Protein AF-A0A1A7YG63-F1 (afdb_monomer)

Organism: NCBI:txid60296

Mean predicted aligned error: 16.3 Å

InterPro domains:
  IPR003148 Regulator of K+ conductance, N-terminal lobe [PF22614] (28-86)
  IPR003148 Regulator of K+ conductance, N-terminal lobe [PF22614] (347-510)
  IPR003148 Regulator of K+ conductance, N-terminal lobe [PS51201] (1-112)
  IPR003148 Regulator of K+ conductance, N-terminal lobe [PS51201] (348-492)
  IPR003929 Calcium-activated potassium channel BK, alpha subunit [PF03493] (109-196)
  IPR013099 Potassium channel domain [PF07885] (1-25)
  IPR036291 NAD(P)-binding domain superfamily [SSF51735] (27-134)
  IPR047871 Calcium-activated potassium channel slowpoke-like [PTHR10027] (27-684)
  IPR048735 Ca2+-activated K+ channel Slowpoke-like, C-terminal domain [PF21014] (565-685)

Foldseek 3Di:
DDDDDDPDPDDPDPVVVVVVVCVVPHDDDPDDLLDLVVCVVVVVVPDQAAEAEFDLQALAQLVRLVVQLSSVLSSCVNPLLHAYEYEHADLLSVLVLVVRPSQDVVSQNYYHHLLLLVLLLVLQCLFPPFSSLLLLLQLFDDDQDQDPDPFLLNLLSLQSLKYKDKDWAAPLQFFFFPLVVQLCCCPPLVKHWFWKFDQDPVRDTDIAGLDDRVDGDHHRIMTMIIDNDPVSVCLRYPVVLPDDDPDDDDDDDRDNSPPPPPDPDDDDDDDDDDDDDDDDDDDDDDDDDDDDDDDDDDDDDDDPDPPPVVVVLPAQQAFALLFFGWDPFDDQVVQEDELVRLLVDPAAQAEEEAEADDLSFDQSQCLSNVQQLGTNLDDPVNRHAYEYEEAPNNVVVNSVAVRTDPRYHYYHHHLLDVSSCVSNVLLRYSEYEYDYSQQNPDPDNLCSCVRQLSSLVSLQADFDDCVVVVVVVPPDDDDDDDDDDDDDDDDDDDDDPDPPRRRGSNQRHAATEDADLLCQCSNDPPWPDDSPDGSSSGQCSQLSNYDYSVSCVSVSVSSSVPVVSSVVSSCQRSSHCDVVNSNVCNVPVYGHGHRDDPSSSVSSFGWRKHKDQCLDDDNVVCQDFHWPLVVQSCCCVPFSKHWFWKFAFRCPSPPDDDPGPGTGIRGSDHRRDTHHNGIITIITGTRDPCVVPVPVPPDDDPDDDDDDDDDDDDDDDDDDDDDDDDDDDDDDDDDYDDDDDDDDDDDDDDDDDDDDDDDDDDDDDDDDDDDDDDDDDDDDDDDDDDDDDDDDDDDDD

Radius of gyration: 35.82 Å; Cα contacts (8 Å, |Δi|>4): 1152; chains: 1; bounding box: 89×124×120 Å

Solvent-accessible surface area (backbone atoms only — not comparable to full-atom values): 49506 Å² total; per-residue (Å²): 142,79,89,77,86,77,76,92,81,79,54,89,44,72,67,48,42,52,48,51,53,39,67,76,75,53,85,88,80,94,76,48,65,77,38,70,70,41,38,58,73,72,39,56,87,77,45,78,63,47,79,46,85,62,75,88,67,46,72,51,52,69,63,52,36,53,52,48,52,51,40,51,51,38,46,39,71,76,41,45,86,56,25,37,39,33,48,29,52,46,60,76,64,55,45,59,52,73,71,38,89,61,59,42,62,91,71,51,35,41,75,51,35,48,30,41,50,56,29,7,34,52,32,47,23,56,59,26,76,20,45,44,41,52,54,50,34,30,48,35,94,62,84,82,73,90,57,89,60,98,47,58,64,37,58,30,44,66,18,43,43,28,34,69,47,76,44,49,48,24,73,81,50,44,71,37,30,44,54,62,50,34,50,49,31,38,75,76,62,68,30,46,58,52,31,36,48,46,71,46,98,86,73,49,76,41,80,40,58,60,55,55,73,86,47,59,40,55,79,82,26,39,33,32,32,44,38,71,48,79,74,60,54,45,58,52,22,62,72,45,52,70,63,84,79,92,68,96,74,84,91,76,80,76,68,56,73,85,72,79,75,70,76,84,82,78,83,84,88,85,87,84,86,86,83,89,86,84,87,87,85,84,90,77,81,86,83,88,85,87,90,87,90,84,90,82,90,87,87,90,80,90,87,87,75,83,67,68,72,67,58,64,65,74,54,50,55,23,23,65,70,20,43,30,48,28,37,74,80,51,64,68,78,81,33,53,39,52,64,68,56,32,54,71,45,90,54,60,59,22,37,37,39,30,42,46,44,46,84,82,41,51,84,68,55,65,48,36,32,51,48,33,58,32,23,38,51,51,53,84,84,71,49,53,39,35,37,38,28,15,40,55,68,31,49,60,69,54,37,80,59,44,34,38,49,70,62,58,36,34,36,70,48,48,62,78,37,64,69,56,45,55,21,56,32,54,64,40,35,59,21,36,38,34,45,68,33,58,57,48,80,53,93,51,67,84,62,49,43,52,66,48,49,51,34,53,53,51,48,35,72,38,75,48,74,71,66,67,73,56,59,77,70,66,85,66,79,93,76,83,91,86,77,90,84,83,84,92,82,90,80,96,76,87,84,76,85,72,74,76,77,46,44,45,27,68,73,48,50,48,35,34,54,34,78,46,67,83,59,53,66,75,72,46,89,88,60,88,73,62,92,83,59,54,60,79,76,36,65,48,30,40,34,28,33,42,46,53,64,65,61,62,58,37,44,56,57,40,32,71,82,34,60,63,56,53,56,51,50,45,36,68,33,45,46,51,74,45,73,68,54,50,55,49,35,58,76,66,66,48,89,54,74,14,74,82,42,78,67,28,58,54,61,20,73,36,52,38,74,37,62,44,56,20,74,53,71,98,48,32,86,45,10,76,66,25,39,45,40,58,52,37,52,50,36,30,74,75,63,56,24,49,61,55,29,40,39,35,46,52,60,69,86,50,93,61,94,67,90,72,81,54,35,33,42,27,37,66,69,55,53,79,36,73,35,52,38,81,28,30,33,36,29,35,37,58,49,71,82,59,78,77,53,75,75,80,72,84,70,85,83,94,72,87,80,89,78,86,86,80,88,86,84,85,85,85,88,84,85,91,79,92,82,88,78,90,86,84,86,87,80,90,83,90,82,92,82,86,90,86,87,84,89,84,85,89,83,92,85,92,82,90,86,87,84,85,88,90,86,86,88,81,89,87,89,88,89,85,89,88,89,88,89,83,90,87,84,86,87,88,87,88,86,89,83,86,87,88,90,85,83,91,82,82,90,88,136

Structure (mmCIF, N/CA/C/O backbone):
data_AF-A0A1A7YG63-F1
#
_entry.id   AF-A0A1A7YG63-F1
#
loop_
_atom_site.group_PDB
_atom_site.id
_atom_site.type_symbol
_atom_site.label_atom_id
_atom_site.label_alt_id
_atom_site.label_comp_id
_atom_site.label_asym_id
_atom_site.label_entity_id
_atom_site.label_seq_id
_atom_site.pdbx_PDB_ins_code
_atom_site.Cartn_x
_atom_site.Cartn_y
_atom_site.Cartn_z
_atom_site.occupancy
_atom_site.B_iso_or_equiv
_atom_site.auth_seq_id
_atom_site.auth_comp_id
_atom_site.auth_asym_id
_atom_site.auth_atom_id
_atom_site.pdbx_PDB_model_num
ATOM 1 N N . MET A 1 1 ? -35.801 33.977 13.843 1.00 35.25 1 MET A N 1
ATOM 2 C CA . MET A 1 1 ? -36.149 33.598 12.458 1.00 35.25 1 MET A CA 1
ATOM 3 C C . MET A 1 1 ? -35.860 34.784 11.558 1.00 35.25 1 MET A C 1
ATOM 5 O O . MET A 1 1 ? -36.625 35.737 11.558 1.00 35.25 1 MET A O 1
ATOM 9 N N . SER A 1 2 ? -34.738 34.747 10.851 1.00 24.97 2 SER A N 1
ATOM 10 C CA . SER A 1 2 ? -34.434 35.659 9.747 1.00 24.97 2 SER A CA 1
ATOM 11 C C . SER A 1 2 ? -33.575 34.879 8.761 1.00 24.97 2 SER A C 1
ATOM 13 O O . SER A 1 2 ? -32.354 34.824 8.877 1.00 24.97 2 SER A O 1
ATOM 15 N N . THR A 1 3 ? -34.251 34.185 7.856 1.00 29.56 3 THR A N 1
ATOM 16 C CA . THR A 1 3 ? -33.656 33.559 6.682 1.00 29.56 3 THR A CA 1
ATOM 17 C C . THR A 1 3 ? -33.197 34.688 5.763 1.00 29.56 3 THR A C 1
ATOM 19 O O . THR A 1 3 ? -34.025 35.462 5.286 1.00 29.56 3 THR A O 1
ATOM 22 N N . VAL A 1 4 ? -31.890 34.813 5.540 1.00 26.66 4 VAL A N 1
ATOM 23 C CA . VAL A 1 4 ? -31.339 35.646 4.466 1.00 26.66 4 VAL A CA 1
ATOM 24 C C . VAL A 1 4 ? -30.866 34.679 3.394 1.00 26.66 4 VAL A C 1
ATOM 26 O O . VAL A 1 4 ? -29.859 33.999 3.568 1.00 26.66 4 VAL A O 1
ATOM 29 N N . GLY A 1 5 ? -31.649 34.560 2.323 1.00 32.69 5 GLY A N 1
ATOM 30 C CA . GLY A 1 5 ? -31.211 33.875 1.115 1.00 32.69 5 GLY A CA 1
ATOM 31 C C . GLY A 1 5 ? -30.083 34.671 0.467 1.00 32.69 5 GLY A C 1
ATOM 32 O O . GLY A 1 5 ? -30.207 35.884 0.300 1.00 32.69 5 GLY A O 1
ATOM 33 N N . TYR A 1 6 ? -28.998 33.991 0.110 1.00 30.52 6 TYR A N 1
ATOM 34 C CA . TYR A 1 6 ? -27.966 34.540 -0.759 1.00 30.52 6 TYR A CA 1
ATOM 35 C C . TYR A 1 6 ? -28.038 33.826 -2.103 1.00 30.52 6 TYR A C 1
ATOM 37 O O . TYR A 1 6 ? -27.999 32.600 -2.164 1.00 30.52 6 TYR A O 1
ATOM 45 N N . GLY A 1 7 ? -28.218 34.623 -3.158 1.00 30.75 7 GLY A N 1
ATOM 46 C CA . GLY A 1 7 ? -28.176 34.170 -4.543 1.00 30.75 7 GLY A CA 1
ATOM 47 C C . GLY A 1 7 ? -26.788 33.677 -4.943 1.00 30.75 7 GLY A C 1
ATOM 48 O O . GLY A 1 7 ? -25.801 33.969 -4.271 1.00 30.75 7 GLY A O 1
ATOM 49 N N . ASP A 1 8 ? -26.756 32.939 -6.048 1.00 37.00 8 ASP A N 1
ATOM 50 C CA . ASP A 1 8 ? -25.604 32.258 -6.641 1.00 37.00 8 ASP A CA 1
ATOM 51 C C . ASP A 1 8 ? -24.311 33.095 -6.646 1.00 37.00 8 ASP A C 1
ATOM 53 O O . ASP A 1 8 ? -24.017 33.842 -7.585 1.00 37.00 8 ASP A O 1
ATOM 57 N N . VAL A 1 9 ? -23.487 32.938 -5.607 1.00 39.75 9 VAL A N 1
ATOM 58 C CA . VAL A 1 9 ? -22.093 33.384 -5.628 1.00 39.75 9 VAL A CA 1
ATOM 59 C C . VAL A 1 9 ? -21.273 32.264 -6.260 1.00 39.75 9 VAL A C 1
ATOM 61 O O . VAL A 1 9 ? -20.857 31.323 -5.594 1.00 39.75 9 VAL A O 1
ATOM 64 N N . TYR A 1 10 ? -21.039 32.347 -7.569 1.00 42.09 10 TYR A N 1
ATOM 65 C CA . TYR A 1 10 ? -20.120 31.442 -8.256 1.00 42.09 10 TYR A CA 1
ATOM 66 C C . TYR A 1 10 ? -18.702 32.030 -8.217 1.00 42.09 10 TYR A C 1
ATOM 68 O O . TYR A 1 10 ? -18.402 33.069 -8.811 1.00 42.09 10 TYR A O 1
ATOM 76 N N . ALA A 1 11 ? -17.795 31.372 -7.498 1.00 43.44 11 ALA A N 1
ATOM 77 C CA . ALA A 1 11 ? -16.391 31.759 -7.500 1.00 43.44 11 ALA A CA 1
ATOM 78 C C . ALA A 1 11 ? -15.704 31.308 -8.803 1.00 43.44 11 ALA A C 1
ATOM 80 O O . ALA A 1 11 ? -15.659 30.121 -9.141 1.00 43.44 11 ALA A O 1
ATOM 81 N N . LYS A 1 12 ? -15.144 32.269 -9.550 1.00 46.84 12 LYS A N 1
ATOM 82 C CA . LYS A 1 12 ? -14.440 32.005 -10.818 1.00 46.84 12 LYS A CA 1
ATOM 83 C C . LYS A 1 12 ? -13.059 31.375 -10.617 1.00 46.84 12 LYS A C 1
ATOM 85 O O . LYS A 1 12 ? -12.626 30.608 -11.469 1.00 46.84 12 LYS A O 1
ATOM 90 N N . THR A 1 13 ? -12.387 31.673 -9.505 1.00 54.84 13 THR A N 1
ATOM 91 C CA . THR A 1 13 ? -11.057 31.143 -9.178 1.00 54.84 13 THR A CA 1
ATOM 92 C C . THR A 1 13 ? -11.161 29.906 -8.290 1.00 54.84 13 THR A C 1
ATOM 94 O O . THR A 1 13 ? -12.036 29.827 -7.427 1.00 54.84 13 THR A O 1
ATOM 97 N N . THR A 1 14 ? -10.239 28.957 -8.461 1.00 58.81 14 THR A N 1
ATOM 98 C CA . THR A 1 14 ? -10.146 27.742 -7.632 1.00 58.81 14 THR A CA 1
ATOM 99 C C . THR A 1 14 ? -10.038 28.091 -6.148 1.00 58.81 14 THR A C 1
ATOM 101 O O . THR A 1 14 ? -10.742 27.517 -5.325 1.00 58.81 14 THR A O 1
ATOM 104 N N . LEU A 1 15 ? -9.253 29.124 -5.820 1.00 49.41 15 LEU A N 1
ATOM 105 C CA . LEU A 1 15 ? -9.108 29.635 -4.457 1.00 49.41 15 LEU A CA 1
ATOM 106 C C . LEU A 1 15 ? -10.420 30.208 -3.898 1.00 49.41 15 LEU A C 1
ATOM 108 O O . LEU A 1 15 ? -10.731 29.989 -2.736 1.00 49.41 15 LEU A O 1
ATOM 112 N N . GLY A 1 16 ? -11.220 30.897 -4.717 1.00 55.31 16 GLY A N 1
ATOM 113 C CA . GLY A 1 16 ? -12.522 31.410 -4.289 1.00 55.31 16 GLY A CA 1
ATOM 114 C C . GLY A 1 16 ? -13.553 30.301 -4.055 1.00 55.31 16 GLY A C 1
ATOM 115 O O . GLY A 1 16 ? -14.375 30.424 -3.152 1.00 55.31 16 GLY A O 1
ATOM 116 N N . ARG A 1 17 ? -13.498 29.203 -4.825 1.00 60.44 17 ARG A N 1
ATOM 117 C CA . ARG A 1 17 ? -14.354 28.022 -4.598 1.00 60.44 17 ARG A CA 1
ATOM 118 C C . ARG A 1 17 ? -13.941 27.284 -3.331 1.00 60.44 17 ARG A C 1
ATOM 120 O O . ARG A 1 17 ? -14.801 26.957 -2.524 1.00 60.44 17 ARG A O 1
ATOM 127 N N . LEU A 1 18 ? -12.634 27.111 -3.125 1.00 59.03 18 LEU A N 1
ATOM 128 C CA . LEU A 1 18 ? -12.071 26.560 -1.895 1.00 59.03 18 LEU A CA 1
ATOM 129 C C . LEU A 1 18 ? -12.510 27.392 -0.679 1.00 59.03 18 LEU A C 1
ATOM 131 O O . LEU A 1 18 ? -12.986 26.850 0.311 1.00 59.03 18 LEU A O 1
ATOM 135 N N . PHE A 1 19 ? -12.435 28.720 -0.793 1.00 58.56 19 PHE A N 1
ATOM 136 C CA . PHE A 1 19 ? -12.863 29.645 0.252 1.00 58.56 19 PHE A CA 1
ATOM 137 C C . PHE A 1 19 ? -14.369 29.565 0.527 1.00 58.56 19 PHE A C 1
ATOM 139 O O . PHE A 1 19 ? -14.764 29.634 1.681 1.00 58.56 19 PHE A O 1
ATOM 146 N N . MET A 1 20 ? -15.214 29.367 -0.490 1.00 57.16 20 MET A N 1
ATOM 147 C CA . MET A 1 20 ? -16.653 29.142 -0.289 1.00 57.16 20 MET A CA 1
ATOM 148 C C . MET A 1 20 ? -16.950 27.813 0.415 1.00 57.16 20 MET A C 1
ATOM 150 O O . MET A 1 20 ? -17.802 27.779 1.297 1.00 57.16 20 MET A O 1
ATOM 154 N N . VAL A 1 21 ? -16.227 26.738 0.085 1.00 58.66 21 VAL A N 1
ATOM 155 C CA . VAL A 1 21 ? -16.358 25.441 0.771 1.00 58.66 21 VAL A CA 1
ATOM 156 C C . VAL A 1 21 ? -15.927 25.558 2.236 1.00 58.66 21 VAL A C 1
ATOM 158 O O . VAL A 1 21 ? -16.670 25.146 3.125 1.00 58.66 21 VAL A O 1
ATOM 161 N N . PHE A 1 22 ? -14.784 26.198 2.508 1.00 58.41 22 PHE A N 1
ATOM 162 C CA . PHE A 1 22 ? -14.335 26.456 3.877 1.00 58.41 22 PHE A CA 1
ATOM 163 C C . PHE A 1 22 ? -15.245 27.431 4.623 1.00 58.41 22 PHE A C 1
ATOM 165 O O . PHE A 1 22 ? -15.453 27.235 5.803 1.00 58.41 22 PHE A O 1
ATOM 172 N N . PHE A 1 23 ? -15.848 28.421 3.966 1.00 51.78 23 PHE A N 1
ATOM 173 C CA . PHE A 1 23 ? -16.796 29.347 4.597 1.00 51.78 23 PHE A CA 1
ATOM 174 C C . PHE A 1 23 ? -18.115 28.671 5.012 1.00 51.78 23 PHE A C 1
ATOM 176 O O . PHE A 1 23 ? -18.782 29.136 5.932 1.00 51.78 23 PHE A O 1
ATOM 183 N N . ILE A 1 24 ? -18.502 27.581 4.342 1.00 59.94 24 ILE A N 1
ATOM 184 C CA . ILE A 1 24 ? -19.717 26.815 4.663 1.00 59.94 24 ILE A CA 1
ATOM 185 C C . ILE A 1 24 ? -19.437 25.722 5.711 1.00 59.94 24 ILE A C 1
ATOM 187 O O . ILE A 1 24 ? -20.328 25.403 6.496 1.00 59.94 24 ILE A O 1
ATOM 191 N N . LEU A 1 25 ? -18.224 25.153 5.741 1.00 65.12 25 LEU A N 1
ATOM 192 C CA . LEU A 1 25 ? -17.888 23.975 6.558 1.00 65.12 25 LEU A CA 1
ATOM 193 C C . LEU A 1 25 ? -16.838 24.220 7.663 1.00 65.12 25 LEU A C 1
ATOM 195 O O . LEU A 1 25 ? -16.631 23.334 8.488 1.00 65.12 25 LEU A O 1
ATOM 199 N N . GLY A 1 26 ? -16.182 25.384 7.721 1.00 70.38 26 GLY A N 1
ATOM 200 C CA . GLY A 1 26 ? -15.108 25.670 8.681 1.00 70.38 26 GLY A CA 1
ATOM 201 C C . GLY A 1 26 ? -14.757 27.158 8.854 1.00 70.38 26 GLY A C 1
ATOM 202 O O . GLY A 1 26 ? -15.486 28.056 8.440 1.00 70.38 26 GLY A O 1
ATOM 203 N N . GLU A 1 27 ? -13.621 27.426 9.501 1.00 80.38 27 GLU A N 1
ATOM 204 C CA . GLU A 1 27 ? -13.072 28.772 9.723 1.00 80.38 27 GLU A CA 1
ATOM 205 C C . GLU A 1 27 ? -11.591 28.799 9.310 1.00 80.38 27 GLU A C 1
ATOM 207 O O . GLU A 1 27 ? -10.851 27.854 9.585 1.00 80.38 27 GLU A O 1
ATOM 212 N N . PHE A 1 28 ? -11.134 29.879 8.666 1.00 81.81 28 PHE A N 1
ATOM 213 C CA . PHE A 1 28 ? -9.730 30.054 8.275 1.00 81.81 28 PHE A CA 1
ATOM 214 C C . PHE A 1 28 ? -9.096 31.229 9.026 1.00 81.81 28 PHE A C 1
ATOM 216 O O . PHE A 1 28 ? -9.588 32.356 8.961 1.00 81.81 28 PHE A O 1
ATOM 223 N N . TYR A 1 29 ? -7.964 30.976 9.686 1.00 83.25 29 TYR A N 1
ATOM 224 C CA . TYR A 1 29 ? -7.193 31.978 10.420 1.00 83.25 29 TYR A CA 1
ATOM 225 C C . TYR A 1 29 ? -5.808 32.139 9.792 1.00 83.25 29 TYR A C 1
ATOM 227 O O . TYR A 1 29 ? -5.034 31.189 9.714 1.00 83.25 29 TYR A O 1
ATOM 235 N N . GLN A 1 30 ? -5.458 33.359 9.388 1.00 86.75 30 GLN A N 1
ATOM 236 C CA . GLN A 1 30 ? -4.101 33.669 8.939 1.00 86.75 30 GLN A CA 1
ATOM 237 C C . GLN A 1 30 ? -3.165 33.767 10.148 1.00 86.75 30 GLN A C 1
ATOM 239 O O . GLN A 1 30 ? -3.373 34.642 10.985 1.00 86.75 30 GLN A O 1
ATOM 244 N N . GLY A 1 31 ? -2.136 32.924 10.232 1.00 89.19 31 GLY A N 1
ATOM 245 C CA . GLY A 1 31 ? -1.137 32.912 11.309 1.00 89.19 31 GLY A CA 1
ATOM 246 C C . GLY A 1 31 ? -0.078 31.828 11.088 1.00 89.19 31 GLY A C 1
ATOM 247 O O . GLY A 1 31 ? -0.076 31.170 10.048 1.00 89.19 31 GLY A O 1
ATOM 248 N N . SER A 1 32 ? 0.819 31.634 12.058 1.00 90.50 32 SER A N 1
ATOM 249 C CA . SER A 1 32 ? 1.819 30.558 12.035 1.00 90.50 32 SER A CA 1
ATOM 250 C C . SER A 1 32 ? 1.726 29.693 13.284 1.00 90.50 32 SER A C 1
ATOM 252 O O . SER A 1 32 ? 1.738 30.202 14.400 1.00 90.50 32 SER A O 1
ATOM 254 N N . VAL A 1 33 ? 1.741 28.369 13.111 1.00 93.50 33 VAL A N 1
ATOM 255 C CA . VAL A 1 33 ? 1.760 27.411 14.233 1.00 93.50 33 VAL A CA 1
ATOM 256 C C . VAL A 1 33 ? 3.025 27.505 15.087 1.00 93.50 33 VAL A C 1
ATOM 258 O O . VAL A 1 33 ? 3.044 27.000 16.200 1.00 93.50 33 VAL A O 1
ATOM 261 N N . LEU A 1 34 ? 4.081 28.159 14.591 1.00 93.50 34 LEU A N 1
ATOM 262 C CA . LEU A 1 34 ? 5.306 28.392 15.357 1.00 93.50 34 LEU A CA 1
ATOM 263 C C . LEU A 1 34 ? 5.150 29.516 16.393 1.00 93.50 34 LEU A C 1
ATOM 265 O O . LEU A 1 34 ? 5.986 29.631 17.288 1.00 93.50 34 LEU A O 1
ATOM 269 N N . ASN A 1 35 ? 4.107 30.343 16.273 1.00 93.69 35 ASN A N 1
ATOM 270 C CA . ASN A 1 35 ? 3.823 31.444 17.183 1.00 93.69 35 ASN A CA 1
ATOM 271 C C . ASN A 1 35 ? 2.777 31.022 18.238 1.00 93.69 35 ASN A C 1
ATOM 273 O O . ASN A 1 35 ? 1.623 30.765 17.884 1.00 93.69 35 ASN A O 1
ATOM 277 N N . PRO A 1 36 ? 3.113 31.026 19.542 1.00 93.62 36 PRO A N 1
ATOM 278 C CA . PRO A 1 36 ? 2.175 30.652 20.604 1.00 93.62 36 PRO A CA 1
ATOM 279 C C . PRO A 1 36 ? 0.893 31.499 20.651 1.00 93.62 36 PRO A C 1
ATOM 281 O O . PRO A 1 36 ? -0.158 31.001 21.052 1.00 93.62 36 PRO A O 1
ATOM 284 N N . HIS A 1 37 ? 0.948 32.769 20.232 1.00 94.44 37 HIS A N 1
ATOM 285 C CA . HIS A 1 37 ? -0.240 33.631 20.192 1.00 94.44 37 HIS A CA 1
ATOM 286 C C . HIS A 1 37 ? -1.260 33.172 19.145 1.00 94.44 37 HIS A C 1
ATOM 288 O O . HIS A 1 37 ? -2.467 33.263 19.372 1.00 94.44 37 HIS A O 1
ATOM 294 N N . ASP A 1 38 ? -0.783 32.644 18.018 1.00 93.19 38 ASP A N 1
ATOM 295 C CA . ASP A 1 38 ? -1.649 32.111 16.970 1.00 93.19 38 ASP A CA 1
ATOM 296 C C . ASP A 1 38 ? -2.274 30.781 17.400 1.00 93.19 38 ASP A C 1
ATOM 298 O O . ASP A 1 38 ? -3.467 30.582 17.180 1.00 93.19 38 ASP A O 1
ATOM 302 N N . LEU A 1 39 ? -1.515 29.930 18.102 1.00 92.94 39 LEU A N 1
ATOM 303 C CA . LEU A 1 39 ? -2.018 28.689 18.705 1.00 92.94 39 LEU A CA 1
ATOM 304 C C . LEU A 1 39 ? -3.152 28.945 19.714 1.00 92.94 39 LEU A C 1
ATOM 306 O O . LEU A 1 39 ? -4.165 28.241 19.706 1.00 92.94 39 LEU A O 1
ATOM 310 N N . ALA A 1 40 ? -3.019 29.990 20.535 1.00 93.88 40 ALA A N 1
ATOM 311 C CA . ALA A 1 40 ? -4.075 30.422 21.449 1.00 93.88 40 ALA A CA 1
ATOM 312 C C . ALA A 1 40 ? -5.316 30.925 20.692 1.00 93.88 40 ALA A C 1
ATOM 314 O O . ALA A 1 40 ? -6.448 30.598 21.049 1.00 93.88 40 ALA A O 1
ATOM 315 N N . ARG A 1 41 ? -5.117 31.694 19.611 1.00 92.50 41 ARG A N 1
ATOM 316 C CA . ARG A 1 41 ? -6.209 32.259 18.802 1.00 92.50 41 ARG A CA 1
ATOM 317 C C . ARG A 1 41 ? -7.054 31.184 18.121 1.00 92.50 41 ARG A C 1
ATOM 319 O O . ARG A 1 41 ? -8.273 31.324 18.087 1.00 92.50 41 ARG A O 1
ATOM 326 N N . VAL A 1 42 ? -6.428 30.110 17.641 1.00 92.50 42 VAL A N 1
ATOM 327 C CA . VAL A 1 42 ? -7.133 28.948 17.067 1.00 92.50 42 VAL A CA 1
ATOM 328 C C . VAL A 1 42 ? -7.635 27.959 18.127 1.00 92.50 42 VAL A C 1
ATOM 330 O O . VAL A 1 42 ? -8.193 26.924 17.779 1.00 92.50 42 VAL A O 1
ATOM 333 N N . LYS A 1 43 ? -7.460 28.274 19.420 1.00 94.00 43 LYS A N 1
ATOM 334 C CA . LYS A 1 43 ? -7.916 27.478 20.570 1.00 94.00 43 LYS A CA 1
ATOM 335 C C . LYS A 1 43 ? -7.440 26.025 20.536 1.00 94.00 43 LYS A C 1
ATOM 337 O O . LYS A 1 43 ? -8.212 25.106 20.826 1.00 94.00 43 LYS A O 1
ATOM 342 N N . ILE A 1 44 ? -6.156 25.824 20.230 1.00 94.75 44 ILE A N 1
ATOM 343 C CA . ILE A 1 44 ? -5.547 24.489 20.119 1.00 94.75 44 ILE A CA 1
ATOM 344 C C . ILE A 1 44 ? -5.733 23.647 21.397 1.00 94.75 44 ILE A C 1
ATOM 346 O O . ILE A 1 44 ? -5.859 22.436 21.333 1.00 94.75 44 ILE A O 1
ATOM 350 N N . GLU A 1 45 ? -5.828 24.296 22.558 1.00 93.94 45 GLU A N 1
ATOM 351 C CA . GLU A 1 45 ? -6.083 23.679 23.867 1.00 93.94 45 GLU A CA 1
ATOM 352 C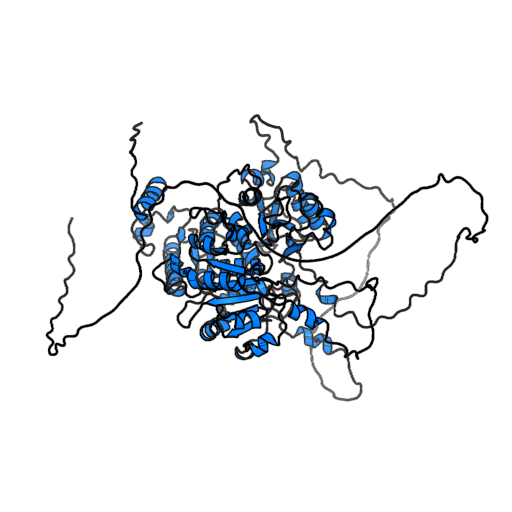 C . GLU A 1 45 ? -7.451 22.989 24.003 1.00 93.94 45 GLU A C 1
ATOM 354 O O . GLU A 1 45 ? -7.625 22.143 24.877 1.00 93.94 45 GLU A O 1
ATOM 359 N N . SER A 1 46 ? -8.416 23.363 23.162 1.00 93.81 46 SER A N 1
ATOM 360 C CA . SER A 1 46 ? -9.763 22.778 23.112 1.00 93.81 46 SER A CA 1
ATOM 361 C C . SER A 1 46 ? -10.006 21.937 21.858 1.00 93.81 46 SER A C 1
ATOM 363 O O . SER A 1 46 ? -11.101 21.404 21.685 1.00 93.81 46 SER A O 1
ATOM 365 N N . ALA A 1 47 ? -9.010 21.854 20.974 1.00 94.38 47 ALA A N 1
ATOM 366 C CA . ALA A 1 47 ? -9.094 21.064 19.760 1.00 94.38 47 ALA A CA 1
ATOM 367 C C . ALA A 1 47 ? -8.959 19.571 20.083 1.00 94.38 47 ALA A C 1
ATOM 369 O O . ALA A 1 47 ? -8.206 19.180 20.972 1.00 94.38 47 ALA A O 1
ATOM 370 N N . ASP A 1 48 ? -9.676 18.746 19.327 1.00 93.75 48 ASP A N 1
ATOM 371 C CA . ASP A 1 48 ? -9.631 17.288 19.457 1.00 93.75 48 ASP A CA 1
ATOM 372 C C . ASP A 1 48 ? -8.319 16.709 18.894 1.00 93.75 48 ASP A C 1
ATOM 374 O O . ASP A 1 48 ? -7.637 15.919 19.545 1.00 93.75 48 ASP A O 1
ATOM 378 N N . ALA A 1 49 ? -7.909 17.176 17.711 1.00 94.81 49 ALA A N 1
ATOM 379 C CA . ALA A 1 49 ? -6.632 16.826 17.101 1.00 94.81 49 ALA A CA 1
ATOM 380 C C . ALA A 1 49 ? -6.073 17.969 16.242 1.00 94.81 49 ALA A C 1
ATOM 382 O O . ALA A 1 49 ? -6.801 18.863 15.805 1.00 94.81 49 ALA A O 1
ATOM 383 N N . CYS A 1 50 ? -4.771 17.911 15.958 1.00 95.31 50 CYS A N 1
ATOM 384 C CA . CYS A 1 50 ? -4.098 18.783 15.002 1.00 95.31 50 CYS A CA 1
ATOM 385 C C . CYS A 1 50 ? -3.558 17.964 13.823 1.00 95.31 50 CYS A C 1
ATOM 387 O O . CYS A 1 50 ? -2.749 17.055 14.014 1.00 95.31 50 CYS A O 1
ATOM 389 N N . LEU A 1 51 ? -3.999 18.293 12.606 1.00 95.25 51 LEU A N 1
ATOM 390 C CA . LEU A 1 51 ? -3.554 17.639 11.377 1.00 95.25 51 LEU A CA 1
ATOM 391 C C . LEU A 1 51 ? -2.514 18.519 10.674 1.00 95.25 51 LEU A C 1
ATOM 393 O O . LEU A 1 51 ? -2.797 19.670 10.340 1.00 95.25 51 LEU A O 1
ATOM 397 N N . ILE A 1 52 ? -1.323 17.974 10.431 1.00 95.06 52 ILE A N 1
ATOM 398 C CA . ILE A 1 52 ? -0.225 18.657 9.736 1.00 95.06 52 ILE A CA 1
ATOM 399 C C . ILE A 1 52 ? -0.054 18.023 8.355 1.00 95.06 52 ILE A C 1
ATOM 401 O O . ILE A 1 52 ? 0.338 16.861 8.230 1.00 95.06 52 ILE A O 1
ATOM 405 N N . LEU A 1 53 ? -0.361 18.801 7.318 1.00 92.12 53 LEU A N 1
ATOM 406 C CA . LEU A 1 53 ? -0.233 18.399 5.918 1.00 92.12 53 LEU A CA 1
ATOM 407 C C . LEU A 1 53 ? 1.148 18.785 5.382 1.00 92.12 53 LEU A C 1
ATOM 409 O O . LEU A 1 53 ? 1.641 19.876 5.676 1.00 92.12 53 LEU A O 1
ATOM 413 N N . ALA A 1 54 ? 1.745 17.909 4.577 1.00 90.94 54 ALA A N 1
ATOM 414 C CA . ALA A 1 54 ? 3.047 18.134 3.957 1.00 90.94 54 ALA A CA 1
ATOM 415 C C . ALA A 1 54 ? 2.890 18.521 2.483 1.00 90.94 54 ALA A C 1
ATOM 417 O O . ALA A 1 54 ? 2.038 17.981 1.772 1.00 90.94 54 ALA A O 1
ATOM 418 N N . ASN A 1 55 ? 3.751 19.412 1.988 1.00 88.50 55 ASN A N 1
ATOM 419 C CA . ASN A 1 55 ? 3.836 19.640 0.549 1.00 88.50 55 ASN A CA 1
ATOM 420 C C . ASN A 1 55 ? 4.540 18.462 -0.144 1.00 88.50 55 ASN A C 1
ATOM 422 O O . ASN A 1 55 ? 5.764 18.375 -0.153 1.00 88.50 55 ASN A O 1
ATOM 426 N N . LYS A 1 56 ? 3.762 17.585 -0.781 1.00 86.50 56 LYS A N 1
ATOM 427 C CA . LYS A 1 56 ? 4.252 16.377 -1.472 1.00 86.50 56 LYS A CA 1
ATOM 428 C C . LYS A 1 56 ? 5.194 16.656 -2.642 1.00 86.50 56 LYS A C 1
ATOM 430 O O . LYS A 1 56 ? 5.968 15.782 -3.012 1.00 86.50 56 LYS A O 1
ATOM 435 N N . TYR A 1 57 ? 5.106 17.852 -3.218 1.00 81.75 57 TYR A N 1
ATOM 436 C CA . TYR A 1 57 ? 5.814 18.247 -4.437 1.00 81.75 57 TYR A CA 1
ATOM 437 C C . TYR A 1 57 ? 6.937 19.247 -4.141 1.00 81.75 57 TYR A C 1
ATOM 439 O O . TYR A 1 57 ? 7.304 20.064 -4.985 1.00 81.75 57 TYR A O 1
ATOM 447 N N . CYS A 1 58 ? 7.453 19.244 -2.910 1.00 84.00 58 CYS A N 1
ATOM 448 C CA . CYS A 1 58 ? 8.579 20.083 -2.527 1.00 84.00 58 CYS A CA 1
ATOM 449 C C . CYS A 1 58 ? 9.874 19.638 -3.228 1.00 84.00 58 CYS A C 1
ATOM 451 O O . CYS A 1 58 ? 10.093 18.451 -3.463 1.00 84.00 58 CYS A O 1
ATOM 453 N N . ALA A 1 59 ? 10.777 20.582 -3.498 1.00 81.62 59 ALA A N 1
ATOM 454 C CA . ALA A 1 59 ? 12.076 20.274 -4.101 1.00 81.62 59 ALA A CA 1
ATOM 455 C C . ALA A 1 59 ? 12.949 19.381 -3.199 1.00 81.62 59 ALA A C 1
ATOM 457 O O . ALA A 1 59 ? 13.566 18.435 -3.686 1.00 81.62 59 ALA A O 1
ATOM 458 N N . ASP A 1 60 ? 12.958 19.664 -1.894 1.00 87.75 60 ASP A N 1
ATOM 459 C CA . ASP A 1 60 ? 13.722 18.933 -0.881 1.00 87.75 60 ASP A CA 1
ATOM 460 C C . ASP A 1 60 ? 12.779 18.333 0.180 1.00 87.75 60 ASP A C 1
ATOM 462 O O . ASP A 1 60 ? 12.313 19.057 1.068 1.00 87.75 60 ASP A O 1
ATOM 466 N N . PRO A 1 61 ? 12.484 17.020 0.093 1.00 90.88 61 PRO A N 1
ATOM 467 C CA . PRO A 1 61 ? 11.628 16.334 1.056 1.00 90.88 61 PRO A CA 1
ATOM 468 C C . PRO A 1 61 ? 12.137 16.361 2.498 1.00 90.88 61 PRO A C 1
ATOM 470 O O . PRO A 1 61 ? 11.326 16.411 3.421 1.00 90.88 61 PRO A O 1
ATOM 473 N N . ASP A 1 62 ? 13.456 16.355 2.711 1.00 92.06 62 ASP A N 1
ATOM 474 C CA . ASP A 1 62 ? 14.025 16.329 4.061 1.00 92.06 62 ASP A CA 1
ATOM 475 C C . ASP A 1 62 ? 13.833 17.677 4.773 1.00 92.06 62 ASP A C 1
ATOM 477 O O . ASP A 1 62 ? 13.541 17.726 5.971 1.00 92.06 62 ASP A O 1
ATOM 481 N N . ALA A 1 63 ? 13.919 18.785 4.031 1.00 92.88 63 ALA A N 1
ATOM 482 C CA . ALA A 1 63 ? 13.666 20.123 4.563 1.00 92.88 63 ALA A CA 1
ATOM 483 C C . ALA A 1 63 ? 12.181 20.366 4.907 1.00 92.88 63 ALA A C 1
ATOM 485 O O . ALA A 1 63 ? 11.871 21.017 5.915 1.00 92.88 63 ALA A O 1
ATOM 486 N N . GLU A 1 64 ? 11.256 19.844 4.096 1.00 93.56 64 GLU A N 1
ATOM 487 C CA . GLU A 1 64 ? 9.814 19.925 4.372 1.00 93.56 64 GLU A CA 1
ATOM 488 C C . GLU A 1 64 ? 9.445 19.094 5.612 1.00 93.56 64 GLU A C 1
ATOM 490 O O . GLU A 1 64 ? 8.747 19.584 6.505 1.00 93.56 64 GLU A O 1
ATOM 495 N N . ASP A 1 65 ? 9.995 17.884 5.734 1.00 95.62 65 ASP A N 1
ATOM 496 C CA . ASP A 1 65 ? 9.828 17.036 6.917 1.00 95.62 65 ASP A CA 1
ATOM 497 C C . ASP A 1 65 ? 10.390 17.691 8.184 1.00 95.62 65 ASP A C 1
ATOM 499 O O . ASP A 1 65 ? 9.721 17.710 9.220 1.00 95.62 65 ASP A O 1
ATOM 503 N N . ALA A 1 66 ? 11.582 18.293 8.113 1.00 95.62 66 ALA A N 1
ATOM 504 C CA . ALA A 1 66 ? 12.153 19.047 9.228 1.00 95.62 66 ALA A CA 1
ATOM 505 C C . ALA A 1 66 ? 11.243 20.213 9.651 1.00 95.62 66 ALA A C 1
ATOM 507 O O . ALA A 1 66 ? 11.048 20.459 10.845 1.00 95.62 66 ALA A O 1
ATOM 508 N N . SER A 1 67 ? 10.629 20.900 8.683 1.00 94.62 67 SER A N 1
ATOM 509 C CA . SER A 1 67 ? 9.656 21.961 8.950 1.00 94.62 67 SER A CA 1
ATOM 510 C C . SER A 1 67 ? 8.411 21.418 9.657 1.00 94.62 67 SER A C 1
ATOM 512 O O . SER A 1 67 ? 7.967 22.012 10.639 1.00 94.62 67 SER A O 1
ATOM 514 N N . ASN A 1 68 ? 7.879 20.269 9.229 1.00 95.81 68 ASN A N 1
ATOM 515 C CA . ASN A 1 68 ? 6.756 19.600 9.895 1.00 95.81 68 ASN A CA 1
ATOM 516 C C . ASN A 1 68 ? 7.096 19.174 11.324 1.00 95.81 68 ASN A C 1
ATOM 518 O O . ASN A 1 68 ? 6.331 19.467 12.242 1.00 95.81 68 ASN A O 1
ATOM 522 N N . ILE A 1 69 ? 8.269 18.584 11.548 1.00 96.88 69 ILE A N 1
ATOM 523 C CA . ILE A 1 69 ? 8.738 18.214 12.891 1.00 96.88 69 ILE A CA 1
ATOM 524 C C . ILE A 1 69 ? 8.815 19.454 13.796 1.00 96.88 69 ILE A C 1
ATOM 526 O O . ILE A 1 69 ? 8.366 19.415 14.942 1.00 96.88 69 ILE A O 1
ATOM 530 N N . MET A 1 70 ? 9.301 20.592 13.290 1.00 96.12 70 MET A N 1
ATOM 531 C CA . MET A 1 70 ? 9.317 21.845 14.056 1.00 96.12 70 MET A CA 1
ATOM 532 C C . MET A 1 70 ? 7.910 22.348 14.411 1.00 96.12 70 MET A C 1
ATOM 534 O O . MET A 1 70 ? 7.704 22.866 15.513 1.00 96.12 70 MET A O 1
ATOM 538 N N . ARG A 1 71 ? 6.928 22.167 13.518 1.00 96.25 71 ARG A N 1
ATOM 539 C CA . ARG A 1 71 ? 5.512 22.469 13.796 1.00 96.25 71 ARG A CA 1
ATOM 540 C C . ARG A 1 71 ? 4.973 21.569 14.915 1.00 96.25 71 ARG A C 1
ATOM 542 O O . ARG A 1 71 ? 4.377 22.088 15.857 1.00 96.25 71 ARG A O 1
ATOM 549 N N . VAL A 1 72 ? 5.260 20.263 14.869 1.00 97.00 72 VAL A N 1
ATOM 550 C CA . VAL A 1 72 ? 4.903 19.298 15.930 1.00 97.00 72 VAL A CA 1
ATOM 551 C C . VAL A 1 72 ? 5.482 19.730 17.278 1.00 97.00 72 VAL A C 1
ATOM 553 O O . VAL A 1 72 ? 4.751 19.796 18.266 1.00 97.00 72 VAL A O 1
ATOM 556 N N . ILE A 1 73 ? 6.775 20.073 17.323 1.00 96.75 73 ILE A N 1
ATOM 557 C CA . ILE A 1 73 ? 7.452 20.518 18.551 1.00 96.75 73 ILE A CA 1
ATOM 558 C C . ILE A 1 73 ? 6.769 21.761 19.129 1.00 96.75 73 ILE A C 1
ATOM 560 O O . ILE A 1 73 ? 6.518 21.813 20.331 1.00 96.75 73 ILE A O 1
ATOM 564 N N . SER A 1 74 ? 6.439 22.752 18.294 1.00 96.62 74 SER A N 1
ATOM 565 C CA . SER A 1 74 ? 5.776 23.975 18.761 1.00 96.62 74 SER A CA 1
ATOM 566 C C . SER A 1 74 ? 4.415 23.686 19.407 1.00 96.62 74 SER A C 1
ATOM 568 O O . SER A 1 74 ? 4.145 24.138 20.522 1.00 96.62 74 SER A O 1
ATOM 570 N N . ILE A 1 75 ? 3.599 22.844 18.765 1.00 96.19 75 ILE A N 1
ATOM 571 C CA . ILE A 1 75 ? 2.273 22.463 19.267 1.00 96.19 75 ILE A CA 1
ATOM 572 C C . ILE A 1 75 ? 2.388 21.658 20.568 1.00 96.19 75 ILE A C 1
ATOM 574 O O . ILE A 1 75 ? 1.730 21.995 21.553 1.00 96.19 75 ILE A O 1
ATOM 578 N N . LYS A 1 76 ? 3.253 20.635 20.614 1.00 95.88 76 LYS A N 1
ATOM 579 C CA . LYS A 1 76 ? 3.458 19.806 21.815 1.00 95.88 76 LYS A CA 1
ATOM 580 C C . LYS A 1 76 ? 4.059 20.588 22.983 1.00 95.88 76 LYS A C 1
ATOM 582 O O . LYS A 1 76 ? 3.777 20.257 24.131 1.00 95.88 76 LYS A O 1
ATOM 587 N N . ASN A 1 77 ? 4.853 21.624 22.716 1.00 95.62 77 ASN A N 1
ATOM 588 C CA . ASN A 1 77 ? 5.353 22.525 23.755 1.00 95.62 77 ASN A CA 1
ATOM 589 C C . ASN A 1 77 ? 4.243 23.417 24.331 1.00 95.62 77 ASN A C 1
ATOM 591 O O . ASN A 1 77 ? 4.286 23.736 25.517 1.00 95.62 77 ASN A O 1
ATOM 595 N N . TYR A 1 78 ? 3.260 23.813 23.517 1.00 95.81 78 TYR A N 1
ATOM 596 C CA . TYR A 1 78 ? 2.117 24.610 23.967 1.00 95.81 78 TYR A CA 1
ATOM 597 C C . TYR A 1 78 ? 1.077 23.762 24.717 1.00 95.81 78 TYR A C 1
ATOM 599 O O . TYR A 1 78 ? 0.684 24.105 25.831 1.00 95.81 78 TYR A O 1
ATOM 607 N N . HIS A 1 79 ? 0.656 22.635 24.135 1.00 95.12 79 HIS A N 1
ATOM 608 C CA . HIS A 1 79 ? -0.300 21.707 24.738 1.00 95.12 79 HIS A CA 1
ATOM 609 C C . HIS A 1 79 ? 0.149 20.245 24.531 1.00 95.12 79 HIS A C 1
ATOM 611 O O . HIS A 1 79 ? -0.148 19.648 23.499 1.00 95.12 79 HIS A O 1
ATOM 617 N N . PRO A 1 80 ? 0.838 19.622 25.507 1.00 94.69 80 PRO A N 1
ATOM 618 C CA . PRO A 1 80 ? 1.454 18.301 25.325 1.00 94.69 80 PRO A CA 1
ATOM 619 C C . PRO A 1 80 ? 0.489 17.144 25.031 1.00 94.69 80 PRO A C 1
ATOM 621 O O . PRO A 1 80 ? 0.883 16.181 24.381 1.00 94.69 80 PRO A O 1
ATOM 624 N N . LYS A 1 81 ? -0.758 17.228 25.514 1.00 93.81 81 LYS A N 1
ATOM 625 C CA . LYS A 1 81 ? -1.748 16.138 25.455 1.00 93.81 81 LYS A CA 1
ATOM 626 C C . LYS A 1 81 ? -2.593 16.110 24.179 1.00 93.81 81 LYS A C 1
ATOM 628 O O . LYS A 1 81 ? -3.478 15.272 24.067 1.00 93.81 81 LYS A O 1
ATOM 633 N N . ILE A 1 82 ? -2.372 17.038 23.249 1.00 95.06 82 ILE A N 1
ATOM 634 C CA . ILE A 1 82 ? -3.149 17.089 22.007 1.00 95.06 82 ILE A CA 1
ATOM 635 C C . ILE A 1 82 ? -2.717 15.949 21.099 1.00 95.06 82 ILE A C 1
ATOM 637 O O . ILE A 1 82 ? -1.519 15.701 20.962 1.00 95.06 82 ILE A O 1
ATOM 641 N N . ARG A 1 83 ? -3.681 15.306 20.446 1.00 96.06 83 ARG A N 1
ATOM 642 C CA . ARG A 1 83 ? -3.420 14.317 19.408 1.00 96.06 83 ARG A CA 1
ATOM 643 C C . ARG A 1 83 ? -2.916 15.003 18.139 1.00 96.06 83 ARG A C 1
ATOM 645 O O . ARG A 1 83 ? -3.579 15.904 17.621 1.00 96.06 83 ARG A O 1
ATOM 652 N N . ILE A 1 84 ? -1.765 14.588 17.618 1.00 96.62 84 ILE A N 1
ATOM 653 C CA . ILE A 1 84 ? -1.211 15.127 16.368 1.00 96.62 84 ILE A CA 1
ATOM 654 C C . ILE A 1 84 ? -1.125 14.030 15.312 1.00 96.62 84 ILE A C 1
ATOM 656 O O . ILE A 1 84 ? -0.555 12.973 15.556 1.00 96.62 84 ILE A O 1
ATOM 660 N N . ILE A 1 85 ? -1.642 14.319 14.117 1.00 96.50 85 ILE A N 1
ATOM 661 C CA . ILE A 1 85 ? -1.488 13.465 12.936 1.00 96.50 85 ILE A CA 1
ATOM 662 C C . ILE A 1 85 ? -0.688 14.250 11.902 1.00 96.50 85 ILE A C 1
ATOM 664 O O . ILE A 1 85 ? -1.149 15.280 11.410 1.00 96.50 85 ILE A O 1
ATOM 668 N N . THR A 1 86 ? 0.520 13.792 11.579 1.00 96.12 86 THR A N 1
ATOM 669 C CA . THR A 1 86 ? 1.419 14.492 10.646 1.00 96.12 86 THR A CA 1
ATOM 670 C C . THR A 1 86 ? 1.742 13.641 9.430 1.00 96.12 86 THR A C 1
ATOM 672 O O . THR A 1 86 ? 1.953 12.432 9.541 1.00 96.12 86 THR A O 1
ATOM 675 N N . GLN A 1 87 ? 1.831 14.277 8.265 1.00 95.56 87 GLN A N 1
ATOM 676 C CA . GLN A 1 87 ? 2.411 13.661 7.076 1.00 95.56 87 GLN A CA 1
ATOM 677 C C . GLN A 1 87 ? 3.935 13.807 7.103 1.00 95.56 87 GLN A C 1
ATOM 679 O O . GLN A 1 87 ? 4.457 14.882 7.396 1.00 95.56 87 GLN A O 1
ATOM 684 N N . MET A 1 88 ? 4.630 12.720 6.780 1.00 94.56 88 MET A N 1
ATOM 685 C CA . MET A 1 88 ? 6.078 12.677 6.575 1.00 94.56 88 MET A CA 1
ATOM 686 C C . MET A 1 88 ? 6.351 12.176 5.159 1.00 94.56 88 MET A C 1
ATOM 688 O O . MET A 1 88 ? 5.715 11.226 4.700 1.00 94.56 88 MET A O 1
ATOM 692 N N . LEU A 1 89 ? 7.297 12.779 4.457 1.00 93.06 89 LEU A N 1
ATOM 693 C CA . LEU A 1 89 ? 7.668 12.388 3.105 1.00 93.06 89 LEU A CA 1
ATOM 694 C C . LEU A 1 89 ? 8.643 11.214 3.138 1.00 93.06 89 LEU A C 1
ATOM 696 O O . LEU A 1 89 ? 8.420 10.231 2.434 1.00 93.06 89 LEU A O 1
ATOM 700 N N . GLN A 1 90 ? 9.661 11.269 4.000 1.00 91.69 90 GLN A N 1
ATOM 701 C CA . GLN A 1 90 ? 10.702 10.250 4.113 1.00 91.69 90 GLN A CA 1
ATOM 702 C C . GLN A 1 90 ? 10.584 9.423 5.395 1.00 91.69 90 GLN A C 1
ATOM 704 O O . GLN A 1 90 ? 10.188 9.900 6.460 1.00 91.69 90 GLN A O 1
ATOM 709 N N . TYR A 1 91 ? 10.977 8.151 5.304 1.00 90.31 91 TYR A N 1
ATOM 710 C CA . TYR A 1 91 ? 10.867 7.224 6.433 1.00 90.31 91 TYR A CA 1
ATOM 711 C C . TYR A 1 91 ? 11.877 7.521 7.546 1.00 90.31 91 TYR A C 1
ATOM 713 O O . TYR A 1 91 ? 11.532 7.435 8.720 1.00 90.31 91 TYR A O 1
ATOM 721 N N . HIS A 1 92 ? 13.120 7.890 7.214 1.00 88.38 92 HIS A N 1
ATOM 722 C CA . HIS A 1 92 ? 14.139 8.170 8.237 1.00 88.38 92 HIS A CA 1
ATOM 723 C C . HIS A 1 92 ? 13.788 9.391 9.096 1.00 88.38 92 HIS A C 1
ATOM 725 O O . HIS A 1 92 ? 14.055 9.373 10.294 1.00 88.38 92 HIS A O 1
ATOM 731 N N . ASN A 1 93 ? 13.103 10.396 8.540 1.00 92.12 93 ASN A N 1
ATOM 732 C CA . ASN A 1 93 ? 12.697 11.582 9.300 1.00 92.12 93 ASN A CA 1
ATOM 733 C C . ASN A 1 93 ? 11.617 11.280 10.346 1.00 92.12 93 ASN A C 1
ATOM 735 O O . ASN A 1 93 ? 11.548 11.949 11.377 1.00 92.12 93 ASN A O 1
ATOM 739 N N . LYS A 1 94 ? 10.809 10.233 10.131 1.00 90.88 94 LYS A N 1
ATOM 740 C CA . LYS A 1 94 ? 9.782 9.774 11.080 1.00 90.88 94 LYS A CA 1
ATOM 741 C C . LYS A 1 94 ? 10.374 9.448 12.454 1.00 90.88 94 LYS A C 1
ATOM 743 O O . LYS A 1 94 ? 9.748 9.726 13.474 1.00 90.88 94 LYS A O 1
ATOM 748 N N . ALA A 1 95 ? 11.599 8.920 12.493 1.00 88.50 95 ALA A N 1
ATOM 749 C CA . ALA A 1 95 ? 12.292 8.581 13.733 1.00 88.50 95 ALA A CA 1
ATOM 750 C C . ALA A 1 95 ? 12.518 9.795 14.649 1.00 88.50 95 ALA A C 1
ATOM 752 O O . ALA A 1 95 ? 12.523 9.653 15.870 1.00 88.50 95 ALA A O 1
ATOM 753 N N . HIS A 1 96 ? 12.651 11.003 14.091 1.00 91.00 96 HIS A N 1
ATOM 754 C CA . HIS A 1 96 ? 12.853 12.212 14.888 1.00 91.00 96 HIS A CA 1
ATOM 755 C C . HIS A 1 96 ? 11.643 12.572 15.758 1.00 91.00 96 HIS A C 1
ATOM 757 O O . HIS A 1 96 ? 11.826 13.195 16.803 1.00 91.00 96 HIS A O 1
ATOM 763 N N . LEU A 1 97 ? 10.433 12.143 15.384 1.00 92.75 97 LEU A N 1
ATOM 764 C CA . LEU A 1 97 ? 9.230 12.347 16.196 1.00 92.75 97 LEU A CA 1
ATOM 765 C C . LEU A 1 97 ? 9.299 11.562 17.512 1.00 92.75 97 LEU A C 1
ATOM 767 O O . LEU A 1 97 ? 8.874 12.070 18.545 1.00 92.75 97 LEU A O 1
ATOM 771 N N . LEU A 1 98 ? 9.922 10.377 17.508 1.00 88.88 98 LEU A N 1
ATOM 772 C CA . LEU A 1 98 ? 10.098 9.547 18.708 1.00 88.88 98 LEU A CA 1
ATOM 773 C C . LEU A 1 98 ? 11.047 10.176 19.740 1.00 88.88 98 LEU A C 1
ATOM 775 O O . LEU A 1 98 ? 11.013 9.808 20.911 1.00 88.88 98 LEU A O 1
ATOM 779 N N . ASN A 1 99 ? 11.872 11.143 19.327 1.00 90.50 99 ASN A N 1
ATOM 780 C CA . ASN A 1 99 ? 12.744 11.888 20.236 1.00 90.50 99 ASN A CA 1
ATOM 781 C C . ASN A 1 99 ? 11.991 12.982 21.014 1.00 90.50 99 ASN A C 1
ATOM 783 O O . ASN A 1 99 ? 12.540 13.548 21.961 1.00 90.50 99 ASN A O 1
ATOM 787 N N . ILE A 1 100 ? 10.754 13.309 20.622 1.00 93.12 100 ILE A N 1
ATOM 788 C CA . ILE A 1 100 ? 9.925 14.300 21.308 1.00 93.12 100 ILE A CA 1
ATOM 789 C C . ILE A 1 100 ? 9.290 13.621 22.535 1.00 93.12 100 ILE A C 1
ATOM 791 O O . ILE A 1 100 ? 8.508 12.689 22.377 1.00 93.12 100 ILE A O 1
ATOM 795 N N . PRO A 1 101 ? 9.549 14.089 23.770 1.00 91.75 101 PRO A N 1
ATOM 796 C CA . PRO A 1 101 ? 9.094 13.398 24.983 1.00 91.75 101 PRO A CA 1
ATOM 797 C C . PRO A 1 101 ? 7.567 13.380 25.146 1.00 91.75 101 PRO A C 1
ATOM 799 O O . PRO A 1 101 ? 7.028 12.494 25.801 1.00 91.75 101 PRO A O 1
ATOM 802 N N . SER A 1 102 ? 6.878 14.364 24.564 1.00 93.94 102 SER A N 1
ATOM 803 C CA . SER A 1 102 ? 5.414 14.479 24.575 1.00 93.94 102 SER A CA 1
ATOM 804 C C . SER A 1 102 ? 4.738 13.756 23.403 1.00 93.94 102 SER A C 1
ATOM 806 O O . SER A 1 102 ? 3.522 13.864 23.260 1.00 93.94 102 SER A O 1
ATOM 808 N N . TRP A 1 103 ? 5.503 13.096 22.527 1.00 93.44 103 TRP A N 1
ATOM 809 C CA . TRP A 1 103 ? 4.960 12.304 21.426 1.00 93.44 103 TRP A CA 1
ATOM 810 C C . TRP A 1 103 ? 4.605 10.907 21.927 1.00 93.44 103 TRP A C 1
ATOM 812 O O . TRP A 1 103 ? 5.476 10.148 22.357 1.00 93.44 103 TRP A O 1
ATOM 822 N N . ASN A 1 104 ? 3.321 10.564 21.882 1.00 89.75 104 ASN A N 1
ATOM 823 C CA . ASN A 1 104 ? 2.806 9.324 22.431 1.00 89.75 104 ASN A CA 1
ATOM 824 C C . ASN A 1 104 ? 1.834 8.641 21.464 1.00 89.75 104 ASN A C 1
ATOM 826 O O . ASN A 1 104 ? 0.639 8.929 21.430 1.00 89.75 104 ASN A O 1
ATOM 830 N N . TRP A 1 105 ? 2.342 7.641 20.746 1.00 84.88 105 TRP A N 1
ATOM 831 C CA . TRP A 1 105 ? 1.551 6.820 19.826 1.00 84.88 105 TRP A CA 1
ATOM 832 C C . TRP A 1 105 ? 0.401 6.066 20.515 1.00 84.88 105 TRP A C 1
ATOM 834 O O . TRP A 1 105 ? -0.584 5.734 19.870 1.00 84.88 105 TRP A O 1
ATOM 844 N N . LYS A 1 106 ? 0.472 5.825 21.835 1.00 84.25 106 LYS A N 1
ATOM 845 C CA . LYS A 1 106 ? -0.630 5.197 22.594 1.00 84.25 106 LYS A CA 1
ATOM 846 C C . LYS A 1 106 ? -1.795 6.149 22.868 1.00 84.25 106 LYS A C 1
ATOM 848 O O . LYS A 1 106 ? -2.878 5.686 23.202 1.00 84.25 106 LYS A O 1
ATOM 853 N N . GLU A 1 107 ? -1.559 7.456 22.786 1.00 86.38 107 GLU A N 1
ATOM 854 C CA . GLU A 1 107 ? -2.593 8.497 22.879 1.00 86.38 107 GLU A CA 1
ATOM 855 C C . GLU A 1 107 ? -3.081 8.939 21.483 1.00 86.38 107 GLU A C 1
ATOM 857 O O . GLU A 1 107 ? -3.835 9.902 21.370 1.00 86.38 107 GLU A O 1
ATOM 862 N N . GLY A 1 108 ? -2.681 8.218 20.426 1.00 87.75 108 GLY A N 1
ATOM 863 C CA . GLY A 1 108 ? -3.131 8.441 19.051 1.00 87.75 108 GLY A CA 1
ATOM 864 C C . GLY A 1 108 ? -2.285 9.430 18.246 1.00 87.75 108 GLY A C 1
ATOM 865 O O . GLY A 1 108 ? -2.756 9.905 17.211 1.00 87.75 108 GLY A O 1
ATOM 866 N N . ASP A 1 109 ? -1.079 9.790 18.708 1.00 93.94 109 ASP A N 1
ATOM 867 C CA . ASP A 1 109 ? -0.135 10.557 17.885 1.00 93.94 109 ASP A CA 1
ATOM 868 C C . ASP A 1 109 ? 0.400 9.690 16.739 1.00 93.94 109 ASP A C 1
ATOM 870 O O . ASP A 1 109 ? 1.151 8.734 16.961 1.00 93.94 109 ASP A O 1
ATOM 874 N N . ASP A 1 110 ? 0.053 10.061 15.511 1.00 93.69 110 ASP A N 1
ATOM 875 C CA . ASP A 1 110 ? 0.299 9.257 14.320 1.00 93.69 110 ASP A CA 1
ATOM 876 C C . ASP A 1 110 ? 1.130 10.019 13.281 1.00 93.69 110 ASP A C 1
ATOM 878 O O . ASP A 1 110 ? 0.932 11.205 13.009 1.00 93.69 110 ASP A O 1
ATOM 882 N N . ALA A 1 111 ? 2.067 9.311 12.652 1.00 93.94 111 ALA A N 1
ATOM 883 C CA . ALA A 1 111 ? 2.889 9.840 11.570 1.00 93.94 111 ALA A CA 1
ATOM 884 C C . ALA A 1 111 ? 2.678 9.014 10.300 1.00 93.94 111 ALA A C 1
ATOM 886 O O . ALA A 1 111 ? 3.156 7.878 10.193 1.00 93.94 111 ALA A O 1
ATOM 887 N N . ILE A 1 112 ? 1.975 9.593 9.327 1.00 94.69 112 ILE A N 1
ATOM 888 C CA . ILE A 1 112 ? 1.712 8.970 8.029 1.00 94.69 112 ILE A CA 1
ATOM 889 C C . ILE A 1 112 ? 2.912 9.223 7.118 1.00 94.69 112 ILE A C 1
ATOM 891 O O . ILE A 1 112 ? 3.074 10.314 6.575 1.00 94.69 112 ILE A O 1
ATOM 895 N N . CYS A 1 113 ? 3.762 8.210 6.941 1.00 94.19 113 CYS A N 1
ATOM 896 C CA . CYS A 1 113 ? 4.893 8.297 6.023 1.00 94.19 113 CYS A CA 1
ATOM 897 C C . CYS A 1 113 ? 4.467 7.933 4.592 1.00 94.19 113 CYS A C 1
ATOM 899 O O . CYS A 1 113 ? 4.135 6.782 4.299 1.00 94.19 113 CYS A O 1
ATOM 901 N N . LEU A 1 114 ? 4.501 8.913 3.685 1.00 93.56 114 LEU A N 1
ATOM 902 C CA . LEU A 1 114 ? 4.076 8.743 2.298 1.00 93.56 114 LEU A CA 1
ATOM 903 C C . LEU A 1 114 ? 5.003 7.795 1.533 1.00 93.56 114 LEU A C 1
ATOM 905 O O . LEU A 1 114 ? 4.500 6.899 0.861 1.00 93.56 114 LEU A O 1
ATOM 909 N N . ALA A 1 115 ? 6.331 7.922 1.658 1.00 92.19 115 ALA A N 1
ATOM 910 C CA . ALA A 1 115 ? 7.258 6.997 0.998 1.00 92.19 115 ALA A CA 1
ATOM 911 C C . ALA A 1 115 ? 7.128 5.554 1.518 1.00 92.19 115 ALA A C 1
ATOM 913 O O . ALA A 1 115 ? 7.231 4.617 0.727 1.00 92.19 115 ALA A O 1
ATOM 914 N N . GLU A 1 116 ? 6.880 5.366 2.822 1.00 93.88 116 GLU A N 1
ATOM 915 C CA . GLU A 1 116 ? 6.653 4.047 3.439 1.00 93.88 116 GLU A CA 1
ATOM 916 C C . GLU A 1 116 ? 5.413 3.377 2.845 1.00 93.88 116 GLU A C 1
ATOM 918 O O . GLU A 1 116 ? 5.490 2.268 2.314 1.00 93.88 116 GLU A O 1
ATOM 923 N N . LEU A 1 117 ? 4.274 4.071 2.896 1.00 94.00 117 LEU A N 1
ATOM 924 C CA . LEU A 1 117 ? 2.999 3.521 2.455 1.00 94.00 117 LEU A CA 1
ATOM 925 C C . LEU A 1 117 ? 2.947 3.361 0.937 1.00 94.00 117 LEU A C 1
ATOM 927 O O . LEU A 1 117 ? 2.589 2.285 0.468 1.00 94.00 117 LEU A O 1
ATOM 931 N N . LYS A 1 118 ? 3.363 4.372 0.164 1.00 94.31 118 LYS A N 1
ATOM 932 C CA . LYS A 1 118 ? 3.401 4.319 -1.307 1.00 94.31 118 LYS A CA 1
ATOM 933 C C . LYS A 1 118 ? 4.187 3.107 -1.799 1.00 94.31 118 LYS A C 1
ATOM 935 O O . LYS A 1 118 ? 3.662 2.278 -2.541 1.00 94.31 118 LYS A O 1
ATOM 940 N N . ALA A 1 119 ? 5.444 2.991 -1.370 1.00 94.75 119 ALA A N 1
ATOM 941 C CA . ALA A 1 119 ? 6.307 1.898 -1.796 1.00 94.75 119 ALA A CA 1
ATOM 942 C C . ALA A 1 119 ? 5.795 0.547 -1.280 1.00 94.75 119 ALA A C 1
ATOM 944 O O . ALA A 1 119 ? 5.860 -0.449 -1.996 1.00 94.75 119 ALA A O 1
ATOM 945 N N . GLY A 1 120 ? 5.225 0.518 -0.075 1.00 95.62 120 GLY A N 1
ATOM 946 C CA . GLY A 1 120 ? 4.618 -0.677 0.485 1.00 95.62 120 GLY A CA 1
ATOM 947 C C . GLY A 1 120 ? 3.394 -1.171 -0.299 1.00 95.62 120 GLY A C 1
ATOM 948 O O . GLY A 1 120 ? 3.303 -2.366 -0.580 1.00 95.62 120 GLY A O 1
ATOM 949 N N . PHE A 1 121 ? 2.462 -0.292 -0.690 1.00 95.94 121 PHE A N 1
ATOM 950 C CA . PHE A 1 121 ? 1.283 -0.672 -1.486 1.00 95.94 121 PHE A CA 1
ATOM 951 C C . PHE A 1 121 ? 1.695 -1.274 -2.831 1.00 95.94 121 PHE A C 1
ATOM 953 O O . PHE A 1 121 ? 1.156 -2.300 -3.260 1.00 95.94 121 PHE A O 1
ATOM 960 N N . ILE A 1 122 ? 2.697 -0.671 -3.470 1.00 96.69 122 ILE A N 1
ATOM 961 C CA . ILE A 1 122 ? 3.287 -1.172 -4.711 1.00 96.69 122 ILE A CA 1
ATOM 962 C C . ILE A 1 122 ? 3.985 -2.522 -4.473 1.00 96.69 122 ILE A C 1
ATOM 964 O O . ILE A 1 122 ? 3.790 -3.457 -5.252 1.00 96.69 122 ILE A O 1
ATOM 968 N N . ALA A 1 123 ? 4.734 -2.673 -3.375 1.00 96.00 123 ALA A N 1
ATOM 969 C CA . ALA A 1 123 ? 5.395 -3.926 -3.007 1.00 96.00 123 ALA A CA 1
ATOM 970 C C . ALA A 1 123 ? 4.394 -5.074 -2.816 1.00 96.00 123 ALA A C 1
ATOM 972 O O . ALA A 1 123 ? 4.573 -6.148 -3.388 1.00 96.00 123 ALA A O 1
ATOM 973 N N . GLN A 1 124 ? 3.313 -4.856 -2.061 1.00 94.81 124 GLN A N 1
ATOM 974 C CA . GLN A 1 124 ? 2.281 -5.880 -1.885 1.00 94.81 124 GLN A CA 1
ATOM 975 C C . GLN A 1 124 ? 1.556 -6.196 -3.198 1.00 94.81 124 GLN A C 1
ATOM 977 O O . GLN A 1 124 ? 1.221 -7.351 -3.454 1.00 94.81 124 GLN A O 1
ATOM 982 N N . SER A 1 125 ? 1.392 -5.206 -4.078 1.00 96.44 125 SER A N 1
ATOM 983 C CA . SER A 1 125 ? 0.817 -5.427 -5.409 1.00 96.44 125 SER A CA 1
ATOM 984 C C . SER A 1 125 ? 1.715 -6.280 -6.312 1.00 96.44 125 SER A C 1
ATOM 986 O O . SER A 1 125 ? 1.211 -6.998 -7.168 1.00 96.44 125 SER A O 1
ATOM 988 N N . CYS A 1 126 ? 3.035 -6.297 -6.083 1.00 95.69 126 CYS A N 1
ATOM 989 C CA . CYS A 1 126 ? 3.945 -7.236 -6.753 1.00 95.69 126 CYS A CA 1
ATOM 990 C C . CYS A 1 126 ? 3.750 -8.694 -6.295 1.00 95.69 126 CYS A C 1
ATOM 992 O O . CYS A 1 126 ? 4.204 -9.622 -6.972 1.00 95.69 126 CYS A O 1
ATOM 994 N N . LEU A 1 127 ? 3.137 -8.913 -5.126 1.00 93.12 127 LEU A N 1
ATOM 995 C CA . LEU A 1 127 ? 2.767 -10.238 -4.620 1.00 93.12 127 LEU A CA 1
ATOM 996 C C . LEU A 1 127 ? 1.369 -10.636 -5.102 1.00 93.12 127 LEU A C 1
ATOM 998 O O . LEU A 1 127 ? 1.180 -11.770 -5.535 1.00 93.12 127 LEU A O 1
ATOM 1002 N N . ALA A 1 128 ? 0.426 -9.695 -5.044 1.00 94.69 128 ALA A N 1
ATOM 1003 C CA . ALA A 1 128 ? -0.966 -9.858 -5.438 1.00 94.69 128 ALA A CA 1
ATOM 1004 C C . ALA A 1 128 ? -1.454 -8.605 -6.186 1.00 94.69 128 ALA A C 1
ATOM 1006 O O . ALA A 1 128 ? -1.788 -7.593 -5.566 1.00 94.69 128 ALA A O 1
ATOM 1007 N N . GLN A 1 129 ? -1.498 -8.664 -7.518 1.00 95.31 129 GLN A N 1
ATOM 1008 C CA . GLN A 1 129 ? -1.857 -7.515 -8.357 1.00 95.31 129 GLN A CA 1
ATOM 1009 C C . GLN A 1 129 ? -3.273 -7.009 -8.041 1.00 95.31 129 GLN A C 1
ATOM 1011 O O . GLN A 1 129 ? -4.190 -7.811 -7.910 1.00 95.31 129 GLN A O 1
ATOM 1016 N N . GLY A 1 130 ? -3.464 -5.692 -7.918 1.00 94.69 130 GLY A N 1
ATOM 1017 C CA . GLY A 1 130 ? -4.756 -5.097 -7.542 1.00 94.69 130 GLY A CA 1
ATOM 1018 C C . GLY A 1 130 ? -4.963 -4.889 -6.040 1.00 94.69 130 GLY A C 1
ATOM 1019 O O . GLY A 1 130 ? -5.913 -4.215 -5.648 1.00 94.69 130 GLY A O 1
ATOM 1020 N N . LEU A 1 131 ? -4.066 -5.388 -5.178 1.00 95.56 131 LEU A N 1
ATOM 1021 C CA . LEU A 1 131 ? -4.202 -5.175 -3.734 1.00 95.56 131 LEU A CA 1
ATOM 1022 C C . LEU A 1 131 ? -4.126 -3.689 -3.344 1.00 95.56 131 LEU A C 1
ATOM 1024 O O . LEU A 1 131 ? -4.838 -3.265 -2.437 1.00 95.56 131 LEU A O 1
ATOM 1028 N N . SER A 1 132 ? -3.295 -2.888 -4.021 1.00 95.44 132 SER A N 1
ATOM 1029 C CA . SER A 1 132 ? -3.221 -1.439 -3.794 1.00 95.44 132 SER A CA 1
ATOM 1030 C C . SER A 1 132 ? -4.584 -0.762 -3.946 1.00 95.44 132 SER A C 1
ATOM 1032 O O . SER A 1 132 ? -4.997 -0.033 -3.051 1.00 95.44 132 SER A O 1
ATOM 1034 N N . THR A 1 133 ? -5.295 -1.056 -5.034 1.00 95.44 133 THR A N 1
ATOM 1035 C CA . THR A 1 133 ? -6.649 -0.564 -5.323 1.00 95.44 133 THR A CA 1
ATOM 1036 C C . THR A 1 133 ? -7.658 -1.051 -4.292 1.00 95.44 133 THR A C 1
ATOM 1038 O O . THR A 1 133 ? -8.455 -0.264 -3.790 1.00 95.44 133 THR A O 1
ATOM 1041 N N . MET A 1 134 ? -7.600 -2.339 -3.933 1.00 95.56 134 MET A N 1
ATOM 1042 C CA . MET A 1 134 ? -8.486 -2.910 -2.917 1.00 95.56 134 MET A CA 1
ATOM 1043 C C . MET A 1 134 ? -8.381 -2.147 -1.597 1.00 95.56 134 MET A C 1
ATOM 1045 O O . MET A 1 134 ? -9.385 -1.715 -1.041 1.00 95.56 134 MET A O 1
ATOM 1049 N N . LEU A 1 135 ? -7.153 -1.975 -1.103 1.00 94.19 135 LEU A N 1
ATOM 1050 C CA . LEU A 1 135 ? -6.911 -1.295 0.161 1.00 94.19 135 LEU A CA 1
ATOM 1051 C C . LEU A 1 135 ? -7.225 0.199 0.062 1.00 94.19 135 LEU A C 1
ATOM 1053 O O . LEU A 1 135 ? -7.801 0.736 0.996 1.00 94.19 135 LEU A O 1
ATOM 1057 N N . ALA A 1 136 ? -6.908 0.849 -1.061 1.00 93.50 136 ALA A N 1
ATOM 1058 C CA . ALA A 1 136 ? -7.261 2.244 -1.321 1.00 93.50 136 ALA A CA 1
ATOM 1059 C C . ALA A 1 136 ? -8.761 2.513 -1.157 1.00 93.50 136 ALA A C 1
ATOM 1061 O O . ALA A 1 136 ? -9.153 3.467 -0.490 1.00 93.50 136 ALA A O 1
ATOM 1062 N N . ASN A 1 137 ? -9.598 1.644 -1.725 1.00 93.56 137 ASN A N 1
ATOM 1063 C CA . ASN A 1 137 ? -11.049 1.779 -1.636 1.00 93.56 137 ASN A CA 1
ATOM 1064 C C . ASN A 1 137 ? -11.574 1.569 -0.207 1.00 93.56 137 ASN A C 1
ATOM 1066 O O . ASN A 1 137 ? -12.572 2.168 0.157 1.00 93.56 137 ASN A O 1
ATOM 1070 N N . LEU A 1 138 ? -10.876 0.790 0.623 1.00 92.00 138 LEU A N 1
ATOM 1071 C CA . LEU A 1 138 ? -11.309 0.441 1.980 1.00 92.00 138 LEU A CA 1
ATOM 1072 C C . LEU A 1 138 ? -11.165 1.558 3.029 1.00 92.00 138 LEU A C 1
ATOM 1074 O O . LEU A 1 138 ? -11.802 1.485 4.081 1.00 92.00 138 LEU A O 1
ATOM 1078 N N . PHE A 1 139 ? -10.308 2.555 2.791 1.00 87.56 139 PHE A N 1
ATOM 1079 C CA . PHE A 1 139 ? -10.122 3.700 3.700 1.00 87.56 139 PHE A CA 1
ATOM 1080 C C . PHE A 1 139 ? -10.496 5.049 3.072 1.00 87.56 139 PHE A C 1
ATOM 1082 O O . PHE A 1 139 ? -10.435 6.080 3.744 1.00 87.56 139 PHE A O 1
ATOM 1089 N N . SER A 1 140 ? -10.869 5.066 1.793 1.00 86.56 140 SER A N 1
ATOM 1090 C CA . SER A 1 140 ? -11.463 6.233 1.148 1.00 86.56 140 SER A CA 1
ATOM 1091 C C . SER A 1 140 ? -12.980 6.152 1.266 1.00 86.56 140 SER A C 1
ATOM 1093 O O . SER A 1 140 ? -13.582 5.241 0.712 1.00 86.56 140 SER A O 1
ATOM 1095 N N . MET A 1 141 ? -13.607 7.139 1.909 1.00 78.19 141 MET A N 1
ATOM 1096 C CA . MET A 1 141 ? -15.065 7.283 1.853 1.00 78.19 141 MET A CA 1
ATOM 1097 C C . MET A 1 141 ? -15.483 7.558 0.403 1.00 78.19 141 MET A C 1
ATOM 1099 O O . MET A 1 141 ? -15.073 8.566 -0.183 1.00 78.19 141 MET A O 1
ATOM 1103 N N . ARG A 1 142 ? -16.277 6.662 -0.186 1.00 81.31 142 ARG A N 1
ATOM 1104 C CA . ARG A 1 142 ? -16.778 6.774 -1.564 1.00 81.31 142 ARG A CA 1
ATOM 1105 C C . ARG A 1 142 ? -18.301 6.746 -1.564 1.00 81.31 142 ARG A C 1
ATOM 1107 O O . ARG A 1 142 ? -18.924 6.003 -0.813 1.00 81.31 142 ARG A O 1
ATOM 1114 N N . SER A 1 143 ? -18.906 7.555 -2.426 1.00 72.88 143 SER A N 1
ATOM 1115 C CA . SER A 1 143 ? -20.353 7.521 -2.637 1.00 72.88 143 SER A CA 1
ATOM 1116 C C . SER A 1 143 ? -20.728 6.255 -3.400 1.00 72.88 143 SER A C 1
ATOM 1118 O O . SER A 1 143 ? -20.134 5.960 -4.434 1.00 72.88 143 SER A O 1
ATOM 1120 N N . PHE A 1 144 ? -21.733 5.526 -2.918 1.00 78.00 144 PHE A N 1
ATOM 1121 C CA . PHE A 1 144 ? -22.284 4.400 -3.664 1.00 78.00 144 PHE A CA 1
ATOM 1122 C C . PHE A 1 144 ? -23.032 4.902 -4.905 1.00 78.00 144 PHE A C 1
ATOM 1124 O O . PHE A 1 144 ? -23.894 5.779 -4.802 1.00 78.00 144 PHE A O 1
ATOM 1131 N N . ILE A 1 145 ? -22.700 4.336 -6.064 1.00 84.00 145 ILE A N 1
ATOM 1132 C CA . ILE A 1 145 ? -23.357 4.604 -7.343 1.00 84.00 145 ILE A CA 1
ATOM 1133 C C . ILE A 1 145 ? -23.994 3.295 -7.802 1.00 84.00 145 ILE A C 1
ATOM 1135 O O . ILE A 1 145 ? -23.310 2.283 -7.943 1.00 84.00 145 ILE A O 1
ATOM 1139 N N . GLU A 1 146 ? -25.305 3.315 -8.024 1.00 81.94 146 GLU A N 1
ATOM 1140 C CA . GLU A 1 146 ? -26.040 2.156 -8.522 1.00 81.94 146 GLU A CA 1
ATOM 1141 C C . GLU A 1 146 ? -25.969 2.121 -10.054 1.00 81.94 146 GLU A C 1
ATOM 1143 O O . GLU A 1 146 ? -26.364 3.076 -10.723 1.00 81.94 146 GLU A O 1
ATOM 1148 N N . ILE A 1 147 ? -25.446 1.022 -10.604 1.00 84.75 147 ILE A N 1
ATOM 1149 C CA . ILE A 1 147 ? -25.389 0.766 -12.047 1.00 84.75 147 ILE A CA 1
ATOM 1150 C C . ILE A 1 147 ? -26.315 -0.412 -12.355 1.00 84.75 147 ILE A C 1
ATOM 1152 O O . ILE A 1 147 ? -26.094 -1.527 -11.884 1.00 84.75 147 ILE A O 1
ATOM 1156 N N . GLU A 1 148 ? -27.356 -0.163 -13.152 1.00 83.69 148 GLU A N 1
ATOM 1157 C CA . GLU A 1 148 ? -28.304 -1.204 -13.575 1.00 83.69 148 GLU A CA 1
ATOM 1158 C C . GLU A 1 148 ? -27.730 -2.098 -14.686 1.00 83.69 148 GLU A C 1
ATOM 1160 O O . GLU A 1 148 ? -28.057 -3.285 -14.770 1.00 83.69 148 GLU A O 1
ATOM 1165 N N . GLU A 1 149 ? -26.867 -1.534 -15.534 1.00 85.50 149 GLU A N 1
ATOM 1166 C CA . GLU A 1 149 ? -26.248 -2.239 -16.654 1.00 85.50 149 GLU A CA 1
ATOM 1167 C C . GLU A 1 149 ? -25.258 -3.306 -16.175 1.00 85.50 149 GLU A C 1
ATOM 1169 O O . GLU A 1 149 ? -24.524 -3.127 -15.202 1.00 85.50 149 GLU A O 1
ATOM 1174 N N . ASP A 1 150 ? -25.230 -4.439 -16.876 1.00 82.94 150 ASP A N 1
ATOM 1175 C CA . ASP A 1 150 ? -24.363 -5.561 -16.526 1.00 82.94 150 ASP A CA 1
ATOM 1176 C C . ASP A 1 150 ? -22.949 -5.349 -17.078 1.00 82.94 150 ASP A C 1
ATOM 1178 O O . ASP A 1 150 ? -22.549 -5.938 -18.080 1.00 82.94 150 ASP A O 1
ATOM 1182 N N . THR A 1 151 ? -22.222 -4.432 -16.443 1.00 88.81 151 THR A N 1
ATOM 1183 C CA . THR A 1 151 ? -20.842 -4.071 -16.776 1.00 88.81 151 THR A CA 1
ATOM 1184 C C . THR A 1 151 ? -19.885 -4.486 -15.662 1.00 88.81 151 THR A C 1
ATOM 1186 O O . THR A 1 151 ? -20.276 -4.772 -14.528 1.00 88.81 151 THR A O 1
ATOM 1189 N N . TRP A 1 152 ? -18.583 -4.475 -15.951 1.00 90.38 152 TRP A N 1
ATOM 1190 C CA . TRP A 1 152 ? -17.561 -4.719 -14.929 1.00 90.38 152 TRP A CA 1
ATOM 1191 C C . TRP A 1 152 ? -17.630 -3.696 -13.775 1.00 90.38 152 TRP A C 1
ATOM 1193 O O . TRP A 1 152 ? -17.355 -4.056 -12.627 1.00 90.38 152 TRP A O 1
ATOM 1203 N N . GLN A 1 153 ? -18.044 -2.452 -14.062 1.00 91.00 153 GLN A N 1
ATOM 1204 C CA . GLN A 1 153 ? -18.153 -1.364 -13.084 1.00 91.00 153 GLN A CA 1
ATOM 1205 C C . GLN A 1 153 ? -19.191 -1.668 -12.001 1.00 91.00 153 GLN A C 1
ATOM 1207 O O . GLN A 1 153 ? -18.941 -1.375 -10.836 1.00 91.00 153 GLN A O 1
ATOM 1212 N N . LYS A 1 154 ? -20.311 -2.314 -12.350 1.00 91.81 154 LYS A N 1
ATOM 1213 C CA . LYS A 1 154 ? -21.340 -2.734 -11.388 1.00 91.81 154 LYS A CA 1
ATOM 1214 C C . LYS A 1 154 ? -20.750 -3.610 -10.280 1.00 91.81 154 LYS A C 1
ATOM 1216 O O . LYS A 1 154 ? -20.844 -3.281 -9.102 1.00 91.81 154 LYS A O 1
ATOM 1221 N N . TYR A 1 155 ? -20.068 -4.688 -10.665 1.00 92.38 155 TYR A N 1
ATOM 1222 C CA . TYR A 1 155 ? -19.445 -5.614 -9.714 1.00 92.38 155 TYR A CA 1
ATOM 1223 C C . TYR A 1 155 ? -18.275 -4.986 -8.947 1.00 92.38 155 TYR A C 1
ATOM 1225 O O . TYR A 1 155 ? -18.032 -5.321 -7.791 1.00 92.38 155 TYR A O 1
ATOM 1233 N N . TYR A 1 156 ? -17.531 -4.086 -9.591 1.00 94.62 156 TYR A N 1
ATOM 1234 C CA . TYR A 1 156 ? -16.466 -3.329 -8.940 1.00 94.62 156 TYR A CA 1
ATOM 1235 C C . TYR A 1 156 ? -17.026 -2.410 -7.839 1.00 94.62 156 TYR A C 1
ATOM 1237 O O . TYR A 1 156 ? -16.528 -2.426 -6.713 1.00 94.62 156 TYR A O 1
ATOM 1245 N N . LEU A 1 157 ? -18.094 -1.663 -8.133 1.00 93.06 157 LEU A N 1
ATOM 1246 C CA . LEU A 1 157 ? -18.712 -0.700 -7.218 1.00 93.06 157 LEU A CA 1
ATOM 1247 C C . LEU A 1 157 ? -19.375 -1.341 -5.997 1.00 93.06 157 LEU A C 1
ATOM 1249 O O . LEU A 1 157 ? -19.316 -0.762 -4.913 1.00 93.06 157 LEU A O 1
ATOM 1253 N N . GLU A 1 158 ? -19.917 -2.555 -6.130 1.00 90.38 158 GLU A N 1
ATOM 1254 C CA . GLU A 1 158 ? -20.348 -3.356 -4.973 1.00 90.38 158 GLU A CA 1
ATOM 1255 C C . GLU A 1 158 ? -19.197 -3.567 -3.973 1.00 90.38 158 GLU A C 1
ATOM 1257 O O . GLU A 1 158 ? -19.394 -3.505 -2.760 1.00 90.38 158 GLU A O 1
ATOM 1262 N N . GLY A 1 159 ? -17.971 -3.755 -4.475 1.00 90.81 159 GLY A N 1
ATOM 1263 C CA . GLY A 1 159 ? -16.768 -3.872 -3.655 1.00 90.81 159 GLY A CA 1
ATOM 1264 C C . GLY A 1 159 ? -16.285 -2.541 -3.072 1.00 90.81 159 GLY A C 1
ATOM 1265 O O . GLY A 1 159 ? -15.799 -2.523 -1.940 1.00 90.81 159 GLY A O 1
ATOM 1266 N N . VAL A 1 160 ? -16.428 -1.439 -3.818 1.00 92.81 160 VAL A N 1
ATOM 1267 C CA . VAL A 1 160 ? -16.024 -0.077 -3.405 1.00 92.81 160 VAL A CA 1
ATOM 1268 C C . VAL A 1 160 ? -16.830 0.429 -2.209 1.00 92.81 160 VAL A C 1
ATOM 1270 O O . VAL A 1 160 ? -16.302 1.194 -1.412 1.00 92.81 160 VAL A O 1
ATOM 1273 N N . ALA A 1 161 ? -18.075 -0.020 -2.048 1.00 89.62 161 ALA A N 1
ATOM 1274 C CA . ALA A 1 161 ? -18.936 0.371 -0.930 1.00 89.62 161 ALA A CA 1
ATOM 1275 C C . ALA A 1 161 ? -18.458 -0.128 0.447 1.00 89.62 161 ALA A C 1
ATOM 1277 O O . ALA A 1 161 ? -19.040 0.234 1.466 1.00 89.62 161 ALA A O 1
ATOM 1278 N N . ASN A 1 162 ? -17.452 -1.004 0.490 1.00 92.38 162 ASN A N 1
ATOM 1279 C CA . ASN A 1 162 ? -16.935 -1.545 1.737 1.00 92.38 162 ASN A CA 1
ATOM 1280 C C . ASN A 1 162 ? -15.895 -0.616 2.370 1.00 92.38 162 ASN A C 1
ATOM 1282 O O . ASN A 1 162 ? -14.986 -0.135 1.700 1.00 92.38 162 ASN A O 1
ATOM 1286 N N . GLU A 1 163 ? -15.956 -0.490 3.691 1.00 92.06 163 GLU A N 1
ATOM 1287 C CA . GLU A 1 163 ? -15.021 0.284 4.504 1.00 92.06 163 GLU A CA 1
ATOM 1288 C C . GLU A 1 163 ? -14.445 -0.577 5.640 1.00 92.06 163 GLU A C 1
ATOM 1290 O O . GLU A 1 163 ? -14.979 -1.638 5.996 1.00 92.06 163 GLU A O 1
ATOM 1295 N N . MET A 1 164 ? -13.332 -0.126 6.224 1.00 91.81 164 MET A N 1
ATOM 1296 C CA . MET A 1 164 ? -12.740 -0.761 7.403 1.00 91.81 164 MET A CA 1
ATOM 1297 C C . MET A 1 164 ? -13.273 -0.167 8.702 1.00 91.81 164 MET A C 1
ATOM 1299 O O . MET A 1 164 ? -13.185 1.034 8.950 1.00 91.81 164 MET A O 1
ATOM 1303 N N . TYR A 1 165 ? -13.718 -1.048 9.589 1.00 92.25 165 TYR A N 1
ATOM 1304 C CA . TYR A 1 165 ? -14.258 -0.691 10.892 1.00 92.25 165 TYR A CA 1
ATOM 1305 C C . TYR A 1 165 ? -13.599 -1.485 12.014 1.00 92.25 165 TYR A C 1
ATOM 1307 O O . TYR A 1 165 ? -13.070 -2.581 11.817 1.00 92.25 165 TYR A O 1
ATOM 1315 N N . THR A 1 166 ? -13.682 -0.948 13.228 1.00 92.38 166 THR A N 1
ATOM 1316 C CA . THR A 1 166 ? -13.214 -1.617 14.443 1.00 92.38 166 THR A CA 1
ATOM 1317 C C . THR A 1 166 ? -14.322 -1.677 15.473 1.00 92.38 166 THR A C 1
ATOM 1319 O O . THR A 1 166 ? -14.947 -0.658 15.759 1.00 92.38 166 THR A O 1
ATOM 1322 N N . GLU A 1 167 ? -14.532 -2.844 16.072 1.00 93.12 167 GLU A N 1
ATOM 1323 C CA . GLU A 1 167 ? -15.544 -3.023 17.112 1.00 93.12 167 GLU A CA 1
ATOM 1324 C C . GLU A 1 167 ? -15.109 -4.083 18.123 1.00 93.12 167 GLU A C 1
ATOM 1326 O O . GLU A 1 167 ? -14.426 -5.052 17.781 1.00 93.12 167 GLU A O 1
ATOM 1331 N N . TYR A 1 168 ? -15.506 -3.910 19.384 1.00 92.44 168 TYR A N 1
ATOM 1332 C CA . TYR A 1 168 ? -15.248 -4.906 20.418 1.00 92.44 168 TYR A CA 1
ATOM 1333 C C . TYR A 1 168 ? -16.113 -6.149 20.214 1.00 92.44 168 TYR A C 1
ATOM 1335 O O . TYR A 1 168 ? -17.327 -6.070 20.014 1.00 92.44 168 TYR A O 1
ATOM 1343 N N . LEU A 1 169 ? -15.473 -7.313 20.303 1.00 92.19 169 LEU A N 1
ATOM 1344 C CA . LEU A 1 169 ? -16.141 -8.598 20.164 1.00 92.19 169 LEU A CA 1
ATOM 1345 C C . LEU A 1 169 ? -16.996 -8.914 21.398 1.00 92.19 169 LEU A C 1
ATOM 1347 O O . LEU A 1 169 ? -16.595 -8.684 22.538 1.00 92.19 169 LEU A O 1
ATOM 1351 N N . SER A 1 170 ? -18.174 -9.492 21.166 1.00 91.81 170 SER A N 1
ATOM 1352 C CA . SER A 1 170 ? -19.056 -9.982 22.227 1.00 91.81 170 SER A CA 1
ATOM 1353 C C . SER A 1 170 ? -18.384 -11.037 23.113 1.00 91.81 170 SER A C 1
ATOM 1355 O O . SER A 1 170 ? -17.657 -11.911 22.636 1.00 91.81 170 SER A O 1
ATOM 1357 N N . SER A 1 171 ? -18.741 -11.045 24.402 1.00 89.00 171 SER A N 1
ATOM 1358 C CA . SER A 1 171 ? -18.311 -12.070 25.370 1.00 89.00 171 SER A CA 1
ATOM 1359 C C . SER A 1 171 ? -18.690 -13.505 24.964 1.00 89.00 171 SER A C 1
ATOM 1361 O O . SER A 1 171 ? -18.094 -14.461 25.455 1.00 89.00 171 SER A O 1
ATOM 1363 N N . ALA A 1 172 ? -19.647 -13.677 24.043 1.00 89.94 172 ALA A N 1
ATOM 1364 C CA . ALA A 1 172 ? -20.013 -14.982 23.488 1.00 89.94 172 ALA A CA 1
ATOM 1365 C C . ALA A 1 172 ? -18.896 -15.629 22.646 1.00 89.94 172 ALA A C 1
ATOM 1367 O O . ALA A 1 172 ? -18.898 -16.844 22.468 1.00 89.94 172 ALA A O 1
ATOM 1368 N N . PHE A 1 173 ? -17.949 -14.833 22.142 1.00 91.44 173 PHE A N 1
ATOM 1369 C CA . PHE A 1 173 ? -16.833 -15.309 21.326 1.00 91.44 173 PHE A CA 1
ATOM 1370 C C . PHE A 1 173 ? -15.592 -15.692 22.146 1.00 91.44 173 PHE A C 1
ATOM 1372 O O . PHE A 1 173 ? -14.633 -16.237 21.598 1.00 91.44 173 PHE A O 1
ATOM 1379 N N . VAL A 1 174 ? -15.597 -15.439 23.459 1.00 91.69 174 VAL A N 1
ATOM 1380 C CA . VAL A 1 174 ? -14.453 -15.697 24.343 1.00 91.69 174 VAL A CA 1
ATOM 1381 C C . VAL A 1 174 ? -14.151 -17.196 24.417 1.00 91.69 174 VAL A C 1
ATOM 1383 O O . VAL A 1 174 ? -15.039 -18.022 24.613 1.00 91.69 174 VAL A O 1
ATOM 1386 N N . GLY A 1 175 ? -12.874 -17.553 24.264 1.00 90.12 175 GLY A N 1
ATOM 1387 C CA . GLY A 1 175 ? -12.398 -18.940 24.269 1.00 90.12 175 GLY A CA 1
ATOM 1388 C C . GLY A 1 175 ? -12.536 -19.677 22.931 1.00 90.12 175 GLY A C 1
ATOM 1389 O O . GLY A 1 175 ? -11.958 -20.757 22.774 1.00 90.12 175 GLY A O 1
ATOM 1390 N N . LEU A 1 176 ? -13.228 -19.099 21.943 1.00 93.56 176 LEU A N 1
ATOM 1391 C CA . LEU A 1 176 ? -13.263 -19.634 20.582 1.00 93.56 176 LEU A CA 1
ATOM 1392 C C . LEU A 1 176 ? -11.975 -19.286 19.821 1.00 93.56 176 LEU A C 1
ATOM 1394 O O . LEU A 1 176 ? -11.267 -18.327 20.137 1.00 93.56 176 LEU A O 1
ATOM 1398 N N . SER A 1 177 ? -11.648 -20.108 18.824 1.00 94.12 177 SER A N 1
ATOM 1399 C CA . SER A 1 177 ? -10.5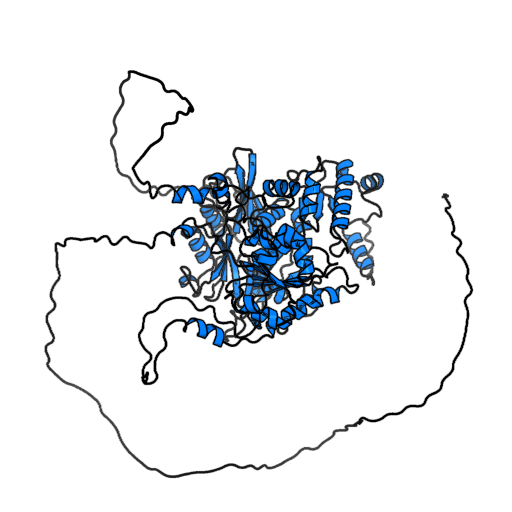57 -19.834 17.879 1.00 94.12 177 SER A CA 1
ATOM 1400 C C . SER A 1 177 ? -10.958 -18.765 16.871 1.00 94.12 177 SER A C 1
ATOM 1402 O O . SER A 1 177 ? -12.119 -18.708 16.461 1.00 94.12 177 SER A O 1
ATOM 1404 N N . PHE A 1 178 ? -9.979 -17.984 16.411 1.00 94.56 178 PHE A N 1
ATOM 1405 C CA . PHE A 1 178 ? -10.208 -16.936 15.417 1.00 94.56 178 PHE A CA 1
ATOM 1406 C C . PHE A 1 178 ? -10.900 -17.447 14.136 1.00 94.56 178 PHE A C 1
ATOM 1408 O O . PHE A 1 178 ? -11.931 -16.873 13.790 1.00 94.56 178 PHE A O 1
ATOM 1415 N N . PRO A 1 179 ? -10.473 -18.556 13.488 1.00 95.00 179 PRO A N 1
ATOM 1416 C CA . PRO A 1 179 ? -11.167 -19.063 12.298 1.00 95.00 179 PRO A CA 1
ATOM 1417 C C . PRO A 1 179 ? -12.636 -19.431 12.539 1.00 95.00 179 PRO A C 1
ATOM 1419 O O . PRO A 1 179 ? -13.490 -19.160 11.701 1.00 95.00 179 PRO A O 1
ATOM 1422 N N . THR A 1 180 ? -12.964 -19.977 13.713 1.00 94.06 180 THR A N 1
ATOM 1423 C CA . THR A 1 180 ? -14.351 -20.306 14.083 1.00 94.06 180 THR A CA 1
ATOM 1424 C C . THR A 1 180 ? -15.214 -19.052 14.195 1.00 94.06 180 THR A C 1
ATOM 1426 O O . THR A 1 180 ? -16.356 -19.039 13.747 1.00 94.06 180 THR A O 1
ATOM 1429 N N . VAL A 1 181 ? -14.675 -17.984 14.785 1.00 94.69 181 VAL A N 1
ATOM 1430 C CA . VAL A 1 181 ? -15.402 -16.715 14.919 1.00 94.69 181 VAL A CA 1
ATOM 1431 C C . VAL A 1 181 ? -15.501 -15.990 13.588 1.00 94.69 181 VAL A C 1
ATOM 1433 O O . VAL A 1 181 ? -16.564 -15.470 13.274 1.00 94.69 181 VAL A O 1
ATOM 1436 N N . CYS A 1 182 ? -14.451 -16.024 12.773 1.00 95.25 182 CYS A N 1
ATOM 1437 C CA . CYS A 1 182 ? -14.464 -15.466 11.428 1.00 95.25 182 CYS A CA 1
ATOM 1438 C C . CYS A 1 182 ? -15.542 -16.136 10.550 1.00 95.25 182 CYS A C 1
ATOM 1440 O O . CYS A 1 182 ? -16.325 -15.438 9.910 1.00 95.25 182 CYS A O 1
ATOM 1442 N N . GLU A 1 183 ? -15.686 -17.467 10.614 1.00 94.81 183 GLU A N 1
ATOM 1443 C CA . GLU A 1 183 ? -16.785 -18.184 9.952 1.00 94.81 183 GLU A CA 1
ATOM 1444 C C . GLU A 1 183 ? -18.165 -17.741 10.464 1.00 94.81 183 GLU A C 1
ATOM 1446 O O . GLU A 1 183 ? -19.057 -17.454 9.666 1.00 94.81 183 GLU A O 1
ATOM 1451 N N . LEU A 1 184 ? -18.356 -17.658 11.785 1.00 93.94 184 LEU A N 1
ATOM 1452 C CA . LEU A 1 184 ? -19.631 -17.232 12.370 1.00 93.94 184 LEU A CA 1
ATOM 1453 C C . LEU A 1 184 ? -19.989 -15.795 11.973 1.00 93.94 184 LEU A C 1
ATOM 1455 O O . LEU A 1 184 ? -21.136 -15.532 11.610 1.00 93.94 184 LEU A O 1
ATOM 1459 N N . CYS A 1 185 ? -19.025 -14.877 12.015 1.00 94.44 185 CYS A N 1
ATOM 1460 C CA . CYS A 1 185 ? -19.204 -13.493 11.589 1.00 94.44 185 CYS A CA 1
ATOM 1461 C C . CYS A 1 185 ? -19.582 -13.415 10.108 1.00 94.44 185 CYS A C 1
ATOM 1463 O O . CYS A 1 185 ? -20.544 -12.729 9.768 1.00 94.44 185 CYS A O 1
ATOM 1465 N N . TYR A 1 186 ? -18.902 -14.166 9.245 1.00 94.50 186 TYR A N 1
ATOM 1466 C CA . TYR A 1 186 ? -19.163 -14.118 7.812 1.00 94.50 186 TYR A CA 1
ATOM 1467 C C . TYR A 1 186 ? -20.526 -14.731 7.454 1.00 94.50 186 TYR A C 1
ATOM 1469 O O . TYR A 1 186 ? -21.345 -14.092 6.799 1.00 94.50 186 TYR A O 1
ATOM 1477 N N . VAL A 1 187 ? -20.833 -15.929 7.965 1.00 93.19 187 VAL A N 1
ATOM 1478 C CA . VAL A 1 187 ? -22.065 -16.663 7.622 1.00 93.19 187 VAL A CA 1
ATOM 1479 C C . VAL A 1 187 ? -23.305 -16.082 8.308 1.00 93.19 187 VAL A C 1
ATOM 1481 O O . VAL A 1 187 ? -24.370 -16.006 7.701 1.00 93.19 187 VAL A O 1
ATOM 1484 N N . LYS A 1 188 ? -23.214 -15.713 9.594 1.00 92.12 188 LYS A N 1
ATOM 1485 C CA . LYS A 1 188 ? -24.385 -15.269 10.377 1.00 92.12 188 LYS A CA 1
ATOM 1486 C C . LYS A 1 188 ? -24.545 -13.760 10.414 1.00 92.12 188 LYS A C 1
ATOM 1488 O O . LYS A 1 188 ? -25.678 -13.290 10.443 1.00 92.12 188 LYS A O 1
ATOM 1493 N N . LEU A 1 189 ? -23.441 -13.017 10.461 1.00 91.38 189 LEU A N 1
ATOM 1494 C CA . LEU A 1 189 ? -23.472 -11.561 10.601 1.00 91.38 189 LEU A CA 1
ATOM 1495 C C . LEU A 1 189 ? -23.173 -10.829 9.293 1.00 91.38 189 LEU A C 1
ATOM 1497 O O . LEU A 1 189 ? -23.326 -9.615 9.279 1.00 91.38 189 LEU A O 1
ATOM 1501 N N . LYS A 1 190 ? -22.775 -11.531 8.220 1.00 93.06 190 LYS A N 1
ATOM 1502 C CA . LYS A 1 190 ? -22.316 -10.925 6.958 1.00 93.06 190 LYS A CA 1
ATOM 1503 C C . LYS A 1 190 ? -21.175 -9.919 7.174 1.00 93.06 190 LYS A C 1
ATOM 1505 O O . LYS A 1 190 ? -21.094 -8.906 6.494 1.00 93.06 190 LYS A O 1
ATOM 1510 N N . LEU A 1 191 ? -20.312 -10.187 8.156 1.00 94.94 191 LEU A N 1
ATOM 1511 C CA . LEU A 1 191 ? -19.159 -9.353 8.496 1.00 94.94 191 LEU A CA 1
ATOM 1512 C C . LEU A 1 191 ? -17.866 -10.113 8.218 1.00 94.94 191 LEU A C 1
ATOM 1514 O O . LEU A 1 191 ? -17.692 -11.234 8.705 1.00 94.94 191 LEU A O 1
ATOM 1518 N N . LEU A 1 192 ? -16.929 -9.484 7.513 1.00 96.06 192 LEU A N 1
ATOM 1519 C CA . LEU A 1 192 ? -15.620 -10.067 7.247 1.00 96.06 192 LEU A CA 1
ATOM 1520 C C . LEU A 1 192 ? -14.609 -9.610 8.306 1.00 96.06 192 LEU A C 1
ATOM 1522 O O . LEU A 1 192 ? -14.122 -8.485 8.265 1.00 96.06 192 LEU A O 1
ATOM 1526 N N . LEU A 1 193 ? -14.291 -10.484 9.264 1.00 96.06 193 LEU A N 1
ATOM 1527 C CA . LEU A 1 193 ? -13.286 -10.235 10.306 1.00 96.06 193 LEU A CA 1
ATOM 1528 C C . LEU A 1 193 ? -11.877 -10.556 9.783 1.00 96.06 193 LEU A C 1
ATOM 1530 O O . LEU A 1 193 ? -11.594 -11.718 9.513 1.00 96.06 193 LEU A O 1
ATOM 1534 N N . ILE A 1 194 ? -10.981 -9.568 9.705 1.00 95.06 194 ILE A N 1
ATOM 1535 C CA . ILE A 1 194 ? -9.624 -9.728 9.137 1.00 95.06 194 ILE A CA 1
ATOM 1536 C C . ILE A 1 194 ? -8.533 -9.854 10.201 1.00 95.06 194 ILE A C 1
ATOM 1538 O O . ILE A 1 194 ? -7.581 -10.624 10.039 1.00 95.06 194 ILE A O 1
ATOM 1542 N N . ALA A 1 195 ? -8.639 -9.086 11.280 1.00 94.62 195 ALA A N 1
ATOM 1543 C CA . ALA A 1 195 ? -7.603 -9.005 12.301 1.00 94.62 195 ALA A CA 1
ATOM 1544 C C . ALA A 1 195 ? -8.210 -8.811 13.690 1.00 94.62 195 ALA A C 1
ATOM 1546 O O . ALA A 1 195 ? -9.383 -8.456 13.827 1.00 94.62 195 ALA A O 1
ATOM 1547 N N . ILE A 1 196 ? -7.396 -9.033 14.719 1.00 93.94 196 ILE A N 1
ATOM 1548 C CA . ILE A 1 196 ? -7.748 -8.766 16.116 1.00 93.94 196 ILE A CA 1
ATOM 1549 C C . ILE A 1 196 ? -6.609 -8.066 16.850 1.00 93.94 196 ILE A C 1
ATOM 1551 O O . ILE A 1 196 ? -5.434 -8.278 16.551 1.00 93.94 196 ILE A O 1
ATOM 1555 N N . GLU A 1 197 ? -6.962 -7.266 17.850 1.00 90.88 197 GLU A N 1
ATOM 1556 C CA . GLU A 1 197 ? -6.020 -6.745 18.835 1.00 90.88 197 GLU A CA 1
ATOM 1557 C C . GLU A 1 197 ? -5.770 -7.807 19.914 1.00 90.88 197 GLU A C 1
ATOM 1559 O O . GLU A 1 197 ? -6.649 -8.135 20.711 1.00 90.88 197 GLU A O 1
ATOM 1564 N N . PHE A 1 198 ? -4.557 -8.346 19.962 1.00 83.94 198 PHE A N 1
ATOM 1565 C CA . PHE A 1 198 ? -4.134 -9.290 20.983 1.00 83.94 198 PHE A CA 1
ATOM 1566 C C . PHE A 1 198 ? -3.337 -8.581 22.078 1.00 83.94 198 PHE A C 1
ATOM 1568 O O . PHE A 1 198 ? -2.265 -8.022 21.827 1.00 83.94 198 PHE A O 1
ATOM 1575 N N . LYS A 1 199 ? -3.851 -8.643 23.309 1.00 81.50 199 LYS A N 1
ATOM 1576 C CA . LYS A 1 199 ? -3.190 -8.125 24.511 1.00 81.50 199 LYS A CA 1
ATOM 1577 C C . LYS A 1 199 ? -2.388 -9.246 25.168 1.00 81.50 199 LYS A C 1
ATOM 1579 O O . LYS A 1 199 ? -2.952 -10.236 25.635 1.00 81.50 199 LYS A O 1
ATOM 1584 N N . SER A 1 200 ? -1.067 -9.094 25.187 1.00 69.19 200 SER A N 1
ATOM 1585 C CA . SER A 1 200 ? -0.164 -10.031 25.864 1.00 69.19 200 SER A CA 1
ATOM 1586 C C . SER A 1 200 ? -0.187 -9.835 27.389 1.00 69.19 200 SER A C 1
ATOM 1588 O O . SER A 1 200 ? -0.568 -8.772 27.885 1.00 69.19 200 SER A O 1
ATOM 1590 N N . GLU A 1 201 ? 0.286 -10.827 28.155 1.00 65.06 201 GLU A N 1
ATOM 1591 C CA . GLU A 1 201 ? 0.416 -10.755 29.625 1.00 65.06 201 GLU A CA 1
ATOM 1592 C C . GLU A 1 201 ? 1.279 -9.565 30.091 1.00 65.06 201 GLU A C 1
ATOM 1594 O O . GLU A 1 201 ? 1.096 -9.049 31.194 1.00 65.06 201 GLU A O 1
ATOM 1599 N N . GLN A 1 202 ? 2.175 -9.076 29.226 1.00 61.47 202 GLN A N 1
ATOM 1600 C CA . GLN A 1 202 ? 3.012 -7.894 29.464 1.00 61.47 202 GLN A CA 1
ATOM 1601 C C . GLN A 1 202 ? 2.300 -6.551 29.187 1.00 61.47 202 GLN A C 1
ATOM 1603 O O . GLN A 1 202 ? 2.932 -5.502 29.262 1.00 61.47 202 GLN A O 1
ATOM 1608 N N . ARG A 1 203 ? 0.981 -6.557 28.925 1.00 58.16 203 ARG A N 1
ATOM 1609 C CA . ARG A 1 203 ? 0.144 -5.377 28.604 1.00 58.16 203 ARG A CA 1
ATOM 1610 C C . ARG A 1 203 ? 0.541 -4.621 27.332 1.00 58.16 203 ARG A C 1
ATOM 1612 O O . ARG A 1 203 ? 0.170 -3.460 27.167 1.00 58.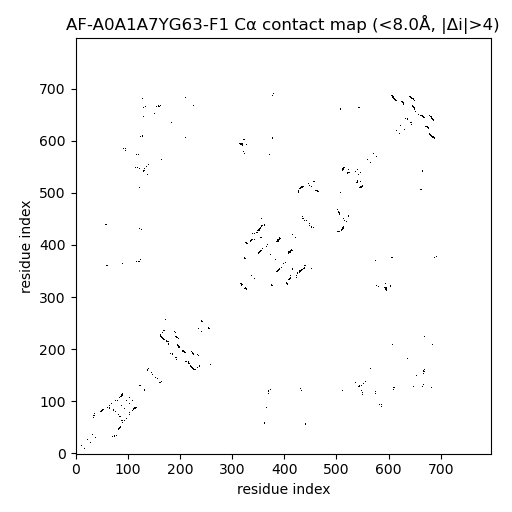16 203 ARG A O 1
ATOM 1619 N N . GLU A 1 204 ? 1.255 -5.273 26.425 1.00 67.06 204 GLU A N 1
ATOM 1620 C CA . GLU A 1 204 ? 1.453 -4.760 25.074 1.00 67.06 204 GLU A CA 1
ATOM 1621 C C . GLU A 1 204 ? 0.332 -5.273 24.168 1.00 67.06 204 GLU A C 1
ATOM 1623 O O . GLU A 1 204 ? 0.046 -6.475 24.121 1.00 67.06 204 GLU A O 1
ATOM 1628 N N . SER A 1 205 ? -0.332 -4.331 23.500 1.00 74.00 205 SER A N 1
ATOM 1629 C CA . SER A 1 205 ? -1.320 -4.593 22.459 1.00 74.00 205 SER A CA 1
ATOM 1630 C C . SER A 1 205 ? -0.600 -4.781 21.129 1.00 74.00 205 SER A C 1
ATOM 1632 O O . SER A 1 205 ? 0.186 -3.930 20.719 1.00 74.00 205 SER A O 1
ATOM 1634 N N . SER A 1 206 ? -0.879 -5.888 20.452 1.00 80.69 206 SER A N 1
ATOM 1635 C CA . SER A 1 206 ? -0.354 -6.192 19.120 1.00 80.69 206 SER A CA 1
ATOM 1636 C C . SER A 1 206 ? -1.504 -6.539 18.184 1.00 80.69 206 SER A C 1
ATOM 1638 O O . SER A 1 206 ? -2.447 -7.217 18.587 1.00 80.69 206 SER A O 1
ATOM 1640 N N . ILE A 1 207 ? -1.455 -6.075 16.937 1.00 89.00 207 ILE A N 1
ATOM 1641 C CA . ILE A 1 207 ? -2.457 -6.438 15.931 1.00 89.00 207 ILE A CA 1
ATOM 1642 C C . ILE A 1 207 ? -2.016 -7.739 15.263 1.00 89.00 207 ILE A C 1
ATOM 1644 O O . ILE A 1 207 ? -0.933 -7.812 14.683 1.00 89.00 207 ILE A O 1
ATOM 1648 N N . LEU A 1 208 ? -2.868 -8.762 15.323 1.00 90.06 208 LEU A N 1
ATOM 1649 C CA . LEU A 1 208 ? -2.657 -10.039 14.649 1.00 90.06 208 LEU A CA 1
ATOM 1650 C C . LEU A 1 208 ? -3.598 -10.150 13.451 1.00 90.06 208 LEU A C 1
ATOM 1652 O O . LEU A 1 208 ? -4.821 -10.143 13.601 1.00 90.06 208 LEU A O 1
ATOM 1656 N N . ILE A 1 209 ? -3.013 -10.271 12.261 1.00 93.06 209 ILE A N 1
ATOM 1657 C CA . ILE A 1 209 ? -3.737 -10.417 10.995 1.00 93.06 209 ILE A CA 1
ATOM 1658 C C . ILE A 1 209 ? -3.947 -11.906 10.714 1.00 93.06 209 ILE A C 1
ATOM 1660 O O . ILE A 1 209 ? -2.968 -12.644 10.588 1.00 93.06 209 ILE A O 1
ATOM 1664 N N . ASN A 1 210 ? -5.213 -12.325 10.601 1.00 94.38 210 ASN A N 1
ATOM 1665 C CA . ASN A 1 210 ? -5.637 -13.719 10.431 1.00 94.38 210 ASN A CA 1
ATOM 1666 C C . ASN A 1 210 ? -4.853 -14.702 11.335 1.00 94.38 210 ASN A C 1
ATOM 1668 O O . ASN A 1 210 ? -4.066 -15.496 10.831 1.00 94.38 210 ASN A O 1
ATOM 1672 N N . PRO A 1 211 ? -4.977 -14.650 12.672 1.00 92.12 211 PRO A N 1
ATOM 1673 C CA . PRO A 1 211 ? -4.276 -15.595 13.538 1.00 92.12 211 PRO A CA 1
ATOM 1674 C C . PRO A 1 211 ? -4.811 -17.031 13.395 1.00 92.12 211 PRO A C 1
ATOM 1676 O O . PRO A 1 211 ? -5.995 -17.262 13.151 1.00 92.12 211 PRO A O 1
ATOM 1679 N N . GLY A 1 212 ? -3.929 -18.016 13.587 1.00 87.50 212 GLY A N 1
ATOM 1680 C CA . GLY A 1 212 ? -4.274 -19.435 13.474 1.00 87.50 212 GLY A CA 1
ATOM 1681 C C . GLY A 1 212 ? -5.129 -19.980 14.630 1.00 87.50 212 GLY A C 1
ATOM 1682 O O . GLY A 1 212 ? -5.393 -19.315 15.631 1.00 87.50 212 GLY A O 1
ATOM 1683 N N . ASN A 1 213 ? -5.507 -21.260 14.536 1.00 88.00 213 ASN A N 1
ATOM 1684 C CA . ASN A 1 213 ? -6.371 -21.952 15.514 1.00 88.00 213 ASN A CA 1
ATOM 1685 C C . ASN A 1 213 ? -5.838 -21.990 16.957 1.00 88.00 213 ASN A C 1
ATOM 1687 O O . ASN A 1 213 ? -6.605 -22.236 17.896 1.00 88.00 213 ASN A O 1
ATOM 1691 N N . HIS A 1 214 ? -4.530 -21.786 17.124 1.00 86.44 214 HIS A N 1
ATOM 1692 C CA . HIS A 1 214 ? -3.854 -21.768 18.415 1.00 86.44 214 HIS A CA 1
ATOM 1693 C C . HIS A 1 214 ? -4.172 -20.502 19.227 1.00 86.44 214 HIS A C 1
ATOM 1695 O O . HIS A 1 214 ? -4.119 -20.547 20.455 1.00 86.44 214 HIS A O 1
ATOM 1701 N N . VAL A 1 215 ? -4.552 -19.399 18.571 1.00 88.25 215 VAL A N 1
ATOM 1702 C CA . VAL A 1 215 ? -4.962 -18.166 19.251 1.00 88.25 215 VAL A CA 1
ATOM 1703 C C . VAL A 1 215 ? -6.435 -18.264 19.637 1.00 88.25 215 VAL A C 1
ATOM 1705 O O . VAL A 1 215 ? -7.311 -18.493 18.796 1.00 88.25 215 VAL A O 1
ATOM 1708 N N . LYS A 1 216 ? -6.711 -18.092 20.932 1.00 90.75 216 LYS A N 1
ATOM 1709 C CA . LYS A 1 216 ? -8.068 -18.011 21.481 1.00 90.75 216 LYS A CA 1
ATOM 1710 C C . LYS A 1 216 ? -8.414 -16.568 21.812 1.00 90.75 216 LYS A C 1
ATOM 1712 O O . LYS A 1 216 ? -7.577 -15.830 22.330 1.00 90.75 216 LYS A O 1
ATOM 1717 N N . LEU A 1 217 ? -9.652 -16.190 21.519 1.00 90.25 217 LEU A N 1
ATOM 1718 C CA . LEU A 1 217 ? -10.151 -14.844 21.772 1.00 90.25 217 LEU A CA 1
ATOM 1719 C C . LEU A 1 217 ? -10.315 -14.600 23.270 1.00 90.25 217 LEU A C 1
ATOM 1721 O O . LEU A 1 217 ? -10.868 -15.435 23.993 1.00 90.25 217 LEU A O 1
ATOM 1725 N N . GLN A 1 218 ? -9.831 -13.444 23.714 1.00 89.38 218 GLN A N 1
ATOM 1726 C CA . GLN A 1 218 ? -9.935 -12.981 25.092 1.00 89.38 218 GLN A CA 1
ATOM 1727 C C . GLN A 1 218 ? -11.111 -12.011 25.242 1.00 89.38 218 GLN A C 1
ATOM 1729 O O . GLN A 1 218 ? -11.626 -11.475 24.257 1.00 89.38 218 GLN A O 1
ATOM 1734 N N . ASP A 1 219 ? -11.532 -11.771 26.479 1.00 88.50 219 ASP A N 1
ATOM 1735 C CA . ASP A 1 219 ? -12.546 -10.756 26.755 1.00 88.50 219 ASP A CA 1
ATOM 1736 C C . ASP A 1 219 ? -12.001 -9.347 26.460 1.00 88.50 219 ASP A C 1
ATOM 1738 O O . ASP A 1 219 ? -10.832 -9.057 26.723 1.00 88.50 219 ASP A O 1
ATOM 1742 N N . GLY A 1 220 ? -12.830 -8.480 25.875 1.00 86.75 220 GLY A N 1
ATOM 1743 C CA . GLY A 1 220 ? -12.415 -7.132 25.462 1.00 86.75 220 GLY A CA 1
ATOM 1744 C C . GLY A 1 220 ? -11.428 -7.081 24.284 1.00 86.75 220 GLY A C 1
ATOM 1745 O O . GLY A 1 220 ? -10.668 -6.116 24.164 1.00 86.75 220 GLY A O 1
ATOM 1746 N N . THR A 1 221 ? -11.422 -8.107 23.425 1.00 91.12 221 THR A N 1
ATOM 1747 C CA . THR A 1 221 ? -10.658 -8.117 22.164 1.00 91.12 221 THR A CA 1
ATOM 1748 C C . THR A 1 221 ? -11.309 -7.179 21.140 1.00 91.12 221 THR A C 1
ATOM 1750 O O . THR A 1 221 ? -12.511 -7.289 20.881 1.00 91.12 221 THR A O 1
ATOM 1753 N N . LEU A 1 222 ? -10.526 -6.281 20.535 1.00 92.50 222 LEU A N 1
ATOM 1754 C CA . LEU A 1 222 ? -10.965 -5.451 19.410 1.00 92.50 222 LEU A CA 1
ATOM 1755 C C . LEU A 1 222 ? -10.845 -6.247 18.101 1.00 92.50 222 LEU A C 1
ATOM 1757 O O . LEU A 1 222 ? -9.790 -6.817 17.822 1.00 92.50 222 LEU A O 1
ATOM 1761 N N . GLY A 1 223 ? -11.917 -6.306 17.314 1.00 94.44 223 GLY A N 1
ATOM 1762 C CA . GLY A 1 223 ? -11.942 -6.929 15.991 1.00 94.44 223 GLY A CA 1
ATOM 1763 C C . GLY A 1 223 ? -11.905 -5.890 14.873 1.00 94.44 223 GLY A C 1
ATOM 1764 O O . GLY A 1 223 ? -12.522 -4.831 14.989 1.00 94.44 223 GLY A O 1
ATOM 1765 N N . PHE A 1 224 ? -11.203 -6.212 13.788 1.00 95.50 224 PHE A N 1
ATOM 1766 C CA . PHE A 1 224 ? -11.122 -5.402 12.573 1.00 95.50 224 PHE A CA 1
ATOM 1767 C C . PHE A 1 224 ? -11.968 -6.029 11.472 1.00 95.50 224 PHE A C 1
ATOM 1769 O O . PHE A 1 224 ? -11.703 -7.160 11.053 1.00 95.50 224 PHE A O 1
ATOM 1776 N N . PHE A 1 225 ? -12.960 -5.289 10.996 1.00 95.38 225 PHE A N 1
ATOM 1777 C CA . PHE A 1 225 ? -13.968 -5.769 10.064 1.00 95.38 225 PHE A CA 1
ATOM 1778 C C . PHE A 1 225 ? -13.933 -4.998 8.748 1.00 95.38 225 PHE A C 1
ATOM 1780 O O . PHE A 1 225 ? -13.664 -3.799 8.741 1.00 95.38 225 PHE A O 1
ATOM 1787 N N . ILE A 1 226 ? -14.264 -5.685 7.658 1.00 95.50 226 ILE A N 1
ATOM 1788 C CA . ILE A 1 226 ? -14.719 -5.067 6.414 1.00 95.50 226 ILE A CA 1
ATOM 1789 C C . ILE A 1 226 ? -16.236 -5.238 6.336 1.00 95.50 226 ILE A C 1
ATOM 1791 O O . ILE A 1 226 ? -16.742 -6.358 6.477 1.00 95.50 226 ILE A O 1
ATOM 1795 N N . ALA A 1 227 ? -16.946 -4.130 6.145 1.00 92.88 227 ALA A N 1
ATOM 1796 C CA . ALA A 1 227 ? -18.397 -4.097 5.988 1.00 92.88 227 ALA A CA 1
ATOM 1797 C C . ALA A 1 227 ? -18.820 -2.873 5.166 1.00 92.88 227 ALA A C 1
ATOM 1799 O O . ALA A 1 227 ? -18.046 -1.931 5.020 1.00 92.88 227 ALA A O 1
ATOM 1800 N N . SER A 1 228 ? -20.056 -2.864 4.670 1.00 89.88 228 SER A N 1
ATOM 1801 C CA . SER A 1 228 ? -20.608 -1.743 3.898 1.00 89.88 228 SER A CA 1
ATOM 1802 C C . SER A 1 228 ? -21.203 -0.617 4.753 1.00 89.88 228 SER A C 1
ATOM 1804 O O . SER A 1 228 ? -21.433 0.475 4.251 1.00 89.88 228 SER A O 1
ATOM 1806 N N . ASP A 1 229 ? -21.514 -0.871 6.029 1.00 88.56 229 ASP A N 1
ATOM 1807 C CA . ASP A 1 229 ? -22.071 0.141 6.941 1.00 88.56 229 ASP A CA 1
ATOM 1808 C C . ASP A 1 229 ? -21.566 -0.086 8.375 1.00 88.56 229 ASP A C 1
ATOM 1810 O O . ASP A 1 229 ? -21.606 -1.198 8.911 1.00 88.56 229 ASP A O 1
ATOM 1814 N N . ALA A 1 230 ? -21.163 0.995 9.042 1.00 86.38 230 ALA A N 1
ATOM 1815 C CA . ALA A 1 230 ? -20.788 1.025 10.452 1.00 86.38 230 ALA A CA 1
ATOM 1816 C C . ALA A 1 230 ? -21.849 0.399 11.383 1.00 86.38 230 ALA A C 1
ATOM 1818 O O . ALA A 1 230 ? -21.513 -0.205 12.408 1.00 86.38 230 ALA A O 1
ATOM 1819 N N . LYS A 1 231 ? -23.143 0.514 11.049 1.00 88.81 231 LYS A N 1
ATOM 1820 C CA . LYS A 1 231 ? -24.237 -0.076 11.845 1.00 88.81 231 LYS A CA 1
ATOM 1821 C C . LYS A 1 231 ? -24.200 -1.597 11.852 1.00 88.81 231 LYS A C 1
ATOM 1823 O O . LYS A 1 231 ? -24.565 -2.212 12.855 1.00 88.81 231 LYS A O 1
ATOM 1828 N N . GLU A 1 232 ? -23.769 -2.212 10.757 1.00 88.62 232 GLU A N 1
ATOM 1829 C CA . GLU A 1 232 ? -23.706 -3.664 10.644 1.00 88.62 232 GLU A CA 1
ATOM 1830 C C . GLU A 1 232 ? -22.664 -4.262 11.583 1.00 88.62 232 GLU A C 1
ATOM 1832 O O . GLU A 1 232 ? -22.889 -5.328 12.162 1.00 88.62 232 GLU A O 1
ATOM 1837 N N . VAL A 1 233 ? -21.557 -3.549 11.782 1.00 89.19 233 VAL A N 1
ATOM 1838 C CA . VAL A 1 233 ? -20.433 -3.976 12.621 1.00 89.19 233 VAL A CA 1
ATOM 1839 C C . VAL A 1 233 ? -20.831 -4.031 14.098 1.00 89.19 233 VAL A C 1
ATOM 1841 O O . VAL A 1 233 ? -20.394 -4.922 14.829 1.00 89.19 233 VAL A O 1
ATOM 1844 N N . LYS A 1 234 ? -21.777 -3.183 14.533 1.00 89.44 234 LYS A N 1
ATOM 1845 C CA . LYS A 1 234 ? -22.338 -3.217 15.898 1.00 89.44 234 LYS A CA 1
ATOM 1846 C C . LYS A 1 234 ? -22.998 -4.552 16.254 1.00 89.44 234 LYS A C 1
ATOM 1848 O O . LYS A 1 234 ? -23.099 -4.872 17.439 1.00 89.44 234 LYS A O 1
ATOM 1853 N N . ARG A 1 235 ? -23.390 -5.371 15.267 1.00 88.44 235 ARG A N 1
ATOM 1854 C CA . ARG A 1 235 ? -23.916 -6.732 15.492 1.00 88.44 235 ARG A CA 1
ATOM 1855 C C . ARG A 1 235 ? -22.887 -7.680 16.117 1.00 88.44 235 ARG A C 1
ATOM 1857 O O . ARG A 1 235 ? -23.283 -8.656 16.749 1.00 88.44 235 ARG A O 1
ATOM 1864 N N . ALA A 1 236 ? -21.590 -7.411 15.953 1.00 86.31 236 ALA A N 1
ATOM 1865 C CA . ALA A 1 236 ? -20.521 -8.209 16.554 1.00 86.31 236 ALA A CA 1
ATOM 1866 C C . ALA A 1 236 ? -20.323 -7.929 18.059 1.00 86.31 236 ALA A C 1
ATOM 1868 O O . ALA A 1 236 ? -19.735 -8.756 18.764 1.00 86.31 236 ALA A O 1
ATOM 1869 N N . SER A 1 237 ? -20.836 -6.797 18.557 1.00 83.56 237 SER A N 1
ATOM 1870 C CA . SER A 1 237 ? -20.742 -6.380 19.960 1.00 83.56 237 SER A CA 1
ATOM 1871 C C . SER A 1 237 ? -21.896 -6.925 20.813 1.00 83.56 237 SER A C 1
ATOM 1873 O O . SER A 1 237 ? -22.975 -7.258 20.318 1.00 83.56 237 SER A O 1
ATOM 1875 N N . ALA A 1 238 ? -21.676 -7.012 22.129 1.00 60.62 238 ALA A N 1
ATOM 1876 C CA . ALA A 1 238 ? -22.647 -7.525 23.098 1.00 60.62 238 ALA A CA 1
ATOM 1877 C C . ALA A 1 238 ? -23.974 -6.735 23.111 1.00 60.62 238 ALA A C 1
ATOM 1879 O O . ALA A 1 238 ? -25.029 -7.338 23.310 1.00 60.62 238 ALA A O 1
ATOM 1880 N N . ASP A 1 239 ? -23.939 -5.428 22.828 1.00 51.69 239 ASP A N 1
ATOM 1881 C CA . ASP A 1 239 ? -25.126 -4.558 22.811 1.00 51.69 239 ASP A CA 1
ATOM 1882 C C . ASP A 1 239 ? -26.050 -4.818 21.603 1.00 51.69 239 ASP A C 1
ATOM 1884 O O . ASP A 1 239 ? -27.270 -4.627 21.684 1.00 51.69 239 ASP A O 1
ATOM 1888 N N . GLY A 1 240 ? -25.498 -5.334 20.497 1.00 47.41 240 GLY A N 1
ATOM 1889 C CA . GLY A 1 240 ? -26.250 -5.722 19.298 1.00 47.41 240 GLY A CA 1
ATOM 1890 C C . GLY A 1 240 ? -27.092 -6.990 19.485 1.00 47.41 240 GLY A C 1
ATOM 1891 O O . GLY A 1 240 ? -28.098 -7.173 18.802 1.00 47.41 240 GLY A O 1
ATOM 1892 N N . ALA A 1 241 ? -26.747 -7.837 20.459 1.00 42.12 241 ALA A N 1
ATOM 1893 C CA . ALA A 1 241 ? -27.481 -9.069 20.757 1.00 42.12 241 ALA A CA 1
ATOM 1894 C C . ALA A 1 241 ? -28.772 -8.842 21.577 1.00 42.12 241 ALA A C 1
ATOM 1896 O O . ALA A 1 241 ? -29.527 -9.792 21.804 1.00 42.12 241 ALA A O 1
ATOM 1897 N N . THR A 1 242 ? -29.041 -7.610 22.033 1.00 34.12 242 THR A N 1
ATOM 1898 C CA . THR A 1 242 ? -30.129 -7.298 22.984 1.00 34.12 242 THR A CA 1
ATOM 1899 C C . THR A 1 242 ? -31.201 -6.322 22.501 1.00 34.12 242 THR A C 1
ATOM 1901 O O . THR A 1 242 ? -32.175 -6.129 23.229 1.00 34.12 242 THR A O 1
ATOM 1904 N N . THR A 1 243 ? -31.115 -5.758 21.292 1.00 33.72 243 THR A N 1
ATOM 1905 C CA . THR A 1 243 ? -32.091 -4.740 20.851 1.00 33.72 243 THR A CA 1
ATOM 1906 C C . THR A 1 243 ? -32.988 -5.249 19.715 1.00 33.72 243 THR A C 1
ATOM 1908 O O . THR A 1 243 ? -32.562 -5.250 18.562 1.00 33.72 243 THR A O 1
ATOM 1911 N N . PRO A 1 244 ? -34.247 -5.658 19.974 1.00 34.69 244 PRO A N 1
ATOM 1912 C CA . PRO A 1 244 ? -35.241 -5.768 18.914 1.00 34.69 244 PRO A CA 1
ATOM 1913 C C . PRO A 1 244 ? -35.641 -4.347 18.490 1.00 34.69 244 PRO A C 1
ATOM 1915 O O . PRO A 1 244 ? -36.290 -3.621 19.244 1.00 34.69 244 PRO A O 1
ATOM 1918 N N . GLY A 1 245 ? -35.217 -3.927 17.297 1.00 31.34 245 GLY A N 1
ATOM 1919 C CA . GLY A 1 245 ? -35.599 -2.642 16.718 1.00 31.34 245 GLY A CA 1
ATOM 1920 C C . GLY A 1 245 ? -37.111 -2.559 16.511 1.00 31.34 245 GLY A C 1
ATOM 1921 O O . GLY A 1 245 ? -37.707 -3.372 15.808 1.00 31.34 245 GLY A O 1
ATOM 1922 N N . ASN A 1 246 ? -37.738 -1.560 17.127 1.00 33.06 246 ASN A N 1
ATOM 1923 C CA . ASN A 1 246 ? -39.132 -1.206 16.908 1.00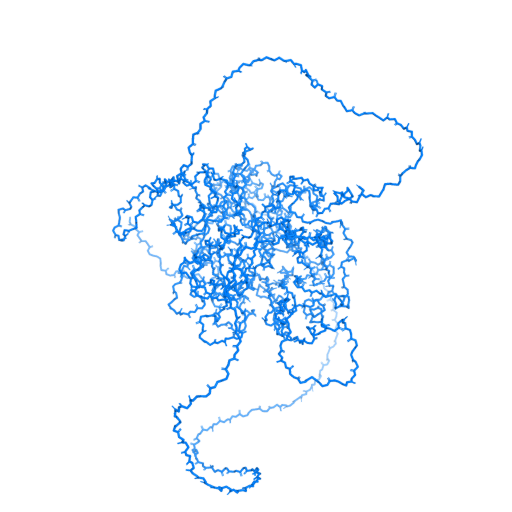 33.06 246 ASN A CA 1
ATOM 1924 C C . ASN A 1 246 ? -39.203 -0.140 15.802 1.00 33.06 246 ASN A C 1
ATOM 1926 O O . ASN A 1 246 ? -39.378 1.042 16.078 1.00 33.06 246 ASN A O 1
ATOM 1930 N N . SER A 1 247 ? -39.034 -0.554 14.548 1.00 31.34 247 SER A N 1
ATOM 1931 C CA . SER A 1 247 ? -39.408 0.235 13.369 1.00 31.34 247 SER A CA 1
ATOM 1932 C C . SER A 1 247 ? -39.757 -0.728 12.238 1.00 31.34 247 SER A C 1
ATOM 1934 O O . SER A 1 247 ? -38.945 -1.550 11.823 1.00 31.34 247 SER A O 1
ATOM 1936 N N . GLY A 1 248 ? -41.020 -0.694 11.820 1.00 32.69 248 GLY A N 1
ATOM 1937 C CA . GLY A 1 248 ? -41.619 -1.688 10.942 1.00 32.69 248 GLY A CA 1
ATOM 1938 C C . GLY A 1 248 ? -41.071 -1.673 9.521 1.00 32.69 248 GLY A C 1
ATOM 1939 O O . GLY A 1 248 ? -41.485 -0.837 8.735 1.00 32.69 248 GLY A O 1
ATOM 1940 N N . SER A 1 249 ? -40.251 -2.670 9.195 1.00 28.20 249 SER A N 1
ATOM 1941 C CA . SER A 1 249 ? -40.227 -3.374 7.904 1.00 28.20 249 SER A CA 1
ATOM 1942 C C . SER A 1 249 ? -39.172 -4.487 7.952 1.00 28.20 249 SER A C 1
ATOM 1944 O O . SER A 1 249 ? -38.006 -4.213 8.188 1.00 28.20 249 SER A O 1
ATOM 1946 N N . GLN A 1 250 ? -39.634 -5.725 7.731 1.00 27.95 250 GLN A N 1
ATOM 1947 C CA . GLN A 1 250 ? -38.915 -7.013 7.691 1.00 27.95 250 GLN A CA 1
ATOM 1948 C C . GLN A 1 250 ? -38.206 -7.476 8.984 1.00 27.95 250 GLN A C 1
ATOM 1950 O O . GLN A 1 250 ? -37.282 -6.872 9.510 1.00 27.95 250 GLN A O 1
ATOM 1955 N N . LYS A 1 251 ? -38.695 -8.605 9.515 1.00 27.83 251 LYS A N 1
ATOM 1956 C CA . LYS A 1 251 ? -38.191 -9.281 10.715 1.00 27.83 251 LYS A CA 1
ATOM 1957 C C . LYS A 1 251 ? -36.970 -10.133 10.354 1.00 27.83 251 LYS A C 1
ATOM 1959 O O . LYS A 1 251 ? -37.155 -11.248 9.874 1.00 27.83 251 LYS A O 1
ATOM 1964 N N . GLU A 1 252 ? -35.765 -9.673 10.669 1.00 30.61 252 GLU A N 1
ATOM 1965 C CA . GLU A 1 252 ? -34.625 -10.569 10.897 1.00 30.61 252 GLU A CA 1
ATOM 1966 C C . GLU A 1 252 ? -34.484 -10.811 12.405 1.00 30.61 252 GLU A C 1
ATOM 1968 O O . GLU A 1 252 ? -34.491 -9.889 13.222 1.00 30.61 252 GLU A O 1
ATOM 1973 N N . ALA A 1 253 ? -34.477 -12.085 12.791 1.00 26.98 253 ALA A N 1
ATOM 1974 C CA . ALA A 1 253 ? -34.424 -12.513 14.178 1.00 26.98 253 ALA A CA 1
ATOM 1975 C C . ALA A 1 253 ? -33.072 -12.135 14.803 1.00 26.98 253 ALA A C 1
ATOM 1977 O O . ALA A 1 253 ? -32.025 -12.543 14.307 1.00 26.98 253 ALA A O 1
ATOM 1978 N N . GLY A 1 254 ? -33.096 -11.404 15.922 1.00 26.80 254 GLY A N 1
ATOM 1979 C CA . GLY A 1 254 ? -31.906 -11.177 16.740 1.00 26.80 254 GLY A CA 1
ATOM 1980 C C . GLY A 1 254 ? -31.301 -12.514 17.172 1.00 26.80 254 GLY A C 1
ATOM 1981 O O . GLY A 1 254 ? -31.921 -13.273 17.921 1.00 26.80 254 GLY A O 1
ATOM 1982 N N . VAL A 1 255 ? -30.107 -12.824 16.666 1.00 34.88 255 VAL A N 1
ATOM 1983 C CA . VAL A 1 255 ? -29.392 -14.066 16.971 1.00 34.88 255 VAL A CA 1
ATOM 1984 C C . VAL A 1 255 ? -28.870 -13.985 18.403 1.00 34.88 255 VAL A C 1
ATOM 1986 O O . VAL A 1 255 ? -27.918 -13.274 18.720 1.00 34.88 255 VAL A O 1
ATOM 1989 N N . ARG A 1 256 ? -29.517 -14.725 19.304 1.00 33.06 256 ARG A N 1
ATOM 1990 C CA . ARG A 1 256 ? -29.094 -14.864 20.697 1.00 33.06 256 ARG A CA 1
ATOM 1991 C C . ARG A 1 256 ? -27.961 -15.892 20.765 1.00 33.06 256 ARG A C 1
ATOM 1993 O O . ARG A 1 256 ? -28.211 -17.070 20.994 1.00 33.06 256 ARG A O 1
ATOM 2000 N N . PHE A 1 257 ? -26.712 -15.441 20.639 1.00 42.19 257 PHE A N 1
ATOM 2001 C CA . PHE A 1 257 ? -25.502 -16.290 20.658 1.00 42.19 257 PHE A CA 1
ATOM 2002 C C . PHE A 1 257 ? -25.337 -17.199 21.896 1.00 42.19 257 PHE A C 1
ATOM 2004 O O . PHE A 1 257 ? -24.508 -18.100 21.894 1.00 42.19 257 PHE A O 1
ATOM 2011 N N . LYS A 1 258 ? -26.123 -17.004 22.964 1.00 32.62 258 LYS A N 1
ATOM 2012 C CA . LYS A 1 258 ? -26.051 -17.816 24.191 1.00 32.62 258 LYS A CA 1
ATOM 2013 C C . LYS A 1 258 ? -26.856 -19.125 24.155 1.00 32.62 258 LYS A C 1
ATOM 2015 O O . LYS A 1 258 ? -26.715 -19.902 25.092 1.00 32.62 258 LYS A O 1
ATOM 2020 N N . ALA A 1 259 ? -27.712 -19.355 23.154 1.00 28.61 259 ALA A N 1
ATOM 2021 C CA . ALA A 1 259 ? -28.629 -20.505 23.149 1.00 28.61 259 ALA A CA 1
ATOM 2022 C C . ALA A 1 259 ? -28.181 -21.694 22.274 1.00 28.61 259 ALA A C 1
ATOM 2024 O O . ALA A 1 259 ? -28.559 -22.819 22.587 1.00 28.61 259 ALA A O 1
ATOM 2025 N N . ASP A 1 260 ? -27.331 -21.479 21.262 1.00 30.06 260 ASP A N 1
ATOM 2026 C CA . ASP A 1 260 ? -26.952 -22.528 20.293 1.00 30.06 260 ASP A CA 1
ATOM 2027 C C . ASP A 1 260 ? -25.548 -23.128 20.522 1.00 30.06 260 ASP A C 1
ATOM 2029 O O . ASP A 1 260 ? -25.118 -24.011 19.787 1.00 30.06 260 ASP A O 1
ATOM 2033 N N . CYS A 1 261 ? -24.836 -22.710 21.577 1.00 28.94 261 CYS A N 1
ATOM 2034 C CA . CYS A 1 261 ? -23.527 -23.265 21.961 1.00 28.94 261 CYS A CA 1
ATOM 2035 C C . CYS A 1 261 ? -23.619 -24.490 22.897 1.00 28.94 261 CYS A C 1
ATOM 2037 O O . CYS A 1 261 ? -22.643 -24.822 23.572 1.00 28.94 261 CYS A O 1
ATOM 2039 N N . ASN A 1 262 ? -24.770 -25.167 22.963 1.00 24.17 262 ASN A N 1
ATOM 2040 C CA . ASN A 1 262 ? -24.870 -26.435 23.682 1.00 24.17 262 ASN A CA 1
ATOM 2041 C C . ASN A 1 262 ? -24.318 -27.564 22.808 1.00 24.17 262 ASN A C 1
ATOM 2043 O O . ASN A 1 262 ? -24.942 -28.017 21.853 1.00 24.17 262 ASN A O 1
ATOM 2047 N N . ILE A 1 263 ? -23.108 -27.969 23.179 1.00 29.97 263 ILE A N 1
ATOM 2048 C CA . ILE A 1 263 ? -22.368 -29.150 22.747 1.00 29.97 263 ILE A CA 1
ATOM 2049 C C . ILE A 1 263 ? -23.322 -30.343 22.597 1.00 29.97 263 ILE A C 1
ATOM 2051 O O . ILE A 1 263 ? -23.989 -30.738 23.553 1.00 29.97 263 ILE A O 1
ATOM 2055 N N . VAL A 1 264 ? -23.361 -30.922 21.396 1.00 26.16 264 VAL A N 1
ATOM 2056 C CA . VAL A 1 264 ? -23.880 -32.273 21.175 1.00 26.16 264 VAL A CA 1
ATOM 2057 C C . VAL A 1 264 ? -22.915 -33.217 21.892 1.00 26.16 264 VAL A C 1
ATOM 2059 O O . VAL A 1 264 ? -21.789 -33.423 21.443 1.00 26.16 264 VAL A O 1
ATOM 2062 N N . GLU A 1 265 ? -23.320 -33.693 23.069 1.00 23.03 265 GLU A N 1
ATOM 2063 C CA . GLU A 1 265 ? -22.658 -34.788 23.771 1.00 23.03 265 GLU A CA 1
ATOM 2064 C C . GLU A 1 265 ? -22.767 -36.047 22.904 1.00 23.03 265 GLU A C 1
ATOM 2066 O O . GLU A 1 265 ? -23.863 -36.564 22.695 1.00 23.03 265 GLU A O 1
ATOM 2071 N N . ASP A 1 266 ? -21.631 -36.520 22.392 1.00 25.55 266 ASP A N 1
ATOM 2072 C CA . ASP A 1 266 ? -21.517 -37.853 21.805 1.00 25.55 266 ASP A CA 1
ATOM 2073 C C . ASP A 1 266 ? -21.137 -38.861 22.903 1.00 25.55 266 ASP A C 1
ATOM 2075 O O . ASP A 1 266 ? -20.353 -38.570 23.814 1.00 25.55 266 ASP A O 1
ATOM 2079 N N . GLU A 1 267 ? -21.765 -40.032 22.831 1.00 23.61 267 GLU A N 1
ATOM 2080 C CA . GLU A 1 267 ? -21.900 -41.018 23.901 1.00 23.61 267 GLU A CA 1
ATOM 2081 C C . GLU A 1 267 ? -20.596 -41.679 24.411 1.00 23.61 267 GLU A C 1
ATOM 2083 O O . GLU A 1 267 ? -19.593 -41.839 23.720 1.00 23.61 267 GLU A O 1
ATOM 2088 N N . HIS A 1 268 ? -20.687 -42.114 25.673 1.00 23.88 268 HIS A N 1
ATOM 2089 C CA . HIS A 1 268 ? -19.757 -42.857 26.538 1.00 23.88 268 HIS A CA 1
ATOM 2090 C C . HIS A 1 268 ? -18.770 -43.869 25.905 1.00 23.88 268 HIS A C 1
ATOM 2092 O O . HIS A 1 268 ? -19.084 -44.583 24.955 1.00 23.88 268 HIS A O 1
ATOM 2098 N N . PRO A 1 269 ? -17.652 -44.144 26.619 1.00 25.05 269 PRO A N 1
ATOM 2099 C CA . PRO A 1 269 ? -17.615 -45.420 27.348 1.00 25.05 269 PRO A CA 1
ATOM 2100 C C . PRO A 1 269 ? -17.282 -45.316 28.846 1.00 25.05 269 PRO A C 1
ATOM 2102 O O . PRO A 1 269 ? -16.611 -44.419 29.350 1.00 25.05 269 PRO A O 1
ATOM 2105 N N . SER A 1 270 ? -17.791 -46.319 29.547 1.00 22.69 270 SER A N 1
ATOM 2106 C CA . SER A 1 270 ? -17.948 -46.501 30.983 1.00 22.69 270 SER A CA 1
ATOM 2107 C C . SER A 1 270 ? -16.707 -46.992 31.756 1.00 22.69 270 SER A C 1
ATOM 2109 O O . SER A 1 270 ? -16.076 -47.976 31.389 1.00 22.69 270 SER A O 1
ATOM 2111 N N . THR A 1 271 ? -16.499 -46.356 32.919 1.00 25.17 271 THR A N 1
ATOM 2112 C CA . THR A 1 271 ? -16.239 -46.924 34.268 1.00 25.17 271 THR A CA 1
ATOM 2113 C C . THR A 1 271 ? -15.019 -47.830 34.535 1.00 25.17 271 THR A C 1
ATOM 2115 O O . THR A 1 271 ? -14.994 -48.980 34.114 1.00 25.17 271 THR A O 1
ATOM 2118 N N . LEU A 1 272 ? -14.121 -47.391 35.437 1.00 21.73 272 LEU A N 1
ATOM 2119 C CA . LEU A 1 272 ? -13.966 -47.903 36.825 1.00 21.73 272 LEU A CA 1
ATOM 2120 C C . LEU A 1 272 ? -12.656 -47.397 37.475 1.00 21.73 272 LEU A C 1
ATOM 2122 O O . LEU A 1 272 ? -11.553 -47.741 37.067 1.00 21.73 272 LEU A O 1
ATOM 2126 N N . SER A 1 273 ? -12.782 -46.602 38.540 1.00 26.78 273 SER A N 1
ATOM 2127 C CA . SER A 1 273 ? -11.721 -46.293 39.524 1.00 26.78 273 SER A CA 1
ATOM 2128 C C . SER A 1 273 ? -11.565 -47.470 40.517 1.00 26.78 273 SER A C 1
ATOM 2130 O O . SER A 1 273 ? -12.533 -48.227 40.640 1.00 26.78 273 SER A O 1
ATOM 2132 N N . PRO A 1 274 ? -10.476 -47.620 41.325 1.00 32.72 274 PRO A N 1
ATOM 2133 C CA . PRO A 1 274 ? -10.384 -46.818 42.565 1.00 32.72 274 PRO A CA 1
ATOM 2134 C C . PRO A 1 274 ? -8.991 -46.601 43.250 1.00 32.72 274 PRO A C 1
ATOM 2136 O O . PRO A 1 274 ? -8.157 -47.488 43.344 1.00 32.72 274 PRO A O 1
ATOM 2139 N N . LYS A 1 275 ? -8.886 -45.437 43.923 1.00 21.78 275 LYS A N 1
ATOM 2140 C CA . LYS A 1 275 ? -8.402 -45.176 45.315 1.00 21.78 275 LYS A CA 1
ATOM 2141 C C . LYS A 1 275 ? -6.911 -45.310 45.746 1.00 21.78 275 LYS A C 1
ATOM 2143 O O . LYS A 1 275 ? -6.368 -46.391 45.905 1.00 21.78 275 LYS A O 1
ATOM 2148 N N . LYS A 1 276 ? -6.380 -44.149 46.188 1.00 26.33 276 LYS A N 1
ATOM 2149 C CA . LYS A 1 276 ? -5.602 -43.817 47.424 1.00 26.33 276 LYS A CA 1
ATOM 2150 C C . LYS A 1 276 ? -4.938 -44.962 48.232 1.00 26.33 276 LYS A C 1
ATOM 2152 O O . LYS A 1 276 ? -5.678 -45.703 48.872 1.00 26.33 276 LYS A O 1
ATOM 2157 N N . LYS A 1 277 ? -3.612 -44.868 48.495 1.00 22.34 277 LYS A N 1
ATOM 2158 C CA . LYS A 1 277 ? -3.010 -44.636 49.849 1.00 22.34 277 LYS A CA 1
ATOM 2159 C C . LYS A 1 277 ? -1.458 -44.623 49.896 1.00 22.34 277 LYS A C 1
ATOM 2161 O O . LYS A 1 277 ? -0.812 -45.481 49.323 1.00 22.34 277 LYS A O 1
ATOM 2166 N N . GLN A 1 278 ? -0.941 -43.727 50.752 1.00 24.09 278 GLN A N 1
ATOM 2167 C CA . GLN A 1 278 ? 0.258 -43.824 51.620 1.00 24.09 278 GLN A CA 1
ATOM 2168 C C . GLN A 1 278 ? 1.702 -43.720 51.067 1.00 24.09 278 GLN A C 1
ATOM 2170 O O . GLN A 1 278 ? 2.341 -44.700 50.728 1.00 24.09 278 GLN A O 1
ATOM 2175 N N . ARG A 1 279 ? 2.238 -42.494 51.184 1.00 25.19 279 ARG A N 1
ATOM 2176 C CA . ARG A 1 279 ? 3.260 -42.026 52.157 1.00 25.19 279 ARG A CA 1
ATOM 2177 C C . ARG A 1 279 ? 4.632 -42.745 52.261 1.00 25.19 279 ARG A C 1
ATOM 2179 O O . ARG A 1 279 ? 4.715 -43.884 52.694 1.00 25.19 279 ARG A O 1
ATOM 2186 N N . ASN A 1 280 ? 5.652 -41.874 52.169 1.00 23.34 280 ASN A N 1
ATOM 2187 C CA . ASN A 1 280 ? 7.002 -41.860 52.767 1.00 23.34 280 ASN A CA 1
ATOM 2188 C C . ASN A 1 280 ? 8.176 -42.506 52.010 1.00 23.34 280 ASN A C 1
ATOM 2190 O O . ASN A 1 280 ? 8.322 -43.719 51.988 1.00 23.34 280 ASN A O 1
ATOM 2194 N N . GLY A 1 281 ? 9.143 -41.645 51.661 1.00 23.91 281 GLY A N 1
ATOM 2195 C CA . GLY A 1 281 ? 10.494 -41.790 52.210 1.00 23.91 281 GLY A CA 1
ATOM 2196 C C . GLY A 1 281 ? 11.655 -41.702 51.221 1.00 23.91 281 GLY A C 1
ATOM 2197 O O . GLY A 1 281 ? 12.061 -42.716 50.679 1.00 23.91 281 GLY A O 1
ATOM 2198 N N . GLY A 1 282 ? 12.294 -40.529 51.156 1.00 23.22 282 GLY A N 1
ATOM 2199 C CA . GLY A 1 282 ? 13.756 -40.479 51.269 1.00 23.22 282 GLY A CA 1
ATOM 2200 C C . GLY A 1 282 ? 14.575 -40.101 50.032 1.00 23.22 282 GLY A C 1
ATOM 2201 O O . GLY A 1 282 ? 14.727 -40.898 49.120 1.00 23.22 282 GLY A O 1
ATOM 2202 N N . MET A 1 283 ? 15.254 -38.951 50.175 1.00 25.84 283 MET A N 1
ATOM 2203 C CA . MET A 1 283 ? 16.602 -38.626 49.664 1.00 25.84 283 MET A CA 1
ATOM 2204 C C . MET A 1 283 ? 16.739 -38.313 48.165 1.00 25.84 283 MET A C 1
ATOM 2206 O O . MET A 1 283 ? 16.223 -39.018 47.320 1.00 25.84 283 MET A O 1
ATOM 2210 N N . ARG A 1 284 ? 17.504 -37.312 47.725 1.00 28.52 284 ARG A N 1
ATOM 2211 C CA . ARG A 1 284 ? 18.159 -36.137 48.326 1.00 28.52 284 ARG A CA 1
ATOM 2212 C C . ARG A 1 284 ? 18.683 -35.334 47.117 1.00 28.52 284 ARG A C 1
ATOM 2214 O O . ARG A 1 284 ? 19.356 -35.908 46.276 1.00 28.52 284 ARG A O 1
ATOM 2221 N N . ASN A 1 285 ? 18.347 -34.050 47.078 1.00 24.53 285 ASN A N 1
ATOM 2222 C CA . ASN A 1 285 ? 19.088 -32.883 46.577 1.00 24.53 285 ASN A CA 1
ATOM 2223 C C . ASN A 1 285 ? 20.046 -33.000 45.364 1.00 24.53 285 ASN A C 1
ATOM 2225 O O . ASN A 1 285 ? 21.103 -33.621 45.442 1.00 24.53 285 ASN A O 1
ATOM 2229 N N . SER A 1 286 ? 19.744 -32.191 44.339 1.00 31.69 286 SER A N 1
ATOM 2230 C CA . SER A 1 286 ? 20.686 -31.475 43.447 1.00 31.69 286 SER A CA 1
ATOM 2231 C C . SER A 1 286 ? 21.787 -30.735 44.251 1.00 31.69 286 SER A C 1
ATOM 2233 O O . SER A 1 286 ? 21.557 -30.499 45.443 1.00 31.69 286 SER A O 1
ATOM 2235 N N . PRO A 1 287 ? 22.936 -30.286 43.678 1.00 37.62 287 PRO A N 1
ATOM 2236 C CA . PRO A 1 287 ? 22.937 -29.096 42.797 1.00 37.62 287 PRO A CA 1
ATOM 2237 C C . PRO A 1 287 ? 24.117 -28.933 41.789 1.00 37.62 287 PRO A C 1
ATOM 2239 O O . PRO A 1 287 ? 25.104 -29.658 41.821 1.00 37.62 287 PRO A O 1
ATOM 2242 N N . ASN A 1 288 ? 23.969 -27.926 40.913 1.00 25.95 288 ASN A N 1
ATOM 2243 C CA . ASN A 1 288 ? 24.951 -27.110 40.161 1.00 25.95 288 ASN A CA 1
ATOM 2244 C C . ASN A 1 288 ? 26.468 -27.383 40.279 1.00 25.95 288 ASN A C 1
ATOM 2246 O O . ASN A 1 288 ? 26.996 -27.436 41.384 1.00 25.95 288 ASN A O 1
ATOM 2250 N N . CYS A 1 289 ? 27.188 -27.251 39.147 1.00 21.52 289 CYS A N 1
ATOM 2251 C CA . CYS A 1 289 ? 28.312 -26.301 38.999 1.00 21.52 289 CYS A CA 1
ATOM 2252 C C . CYS A 1 289 ? 28.841 -26.208 37.552 1.00 21.52 289 CYS A C 1
ATOM 2254 O O . CYS A 1 289 ? 28.826 -27.181 36.804 1.00 21.52 289 CYS A O 1
ATOM 2256 N N . SER A 1 290 ? 29.321 -25.019 37.186 1.00 24.00 290 SER A N 1
ATOM 2257 C CA . SER A 1 290 ? 29.950 -24.650 35.910 1.00 24.00 290 SER A CA 1
ATOM 2258 C C . SER A 1 290 ? 31.507 -24.782 35.981 1.00 24.00 290 SER A C 1
ATOM 2260 O O . SER A 1 290 ? 32.000 -25.442 36.896 1.00 24.00 290 SER A O 1
ATOM 2262 N N . PRO A 1 291 ? 32.321 -24.299 35.012 1.00 46.75 291 PRO A N 1
ATOM 2263 C CA . PRO A 1 291 ? 33.265 -25.103 34.217 1.00 46.75 291 PRO A CA 1
ATOM 2264 C C . PRO A 1 291 ? 34.757 -24.924 34.595 1.00 46.75 291 PRO A C 1
ATOM 2266 O O . PRO A 1 291 ? 35.158 -23.829 34.981 1.00 46.75 291 PRO A O 1
ATOM 2269 N N . LYS A 1 292 ? 35.628 -25.934 34.391 1.00 23.44 292 LYS A N 1
ATOM 2270 C CA . LYS A 1 292 ? 37.102 -25.746 34.347 1.00 23.44 292 LYS A CA 1
ATOM 2271 C C . LYS A 1 292 ? 37.834 -26.733 33.426 1.00 23.44 292 LYS A C 1
ATOM 2273 O O . LYS A 1 292 ? 37.536 -27.921 33.393 1.00 23.44 292 LYS A O 1
ATOM 2278 N N . MET A 1 293 ? 38.826 -26.186 32.722 1.00 27.98 293 MET A N 1
ATOM 2279 C CA . MET A 1 293 ? 39.742 -26.821 31.769 1.00 27.98 293 MET A CA 1
ATOM 2280 C C . MET A 1 293 ? 40.808 -27.711 32.428 1.00 27.98 293 MET A C 1
ATOM 2282 O O . MET A 1 293 ? 41.329 -27.323 33.469 1.00 27.98 293 MET A O 1
ATOM 2286 N N . MET A 1 294 ? 41.249 -28.777 31.740 1.00 29.20 294 MET A N 1
ATOM 2287 C CA . MET A 1 294 ? 42.666 -29.183 31.641 1.00 29.20 294 MET A CA 1
ATOM 2288 C C . MET A 1 294 ? 42.933 -29.957 30.336 1.00 29.20 294 MET A C 1
ATOM 2290 O O . MET A 1 294 ? 42.143 -30.792 29.909 1.00 29.20 294 MET A O 1
ATOM 2294 N N . SER A 1 295 ? 44.074 -29.635 29.729 1.00 28.52 295 SER A N 1
ATOM 2295 C CA . SER A 1 295 ? 44.662 -30.191 28.505 1.00 28.52 295 SER A CA 1
ATOM 2296 C C . SER A 1 295 ? 45.287 -31.579 28.719 1.00 28.52 295 SER A C 1
ATOM 2298 O O . SER A 1 295 ? 45.945 -31.792 29.740 1.00 28.52 295 SER A O 1
ATOM 2300 N N . ARG A 1 296 ? 45.155 -32.469 27.717 1.00 30.05 296 ARG A N 1
ATOM 2301 C CA . ARG A 1 296 ? 46.206 -33.405 27.255 1.00 30.05 296 ARG A CA 1
ATOM 2302 C C . ARG A 1 296 ? 45.866 -34.008 25.870 1.00 30.05 296 ARG A C 1
ATOM 2304 O O . ARG A 1 296 ? 44.913 -34.766 25.743 1.00 30.05 296 ARG A O 1
ATOM 2311 N N . HIS A 1 297 ? 46.675 -33.641 24.871 1.00 29.67 297 HIS A N 1
ATOM 2312 C CA . HIS A 1 297 ? 46.957 -34.320 23.582 1.00 29.67 297 HIS A CA 1
ATOM 2313 C C . HIS A 1 297 ? 47.424 -35.784 23.815 1.00 29.67 297 HIS A C 1
ATOM 2315 O O . HIS A 1 297 ? 47.998 -36.023 24.877 1.00 29.67 297 HIS A O 1
ATOM 2321 N N . ASP A 1 298 ? 47.343 -36.820 22.962 1.00 28.55 298 ASP A N 1
ATOM 2322 C CA . ASP A 1 298 ? 46.932 -37.159 21.566 1.00 28.55 298 ASP A CA 1
ATOM 2323 C C . ASP A 1 298 ? 47.043 -38.727 21.459 1.00 28.55 298 ASP A C 1
ATOM 2325 O O . ASP A 1 298 ? 47.482 -39.325 22.450 1.00 28.55 298 ASP A O 1
ATOM 2329 N N . PRO A 1 299 ? 46.900 -39.450 20.315 1.00 39.31 299 PRO A N 1
ATOM 2330 C CA . PRO A 1 299 ? 46.054 -39.307 19.119 1.00 39.31 299 PRO A CA 1
ATOM 2331 C C . PRO A 1 299 ? 45.280 -40.614 18.771 1.00 39.31 299 PRO A C 1
ATOM 2333 O O . PRO A 1 299 ? 45.465 -41.664 19.382 1.00 39.31 299 PRO A O 1
ATOM 2336 N N . LEU A 1 300 ? 44.532 -40.556 17.660 1.00 32.09 300 LEU A N 1
ATOM 2337 C CA . LEU A 1 300 ? 43.947 -41.654 16.865 1.00 32.09 300 LEU A CA 1
ATOM 2338 C C . LEU A 1 300 ? 42.505 -42.031 17.211 1.00 32.09 300 LEU A C 1
ATOM 2340 O O . LEU A 1 300 ? 42.258 -43.064 17.816 1.00 32.09 300 LEU A O 1
ATOM 2344 N N . LEU A 1 301 ? 41.559 -41.230 16.712 1.00 29.17 301 LEU A N 1
ATOM 2345 C CA . LEU A 1 301 ? 40.347 -41.693 16.024 1.00 29.17 301 LEU A CA 1
ATOM 2346 C C . LEU A 1 301 ? 39.752 -40.497 15.259 1.00 29.17 301 LEU A C 1
ATOM 2348 O O . LEU A 1 301 ? 39.550 -39.421 15.810 1.00 29.17 301 LEU A O 1
ATOM 2352 N N . ILE A 1 302 ? 39.555 -40.684 13.959 1.00 33.44 302 ILE A N 1
ATOM 2353 C CA . ILE A 1 302 ? 39.034 -39.704 12.998 1.00 33.44 302 ILE A CA 1
ATOM 2354 C C . ILE A 1 302 ? 37.551 -39.418 13.320 1.00 33.44 302 ILE A C 1
ATOM 2356 O O . ILE A 1 302 ? 36.777 -40.376 13.311 1.00 33.44 302 ILE A O 1
ATOM 2360 N N . PRO A 1 303 ? 37.109 -38.163 13.548 1.00 32.12 303 PRO A N 1
ATOM 2361 C CA . PRO A 1 303 ? 35.692 -37.836 13.644 1.00 32.12 303 PRO A CA 1
ATOM 2362 C C . PRO A 1 303 ? 35.220 -37.144 12.358 1.00 32.12 303 PRO A C 1
ATOM 2364 O O . PRO A 1 303 ? 35.540 -35.987 12.100 1.00 32.12 303 PRO A O 1
ATOM 2367 N N . GLY A 1 304 ? 34.436 -37.854 11.551 1.00 31.70 304 GLY A N 1
ATOM 2368 C CA . GLY A 1 304 ? 33.661 -37.272 10.457 1.00 31.70 304 GLY A CA 1
ATOM 2369 C C . GLY A 1 304 ? 32.180 -37.527 10.704 1.00 31.70 304 GLY A C 1
ATOM 2370 O O . GLY A 1 304 ? 31.756 -38.665 10.544 1.00 31.70 304 GLY A O 1
ATOM 2371 N N . ASN A 1 305 ? 31.453 -36.500 11.175 1.00 37.47 305 ASN A N 1
ATOM 2372 C CA . ASN A 1 305 ? 30.087 -36.124 10.746 1.00 37.47 305 ASN A CA 1
ATOM 2373 C C . ASN A 1 305 ? 29.290 -35.225 11.720 1.00 37.47 305 ASN A C 1
ATOM 2375 O O . ASN A 1 305 ? 28.248 -34.729 11.316 1.00 37.47 305 ASN A O 1
ATOM 2379 N N . GLU A 1 306 ? 29.756 -34.901 12.931 1.00 30.67 306 GLU A N 1
ATOM 2380 C CA . GLU A 1 306 ? 28.990 -34.017 13.852 1.00 30.67 306 GLU A CA 1
ATOM 2381 C C . GLU A 1 306 ? 29.313 -32.509 13.735 1.00 30.67 306 GLU A C 1
ATOM 2383 O O . GLU A 1 306 ? 28.742 -31.680 14.441 1.00 30.67 306 GLU A O 1
ATOM 2388 N N . GLN A 1 307 ? 30.217 -32.107 12.835 1.00 31.06 307 GLN A N 1
ATOM 2389 C CA . GLN A 1 307 ? 30.608 -30.695 12.666 1.00 31.06 307 GLN A CA 1
ATOM 2390 C C . GLN A 1 307 ? 29.839 -29.942 11.569 1.00 31.06 307 GLN A C 1
ATOM 2392 O O . GLN A 1 307 ? 29.948 -28.720 11.493 1.00 31.06 307 GLN A O 1
ATOM 2397 N N . ILE A 1 308 ? 29.049 -30.629 10.737 1.00 38.22 308 ILE A N 1
ATOM 2398 C CA . ILE A 1 308 ? 28.380 -29.991 9.590 1.00 38.22 308 ILE A CA 1
ATOM 2399 C C . ILE A 1 308 ? 27.071 -29.299 10.010 1.00 38.22 308 ILE A C 1
ATOM 2401 O O . ILE A 1 308 ? 26.774 -28.223 9.503 1.00 38.22 308 ILE A O 1
ATOM 2405 N N . GLU A 1 309 ? 26.340 -29.818 11.003 1.00 32.44 309 GLU A N 1
ATOM 2406 C CA . GLU A 1 309 ? 25.085 -29.190 11.463 1.00 32.44 309 GLU A CA 1
ATOM 2407 C C . GLU A 1 309 ? 25.312 -27.968 12.377 1.00 32.44 309 GLU A C 1
ATOM 2409 O O . GLU A 1 309 ? 24.518 -27.029 12.372 1.00 32.44 309 GLU A O 1
ATOM 2414 N N . ASN A 1 310 ? 26.436 -27.907 13.102 1.00 33.19 310 ASN A N 1
ATOM 2415 C CA . ASN A 1 310 ? 26.741 -26.787 14.006 1.00 33.19 310 ASN A CA 1
ATOM 2416 C C . ASN A 1 310 ? 27.302 -25.536 13.303 1.00 33.19 310 ASN A C 1
ATOM 2418 O O . ASN A 1 310 ? 27.259 -24.449 13.881 1.00 33.19 310 ASN A O 1
ATOM 2422 N N . MET A 1 311 ? 27.817 -25.640 12.071 1.00 38.09 311 MET A N 1
ATOM 2423 C CA . MET A 1 311 ? 28.281 -24.460 11.321 1.00 38.09 311 MET A CA 1
ATOM 2424 C C . MET A 1 311 ? 27.140 -23.668 10.670 1.00 38.09 311 MET A C 1
ATOM 2426 O O . MET A 1 311 ? 27.282 -22.462 10.465 1.00 38.09 311 MET A O 1
ATOM 2430 N N . ASP A 1 312 ? 25.998 -24.303 10.404 1.00 47.06 312 ASP A N 1
ATOM 2431 C CA . ASP A 1 312 ? 24.875 -23.677 9.697 1.00 47.06 312 ASP A CA 1
ATOM 2432 C C . ASP A 1 312 ? 24.048 -22.729 10.594 1.00 47.06 312 ASP A C 1
ATOM 2434 O O . ASP A 1 312 ? 23.418 -21.787 10.109 1.00 47.06 312 ASP A O 1
ATOM 2438 N N . MET A 1 313 ? 24.115 -22.914 11.920 1.00 50.53 313 MET A N 1
ATOM 2439 C CA . MET A 1 313 ? 23.463 -22.048 12.917 1.00 50.53 313 MET A CA 1
ATOM 2440 C C . MET A 1 313 ? 24.178 -20.706 13.139 1.00 50.53 313 MET A C 1
ATOM 2442 O O . MET A 1 313 ? 23.586 -19.774 13.682 1.00 50.53 313 MET A O 1
ATOM 2446 N N . ASN A 1 314 ? 25.435 -20.580 12.700 1.00 62.62 314 ASN A N 1
ATOM 2447 C CA . ASN A 1 314 ? 26.231 -19.359 12.862 1.00 62.62 314 ASN A CA 1
ATOM 2448 C C . ASN A 1 314 ? 26.088 -18.372 11.692 1.00 62.62 314 ASN A C 1
ATOM 2450 O O . ASN A 1 314 ? 26.661 -17.280 11.725 1.00 62.62 314 ASN A O 1
ATOM 2454 N N . VAL A 1 315 ? 25.330 -18.731 10.653 1.00 80.81 315 VAL A N 1
ATOM 2455 C CA . VAL A 1 315 ? 25.082 -17.852 9.509 1.00 80.81 315 VAL A CA 1
ATOM 2456 C C . VAL A 1 315 ? 23.891 -16.951 9.821 1.00 80.81 315 VAL A C 1
ATOM 2458 O O . VAL A 1 315 ? 22.762 -17.410 9.985 1.00 80.81 315 VAL A O 1
ATOM 2461 N N . LYS A 1 316 ? 24.132 -15.641 9.866 1.00 86.06 316 LYS A N 1
ATOM 2462 C CA . LYS A 1 316 ? 23.073 -14.633 9.983 1.00 86.06 316 LYS A CA 1
ATOM 2463 C C . LYS A 1 316 ? 22.240 -14.616 8.698 1.00 86.06 316 LYS A C 1
ATOM 2465 O O . LYS A 1 316 ? 22.697 -14.110 7.676 1.00 86.06 316 LYS A O 1
ATOM 2470 N N . ARG A 1 317 ? 21.047 -15.215 8.744 1.00 87.88 317 ARG A N 1
ATOM 2471 C CA . ARG A 1 317 ? 20.089 -15.273 7.618 1.00 87.88 317 ARG A CA 1
ATOM 2472 C C . ARG A 1 317 ? 18.979 -14.219 7.716 1.00 87.88 317 ARG A C 1
ATOM 2474 O O . ARG A 1 317 ? 18.333 -13.915 6.714 1.00 87.88 317 ARG A O 1
ATOM 2481 N N . TYR A 1 318 ? 18.766 -13.681 8.912 1.00 92.19 318 TYR A N 1
ATOM 2482 C CA . TYR A 1 318 ? 17.702 -12.736 9.233 1.00 92.19 318 TYR A CA 1
ATOM 2483 C C . TYR A 1 318 ? 18.271 -11.506 9.933 1.00 92.19 318 TYR A C 1
ATOM 2485 O O . TYR A 1 318 ? 19.424 -11.499 10.383 1.00 92.19 318 TYR A O 1
ATOM 2493 N N . ASP A 1 319 ? 17.468 -10.456 9.994 1.00 91.69 319 ASP A N 1
ATOM 2494 C CA . ASP A 1 319 ? 17.772 -9.273 10.784 1.00 91.69 319 ASP A CA 1
ATOM 2495 C C . ASP A 1 319 ? 17.691 -9.573 12.299 1.00 91.69 319 ASP A C 1
ATOM 2497 O O . ASP A 1 319 ? 17.360 -10.685 12.721 1.00 91.69 319 ASP A O 1
ATOM 2501 N N . SER A 1 320 ? 18.021 -8.592 13.137 1.00 89.75 320 SER A N 1
ATOM 2502 C CA . SER A 1 320 ? 17.995 -8.723 14.598 1.00 89.75 320 SER A CA 1
ATOM 2503 C C . SER A 1 320 ? 16.613 -9.046 15.165 1.00 89.75 320 SER A C 1
ATOM 2505 O O . SER A 1 320 ? 16.546 -9.743 16.174 1.00 89.75 320 SER A O 1
ATOM 2507 N N . THR A 1 321 ? 15.533 -8.597 14.518 1.00 89.25 321 THR A N 1
ATOM 2508 C CA . THR A 1 321 ? 14.151 -8.853 14.967 1.00 89.25 321 THR A CA 1
ATOM 2509 C C . THR A 1 321 ? 13.590 -10.183 14.443 1.00 89.25 321 THR A C 1
ATOM 2511 O O . THR A 1 321 ? 12.652 -10.741 15.017 1.00 89.25 321 THR A O 1
ATOM 2514 N N . GLY A 1 322 ? 14.171 -10.729 13.367 1.00 89.62 322 GLY A N 1
ATOM 2515 C CA . GLY A 1 322 ? 13.668 -11.920 12.676 1.00 89.62 322 GLY A CA 1
ATOM 2516 C C . GLY A 1 322 ? 12.519 -11.648 11.700 1.00 89.62 322 GLY A C 1
ATOM 2517 O O . GLY A 1 322 ? 11.910 -12.593 11.193 1.00 89.62 322 GLY A O 1
ATOM 2518 N N . MET A 1 323 ? 12.207 -10.381 11.420 1.00 90.69 323 MET A N 1
ATOM 2519 C CA . MET A 1 323 ? 11.088 -9.966 10.568 1.00 90.69 323 MET A CA 1
ATOM 2520 C C . MET A 1 323 ? 11.437 -9.926 9.078 1.00 90.69 323 MET A C 1
ATOM 2522 O O . MET A 1 323 ? 10.539 -10.040 8.239 1.00 90.69 323 MET A O 1
ATOM 2526 N N . PHE A 1 324 ? 12.723 -9.826 8.732 1.00 94.69 324 PHE A N 1
ATOM 2527 C CA . PHE A 1 324 ? 13.192 -9.689 7.354 1.00 94.69 324 PHE A CA 1
ATOM 2528 C C . PHE A 1 324 ? 14.400 -10.581 7.060 1.00 94.69 324 PHE A C 1
ATOM 2530 O O . PHE A 1 324 ? 15.213 -10.904 7.928 1.00 94.69 324 PHE A O 1
ATOM 2537 N N . HIS A 1 325 ? 14.538 -10.983 5.797 1.00 94.56 325 HIS A N 1
ATOM 2538 C CA . HIS A 1 325 ? 15.745 -11.651 5.322 1.00 94.56 325 HIS A CA 1
ATOM 2539 C C . HIS A 1 325 ? 16.905 -10.670 5.234 1.00 94.56 325 HIS A C 1
ATOM 2541 O O . HIS A 1 325 ? 16.762 -9.564 4.714 1.00 94.56 325 HIS A O 1
ATOM 2547 N N . TRP A 1 326 ? 18.076 -11.129 5.654 1.00 94.94 326 TRP A N 1
ATOM 2548 C CA . TRP A 1 326 ? 19.281 -10.318 5.711 1.00 94.94 326 TRP A CA 1
ATOM 2549 C C . TRP A 1 326 ? 20.456 -11.056 5.075 1.00 94.94 326 TRP A C 1
ATOM 2551 O O . TRP A 1 326 ? 20.566 -12.282 5.160 1.00 94.94 326 TRP A O 1
ATOM 2561 N N . CYS A 1 327 ? 21.357 -10.311 4.442 1.00 93.44 327 CYS A N 1
ATOM 2562 C CA . CYS A 1 327 ? 22.650 -10.816 4.015 1.00 93.44 327 CYS A CA 1
ATOM 2563 C C . CYS A 1 327 ? 23.786 -9.840 4.363 1.00 93.44 327 CYS A C 1
ATOM 2565 O O . CYS A 1 327 ? 23.547 -8.644 4.564 1.00 93.44 327 CYS A O 1
ATOM 2567 N N . PRO A 1 328 ? 25.042 -10.329 4.397 1.00 92.00 328 PRO A N 1
ATOM 2568 C CA . PRO A 1 328 ? 26.205 -9.463 4.533 1.00 92.00 328 PRO A CA 1
ATOM 2569 C C . PRO A 1 328 ? 26.208 -8.358 3.477 1.00 92.00 328 PRO A C 1
ATOM 2571 O O . PRO A 1 328 ? 25.735 -8.576 2.359 1.00 92.00 328 PRO A O 1
ATOM 2574 N N . SER A 1 329 ? 26.764 -7.202 3.845 1.00 92.00 329 SER A N 1
ATOM 2575 C CA . SER A 1 329 ? 26.902 -6.048 2.955 1.00 92.00 329 SER A CA 1
ATOM 2576 C C . SER A 1 329 ? 27.568 -6.452 1.639 1.00 92.00 329 SER A C 1
ATOM 2578 O O . SER A 1 329 ? 28.640 -7.067 1.646 1.00 92.00 329 SER A O 1
ATOM 2580 N N . LYS A 1 330 ? 26.922 -6.126 0.518 1.00 94.00 330 LYS A N 1
ATOM 2581 C CA . LYS A 1 330 ? 27.457 -6.355 -0.826 1.00 94.00 330 LYS A CA 1
ATOM 2582 C C . LYS A 1 330 ? 27.898 -5.045 -1.458 1.00 94.00 330 LYS A C 1
ATOM 2584 O O . LYS A 1 330 ? 27.117 -4.100 -1.551 1.00 94.00 330 LYS A O 1
ATOM 2589 N N . ASP A 1 331 ? 29.120 -5.050 -1.976 1.00 94.50 331 ASP A N 1
ATOM 2590 C CA . ASP A 1 331 ? 29.616 -3.973 -2.828 1.00 94.50 331 ASP A CA 1
ATOM 2591 C C . ASP A 1 331 ? 28.740 -3.849 -4.077 1.00 94.50 331 ASP A C 1
ATOM 2593 O O . ASP A 1 331 ? 28.270 -4.856 -4.625 1.00 94.50 331 ASP A O 1
ATOM 2597 N N . ILE A 1 332 ? 28.530 -2.614 -4.531 1.00 94.94 332 ILE A N 1
ATOM 2598 C CA . ILE A 1 332 ? 27.629 -2.338 -5.648 1.00 94.94 332 ILE A CA 1
ATOM 2599 C C . ILE A 1 332 ? 28.112 -3.004 -6.946 1.00 94.94 332 ILE A C 1
ATOM 2601 O O . ILE A 1 332 ? 27.294 -3.472 -7.733 1.00 94.94 332 ILE A O 1
ATOM 2605 N N . GLU A 1 333 ? 29.425 -3.157 -7.160 1.00 94.75 333 GLU A N 1
ATOM 2606 C CA . GLU A 1 333 ? 29.951 -3.789 -8.378 1.00 94.75 333 GLU A CA 1
ATOM 2607 C C . GLU A 1 333 ? 29.541 -5.258 -8.517 1.00 94.75 333 GLU A C 1
ATOM 2609 O O . GLU A 1 333 ? 29.451 -5.764 -9.631 1.00 94.75 333 GLU A O 1
ATOM 2614 N N . LYS A 1 334 ? 29.251 -5.948 -7.407 1.00 93.50 334 LYS A N 1
ATOM 2615 C CA . LYS A 1 334 ? 28.854 -7.367 -7.421 1.00 93.50 334 LYS A CA 1
ATOM 2616 C C . LYS A 1 334 ? 27.407 -7.586 -7.856 1.00 93.50 334 LYS A C 1
ATOM 2618 O O . LYS A 1 334 ? 27.038 -8.719 -8.154 1.00 93.50 334 LYS A O 1
ATOM 2623 N N . VAL A 1 335 ? 26.579 -6.543 -7.820 1.00 94.69 335 VAL A N 1
ATOM 2624 C CA . VAL A 1 335 ? 25.152 -6.622 -8.174 1.00 94.69 335 VAL A CA 1
ATOM 2625 C C . VAL A 1 335 ? 24.841 -5.987 -9.524 1.00 94.69 335 VAL A C 1
ATOM 2627 O O . VAL A 1 335 ? 23.745 -6.196 -10.048 1.00 94.69 335 VAL A O 1
ATOM 2630 N N . ILE A 1 336 ? 25.784 -5.219 -10.075 1.00 95.94 336 ILE A N 1
ATOM 2631 C CA . ILE A 1 336 ? 25.672 -4.620 -11.400 1.00 95.94 336 I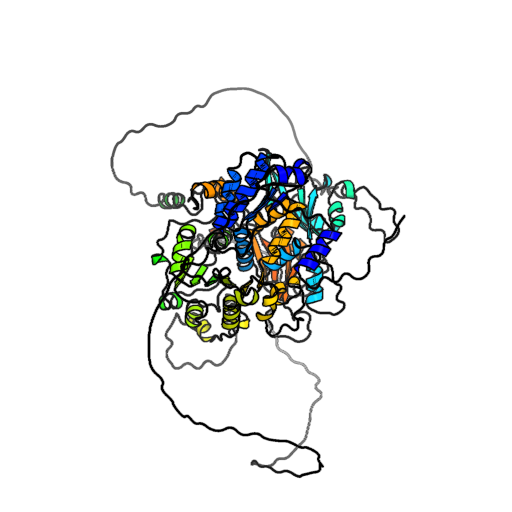LE A CA 1
ATOM 2632 C C . ILE A 1 336 ? 25.795 -5.725 -12.446 1.00 95.94 336 ILE A C 1
ATOM 2634 O O . ILE A 1 336 ? 26.767 -6.475 -12.466 1.00 95.94 336 ILE A O 1
ATOM 2638 N N . LEU A 1 337 ? 24.805 -5.793 -13.327 1.00 94.75 337 LEU A N 1
ATOM 2639 C CA . LEU A 1 337 ? 24.783 -6.673 -14.483 1.00 94.75 337 LEU A CA 1
ATOM 2640 C C . LEU A 1 337 ? 24.964 -5.834 -15.740 1.00 94.75 337 LEU A C 1
ATOM 2642 O O . LEU A 1 337 ? 24.317 -4.803 -15.916 1.00 94.75 337 LEU A O 1
ATOM 2646 N N . THR A 1 338 ? 25.797 -6.293 -16.661 1.00 94.62 338 THR A N 1
ATOM 2647 C CA . THR A 1 338 ? 25.782 -5.782 -18.033 1.00 94.62 338 THR A CA 1
ATOM 2648 C C . THR A 1 338 ? 24.580 -6.341 -18.795 1.00 94.62 338 THR A C 1
ATOM 2650 O O . THR A 1 338 ? 24.027 -7.386 -18.448 1.00 94.62 338 THR A O 1
ATOM 2653 N N . ARG A 1 339 ? 24.193 -5.693 -19.900 1.00 93.25 339 ARG A N 1
ATOM 2654 C CA . ARG A 1 339 ? 23.099 -6.173 -20.766 1.00 93.25 339 ARG A CA 1
ATOM 2655 C C . ARG A 1 339 ? 23.301 -7.628 -21.224 1.00 93.25 339 ARG A C 1
ATOM 2657 O O . ARG A 1 339 ? 22.343 -8.397 -21.289 1.00 93.25 339 ARG A O 1
ATOM 2664 N N . SER A 1 340 ? 24.544 -8.013 -21.517 1.00 91.75 340 SER A N 1
ATOM 2665 C CA . SER A 1 340 ? 24.895 -9.374 -21.935 1.00 91.75 340 SER A CA 1
ATOM 2666 C C . SER A 1 340 ? 24.778 -10.380 -20.788 1.00 91.75 340 SER A C 1
ATOM 2668 O O . SER A 1 340 ? 24.237 -11.463 -20.985 1.00 91.75 340 SER A O 1
ATOM 2670 N N . GLU A 1 341 ? 25.237 -10.023 -19.587 1.00 92.12 341 GLU A N 1
ATOM 2671 C CA . GLU A 1 341 ? 25.119 -10.875 -18.394 1.00 92.12 341 GLU A CA 1
ATOM 2672 C C . GLU A 1 341 ? 23.662 -11.048 -17.960 1.00 92.12 341 GLU A C 1
ATOM 2674 O O . GLU A 1 341 ? 23.254 -12.159 -17.622 1.00 92.12 341 GLU A O 1
ATOM 2679 N N . ALA A 1 342 ? 22.861 -9.981 -18.034 1.00 90.75 342 ALA A N 1
ATOM 2680 C CA . ALA A 1 342 ? 21.425 -10.042 -17.788 1.00 90.75 342 ALA A CA 1
ATOM 2681 C C . ALA A 1 342 ? 20.738 -10.996 -18.778 1.00 90.75 342 ALA A C 1
ATOM 2683 O O . ALA A 1 342 ? 20.006 -11.878 -18.352 1.00 90.75 342 ALA A O 1
ATOM 2684 N N . SER A 1 343 ? 21.078 -10.914 -20.071 1.00 88.06 343 SER A N 1
ATOM 2685 C CA . SER A 1 343 ? 20.514 -11.802 -21.105 1.00 88.06 343 SER A CA 1
ATOM 2686 C C . SER A 1 343 ? 20.940 -13.269 -20.939 1.00 88.06 343 SER A C 1
ATOM 2688 O O . SER A 1 343 ? 20.200 -14.179 -21.300 1.00 88.06 343 SER A O 1
ATOM 2690 N N . MET A 1 344 ? 22.141 -13.512 -20.403 1.00 86.69 344 MET A N 1
ATOM 2691 C CA . MET A 1 344 ? 22.640 -14.854 -20.068 1.00 86.69 344 MET A CA 1
ATOM 2692 C C . MET A 1 344 ? 21.983 -15.421 -18.802 1.00 86.69 344 MET A C 1
ATOM 2694 O O . MET A 1 344 ? 21.933 -16.638 -18.617 1.00 86.69 344 MET A O 1
ATOM 2698 N N . THR A 1 345 ? 21.491 -14.550 -17.920 1.00 86.50 345 THR A N 1
ATOM 2699 C CA . THR A 1 345 ? 20.822 -14.932 -16.679 1.00 86.50 345 THR A CA 1
ATOM 2700 C C . THR A 1 345 ? 19.344 -15.162 -16.966 1.00 86.50 345 THR A C 1
ATOM 2702 O O . THR A 1 345 ? 18.601 -14.236 -17.277 1.00 86.50 345 THR A O 1
ATOM 2705 N N . VAL A 1 346 ? 18.881 -16.406 -16.847 1.00 81.94 346 VAL A N 1
ATOM 2706 C CA . VAL A 1 346 ? 17.461 -16.726 -17.054 1.00 81.94 346 VAL A CA 1
ATOM 2707 C C . VAL A 1 346 ? 16.649 -16.226 -15.857 1.00 81.94 346 VAL A C 1
ATOM 2709 O O . VAL A 1 346 ? 16.474 -16.928 -14.861 1.00 81.94 346 VAL A O 1
ATOM 2712 N N . LEU A 1 347 ? 16.190 -14.980 -15.947 1.00 85.06 347 LEU A N 1
ATOM 2713 C CA . LEU A 1 347 ? 15.310 -14.339 -14.976 1.00 85.06 347 LEU A CA 1
ATOM 2714 C C . LEU A 1 347 ? 13.849 -14.629 -15.341 1.00 85.06 347 LEU A C 1
ATOM 2716 O O . LEU A 1 347 ? 13.381 -14.246 -16.407 1.00 85.06 347 LEU A O 1
ATOM 2720 N N . SER A 1 348 ? 13.128 -15.296 -14.443 1.00 90.81 348 SER A N 1
ATOM 2721 C CA . SER A 1 348 ? 11.697 -15.603 -14.561 1.00 90.81 348 SER A CA 1
ATOM 2722 C C . SER A 1 348 ? 11.059 -15.476 -13.184 1.00 90.81 348 SER A C 1
ATOM 2724 O O . SER A 1 348 ? 11.722 -15.769 -12.187 1.00 90.81 348 SER A O 1
ATOM 2726 N N . GLY A 1 349 ? 9.808 -15.021 -13.115 1.00 91.75 349 GLY A N 1
ATOM 2727 C CA . GLY A 1 349 ? 9.117 -14.822 -11.835 1.00 91.75 349 GLY A CA 1
ATOM 2728 C C . GLY A 1 349 ? 9.810 -13.789 -10.939 1.00 91.75 349 GLY A C 1
ATOM 2729 O O . GLY A 1 349 ? 10.011 -13.999 -9.742 1.00 91.75 349 GLY A O 1
ATOM 2730 N N . HIS A 1 350 ? 10.282 -12.702 -11.547 1.00 95.69 350 HIS A N 1
ATOM 2731 C CA . HIS A 1 350 ? 11.050 -11.646 -10.889 1.00 95.69 350 HIS A CA 1
ATOM 2732 C C . HIS A 1 350 ? 10.319 -10.302 -10.978 1.00 95.69 350 HIS A C 1
ATOM 2734 O O . HIS A 1 350 ? 9.383 -10.152 -11.761 1.00 95.69 350 HIS A O 1
ATOM 2740 N N . VAL A 1 351 ? 10.740 -9.331 -10.168 1.00 98.06 351 VAL A N 1
ATOM 2741 C CA . VAL A 1 351 ? 10.205 -7.964 -10.173 1.00 98.06 351 VAL A CA 1
ATOM 2742 C C . VAL A 1 351 ? 11.203 -7.047 -10.872 1.00 98.06 351 VAL A C 1
ATOM 2744 O O . VAL A 1 351 ? 12.368 -6.973 -10.470 1.00 98.06 351 VAL A O 1
ATOM 2747 N N . VAL A 1 352 ? 10.752 -6.345 -11.909 1.00 98.00 352 VAL A N 1
ATOM 2748 C CA . VAL A 1 352 ? 11.547 -5.324 -12.607 1.00 98.00 352 VAL A CA 1
ATOM 2749 C C . VAL A 1 352 ? 11.123 -3.959 -12.088 1.00 98.00 352 VAL A C 1
ATOM 2751 O O . VAL A 1 352 ? 9.954 -3.608 -12.194 1.00 98.00 352 VAL A O 1
ATOM 2754 N N . VAL A 1 353 ? 12.055 -3.181 -11.541 1.00 98.19 353 VAL A N 1
ATOM 2755 C CA . VAL A 1 353 ? 11.776 -1.830 -11.037 1.00 98.19 353 VAL A CA 1
ATOM 2756 C C . VAL A 1 353 ? 12.463 -0.813 -11.941 1.00 98.19 353 VAL A C 1
ATOM 2758 O O . VAL A 1 353 ? 13.683 -0.648 -11.915 1.00 98.19 353 VAL A O 1
ATOM 2761 N N . CYS A 1 354 ? 11.666 -0.152 -12.767 1.00 97.75 354 CYS A N 1
ATOM 2762 C CA . CYS A 1 354 ? 12.063 0.918 -13.663 1.00 97.75 354 CYS A CA 1
ATOM 2763 C C . CYS A 1 354 ? 12.074 2.247 -12.908 1.00 97.75 354 CYS A C 1
ATOM 2765 O O . CYS A 1 354 ? 11.038 2.683 -12.409 1.00 97.75 354 CYS A O 1
ATOM 2767 N N . ILE A 1 355 ? 13.239 2.891 -12.834 1.00 96.19 355 ILE A N 1
ATOM 2768 C CA . ILE A 1 355 ? 13.419 4.127 -12.068 1.00 96.19 355 ILE A CA 1
ATOM 2769 C C . ILE A 1 355 ? 13.889 5.245 -12.987 1.00 96.19 355 ILE A C 1
ATOM 2771 O O . ILE A 1 355 ? 14.932 5.140 -13.641 1.00 96.19 355 ILE A O 1
ATOM 2775 N N . PHE A 1 356 ? 13.138 6.341 -12.974 1.00 93.94 356 PHE A N 1
ATOM 2776 C CA . PHE A 1 356 ? 13.530 7.610 -13.574 1.00 93.94 356 PHE A CA 1
ATOM 2777 C C . PHE A 1 356 ? 14.114 8.528 -12.505 1.00 93.94 356 PHE A C 1
ATOM 2779 O O . PHE A 1 356 ? 13.382 9.090 -11.697 1.00 93.94 356 PHE A O 1
ATOM 2786 N N . GLY A 1 357 ? 15.438 8.657 -12.480 1.00 90.31 357 GLY A N 1
ATOM 2787 C CA . GLY A 1 357 ? 16.140 9.512 -11.530 1.00 90.31 357 GLY A CA 1
ATOM 2788 C C . GLY A 1 357 ? 17.528 9.891 -12.027 1.00 90.31 357 GLY A C 1
ATOM 2789 O O . GLY A 1 357 ? 18.154 9.165 -12.806 1.00 90.31 357 GLY A O 1
ATOM 2790 N N . ASP A 1 358 ? 17.999 11.040 -11.564 1.00 86.50 358 ASP A N 1
ATOM 2791 C CA . ASP A 1 358 ? 19.302 11.616 -11.854 1.00 86.50 358 ASP A CA 1
ATOM 2792 C C . ASP A 1 358 ? 20.082 11.937 -10.562 1.00 86.50 358 ASP A C 1
ATOM 2794 O O . ASP A 1 358 ? 19.696 11.576 -9.450 1.00 86.50 358 ASP A O 1
ATOM 2798 N N . VAL A 1 359 ? 21.252 12.564 -10.692 1.00 88.19 359 VAL A N 1
ATOM 2799 C CA . VAL A 1 359 ? 22.129 12.869 -9.546 1.00 88.19 359 VAL A CA 1
ATOM 2800 C C . VAL A 1 359 ? 21.519 13.917 -8.604 1.00 88.19 359 VAL A C 1
ATOM 2802 O O . VAL A 1 359 ? 21.858 13.946 -7.425 1.00 88.19 359 VAL A O 1
ATOM 2805 N N . THR A 1 360 ? 20.622 14.756 -9.113 1.00 87.00 360 THR A N 1
ATOM 2806 C CA . THR A 1 360 ? 19.972 15.862 -8.400 1.00 87.00 360 THR A CA 1
ATOM 2807 C C . THR A 1 360 ? 18.579 15.519 -7.882 1.00 87.00 360 THR A C 1
ATOM 2809 O O . THR A 1 360 ? 18.100 16.190 -6.972 1.00 87.00 360 THR A O 1
ATOM 2812 N N . SER A 1 361 ? 17.943 14.468 -8.404 1.00 87.38 361 SER A N 1
ATOM 2813 C CA . SER A 1 361 ? 16.617 14.027 -7.972 1.00 87.38 361 SER A CA 1
ATOM 2814 C C . SER A 1 361 ? 16.592 13.675 -6.488 1.00 87.38 361 SER A C 1
ATOM 2816 O O . SER A 1 361 ? 17.567 13.140 -5.936 1.00 87.38 361 SER A O 1
ATOM 2818 N N . ALA A 1 362 ? 15.443 13.912 -5.859 1.00 87.12 362 ALA A N 1
ATOM 2819 C CA . ALA A 1 362 ? 15.181 13.472 -4.498 1.00 87.12 362 ALA A CA 1
ATOM 2820 C C . ALA A 1 362 ? 15.205 11.935 -4.393 1.00 87.12 362 ALA A C 1
ATOM 2822 O O . ALA A 1 362 ? 14.932 11.209 -5.354 1.00 87.12 362 ALA A O 1
ATOM 2823 N N . LEU A 1 363 ? 15.558 11.429 -3.212 1.00 89.50 363 LEU A N 1
ATOM 2824 C CA . LEU A 1 363 ? 15.537 9.995 -2.936 1.00 89.50 363 LEU A CA 1
ATOM 2825 C C . LEU A 1 363 ? 14.089 9.518 -2.796 1.00 89.50 363 LEU A C 1
ATOM 2827 O O . LEU A 1 363 ? 13.277 10.152 -2.123 1.00 89.50 363 LEU A O 1
ATOM 2831 N N . VAL A 1 364 ? 13.763 8.400 -3.441 1.00 89.25 364 VAL A N 1
ATOM 2832 C CA . VAL A 1 364 ? 12.433 7.778 -3.340 1.00 89.25 364 VAL A CA 1
ATOM 2833 C C . VAL A 1 364 ? 12.351 6.934 -2.067 1.00 89.25 364 VAL A C 1
ATOM 2835 O O . VAL A 1 364 ? 11.262 6.753 -1.522 1.00 89.25 364 VAL A O 1
ATOM 2838 N N . GLY A 1 365 ? 13.489 6.421 -1.586 1.00 91.06 365 GLY A N 1
ATOM 2839 C CA . GLY A 1 365 ? 13.553 5.534 -0.430 1.00 91.06 365 GLY A CA 1
ATOM 2840 C C . GLY A 1 365 ? 13.215 4.095 -0.811 1.00 91.06 365 GLY A C 1
ATOM 2841 O O . GLY A 1 365 ? 12.269 3.499 -0.289 1.00 91.06 365 GLY A O 1
ATOM 2842 N N . LEU A 1 366 ? 14.005 3.505 -1.717 1.00 94.56 366 LEU A N 1
ATOM 2843 C CA . LEU A 1 366 ? 13.751 2.170 -2.287 1.00 94.56 366 LEU A CA 1
ATOM 2844 C C . LEU A 1 366 ? 13.748 1.049 -1.240 1.00 94.56 366 LEU A C 1
ATOM 2846 O O . LEU A 1 366 ? 13.157 -0.011 -1.466 1.00 94.56 366 LEU A O 1
ATOM 2850 N N . ARG A 1 367 ? 14.353 1.281 -0.070 1.00 93.69 367 ARG A N 1
ATOM 2851 C CA . ARG A 1 367 ? 14.256 0.391 1.095 1.00 93.69 367 ARG A CA 1
ATOM 2852 C C . ARG A 1 367 ? 12.805 0.023 1.415 1.00 93.69 367 ARG A C 1
ATOM 2854 O O . ARG A 1 367 ? 12.530 -1.147 1.670 1.00 93.69 367 ARG A O 1
ATOM 2861 N N . ASN A 1 368 ? 11.882 0.982 1.333 1.00 94.50 368 ASN A N 1
ATOM 2862 C CA . ASN A 1 368 ? 10.467 0.774 1.653 1.00 94.50 368 ASN A CA 1
ATOM 2863 C C . ASN A 1 368 ? 9.753 -0.139 0.637 1.00 94.50 368 ASN A C 1
ATOM 2865 O O . ASN A 1 368 ? 8.759 -0.772 0.980 1.00 94.50 368 ASN A O 1
ATOM 2869 N N . LEU A 1 369 ? 10.278 -0.256 -0.591 1.00 96.25 369 LEU A N 1
ATOM 2870 C CA . LEU A 1 369 ? 9.789 -1.193 -1.610 1.00 96.25 369 LEU A CA 1
ATOM 2871 C C . LEU A 1 369 ? 10.375 -2.599 -1.404 1.00 96.25 369 LEU A C 1
ATOM 2873 O O . LEU A 1 369 ? 9.681 -3.605 -1.543 1.00 96.25 369 LEU A O 1
ATOM 2877 N N . VAL A 1 370 ? 11.671 -2.682 -1.083 1.00 96.38 370 VAL A N 1
ATOM 2878 C CA . VAL A 1 370 ? 12.390 -3.962 -0.971 1.00 96.38 370 VAL A CA 1
ATOM 2879 C C . VAL A 1 370 ? 12.077 -4.684 0.338 1.00 96.38 370 VAL A C 1
ATOM 2881 O O . VAL A 1 370 ? 11.961 -5.910 0.331 1.00 96.38 370 VAL A O 1
ATOM 2884 N N . MET A 1 371 ? 11.910 -3.958 1.449 1.00 94.25 371 MET A N 1
ATOM 2885 C CA . MET A 1 371 ? 11.641 -4.547 2.765 1.00 94.25 371 MET A CA 1
ATOM 2886 C C . MET A 1 371 ? 10.425 -5.490 2.760 1.00 94.25 371 MET A C 1
ATOM 2888 O O . MET A 1 371 ? 10.607 -6.661 3.105 1.00 94.25 371 MET A O 1
ATOM 2892 N N . PRO A 1 372 ? 9.220 -5.085 2.305 1.00 95.12 372 PRO A N 1
ATOM 2893 C CA . PRO A 1 372 ? 8.057 -5.977 2.309 1.00 95.12 372 PRO A CA 1
ATOM 2894 C C . PRO A 1 372 ? 8.244 -7.211 1.413 1.00 95.12 372 PRO A C 1
ATOM 2896 O O . PRO A 1 372 ? 7.838 -8.312 1.778 1.00 95.12 372 PRO A O 1
ATOM 2899 N N . LEU A 1 373 ? 8.957 -7.067 0.288 1.00 95.81 373 LEU A N 1
ATOM 2900 C CA . LEU A 1 373 ? 9.317 -8.169 -0.621 1.00 95.81 373 LEU A CA 1
ATOM 2901 C C . LEU A 1 373 ? 10.396 -9.111 -0.061 1.00 95.81 373 LEU A C 1
ATOM 2903 O O . LEU A 1 373 ? 10.774 -10.093 -0.710 1.00 95.81 373 LEU A O 1
ATOM 2907 N N . ARG A 1 374 ? 10.952 -8.796 1.111 1.00 95.69 374 ARG A N 1
ATOM 2908 C CA . ARG A 1 374 ? 11.968 -9.583 1.821 1.00 95.69 374 ARG A CA 1
ATOM 2909 C C . ARG A 1 374 ? 11.520 -9.989 3.220 1.00 95.69 374 ARG A C 1
ATOM 2911 O O . ARG A 1 374 ? 12.346 -10.486 3.991 1.00 95.69 374 ARG A O 1
ATOM 2918 N N . ALA A 1 375 ? 10.233 -9.848 3.527 1.00 93.88 375 ALA A N 1
ATOM 2919 C CA . ALA A 1 375 ? 9.651 -10.299 4.781 1.00 93.88 375 ALA A CA 1
ATOM 2920 C C . ALA A 1 375 ? 9.948 -11.791 5.053 1.00 93.88 375 ALA A C 1
ATOM 2922 O O . ALA A 1 375 ? 10.087 -12.614 4.142 1.00 93.88 375 ALA A O 1
ATOM 2923 N N . SER A 1 376 ? 10.120 -12.138 6.327 1.00 92.31 376 SER A N 1
ATOM 2924 C CA . SER A 1 376 ? 10.560 -13.465 6.781 1.00 92.31 376 SER A CA 1
ATOM 2925 C C . SER A 1 376 ? 9.466 -14.545 6.771 1.00 92.31 376 SER A C 1
ATOM 2927 O O . SER A 1 376 ? 9.777 -15.727 6.970 1.00 92.31 376 SER A O 1
ATOM 2929 N N . ASN A 1 377 ? 8.220 -14.144 6.486 1.00 90.38 377 ASN A N 1
ATOM 2930 C CA . ASN A 1 377 ? 7.057 -14.998 6.199 1.00 90.38 377 ASN A CA 1
ATOM 2931 C C . ASN A 1 377 ? 7.083 -15.599 4.771 1.00 90.38 377 ASN A C 1
ATOM 2933 O O . ASN A 1 377 ? 6.188 -16.348 4.378 1.00 90.38 377 ASN A O 1
ATOM 2937 N N . PHE A 1 378 ? 8.123 -15.313 3.985 1.00 91.75 378 PHE A N 1
ATOM 2938 C CA . PHE A 1 378 ? 8.460 -16.056 2.771 1.00 91.75 378 PHE A CA 1
ATOM 2939 C C . PHE A 1 378 ? 9.638 -16.992 3.021 1.00 91.75 378 PHE A C 1
ATOM 2941 O O . PHE A 1 378 ? 10.513 -16.726 3.843 1.00 91.75 378 PHE A O 1
ATOM 2948 N N . HIS A 1 379 ? 9.710 -18.095 2.287 1.00 91.75 379 HIS A N 1
ATOM 2949 C CA . HIS A 1 379 ? 10.935 -18.882 2.246 1.00 91.75 379 HIS A CA 1
ATOM 2950 C C . HIS A 1 379 ? 11.949 -18.234 1.307 1.00 91.75 379 HIS A C 1
ATOM 2952 O O . HIS A 1 379 ? 11.593 -17.636 0.294 1.00 91.75 379 HIS A O 1
ATOM 2958 N N . TYR A 1 380 ? 13.241 -18.440 1.571 1.00 92.06 380 TYR A N 1
ATOM 2959 C CA . TYR A 1 380 ? 14.309 -17.874 0.740 1.00 92.06 380 TYR A CA 1
ATOM 2960 C C . TYR A 1 380 ? 14.178 -18.229 -0.755 1.00 92.06 380 TYR A C 1
ATOM 2962 O O . TYR A 1 380 ? 14.535 -17.435 -1.626 1.00 92.06 380 TYR A O 1
ATOM 2970 N N . HIS A 1 381 ? 13.665 -19.421 -1.077 1.00 90.56 381 HIS A N 1
ATOM 2971 C CA . HIS A 1 381 ? 13.454 -19.849 -2.460 1.00 90.56 381 HIS A CA 1
ATOM 2972 C C . HIS A 1 381 ? 12.238 -19.177 -3.121 1.00 90.56 381 HIS A C 1
ATOM 2974 O O . HIS A 1 381 ? 12.303 -18.929 -4.319 1.00 90.56 381 HI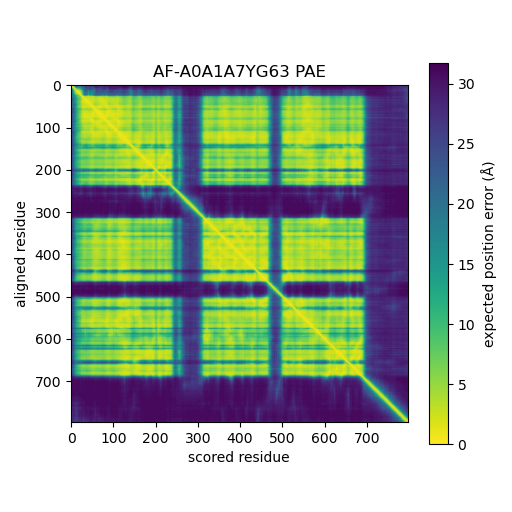S A O 1
ATOM 2980 N N . GLU A 1 382 ? 11.205 -18.815 -2.353 1.00 91.38 382 GLU A N 1
ATOM 2981 C CA . GLU A 1 382 ? 10.011 -18.088 -2.821 1.00 91.38 382 GLU A CA 1
ATOM 2982 C C . GLU A 1 382 ? 10.289 -16.593 -3.055 1.00 91.38 382 GLU A C 1
ATOM 2984 O O . GLU A 1 382 ? 9.534 -15.927 -3.757 1.00 91.38 382 GLU A O 1
ATOM 2989 N N . LEU A 1 383 ? 11.375 -16.045 -2.488 1.00 94.25 383 LEU A N 1
ATOM 2990 C CA . LEU A 1 383 ? 11.729 -14.637 -2.679 1.00 94.25 383 LEU A CA 1
ATOM 2991 C C . LEU A 1 383 ? 11.952 -14.314 -4.160 1.00 94.25 383 LEU A C 1
ATOM 2993 O O . LEU A 1 383 ? 12.910 -14.818 -4.768 1.00 94.25 383 LEU A O 1
ATOM 2997 N N . LYS A 1 384 ? 11.131 -13.399 -4.682 1.00 94.62 384 LYS A N 1
ATOM 2998 C CA . LYS A 1 384 ? 11.233 -12.862 -6.041 1.00 94.62 384 LYS A CA 1
ATOM 2999 C C . LYS A 1 384 ? 12.532 -12.058 -6.205 1.00 94.62 384 LYS A C 1
ATOM 3001 O O . LYS A 1 384 ? 12.778 -11.139 -5.408 1.00 94.62 384 LYS A O 1
ATOM 3006 N N . PRO A 1 385 ? 13.388 -12.368 -7.196 1.00 96.88 385 PRO A N 1
ATOM 3007 C CA . PRO A 1 385 ? 14.525 -11.515 -7.538 1.00 96.88 385 PRO A CA 1
ATOM 3008 C C . PRO A 1 385 ? 14.046 -10.109 -7.918 1.00 96.88 385 PRO A C 1
ATOM 3010 O O . PRO A 1 385 ? 13.001 -9.976 -8.548 1.00 96.88 385 PRO A O 1
ATOM 3013 N N . ILE A 1 386 ? 14.787 -9.072 -7.523 1.00 98.12 386 ILE A N 1
ATOM 3014 C CA . ILE A 1 386 ? 14.475 -7.677 -7.872 1.00 98.12 386 ILE A CA 1
ATOM 3015 C C . ILE A 1 386 ? 15.586 -7.150 -8.774 1.00 98.12 386 ILE A C 1
ATOM 3017 O O . ILE A 1 386 ? 16.760 -7.227 -8.403 1.00 98.12 386 ILE A O 1
ATOM 3021 N N . VAL A 1 387 ? 15.214 -6.613 -9.936 1.00 97.69 387 VAL A N 1
ATOM 3022 C CA . VAL A 1 387 ? 16.144 -6.005 -10.893 1.00 97.69 387 VAL A CA 1
ATOM 3023 C C . VAL A 1 387 ? 15.790 -4.536 -11.080 1.00 97.69 387 VAL A C 1
ATOM 3025 O O . VAL A 1 387 ? 14.735 -4.213 -11.621 1.00 97.69 387 VAL A O 1
ATOM 3028 N N . PHE A 1 388 ? 16.678 -3.647 -10.643 1.00 98.06 388 PHE A N 1
ATOM 3029 C CA . PHE A 1 388 ? 16.541 -2.209 -10.864 1.00 98.06 388 PHE A CA 1
ATOM 3030 C C . PHE A 1 388 ? 17.073 -1.830 -12.246 1.00 98.06 388 PHE A C 1
ATOM 3032 O O . PHE A 1 388 ? 18.214 -2.153 -12.571 1.00 98.06 388 PHE A O 1
ATOM 3039 N N . VAL A 1 389 ? 16.269 -1.126 -13.042 1.00 97.50 389 VAL A N 1
ATOM 3040 C CA . VAL A 1 389 ? 16.647 -0.599 -14.360 1.00 97.50 389 VAL A CA 1
ATOM 3041 C C . VAL A 1 389 ? 16.587 0.924 -14.304 1.00 97.50 389 VAL A C 1
ATOM 3043 O O . VAL A 1 389 ? 15.506 1.499 -14.177 1.00 97.50 389 VAL A O 1
ATOM 3046 N N . GLY A 1 390 ? 17.740 1.586 -14.394 1.00 95.88 390 GLY A N 1
ATOM 3047 C CA . GLY A 1 390 ? 17.818 3.043 -14.292 1.00 95.88 390 GLY A CA 1
ATOM 3048 C C . GLY A 1 390 ? 19.247 3.580 -14.250 1.00 95.88 390 GLY A C 1
ATOM 3049 O O . GLY A 1 390 ? 20.214 2.852 -14.496 1.00 95.88 390 GLY A O 1
ATOM 3050 N N . SER A 1 391 ? 19.374 4.871 -13.933 1.00 95.50 391 SER A N 1
ATOM 3051 C CA . SER A 1 391 ? 20.670 5.543 -13.823 1.00 95.50 391 SER A CA 1
ATOM 3052 C C . SER A 1 391 ? 21.499 4.970 -12.674 1.00 95.50 391 SER A C 1
ATOM 3054 O O . SER A 1 391 ? 21.049 4.907 -11.527 1.00 95.50 391 SER A O 1
ATOM 3056 N N . LEU A 1 392 ? 22.746 4.597 -12.972 1.00 95.00 392 LEU A N 1
ATOM 3057 C CA . LEU A 1 392 ? 23.670 4.077 -11.966 1.00 95.00 392 LEU A CA 1
ATOM 3058 C C . LEU A 1 392 ? 24.003 5.124 -10.899 1.00 95.00 392 LEU A C 1
ATOM 3060 O O . LEU A 1 392 ? 24.169 4.776 -9.733 1.00 95.00 392 LEU A O 1
ATOM 3064 N N . ASP A 1 393 ? 24.090 6.397 -11.283 1.00 94.12 393 ASP A N 1
ATOM 3065 C CA . ASP A 1 393 ? 24.470 7.463 -10.356 1.00 94.12 393 ASP A CA 1
ATOM 3066 C C . ASP A 1 393 ? 23.375 7.747 -9.323 1.00 94.12 393 ASP A C 1
ATOM 3068 O O . ASP A 1 393 ? 23.684 8.013 -8.163 1.00 94.12 393 ASP A O 1
ATOM 3072 N N . TYR A 1 394 ? 22.104 7.602 -9.708 1.00 95.00 394 TYR A N 1
ATOM 3073 C CA . TYR A 1 394 ? 20.986 7.641 -8.764 1.00 95.00 394 TYR A CA 1
ATOM 3074 C C . TYR A 1 394 ? 21.022 6.431 -7.820 1.00 95.00 394 TYR A C 1
ATOM 3076 O O . TYR A 1 394 ? 21.023 6.580 -6.599 1.00 95.00 394 TYR A O 1
ATOM 3084 N N . LEU A 1 395 ? 21.136 5.221 -8.380 1.00 95.44 395 LEU A N 1
ATOM 3085 C CA . LEU A 1 395 ? 21.110 3.977 -7.604 1.00 95.44 395 LEU A CA 1
ATOM 3086 C C . LEU A 1 395 ? 22.279 3.847 -6.622 1.00 95.44 395 LEU A C 1
ATOM 3088 O O . LEU A 1 395 ? 22.112 3.240 -5.569 1.00 95.44 395 LEU A O 1
ATOM 3092 N N . ARG A 1 396 ? 23.442 4.442 -6.916 1.00 95.19 396 ARG A N 1
ATOM 3093 C CA . ARG A 1 396 ? 24.575 4.512 -5.979 1.00 95.19 396 ARG A CA 1
ATOM 3094 C C . ARG A 1 396 ? 24.216 5.207 -4.667 1.00 95.19 396 ARG A C 1
ATOM 3096 O O . ARG A 1 396 ? 24.674 4.755 -3.625 1.00 95.19 396 ARG A O 1
ATOM 3103 N N . ARG A 1 397 ? 23.394 6.261 -4.715 1.00 92.88 397 ARG A N 1
ATOM 3104 C CA . ARG A 1 397 ? 22.948 7.012 -3.528 1.00 92.88 397 ARG A CA 1
ATOM 3105 C C . ARG A 1 397 ? 21.965 6.197 -2.682 1.00 92.88 397 ARG A C 1
ATOM 3107 O O . ARG A 1 397 ? 22.048 6.213 -1.465 1.00 92.88 397 ARG A O 1
ATOM 3114 N N . GLU A 1 398 ? 21.069 5.450 -3.325 1.00 93.56 398 GLU A N 1
ATOM 3115 C CA . GLU A 1 398 ? 20.096 4.578 -2.641 1.00 93.56 398 GLU A CA 1
ATOM 3116 C C . GLU A 1 398 ? 20.730 3.271 -2.114 1.00 93.56 398 GLU A C 1
ATOM 3118 O O . GLU A 1 398 ? 20.211 2.664 -1.172 1.00 93.56 398 GLU A O 1
ATOM 3123 N N . TRP A 1 399 ? 21.855 2.820 -2.692 1.00 95.06 399 TRP A N 1
ATOM 3124 C CA . TRP A 1 399 ? 22.453 1.507 -2.405 1.00 95.06 399 TRP A CA 1
ATOM 3125 C C . TRP A 1 399 ? 22.864 1.314 -0.941 1.00 95.06 399 TRP A C 1
ATOM 3127 O O . TRP A 1 399 ? 22.777 0.193 -0.435 1.00 95.06 399 TRP A O 1
ATOM 3137 N N . GLU A 1 400 ? 23.231 2.393 -0.242 1.00 91.25 400 GLU A N 1
ATOM 3138 C CA . GLU A 1 400 ? 23.555 2.385 1.194 1.00 91.25 400 GLU A CA 1
ATOM 3139 C C . GLU A 1 400 ? 22.401 1.884 2.072 1.00 91.25 400 GLU A C 1
ATOM 3141 O O . GLU A 1 400 ? 22.627 1.426 3.184 1.00 91.25 400 GLU A O 1
ATOM 3146 N N . THR A 1 401 ? 21.165 1.886 1.573 1.00 92.00 401 THR A N 1
ATOM 3147 C CA . THR A 1 401 ? 20.014 1.333 2.304 1.00 92.00 401 THR A CA 1
ATOM 3148 C C . THR A 1 401 ? 19.612 -0.070 1.835 1.00 92.00 401 THR A C 1
ATOM 3150 O O . THR A 1 401 ? 18.778 -0.720 2.470 1.00 92.00 401 THR A O 1
ATOM 3153 N N . LEU A 1 402 ? 20.197 -0.562 0.733 1.00 95.00 402 LEU A N 1
ATOM 3154 C CA . LEU A 1 402 ? 19.776 -1.783 0.033 1.00 95.00 402 LEU A CA 1
ATOM 3155 C C . LEU A 1 402 ? 20.784 -2.940 0.099 1.00 95.00 402 LEU A C 1
ATOM 3157 O O . LEU A 1 402 ? 20.408 -4.102 -0.078 1.00 95.00 402 LEU A O 1
ATOM 3161 N N . HIS A 1 403 ? 22.059 -2.649 0.357 1.00 94.69 403 HIS A N 1
ATOM 3162 C CA . HIS A 1 403 ? 23.176 -3.599 0.272 1.00 94.69 403 HIS A CA 1
ATOM 3163 C C . HIS A 1 403 ? 23.085 -4.824 1.207 1.00 94.69 403 HIS A C 1
ATOM 3165 O O . HIS A 1 403 ? 23.844 -5.783 1.033 1.00 94.69 403 HIS A O 1
ATOM 3171 N N . ASN A 1 404 ? 22.161 -4.825 2.176 1.00 94.94 404 ASN A N 1
ATOM 3172 C CA . ASN A 1 404 ? 21.888 -5.947 3.079 1.00 94.94 404 ASN A CA 1
ATOM 3173 C C . ASN A 1 404 ? 20.749 -6.879 2.628 1.00 94.94 404 ASN A C 1
ATOM 3175 O O . ASN A 1 404 ? 20.454 -7.848 3.332 1.00 94.94 404 ASN A O 1
ATOM 3179 N N . PHE A 1 405 ? 20.119 -6.642 1.472 1.00 95.94 405 PHE A N 1
ATOM 3180 C CA . PHE A 1 405 ? 19.040 -7.502 0.978 1.00 95.94 405 PHE A CA 1
ATOM 3181 C C . PHE A 1 405 ? 19.523 -8.589 0.001 1.00 95.94 405 PHE A C 1
ATOM 3183 O O . PHE A 1 405 ? 20.358 -8.355 -0.882 1.00 95.94 405 PHE A O 1
ATOM 3190 N N . PRO A 1 406 ? 18.974 -9.815 0.093 1.00 95.12 406 PRO A N 1
ATOM 3191 C CA . PRO A 1 406 ? 19.294 -10.879 -0.850 1.00 95.12 406 PRO A CA 1
ATOM 3192 C C . PRO A 1 406 ? 18.581 -10.689 -2.201 1.00 95.12 406 PRO A C 1
ATOM 3194 O O . PRO A 1 406 ? 17.520 -10.072 -2.285 1.00 95.12 406 PRO A O 1
ATOM 3197 N N . LYS A 1 407 ? 19.136 -11.302 -3.259 1.00 95.62 407 LYS A N 1
ATOM 3198 C CA . LYS A 1 407 ? 18.568 -11.344 -4.624 1.00 95.62 407 LYS A CA 1
ATOM 3199 C C . LYS A 1 407 ? 18.173 -9.967 -5.193 1.00 95.62 407 LYS A C 1
ATOM 3201 O O . LYS A 1 407 ? 17.065 -9.804 -5.703 1.00 95.62 407 LYS A O 1
ATOM 3206 N N . VAL A 1 408 ? 19.059 -8.985 -5.060 1.00 97.00 408 VAL A N 1
ATOM 3207 C CA . VAL A 1 408 ? 18.917 -7.658 -5.672 1.00 97.00 408 VAL A CA 1
ATOM 3208 C C . VAL A 1 408 ? 19.999 -7.498 -6.736 1.00 97.00 408 VAL A C 1
ATOM 3210 O O . VAL A 1 408 ? 21.161 -7.814 -6.473 1.00 97.00 408 VAL A O 1
ATOM 3213 N N . SER A 1 409 ? 19.608 -7.025 -7.916 1.00 96.62 409 SER A N 1
ATOM 3214 C CA . SER A 1 409 ? 20.485 -6.781 -9.062 1.00 96.62 409 SER A CA 1
ATOM 3215 C C . SER A 1 409 ? 20.196 -5.414 -9.679 1.00 96.62 409 SER A C 1
ATOM 3217 O O . SER A 1 409 ? 19.082 -4.901 -9.576 1.00 96.62 409 SER A O 1
ATOM 3219 N N . ILE A 1 410 ? 21.199 -4.825 -10.327 1.00 97.62 410 ILE A N 1
ATOM 3220 C CA . ILE A 1 410 ? 21.106 -3.515 -10.977 1.00 97.62 410 ILE A CA 1
ATOM 3221 C C . ILE A 1 410 ? 21.522 -3.661 -12.439 1.00 97.62 410 ILE A C 1
ATOM 3223 O O . ILE A 1 410 ? 22.630 -4.107 -12.722 1.00 97.62 410 ILE A O 1
ATOM 3227 N N . LEU A 1 411 ? 20.663 -3.245 -13.365 1.00 97.12 411 LEU A N 1
ATOM 3228 C CA . LEU A 1 411 ? 21.005 -3.051 -14.768 1.00 97.12 411 LEU A CA 1
ATOM 3229 C C . LEU A 1 411 ? 21.115 -1.540 -15.040 1.00 97.12 411 LEU A C 1
ATOM 3231 O O . LEU A 1 411 ? 20.089 -0.856 -15.114 1.00 97.12 411 LEU A O 1
ATOM 3235 N N . PRO A 1 412 ? 22.335 -0.994 -15.189 1.00 96.06 412 PRO A N 1
ATOM 3236 C CA . PRO A 1 412 ? 22.518 0.409 -15.522 1.00 96.06 412 PRO A CA 1
ATOM 3237 C C . PRO A 1 412 ? 22.017 0.668 -16.947 1.00 96.06 412 PRO A C 1
ATOM 3239 O O . PRO A 1 412 ? 22.489 0.057 -17.907 1.00 96.06 412 PRO A O 1
ATOM 3242 N N . GLY A 1 413 ? 21.057 1.577 -17.089 1.00 93.69 413 GLY A N 1
ATOM 3243 C CA . GLY A 1 413 ? 20.403 1.850 -18.365 1.00 93.69 413 GLY A CA 1
ATOM 3244 C C . GLY A 1 413 ? 19.234 2.817 -18.223 1.00 93.69 413 GLY A C 1
ATOM 3245 O O . GLY A 1 413 ? 19.173 3.608 -17.285 1.00 93.69 413 GLY A O 1
ATOM 3246 N N . THR A 1 414 ? 18.293 2.759 -19.163 1.00 94.56 414 THR A N 1
ATOM 3247 C CA . THR A 1 414 ? 17.060 3.555 -19.106 1.00 94.56 414 THR A CA 1
ATOM 3248 C C . THR A 1 414 ? 15.842 2.666 -19.349 1.00 94.56 414 THR A C 1
ATOM 3250 O O . THR A 1 414 ? 15.872 1.856 -20.278 1.00 94.56 414 THR A O 1
ATOM 3253 N N . PRO A 1 415 ? 14.745 2.828 -18.587 1.00 95.12 415 PRO A N 1
ATOM 3254 C CA . PRO A 1 415 ? 13.503 2.095 -18.839 1.00 95.12 415 PRO A CA 1
ATOM 3255 C C . PRO A 1 415 ? 12.896 2.331 -20.231 1.00 95.12 415 PRO A C 1
ATOM 3257 O O . PRO A 1 415 ? 12.118 1.519 -20.717 1.00 95.12 415 PRO A O 1
ATOM 3260 N N . LEU A 1 416 ? 13.257 3.422 -20.915 1.00 96.00 416 LEU A N 1
ATOM 3261 C CA . LEU A 1 416 ? 12.776 3.705 -22.274 1.00 96.00 416 LEU A CA 1
ATOM 3262 C C . LEU A 1 416 ? 13.473 2.836 -23.339 1.00 96.00 416 LEU A C 1
ATOM 3264 O O . LEU A 1 416 ? 12.971 2.667 -24.454 1.00 96.00 416 LEU A O 1
ATOM 3268 N N . SER A 1 417 ? 14.622 2.247 -23.005 1.00 96.62 417 SER A N 1
ATOM 3269 C CA . SER A 1 417 ? 15.397 1.386 -23.895 1.00 96.62 417 SER A CA 1
ATOM 3270 C C . SER A 1 417 ? 14.818 -0.027 -23.908 1.00 96.62 417 SER A C 1
ATOM 3272 O O . SER A 1 417 ? 15.027 -0.830 -22.998 1.00 96.62 417 SER A O 1
ATOM 3274 N N . ARG A 1 418 ? 14.148 -0.386 -25.009 1.00 95.12 418 ARG A N 1
ATOM 3275 C CA . ARG A 1 418 ? 13.622 -1.749 -25.221 1.00 95.12 418 ARG A CA 1
ATOM 3276 C C . ARG A 1 418 ? 14.705 -2.826 -25.150 1.00 95.12 418 ARG A C 1
ATOM 3278 O O . ARG A 1 418 ? 14.396 -3.966 -24.828 1.00 95.12 418 ARG A O 1
ATOM 3285 N N . ALA A 1 419 ? 15.955 -2.492 -25.474 1.00 94.62 419 ALA A N 1
ATOM 3286 C CA . ALA A 1 419 ? 17.065 -3.438 -25.400 1.00 94.62 419 ALA A CA 1
ATOM 3287 C C . ALA A 1 419 ? 17.369 -3.845 -23.951 1.00 94.62 419 ALA A C 1
ATOM 3289 O O . ALA A 1 419 ? 17.640 -5.015 -23.700 1.00 94.62 419 ALA A O 1
ATOM 3290 N N . ASP A 1 420 ? 17.278 -2.903 -23.010 1.00 95.75 420 ASP A N 1
ATOM 3291 C CA . ASP A 1 420 ? 17.492 -3.175 -21.586 1.00 95.75 420 ASP A CA 1
ATOM 3292 C C . ASP A 1 420 ? 16.316 -3.970 -21.005 1.00 95.75 420 ASP A C 1
ATOM 3294 O O . ASP A 1 420 ? 16.525 -4.977 -20.335 1.00 95.75 420 ASP A O 1
ATOM 3298 N N . LEU A 1 421 ? 15.081 -3.607 -21.373 1.00 95.69 421 LEU A N 1
ATOM 3299 C CA . LEU A 1 421 ? 13.872 -4.338 -20.972 1.00 95.69 421 LEU A CA 1
ATOM 3300 C C . LEU A 1 421 ? 13.826 -5.779 -21.513 1.00 95.69 421 LEU A C 1
ATOM 3302 O O . LEU A 1 421 ? 13.387 -6.698 -20.823 1.00 95.69 421 LEU A O 1
ATOM 3306 N N . ARG A 1 422 ? 14.303 -6.009 -22.745 1.00 94.19 422 ARG A N 1
ATOM 3307 C CA . ARG A 1 422 ? 14.448 -7.367 -23.294 1.00 94.19 422 ARG A CA 1
ATOM 3308 C C . ARG A 1 422 ? 15.544 -8.155 -22.585 1.00 94.19 422 ARG A C 1
ATOM 3310 O O . ARG A 1 422 ? 15.349 -9.338 -22.346 1.00 94.19 422 ARG A O 1
ATOM 3317 N N . ALA A 1 423 ? 16.662 -7.517 -22.239 1.00 93.75 423 ALA A N 1
ATOM 3318 C CA . ALA A 1 423 ? 17.777 -8.183 -21.569 1.00 93.75 423 ALA A CA 1
ATOM 3319 C C . ALA A 1 423 ? 17.417 -8.702 -20.171 1.00 93.75 423 ALA A C 1
ATOM 3321 O O . ALA A 1 423 ? 17.978 -9.702 -19.737 1.00 93.75 423 ALA A O 1
ATOM 3322 N N . VAL A 1 424 ? 16.474 -8.054 -19.480 1.00 94.50 424 VAL A N 1
ATOM 3323 C CA . VAL A 1 424 ? 15.948 -8.537 -18.191 1.00 94.50 424 VAL A CA 1
ATOM 3324 C C . VAL A 1 424 ? 14.797 -9.535 -18.337 1.00 94.50 424 VAL A C 1
ATOM 3326 O O . VAL A 1 424 ? 14.290 -10.005 -17.331 1.00 94.50 424 VAL A O 1
ATOM 3329 N N . ASN A 1 425 ? 14.389 -9.893 -19.559 1.00 93.62 425 ASN A N 1
ATOM 3330 C CA . ASN A 1 425 ? 13.234 -10.759 -19.828 1.00 93.62 425 ASN A CA 1
ATOM 3331 C C . ASN A 1 425 ? 11.933 -10.237 -19.193 1.00 93.62 425 ASN A C 1
ATOM 3333 O O . ASN A 1 425 ? 11.237 -10.964 -18.484 1.00 93.62 425 ASN A O 1
ATOM 3337 N N . ILE A 1 426 ? 11.584 -8.972 -19.458 1.00 94.69 426 ILE A N 1
ATOM 3338 C CA . ILE A 1 426 ? 10.366 -8.346 -18.911 1.00 94.69 426 ILE A CA 1
ATOM 3339 C C . ILE A 1 426 ? 9.068 -9.116 -19.232 1.00 94.69 426 ILE A C 1
ATOM 3341 O O . ILE A 1 426 ? 8.105 -9.050 -18.483 1.00 94.69 426 ILE A O 1
ATOM 3345 N N . ASN A 1 427 ? 9.032 -9.903 -20.308 1.00 92.31 427 ASN A N 1
ATOM 3346 C CA . ASN A 1 427 ? 7.898 -10.767 -20.652 1.00 92.31 427 ASN A CA 1
ATOM 3347 C C . ASN A 1 427 ? 7.678 -11.938 -19.675 1.00 92.31 427 ASN A C 1
ATOM 3349 O O . ASN A 1 427 ? 6.615 -12.549 -19.700 1.00 92.31 427 ASN A O 1
ATOM 3353 N N . LEU A 1 428 ? 8.669 -12.262 -18.838 1.00 93.31 428 LEU A N 1
ATOM 3354 C CA . LEU A 1 428 ? 8.615 -13.318 -17.819 1.00 93.31 428 LEU A CA 1
ATOM 3355 C C . LEU A 1 428 ? 8.649 -12.751 -16.388 1.00 93.31 428 LEU A C 1
ATOM 3357 O O . LEU A 1 428 ? 8.893 -13.493 -15.428 1.00 93.31 428 LEU A O 1
ATOM 3361 N N . CYS A 1 429 ? 8.480 -11.434 -16.226 1.00 95.06 429 CYS A N 1
ATOM 3362 C CA . CYS A 1 429 ? 8.405 -10.813 -14.908 1.00 95.06 429 CYS A CA 1
ATOM 3363 C C . CYS A 1 429 ? 7.020 -11.031 -14.280 1.00 95.06 429 CYS A C 1
ATOM 3365 O O . CYS A 1 429 ? 6.011 -11.048 -14.982 1.00 95.06 429 CYS A O 1
ATOM 3367 N N . ASP A 1 430 ? 6.976 -11.147 -12.955 1.00 94.31 430 ASP A N 1
ATOM 3368 C CA . ASP A 1 430 ? 5.715 -11.200 -12.203 1.00 94.31 430 ASP A CA 1
ATOM 3369 C C . ASP A 1 430 ? 5.083 -9.813 -12.048 1.00 94.31 430 ASP A C 1
ATOM 3371 O O . ASP A 1 430 ? 3.877 -9.698 -11.853 1.00 94.31 430 ASP A O 1
ATOM 3375 N N . MET A 1 431 ? 5.909 -8.764 -12.066 1.00 96.62 431 MET A N 1
ATOM 3376 C CA . MET A 1 431 ? 5.471 -7.375 -11.994 1.00 96.62 431 MET A CA 1
ATOM 3377 C C . MET A 1 431 ? 6.574 -6.450 -12.511 1.00 96.62 431 MET A C 1
ATOM 3379 O O . MET A 1 431 ? 7.746 -6.596 -12.142 1.00 96.62 431 MET A O 1
ATOM 3383 N N . CYS A 1 432 ? 6.188 -5.461 -13.311 1.00 97.62 432 CYS A N 1
ATOM 3384 C CA . CYS A 1 432 ? 7.010 -4.310 -13.650 1.00 97.62 432 CYS A CA 1
ATOM 3385 C C . CYS A 1 432 ? 6.511 -3.083 -12.878 1.00 97.62 432 CYS A C 1
ATOM 3387 O O . CYS A 1 432 ? 5.356 -2.686 -12.998 1.00 97.62 432 CYS A O 1
ATOM 3389 N N . VAL A 1 433 ? 7.382 -2.486 -12.074 1.00 98.25 433 VAL A N 1
ATOM 3390 C CA . VAL A 1 433 ? 7.094 -1.292 -11.277 1.00 98.25 433 VAL A CA 1
ATOM 3391 C C . VAL A 1 433 ? 7.767 -0.097 -11.934 1.00 98.25 433 VAL A C 1
ATOM 3393 O O . VAL A 1 433 ? 8.972 -0.141 -12.170 1.00 98.25 433 VAL A O 1
ATOM 3396 N N . ILE A 1 434 ? 7.024 0.975 -12.197 1.00 97.44 434 ILE A N 1
ATOM 3397 C CA . ILE A 1 434 ? 7.557 2.201 -12.800 1.00 97.44 434 ILE A CA 1
ATOM 3398 C C . ILE A 1 434 ? 7.423 3.349 -11.803 1.00 97.44 434 ILE A C 1
ATOM 3400 O O . ILE A 1 434 ? 6.310 3.721 -11.430 1.00 97.44 434 ILE A O 1
ATOM 3404 N N . LEU A 1 435 ? 8.567 3.893 -11.383 1.00 94.81 435 LEU A N 1
ATOM 3405 C CA . LEU A 1 435 ? 8.679 4.977 -10.405 1.00 94.81 435 LEU A CA 1
ATOM 3406 C C . LEU A 1 435 ? 9.414 6.173 -11.014 1.00 94.81 435 LEU A C 1
ATOM 3408 O O . LEU A 1 435 ? 10.374 6.007 -11.777 1.00 94.81 435 LEU A O 1
ATOM 3412 N N . SER A 1 436 ? 9.019 7.376 -10.605 1.00 89.50 436 SER A N 1
ATOM 3413 C CA . SER A 1 436 ? 9.717 8.614 -10.951 1.00 89.50 436 SER A CA 1
ATOM 3414 C C . SER A 1 436 ? 10.227 9.312 -9.698 1.00 89.50 436 SER A C 1
ATOM 3416 O O . SER A 1 436 ? 9.471 9.600 -8.779 1.00 89.50 436 SER A O 1
ATOM 3418 N N . ALA A 1 437 ? 11.523 9.606 -9.677 1.00 84.75 437 ALA A N 1
ATOM 3419 C CA . ALA A 1 437 ? 12.167 10.476 -8.698 1.00 84.75 437 ALA A CA 1
ATOM 3420 C C . ALA A 1 437 ? 12.239 11.938 -9.188 1.00 84.75 437 ALA A C 1
ATOM 3422 O O . ALA A 1 437 ? 12.589 12.837 -8.427 1.00 84.75 437 ALA A O 1
ATOM 3423 N N . ASN A 1 438 ? 11.911 12.187 -10.462 1.00 76.88 438 ASN A N 1
ATOM 3424 C CA . ASN A 1 438 ? 12.030 13.487 -11.134 1.00 76.88 438 ASN A CA 1
ATOM 3425 C C . ASN A 1 438 ? 10.799 14.394 -10.969 1.00 76.88 438 ASN A C 1
ATOM 3427 O O . ASN A 1 438 ? 10.675 15.406 -11.659 1.00 76.88 438 ASN A O 1
ATOM 3431 N N . GLN A 1 439 ? 9.888 14.044 -10.062 1.00 66.12 439 GLN A N 1
ATOM 3432 C CA . GLN A 1 439 ? 8.568 14.668 -9.927 1.00 66.12 439 GLN A CA 1
ATOM 3433 C C . GLN A 1 439 ? 8.631 16.165 -9.548 1.00 66.12 439 GLN A C 1
ATOM 3435 O O . GLN A 1 439 ? 7.719 16.919 -9.874 1.00 66.12 439 GLN A O 1
ATOM 3440 N N . ASN A 1 440 ? 9.732 16.629 -8.943 1.00 64.00 440 ASN A N 1
ATOM 3441 C CA . ASN A 1 440 ? 9.779 17.921 -8.241 1.00 64.00 440 ASN A CA 1
ATOM 3442 C C . ASN A 1 440 ? 10.328 19.102 -9.072 1.00 64.00 440 ASN A C 1
ATOM 3444 O O . ASN A 1 440 ? 10.352 20.229 -8.584 1.00 64.00 440 ASN A O 1
ATOM 3448 N N . ASN A 1 441 ? 10.778 18.867 -10.313 1.00 62.06 441 ASN A N 1
ATOM 3449 C CA . ASN A 1 441 ? 11.494 19.871 -11.124 1.00 62.06 441 ASN A CA 1
ATOM 3450 C C . ASN A 1 441 ? 10.679 20.455 -12.297 1.00 62.06 441 ASN A C 1
ATOM 3452 O O . ASN A 1 441 ? 11.217 21.238 -13.081 1.00 62.06 441 ASN A O 1
ATOM 3456 N N . ILE A 1 442 ? 9.409 20.068 -12.467 1.00 66.44 442 ILE A N 1
ATOM 3457 C CA . ILE A 1 442 ? 8.580 20.468 -13.617 1.00 66.44 442 ILE A CA 1
ATOM 3458 C C . ILE A 1 442 ? 7.473 21.425 -13.153 1.00 66.44 442 ILE A C 1
ATOM 3460 O O . ILE A 1 442 ? 6.648 21.051 -12.323 1.00 66.44 442 ILE A O 1
ATOM 3464 N N . GLU A 1 443 ? 7.449 22.642 -13.714 1.00 65.81 443 GLU A N 1
ATOM 3465 C CA . GLU A 1 443 ? 6.467 23.695 -13.381 1.00 65.81 443 GLU A CA 1
ATOM 3466 C C . GLU A 1 443 ? 5.023 23.317 -13.756 1.00 65.81 443 GLU A C 1
ATOM 3468 O O . GLU A 1 443 ? 4.079 23.736 -13.089 1.00 65.81 443 GLU A O 1
ATOM 3473 N N . ASP A 1 444 ? 4.842 22.517 -14.810 1.00 79.00 444 ASP A N 1
ATOM 3474 C CA . ASP A 1 444 ? 3.531 22.029 -15.238 1.00 79.00 444 ASP A CA 1
ATOM 3475 C C . ASP A 1 444 ? 3.203 20.683 -14.578 1.00 79.00 444 ASP A C 1
ATOM 3477 O O . ASP A 1 444 ? 3.779 19.645 -14.921 1.00 79.00 444 ASP A O 1
ATOM 3481 N N . ALA A 1 445 ? 2.233 20.704 -13.661 1.00 77.31 445 ALA A N 1
ATOM 3482 C CA . ALA A 1 445 ? 1.755 19.529 -12.936 1.00 77.31 445 ALA A CA 1
ATOM 3483 C C . ALA A 1 445 ? 1.215 18.418 -13.857 1.00 77.31 445 ALA A C 1
ATOM 3485 O O . ALA A 1 445 ? 1.250 17.245 -13.495 1.00 77.31 445 ALA A O 1
ATOM 3486 N N . SER A 1 446 ? 0.733 18.747 -15.061 1.00 82.62 446 SER A N 1
ATOM 3487 C CA . SER A 1 446 ? 0.241 17.740 -16.012 1.00 82.62 446 SER A CA 1
ATOM 3488 C C . SER A 1 446 ? 1.372 16.936 -16.664 1.00 82.62 446 SER A C 1
ATOM 3490 O O . SER A 1 446 ? 1.192 15.767 -16.998 1.00 82.62 446 SER A O 1
ATOM 3492 N N . LEU A 1 447 ? 2.568 17.520 -16.793 1.00 87.25 447 LEU A N 1
ATOM 3493 C CA . LEU A 1 447 ? 3.711 16.907 -17.479 1.00 87.25 447 LEU A CA 1
ATOM 3494 C C . LEU A 1 447 ? 4.653 16.134 -16.548 1.00 87.25 447 LEU A C 1
ATOM 3496 O O . LEU A 1 447 ? 5.670 15.609 -17.015 1.00 87.25 447 LEU A O 1
ATOM 3500 N N . GLN A 1 448 ? 4.336 16.048 -15.255 1.00 85.75 448 GLN A N 1
ATOM 3501 C CA . GLN A 1 448 ? 5.164 15.360 -14.262 1.00 85.75 448 GLN A CA 1
ATOM 3502 C C . GLN A 1 448 ? 5.266 13.848 -14.525 1.00 85.75 448 GLN A C 1
ATOM 3504 O O . GLN A 1 448 ? 6.348 13.274 -14.398 1.00 85.75 448 GLN A O 1
ATOM 3509 N N . ASP A 1 449 ? 4.191 13.222 -15.012 1.00 91.31 449 ASP A N 1
ATOM 3510 C CA . ASP A 1 449 ? 4.115 11.765 -15.218 1.00 91.31 449 ASP A CA 1
ATOM 3511 C C . ASP A 1 449 ? 4.560 11.297 -16.615 1.00 91.31 449 ASP A C 1
ATOM 3513 O O . ASP A 1 449 ? 4.444 10.115 -16.953 1.00 91.31 449 ASP A O 1
ATOM 3517 N N . LYS A 1 450 ? 5.086 12.202 -17.454 1.00 92.12 450 LYS A N 1
ATOM 3518 C CA . LYS A 1 450 ? 5.389 11.912 -18.869 1.00 92.12 450 LYS A CA 1
ATOM 3519 C C . LYS A 1 450 ? 6.322 10.711 -19.054 1.00 92.12 450 LYS A C 1
ATOM 3521 O O . LYS A 1 450 ? 6.128 9.919 -19.969 1.00 92.12 450 LYS A O 1
ATOM 3526 N N . GLU A 1 451 ? 7.337 10.567 -18.201 1.00 92.19 451 GLU A N 1
ATOM 3527 C CA . GLU A 1 451 ? 8.331 9.491 -18.312 1.00 92.19 451 GLU A CA 1
ATOM 3528 C C . GLU A 1 451 ? 7.718 8.139 -17.932 1.00 92.19 451 GLU A C 1
ATOM 3530 O O . GLU A 1 451 ? 7.912 7.153 -18.647 1.00 92.19 451 GLU A O 1
ATOM 3535 N N . CYS A 1 452 ? 6.912 8.123 -16.866 1.00 94.19 452 CYS A N 1
ATOM 3536 C CA . CYS A 1 452 ? 6.182 6.950 -16.405 1.00 94.19 452 CYS A CA 1
ATOM 3537 C C . CYS A 1 452 ? 5.214 6.437 -17.477 1.00 94.19 452 CYS A C 1
ATOM 3539 O O . CYS A 1 452 ? 5.287 5.274 -17.867 1.00 94.19 452 CYS A O 1
ATOM 3541 N N . ILE A 1 453 ? 4.365 7.319 -18.014 1.00 95.12 453 ILE A N 1
ATOM 3542 C CA . ILE A 1 453 ? 3.364 6.963 -19.032 1.00 95.12 453 ILE A CA 1
ATOM 3543 C C . ILE A 1 453 ? 4.038 6.459 -20.309 1.00 95.12 453 ILE A C 1
ATOM 3545 O O . ILE A 1 453 ? 3.655 5.417 -20.847 1.00 95.12 453 ILE A O 1
ATOM 3549 N N . LEU A 1 454 ? 5.078 7.154 -20.785 1.00 95.12 454 LEU A N 1
ATOM 3550 C CA . LEU A 1 454 ? 5.815 6.731 -21.976 1.00 95.12 454 LEU A CA 1
ATOM 3551 C C . LEU A 1 454 ? 6.469 5.360 -21.785 1.00 95.12 454 LEU A C 1
ATOM 3553 O O . LEU A 1 454 ? 6.467 4.562 -22.721 1.00 95.12 454 LEU A O 1
ATOM 3557 N N . ALA A 1 455 ? 6.995 5.056 -20.596 1.00 96.00 455 ALA A N 1
ATOM 3558 C CA . ALA A 1 455 ? 7.550 3.741 -20.290 1.00 96.00 455 ALA A CA 1
ATOM 3559 C C . ALA A 1 455 ? 6.478 2.643 -20.311 1.00 96.00 455 ALA A C 1
ATOM 3561 O O . ALA A 1 455 ? 6.683 1.611 -20.955 1.00 96.00 455 ALA A O 1
ATOM 3562 N N . SER A 1 456 ? 5.322 2.884 -19.687 1.00 95.81 456 SER A N 1
ATOM 3563 C CA . SER A 1 456 ? 4.202 1.937 -19.656 1.00 95.81 456 SER A CA 1
ATOM 3564 C C . SER A 1 456 ? 3.686 1.628 -21.062 1.00 95.81 456 SER A C 1
ATOM 3566 O O . SER A 1 456 ? 3.579 0.461 -21.445 1.00 95.81 456 SER A O 1
ATOM 3568 N N . LEU A 1 457 ? 3.452 2.659 -21.882 1.00 94.81 457 LEU A N 1
ATOM 3569 C CA . LEU A 1 457 ? 3.038 2.498 -23.280 1.00 94.81 457 LEU A CA 1
ATOM 3570 C C . LEU A 1 457 ? 4.116 1.800 -24.122 1.00 94.81 457 LEU A C 1
ATOM 3572 O O . LEU A 1 457 ? 3.811 0.960 -24.974 1.00 94.81 457 LEU A O 1
ATOM 3576 N N . ASN A 1 458 ? 5.392 2.104 -23.867 1.00 95.69 458 ASN A N 1
ATOM 3577 C CA . ASN A 1 458 ? 6.506 1.460 -24.549 1.00 95.69 458 ASN A CA 1
ATOM 3578 C C . ASN A 1 458 ? 6.506 -0.052 -24.299 1.00 95.69 458 ASN A C 1
ATOM 3580 O O . ASN A 1 458 ? 6.564 -0.801 -25.273 1.00 95.69 458 ASN A O 1
ATOM 3584 N N . ILE A 1 459 ? 6.371 -0.490 -23.041 1.00 95.12 459 ILE A N 1
ATOM 3585 C CA . ILE A 1 459 ? 6.313 -1.912 -22.662 1.00 95.12 459 ILE A CA 1
ATOM 3586 C C . ILE A 1 459 ? 5.091 -2.588 -23.286 1.00 95.12 459 ILE A C 1
ATOM 3588 O O . ILE A 1 459 ? 5.248 -3.613 -23.950 1.00 95.12 459 ILE A O 1
ATOM 3592 N N . LYS A 1 460 ? 3.899 -1.983 -23.168 1.00 92.94 460 LYS A N 1
ATOM 3593 C CA . LYS A 1 460 ? 2.656 -2.522 -23.752 1.00 92.94 460 LYS A CA 1
ATOM 3594 C C . LYS A 1 460 ? 2.760 -2.746 -25.266 1.00 92.94 460 LYS A C 1
ATOM 3596 O O . LYS A 1 460 ? 2.203 -3.706 -25.790 1.00 92.94 460 LYS A O 1
ATOM 3601 N N . SER A 1 461 ? 3.524 -1.906 -25.969 1.00 92.75 461 SER A N 1
ATOM 3602 C CA . SER A 1 461 ? 3.739 -2.008 -27.422 1.00 92.75 461 SER A CA 1
ATOM 3603 C C . SER A 1 461 ? 4.825 -3.009 -27.859 1.00 92.75 461 SER A C 1
ATOM 3605 O O . SER A 1 461 ? 5.051 -3.190 -29.060 1.00 92.75 461 SER A O 1
ATOM 3607 N N . MET A 1 462 ? 5.550 -3.635 -26.925 1.00 93.75 462 MET A N 1
ATOM 3608 C CA . MET A 1 462 ? 6.586 -4.615 -27.259 1.00 93.75 462 MET A CA 1
ATOM 3609 C C . MET A 1 462 ? 5.975 -5.933 -27.751 1.00 93.75 462 MET A C 1
ATOM 3611 O O . MET A 1 462 ? 4.896 -6.340 -27.336 1.00 93.75 462 MET A O 1
ATOM 3615 N N . GLN A 1 463 ? 6.698 -6.615 -28.636 1.00 91.81 463 GLN A N 1
ATOM 3616 C CA . GLN A 1 463 ? 6.351 -7.942 -29.155 1.00 91.81 463 GLN A CA 1
ATOM 3617 C C . GLN A 1 463 ? 7.484 -8.913 -28.833 1.00 91.81 463 GLN A C 1
ATOM 3619 O O . GLN A 1 463 ? 8.661 -8.531 -28.911 1.00 91.81 463 GLN A O 1
ATOM 3624 N N . PHE A 1 464 ? 7.156 -10.143 -28.462 1.00 88.94 464 PHE A N 1
ATOM 3625 C CA . PHE A 1 464 ? 8.116 -11.167 -28.064 1.00 88.94 464 PHE A CA 1
ATOM 3626 C C . PHE A 1 464 ? 7.933 -12.418 -28.917 1.00 88.94 464 PHE A C 1
ATOM 3628 O O . PHE A 1 464 ? 6.813 -12.827 -29.207 1.00 88.94 464 PHE A O 1
ATOM 3635 N N . ASP A 1 465 ? 9.053 -13.020 -29.311 1.00 81.88 465 ASP A N 1
ATOM 3636 C CA . ASP A 1 465 ? 9.041 -14.258 -30.078 1.00 81.88 465 ASP A CA 1
ATOM 3637 C C . ASP A 1 465 ? 8.987 -15.460 -29.122 1.00 81.88 465 ASP A C 1
ATOM 3639 O O . ASP A 1 465 ? 9.822 -15.597 -28.224 1.00 81.88 465 ASP A O 1
ATOM 3643 N N . ASP A 1 466 ? 8.056 -16.387 -29.360 1.00 64.44 466 ASP A N 1
ATOM 3644 C CA . ASP A 1 466 ? 7.898 -17.631 -28.582 1.00 64.44 466 ASP A CA 1
ATOM 3645 C C . ASP A 1 466 ? 9.085 -18.606 -28.692 1.00 64.44 466 ASP A C 1
ATOM 3647 O O . ASP A 1 466 ? 9.144 -19.635 -28.011 1.00 64.44 466 ASP A O 1
ATOM 3651 N N . SER A 1 467 ? 10.071 -18.295 -29.533 1.00 55.53 467 SER A N 1
ATOM 3652 C CA . SER A 1 467 ? 11.276 -19.102 -29.732 1.00 55.53 467 SER A CA 1
ATOM 3653 C C . SER A 1 467 ? 12.145 -19.213 -28.471 1.00 55.53 467 SER A C 1
ATOM 3655 O O . SER A 1 467 ? 12.879 -20.193 -28.331 1.00 55.53 467 SER A O 1
ATOM 3657 N N . ILE A 1 468 ? 12.015 -18.289 -27.510 1.00 53.78 468 ILE A N 1
ATOM 3658 C CA . ILE A 1 468 ? 12.738 -18.346 -26.227 1.00 53.78 468 ILE A CA 1
ATOM 3659 C C . ILE A 1 468 ? 12.170 -19.436 -25.296 1.00 53.78 468 ILE A C 1
ATOM 3661 O O . ILE A 1 468 ? 12.936 -20.081 -24.580 1.00 53.78 468 ILE A O 1
ATOM 3665 N N . GLY A 1 469 ? 10.869 -19.746 -25.372 1.00 46.62 469 GLY A N 1
ATOM 3666 C CA . GLY A 1 469 ? 10.259 -20.849 -24.613 1.00 46.62 469 GLY A CA 1
ATOM 3667 C C . GLY A 1 469 ? 10.624 -22.245 -25.140 1.00 46.62 469 GLY A C 1
ATOM 3668 O O . GLY A 1 469 ? 10.576 -23.231 -24.405 1.00 46.62 469 GLY A O 1
ATOM 3669 N N . VAL A 1 470 ? 11.035 -22.348 -26.409 1.00 39.66 470 VAL A N 1
ATOM 3670 C CA . VAL A 1 470 ? 11.402 -23.621 -27.057 1.00 39.66 470 VAL A CA 1
ATOM 3671 C C . VAL A 1 470 ? 12.857 -24.017 -26.770 1.00 39.66 470 VAL A C 1
ATOM 3673 O O . VAL A 1 470 ? 13.184 -25.205 -26.749 1.00 39.66 470 VAL A O 1
ATOM 3676 N N . LEU A 1 471 ? 13.738 -23.059 -26.464 1.00 37.94 471 LEU A N 1
ATOM 3677 C CA . LEU A 1 471 ? 15.145 -23.346 -26.157 1.00 37.94 471 LEU A CA 1
ATOM 3678 C C . LEU A 1 471 ? 15.360 -23.992 -24.775 1.00 37.94 471 LEU A C 1
ATOM 3680 O O . LEU A 1 471 ? 16.399 -24.615 -24.564 1.00 37.94 471 LEU A O 1
ATOM 3684 N N . GLN A 1 472 ? 14.369 -23.959 -23.874 1.00 44.06 472 GLN A N 1
ATOM 3685 C CA . GLN A 1 472 ? 14.407 -24.734 -22.624 1.00 44.06 472 GLN A CA 1
ATOM 3686 C C . GLN A 1 472 ? 14.267 -26.255 -22.830 1.00 44.06 472 GLN A C 1
ATOM 3688 O O . GLN A 1 472 ? 14.583 -27.013 -21.916 1.00 44.06 472 GLN A O 1
ATOM 3693 N N . ALA A 1 473 ? 13.854 -26.728 -24.014 1.00 35.12 473 ALA A N 1
ATOM 3694 C CA . ALA A 1 473 ? 13.723 -28.162 -24.300 1.00 35.12 473 ALA A CA 1
ATOM 3695 C C . ALA A 1 473 ? 14.975 -28.805 -24.934 1.00 35.12 473 ALA A C 1
ATOM 3697 O O . ALA A 1 473 ? 15.052 -30.028 -25.009 1.00 35.12 473 ALA A O 1
ATOM 3698 N N . ASN A 1 474 ? 15.971 -28.018 -25.360 1.00 29.91 474 ASN A N 1
ATOM 3699 C CA . ASN A 1 474 ? 17.109 -28.518 -26.148 1.00 29.91 474 ASN A CA 1
ATOM 3700 C C . ASN A 1 474 ? 18.456 -28.518 -25.400 1.00 29.91 474 ASN A C 1
ATOM 3702 O O . ASN A 1 474 ? 19.511 -28.440 -26.027 1.00 29.91 474 ASN A O 1
ATOM 3706 N N . SER A 1 475 ? 18.460 -28.652 -24.071 1.00 35.78 475 SER A N 1
ATOM 3707 C CA . SER A 1 475 ? 19.698 -28.884 -23.306 1.00 35.78 475 SER A CA 1
ATOM 3708 C C . SER A 1 475 ? 20.046 -30.365 -23.100 1.00 35.78 475 SER A C 1
ATOM 3710 O O . SER A 1 475 ? 20.987 -30.667 -22.369 1.00 35.78 475 SER A O 1
ATOM 3712 N N . GLN A 1 476 ? 19.382 -31.302 -23.792 1.00 37.03 476 GLN A N 1
ATOM 3713 C CA . GLN A 1 476 ? 19.891 -32.668 -23.949 1.00 37.03 476 GLN A CA 1
ATOM 3714 C C . GLN A 1 476 ? 19.705 -33.210 -25.369 1.00 37.03 476 GLN A C 1
ATOM 3716 O O . GLN A 1 476 ? 18.591 -33.348 -25.857 1.00 37.03 476 GLN A O 1
ATOM 3721 N N . GLY A 1 477 ? 20.820 -33.623 -25.976 1.00 31.06 477 GLY A N 1
ATOM 3722 C CA . GLY A 1 477 ? 20.828 -34.697 -26.968 1.00 31.06 477 GLY A CA 1
ATOM 3723 C C . GLY A 1 477 ? 20.735 -34.268 -28.430 1.00 31.06 477 GLY A C 1
ATOM 3724 O O . GLY A 1 477 ? 19.661 -34.132 -29.004 1.00 31.06 477 GLY A O 1
ATOM 3725 N N . PHE A 1 478 ? 21.901 -34.194 -29.065 1.00 29.34 478 PHE A N 1
ATOM 3726 C CA . PHE A 1 478 ? 22.074 -34.356 -30.506 1.00 29.34 478 PHE A CA 1
ATOM 3727 C C . PHE A 1 478 ? 21.296 -35.598 -30.995 1.00 29.34 478 PHE A C 1
ATOM 3729 O O . PHE A 1 478 ? 21.542 -36.701 -30.506 1.00 29.34 478 PHE A O 1
ATOM 3736 N N . THR A 1 479 ? 20.378 -35.449 -31.954 1.00 32.88 479 THR A N 1
ATOM 3737 C CA . THR A 1 479 ? 19.742 -36.581 -32.655 1.00 32.88 479 THR A CA 1
ATOM 3738 C C . THR A 1 479 ? 20.111 -36.529 -34.142 1.00 32.88 479 THR A C 1
ATOM 3740 O O . THR A 1 479 ? 20.013 -35.463 -34.751 1.00 32.88 479 THR A O 1
ATOM 3743 N N . PRO A 1 480 ? 20.603 -37.631 -34.744 1.00 32.00 480 PRO A N 1
ATOM 3744 C CA . PRO A 1 480 ? 21.025 -37.634 -36.140 1.00 32.00 480 PRO A CA 1
ATOM 3745 C C . PRO A 1 480 ? 19.819 -37.720 -37.101 1.00 32.00 480 PRO A C 1
ATOM 3747 O O . PRO A 1 480 ? 18.748 -38.189 -36.708 1.00 32.00 480 PRO A O 1
ATOM 3750 N N . PRO A 1 481 ? 19.974 -37.288 -38.367 1.00 30.48 481 PRO A N 1
ATOM 3751 C CA . PRO A 1 481 ? 18.872 -37.190 -39.317 1.00 30.48 481 PRO A CA 1
ATOM 3752 C C . PRO A 1 481 ? 18.502 -38.562 -39.897 1.00 30.48 481 PRO A C 1
ATOM 3754 O O . PRO A 1 481 ? 19.367 -39.253 -40.433 1.00 30.48 481 PRO A O 1
ATOM 3757 N N . GLY A 1 482 ? 17.214 -38.929 -39.838 1.00 41.44 482 GLY A N 1
ATOM 3758 C CA . GLY A 1 482 ? 16.682 -40.094 -40.562 1.00 41.44 482 GLY A CA 1
ATOM 3759 C C . GLY A 1 482 ? 15.593 -40.917 -39.867 1.00 41.44 482 GLY A C 1
ATOM 3760 O O . GLY A 1 482 ? 15.601 -42.136 -40.015 1.00 41.44 482 GLY A O 1
ATOM 3761 N N . MET A 1 483 ? 14.665 -40.314 -39.113 1.00 32.94 483 MET A N 1
ATOM 3762 C CA . MET A 1 483 ? 13.556 -41.079 -38.527 1.00 32.94 483 MET A CA 1
ATOM 3763 C C . MET A 1 483 ? 12.240 -40.297 -38.574 1.00 32.94 483 MET A C 1
ATOM 3765 O O . MET A 1 483 ? 12.024 -39.360 -37.806 1.00 32.94 483 MET A O 1
ATOM 3769 N N . ASP A 1 484 ? 11.379 -40.691 -39.512 1.00 29.80 484 ASP A N 1
ATOM 3770 C CA . ASP A 1 484 ? 10.035 -40.152 -39.702 1.00 29.80 484 ASP A CA 1
ATOM 3771 C C . ASP A 1 484 ? 9.154 -40.445 -38.477 1.00 29.80 484 ASP A C 1
ATOM 3773 O O . ASP A 1 484 ? 8.984 -41.596 -38.069 1.00 29.80 484 ASP A O 1
ATOM 3777 N N . ARG A 1 485 ? 8.568 -39.395 -37.888 1.00 32.75 485 ARG A N 1
ATOM 3778 C CA . ARG A 1 485 ? 7.542 -39.507 -36.844 1.00 32.75 485 ARG A CA 1
ATOM 3779 C C . ARG A 1 485 ? 6.163 -39.287 -37.451 1.00 32.75 485 ARG A C 1
ATOM 3781 O O . ARG A 1 485 ? 5.714 -38.156 -37.604 1.00 32.75 485 ARG A O 1
ATOM 3788 N N . SER A 1 486 ? 5.467 -40.377 -37.735 1.00 27.22 486 SER A N 1
ATOM 3789 C CA . SER A 1 486 ? 4.008 -40.391 -37.831 1.00 27.22 486 SER A CA 1
ATOM 3790 C C . SER A 1 486 ? 3.416 -40.876 -36.505 1.00 27.22 486 SER A C 1
ATOM 3792 O O . SER A 1 486 ? 3.831 -41.932 -36.024 1.00 27.22 486 SER A O 1
ATOM 3794 N N . SER A 1 487 ? 2.401 -40.151 -36.009 1.00 27.97 487 SER A N 1
ATOM 3795 C CA . SER A 1 487 ? 1.461 -40.416 -34.886 1.00 27.97 487 SER A CA 1
ATOM 3796 C C . SER A 1 487 ? 1.711 -39.610 -33.595 1.00 27.97 487 SER A C 1
ATOM 3798 O O . SER A 1 487 ? 2.723 -39.838 -32.930 1.00 27.97 487 SER A O 1
ATOM 3800 N N . PRO A 1 488 ? 0.779 -38.724 -33.187 1.00 39.31 488 PRO A N 1
ATOM 3801 C CA . PRO A 1 488 ? 0.713 -38.167 -31.844 1.00 39.31 488 PRO A CA 1
ATOM 3802 C C . PRO A 1 488 ? -0.374 -38.902 -31.052 1.00 39.31 488 PRO A C 1
ATOM 3804 O O . PRO A 1 488 ? -1.549 -38.666 -31.285 1.00 39.31 488 PRO A O 1
ATOM 3807 N N . ASP A 1 489 ? 0.003 -39.812 -30.158 1.00 30.55 489 ASP A N 1
ATOM 3808 C CA . ASP A 1 489 ? -0.801 -40.114 -28.970 1.00 30.55 489 ASP A CA 1
ATOM 3809 C C . ASP A 1 489 ? -0.027 -41.023 -28.012 1.00 30.55 489 ASP A C 1
ATOM 3811 O O . ASP A 1 489 ? 0.610 -41.992 -28.422 1.00 30.55 489 ASP A O 1
ATOM 3815 N N . SER A 1 490 ? -0.139 -40.707 -26.720 1.00 25.75 490 SER A N 1
ATOM 3816 C CA . SER A 1 490 ? 0.375 -41.425 -25.541 1.00 25.75 490 SER A CA 1
ATOM 3817 C C . SER A 1 490 ? 1.870 -41.283 -25.186 1.00 25.75 490 SER A C 1
ATOM 3819 O O . SER A 1 490 ? 2.712 -42.123 -25.486 1.00 25.75 490 SER A O 1
ATOM 3821 N N . SER A 1 491 ? 2.182 -40.264 -24.377 1.00 25.94 491 SER A N 1
ATOM 3822 C CA . SER A 1 491 ? 3.293 -40.324 -23.413 1.00 25.94 491 SER A CA 1
ATOM 3823 C C . SER A 1 491 ? 2.934 -39.537 -22.141 1.00 25.94 491 SER A C 1
ATOM 3825 O O . SER A 1 491 ? 2.572 -38.365 -22.262 1.00 25.94 491 SER A O 1
ATOM 3827 N N . PRO A 1 492 ? 3.018 -40.133 -20.934 1.00 30.97 492 PRO A N 1
ATOM 3828 C CA . PRO A 1 492 ? 2.657 -39.468 -19.690 1.00 30.97 492 PRO A CA 1
ATOM 3829 C C . PRO A 1 492 ? 3.871 -38.721 -19.124 1.00 30.97 492 PRO A C 1
ATOM 3831 O O . PRO A 1 492 ? 4.776 -39.330 -18.561 1.00 30.97 492 PRO A O 1
ATOM 3834 N N . VAL A 1 493 ? 3.889 -37.396 -19.272 1.00 27.25 493 VAL A N 1
ATOM 3835 C CA . VAL A 1 493 ? 4.787 -36.496 -18.529 1.00 27.25 493 VAL A CA 1
ATOM 3836 C C . VAL A 1 493 ? 3.970 -35.272 -18.089 1.00 27.25 493 VAL A C 1
ATOM 3838 O O . VAL A 1 493 ? 3.880 -34.275 -18.796 1.00 27.25 493 VAL A O 1
ATOM 3841 N N . HIS A 1 494 ? 3.313 -35.385 -16.933 1.00 30.11 494 HIS A N 1
ATOM 3842 C CA . HIS A 1 494 ? 2.944 -34.255 -16.065 1.00 30.11 494 HIS A CA 1
ATOM 3843 C C . HIS A 1 494 ? 4.188 -33.895 -15.221 1.00 30.11 494 HIS A C 1
ATOM 3845 O O . HIS A 1 494 ? 4.946 -34.791 -14.869 1.00 30.11 494 HIS A O 1
ATOM 3851 N N . GLY A 1 495 ? 4.484 -32.660 -14.824 1.00 28.42 495 GLY A N 1
ATOM 3852 C CA . GLY A 1 495 ? 3.795 -31.398 -15.017 1.00 28.42 495 GLY A CA 1
ATOM 3853 C C . GLY A 1 495 ? 4.704 -30.244 -14.573 1.00 28.42 495 GLY A C 1
ATOM 3854 O O . GLY A 1 495 ? 5.146 -30.181 -13.432 1.00 28.42 495 GLY A O 1
ATOM 3855 N N . PHE A 1 496 ? 4.973 -29.332 -15.499 1.00 25.44 496 PHE A N 1
ATOM 3856 C CA . PHE A 1 496 ? 5.241 -27.930 -15.206 1.00 25.44 496 PHE A CA 1
ATOM 3857 C C . PHE A 1 496 ? 4.250 -27.179 -16.084 1.00 25.44 496 PHE A C 1
ATOM 3859 O O . PHE A 1 496 ? 4.349 -27.227 -17.312 1.00 25.44 496 PHE A O 1
ATOM 3866 N N . VAL A 1 497 ? 3.237 -26.583 -15.460 1.00 32.91 497 VAL A N 1
ATOM 3867 C CA . VAL A 1 497 ? 2.299 -25.686 -16.133 1.00 32.91 497 VAL A CA 1
ATOM 3868 C C . VAL A 1 497 ? 3.146 -24.586 -16.766 1.00 32.91 497 VAL A C 1
ATOM 3870 O O . VAL A 1 497 ? 3.847 -23.852 -16.072 1.00 32.91 497 VAL A O 1
ATOM 3873 N N . ARG A 1 498 ? 3.168 -24.537 -18.101 1.00 35.53 498 ARG A N 1
ATOM 3874 C CA . ARG A 1 498 ? 3.811 -23.450 -18.839 1.00 35.53 498 ARG A CA 1
ATOM 3875 C C . ARG A 1 498 ? 3.133 -22.157 -18.388 1.00 35.53 498 ARG A C 1
ATOM 3877 O O . ARG A 1 498 ? 1.941 -22.005 -18.638 1.00 35.53 498 ARG A O 1
ATOM 3884 N N . GLN A 1 499 ? 3.873 -21.231 -17.773 1.00 41.03 499 GLN A N 1
ATOM 3885 C CA . GLN A 1 499 ? 3.477 -19.822 -17.830 1.00 41.03 499 GLN A CA 1
ATOM 3886 C C . GLN A 1 499 ? 3.238 -19.527 -19.312 1.00 41.03 499 GLN A C 1
ATOM 3888 O O . GLN A 1 499 ? 4.115 -19.805 -20.137 1.00 41.03 499 GLN A O 1
ATOM 3893 N N . ALA A 1 500 ? 2.022 -19.103 -19.666 1.00 45.19 500 ALA A N 1
ATOM 3894 C CA . ALA A 1 500 ? 1.713 -18.723 -21.034 1.00 45.19 500 ALA A CA 1
ATOM 3895 C C . ALA A 1 500 ? 2.761 -17.686 -21.448 1.00 45.19 500 ALA A C 1
ATOM 3897 O O . ALA A 1 500 ? 2.865 -16.634 -20.820 1.00 45.19 500 ALA A O 1
ATOM 3898 N N . SER A 1 501 ? 3.606 -18.038 -22.419 1.00 52.69 501 SER A N 1
ATOM 3899 C CA . SER A 1 501 ? 4.630 -17.135 -22.935 1.00 52.69 501 SER A CA 1
ATOM 3900 C C . SER A 1 501 ? 3.912 -15.873 -23.389 1.00 52.69 501 SER A C 1
ATOM 3902 O O . SER A 1 501 ? 3.036 -15.929 -24.252 1.00 52.69 501 SER A O 1
ATOM 3904 N N . VAL A 1 502 ? 4.198 -14.753 -22.728 1.00 64.38 502 VAL A N 1
ATOM 3905 C CA . VAL A 1 502 ? 3.588 -13.473 -23.062 1.00 64.38 502 VAL A CA 1
ATOM 3906 C C . VAL A 1 502 ? 4.171 -13.035 -24.403 1.00 64.38 502 VAL A C 1
ATOM 3908 O O . VAL A 1 502 ? 5.283 -12.513 -24.473 1.00 64.38 502 VAL A O 1
ATOM 3911 N N . THR A 1 503 ? 3.431 -13.293 -25.481 1.00 76.19 503 THR A N 1
ATOM 3912 C CA . THR A 1 503 ? 3.809 -12.932 -26.855 1.00 76.19 503 THR A CA 1
ATOM 3913 C C . THR A 1 503 ? 3.681 -11.432 -27.100 1.00 76.19 503 THR A C 1
ATOM 3915 O O . THR A 1 503 ? 4.453 -10.851 -27.861 1.00 76.19 503 THR A O 1
ATOM 3918 N N . THR A 1 504 ? 2.727 -10.785 -26.427 1.00 83.44 504 THR A N 1
ATOM 3919 C CA . THR A 1 504 ? 2.419 -9.358 -26.555 1.00 83.44 504 THR A CA 1
ATOM 3920 C C . THR A 1 504 ? 2.666 -8.628 -25.239 1.00 83.44 504 THR A C 1
ATOM 3922 O O . THR A 1 504 ? 2.191 -9.036 -24.183 1.00 83.44 504 THR A O 1
ATOM 3925 N N . GLY A 1 505 ? 3.358 -7.491 -25.294 1.00 83.50 505 GLY A N 1
ATOM 3926 C CA . GLY A 1 505 ? 3.658 -6.673 -24.116 1.00 83.50 505 GLY A CA 1
ATOM 3927 C C . GLY A 1 505 ? 2.426 -6.137 -23.380 1.00 83.50 505 GLY A C 1
ATOM 3928 O O . GLY A 1 505 ? 2.531 -5.768 -22.215 1.00 83.50 505 GLY A O 1
ATOM 3929 N N . SER A 1 506 ? 1.253 -6.137 -24.022 1.00 85.69 506 SER A N 1
ATOM 3930 C CA . SER A 1 506 ? -0.035 -5.743 -23.435 1.00 85.69 506 SER A CA 1
ATOM 3931 C C . SER A 1 506 ? -0.418 -6.540 -22.187 1.00 85.69 506 SER A C 1
ATOM 3933 O O . SER A 1 506 ? -1.131 -6.018 -21.338 1.00 85.69 506 SER A O 1
ATOM 3935 N N . ASN A 1 507 ? 0.049 -7.788 -22.080 1.00 88.88 507 ASN A N 1
ATOM 3936 C CA . ASN A 1 507 ? -0.326 -8.701 -20.999 1.00 88.88 507 ASN A CA 1
ATOM 3937 C C . ASN A 1 507 ? 0.728 -8.740 -19.881 1.00 88.88 507 ASN A C 1
ATOM 3939 O O . ASN A 1 507 ? 0.606 -9.536 -18.952 1.00 88.88 507 ASN A O 1
ATOM 3943 N N . ILE A 1 508 ? 1.776 -7.914 -19.974 1.00 93.12 508 ILE A N 1
ATOM 3944 C CA . ILE A 1 508 ? 2.777 -7.791 -18.915 1.00 93.12 508 ILE A CA 1
ATOM 3945 C C . ILE A 1 508 ? 2.132 -7.047 -17.735 1.00 93.12 508 ILE A C 1
ATOM 3947 O O . ILE A 1 508 ? 1.587 -5.959 -17.937 1.00 93.12 508 ILE A O 1
ATOM 3951 N N . PRO A 1 509 ? 2.195 -7.592 -16.508 1.00 94.62 509 PRO A N 1
ATOM 3952 C CA . PRO A 1 509 ? 1.696 -6.908 -15.322 1.00 94.62 509 PRO A CA 1
ATOM 3953 C C . PRO A 1 509 ? 2.578 -5.692 -15.017 1.00 94.62 509 PRO A C 1
ATOM 3955 O O . PRO A 1 509 ? 3.777 -5.824 -14.761 1.00 94.62 509 PRO A O 1
ATOM 3958 N N . ILE A 1 510 ? 1.987 -4.498 -15.074 1.00 95.94 510 ILE A N 1
ATOM 3959 C CA . ILE A 1 510 ? 2.669 -3.222 -14.839 1.00 95.94 510 ILE A CA 1
ATOM 3960 C C . ILE A 1 510 ? 1.897 -2.451 -13.773 1.00 95.94 510 ILE A C 1
ATOM 3962 O O . ILE A 1 510 ? 0.675 -2.341 -13.865 1.00 95.94 510 ILE A O 1
ATOM 3966 N N . ILE A 1 511 ? 2.616 -1.872 -12.814 1.00 97.44 511 ILE A N 1
ATOM 3967 C CA . ILE A 1 511 ? 2.100 -0.865 -11.889 1.00 97.44 511 ILE A CA 1
ATOM 3968 C C . ILE A 1 511 ? 2.895 0.433 -12.053 1.00 97.44 511 ILE A C 1
ATOM 3970 O O . ILE A 1 511 ? 4.123 0.456 -11.934 1.00 97.44 511 ILE A O 1
ATOM 3974 N N . THR A 1 512 ? 2.185 1.513 -12.368 1.00 96.38 512 THR A N 1
ATOM 3975 C CA . THR A 1 512 ? 2.765 2.832 -12.645 1.00 96.38 512 THR A CA 1
ATOM 3976 C C . THR A 1 512 ? 2.400 3.795 -11.527 1.00 96.38 512 THR A C 1
ATOM 3978 O O . THR A 1 512 ? 1.219 3.965 -11.223 1.00 96.38 512 THR A O 1
ATOM 3981 N N . GLU A 1 513 ? 3.402 4.429 -10.922 1.00 94.56 513 GLU A N 1
ATOM 3982 C CA . GLU A 1 513 ? 3.172 5.556 -10.020 1.00 94.56 513 GLU A CA 1
ATOM 3983 C C . GLU A 1 513 ? 2.758 6.795 -10.823 1.00 94.56 513 GLU A C 1
ATOM 3985 O O . GLU A 1 513 ? 3.437 7.163 -11.786 1.00 94.56 513 GLU A O 1
ATOM 3990 N N . LEU A 1 514 ? 1.672 7.441 -10.393 1.00 92.31 514 LEU A N 1
ATOM 3991 C CA . LEU A 1 514 ? 1.191 8.707 -10.934 1.00 92.31 514 LEU A CA 1
ATOM 3992 C C . LEU A 1 514 ? 1.126 9.772 -9.839 1.00 92.31 514 LEU A C 1
ATOM 3994 O O . LEU A 1 514 ? 0.688 9.518 -8.712 1.00 92.31 514 LEU A O 1
ATOM 3998 N N . VAL A 1 515 ? 1.546 10.980 -10.195 1.00 88.62 515 VAL A N 1
ATOM 3999 C CA . VAL A 1 515 ? 1.409 12.173 -9.365 1.00 88.62 515 VAL A CA 1
ATOM 4000 C C . VAL A 1 515 ? 0.054 12.830 -9.592 1.00 88.62 515 VAL A C 1
ATOM 4002 O O . VAL A 1 515 ? -0.622 13.189 -8.630 1.00 88.62 515 VAL A O 1
ATOM 4005 N N . ASN A 1 516 ? -0.346 12.978 -10.855 1.00 88.88 516 ASN A N 1
ATOM 4006 C CA . ASN A 1 516 ? -1.593 13.631 -11.216 1.00 88.88 516 ASN A CA 1
ATOM 4007 C C . ASN A 1 516 ? -2.671 12.600 -11.567 1.00 88.88 516 ASN A C 1
ATOM 4009 O O . ASN A 1 516 ? -2.507 11.792 -12.481 1.00 88.88 516 ASN A O 1
ATOM 4013 N N . ASP A 1 517 ? -3.804 12.673 -10.874 1.00 90.44 517 ASP A N 1
ATOM 4014 C CA . ASP A 1 517 ? -4.924 11.749 -11.048 1.00 90.44 517 ASP A CA 1
ATOM 4015 C C . ASP A 1 517 ? -5.477 11.777 -12.479 1.00 90.44 517 ASP A C 1
ATOM 4017 O O . ASP A 1 517 ? -5.763 10.727 -13.048 1.00 90.44 517 ASP A O 1
ATOM 4021 N N . SER A 1 518 ? -5.546 12.954 -13.115 1.00 89.06 518 SER A N 1
ATOM 4022 C CA . SER A 1 518 ? -6.084 13.112 -14.478 1.00 89.06 518 SER A CA 1
ATOM 4023 C C . SER A 1 518 ? -5.242 12.430 -15.558 1.00 89.06 518 SER A C 1
ATOM 4025 O O . SER A 1 518 ? -5.704 12.246 -16.684 1.00 89.06 518 SER A O 1
ATOM 4027 N N . ASN A 1 519 ? -3.999 12.062 -15.246 1.00 91.56 519 ASN A N 1
ATOM 4028 C CA . ASN A 1 519 ? -3.102 11.400 -16.186 1.00 91.56 519 ASN A CA 1
ATOM 4029 C C . ASN A 1 519 ? -3.354 9.885 -16.294 1.00 91.56 519 ASN A C 1
ATOM 4031 O O . ASN A 1 519 ? -2.807 9.239 -17.191 1.00 91.56 519 ASN A O 1
ATOM 4035 N N . VAL A 1 520 ? -4.186 9.312 -15.416 1.00 91.69 520 VAL A N 1
ATOM 4036 C CA . VAL A 1 520 ? -4.484 7.870 -15.385 1.00 91.69 520 VAL A CA 1
ATOM 4037 C C . VAL A 1 520 ? -5.066 7.352 -16.702 1.00 91.69 520 VAL A C 1
ATOM 4039 O O . VAL A 1 520 ? -4.680 6.274 -17.156 1.00 91.69 520 VAL A O 1
ATOM 4042 N N . GLN A 1 521 ? -5.890 8.164 -17.369 1.00 88.25 521 GLN A N 1
ATOM 4043 C CA . GLN A 1 521 ? -6.537 7.849 -18.648 1.00 88.25 521 GLN A CA 1
ATOM 4044 C C . GLN A 1 521 ? -5.543 7.557 -19.785 1.00 88.25 521 GLN A C 1
ATOM 4046 O O . GLN A 1 521 ? -5.874 6.892 -20.757 1.00 88.25 521 GLN A O 1
ATOM 4051 N N . PHE A 1 522 ? -4.290 8.017 -19.686 1.00 91.38 522 PHE A N 1
ATOM 4052 C CA . PHE A 1 522 ? -3.294 7.789 -20.738 1.00 91.38 522 PHE A CA 1
ATOM 4053 C C . PHE A 1 522 ? -2.660 6.394 -20.697 1.00 91.38 522 PHE A C 1
ATOM 4055 O O . PHE A 1 522 ? -1.880 6.050 -21.591 1.00 91.38 522 PHE A O 1
ATOM 4062 N N . LEU A 1 523 ? -2.940 5.594 -19.663 1.00 91.56 523 LEU A N 1
ATOM 4063 C CA . LEU A 1 523 ? -2.338 4.272 -19.503 1.00 91.56 523 LEU A CA 1
ATOM 4064 C C . LEU A 1 523 ? -3.007 3.203 -20.369 1.00 91.56 523 LEU A C 1
ATOM 4066 O O . LEU A 1 523 ? -2.300 2.306 -20.840 1.00 91.56 523 LEU A O 1
ATOM 4070 N N . ASP A 1 524 ? -4.319 3.288 -20.584 1.00 85.19 524 ASP A N 1
ATOM 4071 C CA . ASP A 1 524 ? -5.102 2.347 -21.386 1.00 85.19 524 ASP A CA 1
ATOM 4072 C C . ASP A 1 524 ? -5.831 3.089 -22.511 1.00 85.19 524 ASP A C 1
ATOM 4074 O O . ASP A 1 524 ? -6.516 4.069 -22.275 1.00 85.19 524 ASP A O 1
ATOM 4078 N N . GLN A 1 525 ? -5.653 2.632 -23.753 1.00 75.69 525 GLN A N 1
ATOM 4079 C CA . GLN A 1 525 ? -6.231 3.278 -24.945 1.00 75.69 525 GLN A CA 1
ATOM 4080 C C . GLN A 1 525 ? -7.617 2.735 -25.313 1.00 75.69 525 GLN A C 1
ATOM 4082 O O . GLN A 1 525 ? -8.303 3.322 -26.139 1.00 75.69 525 GLN A O 1
ATOM 4087 N N . ASP A 1 526 ? -7.971 1.575 -24.764 1.00 81.06 526 ASP A N 1
ATOM 4088 C CA . ASP A 1 526 ? -9.267 0.903 -24.888 1.00 81.06 526 ASP A CA 1
ATOM 4089 C C . ASP A 1 526 ? -10.220 1.271 -23.743 1.00 81.06 526 ASP A C 1
ATOM 4091 O O . ASP A 1 526 ? -11.198 0.565 -23.522 1.00 81.06 526 ASP A O 1
ATOM 4095 N N . ASP A 1 527 ? -9.872 2.295 -22.965 1.00 78.56 527 ASP A N 1
ATOM 4096 C CA . ASP A 1 527 ? -10.725 2.833 -21.917 1.00 78.56 527 ASP A CA 1
ATOM 4097 C C . ASP A 1 527 ? -11.708 3.830 -22.544 1.00 78.56 527 ASP A C 1
ATOM 4099 O O . ASP A 1 527 ? -11.284 4.803 -23.171 1.00 78.56 527 ASP A O 1
ATOM 4103 N N . ASP A 1 528 ? -13.005 3.553 -22.422 1.00 74.62 528 ASP A N 1
ATOM 4104 C CA . ASP A 1 528 ? -14.085 4.390 -22.967 1.00 74.62 528 ASP A CA 1
ATOM 4105 C C . ASP A 1 528 ? -14.566 5.445 -21.942 1.00 74.62 528 ASP A C 1
ATOM 4107 O O . ASP A 1 528 ? -15.577 6.112 -22.166 1.00 74.62 528 ASP A O 1
ATOM 4111 N N . ASP A 1 529 ? -13.861 5.583 -20.813 1.00 76.06 529 ASP A N 1
ATOM 4112 C CA . ASP A 1 529 ? -14.215 6.483 -19.715 1.00 76.06 529 ASP A CA 1
ATOM 4113 C C . ASP A 1 529 ? -14.104 7.971 -20.111 1.00 76.06 529 ASP A C 1
ATOM 4115 O O . ASP A 1 529 ? -13.176 8.409 -20.801 1.00 76.06 529 ASP A O 1
ATOM 4119 N N . ASP A 1 530 ? -15.045 8.785 -19.618 1.00 78.25 530 ASP A N 1
ATOM 4120 C CA . ASP A 1 530 ? -15.028 10.236 -19.813 1.00 78.25 530 ASP A CA 1
ATOM 4121 C C . ASP A 1 530 ? -13.817 10.875 -19.100 1.00 78.25 530 ASP A C 1
ATOM 4123 O O . ASP A 1 530 ? -13.442 10.442 -18.007 1.00 78.25 530 ASP A O 1
ATOM 4127 N N . PRO A 1 531 ? -13.238 11.971 -19.628 1.00 74.75 531 PRO A N 1
ATOM 4128 C CA . PRO A 1 531 ? -12.078 12.635 -19.017 1.00 74.75 531 PRO A CA 1
ATOM 4129 C C . PRO A 1 531 ? -12.358 13.231 -17.625 1.00 74.75 531 PRO A C 1
ATOM 4131 O O . PRO A 1 531 ? -11.419 13.513 -16.882 1.00 74.75 531 PRO A O 1
ATOM 4134 N N . ASP A 1 532 ? -13.634 13.425 -17.278 1.00 82.19 532 ASP A N 1
ATOM 4135 C CA . ASP A 1 532 ? -14.087 13.927 -15.975 1.00 82.19 532 ASP A CA 1
ATOM 4136 C C . ASP A 1 532 ? -14.382 12.794 -14.966 1.00 82.19 532 ASP A C 1
ATOM 4138 O O . ASP A 1 532 ? -14.841 13.055 -13.851 1.00 82.19 532 ASP A O 1
ATOM 4142 N N . THR A 1 533 ? -14.125 11.535 -15.336 1.00 85.56 533 THR A N 1
ATOM 4143 C CA . THR A 1 533 ? -14.330 10.365 -14.474 1.00 85.56 533 THR A CA 1
ATOM 4144 C C . THR A 1 533 ? -13.400 10.413 -13.263 1.00 85.56 533 THR A C 1
ATOM 4146 O O . THR A 1 533 ? -12.196 10.654 -13.376 1.00 85.56 533 THR A O 1
ATOM 4149 N N . GLU A 1 534 ? -13.945 10.169 -12.069 1.00 88.19 534 GLU A N 1
ATOM 4150 C CA . GLU A 1 534 ? -13.135 10.109 -10.853 1.00 88.19 534 GLU A CA 1
ATOM 4151 C C . GLU A 1 534 ? -12.119 8.961 -10.912 1.00 88.19 534 GLU A C 1
ATOM 4153 O O . GLU A 1 534 ? -12.431 7.866 -11.376 1.00 88.19 534 GLU A O 1
ATOM 4158 N N . LEU A 1 535 ? -10.926 9.170 -10.340 1.00 90.56 535 LEU A N 1
ATOM 4159 C CA . LEU A 1 535 ? -9.816 8.208 -10.377 1.00 90.56 535 LEU A CA 1
ATOM 4160 C C . LEU A 1 535 ? -10.239 6.768 -10.045 1.00 90.56 535 LEU A C 1
ATOM 4162 O O . LEU A 1 535 ? -9.802 5.833 -10.711 1.00 90.56 535 LEU A O 1
ATOM 4166 N N . TYR A 1 536 ? -11.081 6.581 -9.024 1.00 91.19 536 TYR A N 1
ATOM 4167 C CA . TYR A 1 536 ? -11.453 5.244 -8.561 1.00 91.19 536 TYR A CA 1
ATOM 4168 C C . TYR A 1 536 ? -12.353 4.476 -9.531 1.00 91.19 536 TYR A C 1
ATOM 4170 O O . TYR A 1 536 ? -12.395 3.255 -9.435 1.00 91.19 536 TYR A O 1
ATOM 4178 N N . LEU A 1 537 ? -13.051 5.166 -10.437 1.00 91.44 537 LEU A N 1
ATOM 4179 C CA . LEU A 1 537 ? -13.905 4.568 -11.465 1.00 91.44 537 LEU A CA 1
ATOM 4180 C C . LEU A 1 537 ? -13.121 4.191 -12.724 1.00 91.44 537 LEU A C 1
ATOM 4182 O O . LEU A 1 537 ? -13.592 3.354 -13.486 1.00 91.44 537 LEU A O 1
ATOM 4186 N N . THR A 1 538 ? -11.926 4.761 -12.906 1.00 92.31 538 THR A N 1
ATOM 4187 C CA . THR A 1 538 ? -11.114 4.519 -14.102 1.00 92.31 538 THR A CA 1
ATOM 4188 C C . THR A 1 538 ? -10.618 3.080 -14.184 1.00 92.31 538 THR A C 1
ATOM 4190 O O . THR A 1 538 ? -10.183 2.484 -13.184 1.00 92.31 538 THR A O 1
ATOM 4193 N N . GLN A 1 539 ? -10.611 2.516 -15.390 1.00 91.88 539 GLN A N 1
ATOM 4194 C CA . GLN A 1 539 ? -10.181 1.136 -15.606 1.00 91.88 539 GLN A CA 1
ATOM 4195 C C . GLN A 1 539 ? -8.745 0.841 -15.117 1.00 91.88 539 GLN A C 1
ATOM 4197 O O . GLN A 1 539 ? -8.553 -0.186 -14.447 1.00 91.88 539 GLN A O 1
ATOM 4202 N N . PRO A 1 540 ? -7.714 1.680 -15.372 1.00 94.00 540 PRO A N 1
ATOM 4203 C CA . PRO A 1 540 ? -6.346 1.380 -14.949 1.00 94.00 540 PRO A CA 1
ATOM 4204 C C . PRO A 1 540 ? -6.201 1.301 -13.428 1.00 94.00 540 PRO A C 1
ATOM 4206 O O . PRO A 1 540 ? -5.412 0.486 -12.928 1.00 94.00 540 PRO A O 1
ATOM 4209 N N . PHE A 1 541 ? -6.972 2.116 -12.700 1.00 95.06 541 PHE A N 1
ATOM 4210 C CA . PHE A 1 541 ? -7.024 2.092 -11.244 1.00 95.06 541 PHE A CA 1
ATOM 4211 C C . PHE A 1 541 ? -7.764 0.850 -10.742 1.00 95.06 541 PHE A C 1
ATOM 4213 O O . PHE A 1 541 ? -7.198 0.105 -9.943 1.00 95.06 541 PHE A O 1
ATOM 4220 N N . ALA A 1 542 ? -8.962 0.556 -11.259 1.00 94.38 542 ALA A N 1
ATOM 4221 C CA . ALA A 1 542 ? -9.741 -0.630 -10.883 1.00 94.38 542 ALA A CA 1
ATOM 4222 C C . ALA A 1 542 ? -8.986 -1.950 -11.141 1.00 94.38 542 ALA A C 1
ATOM 4224 O O . ALA A 1 542 ? -9.134 -2.922 -10.394 1.00 94.38 542 ALA A O 1
ATOM 4225 N N . CYS A 1 543 ? -8.127 -1.972 -12.167 1.00 94.44 543 CYS A N 1
ATOM 4226 C CA . CYS A 1 543 ? -7.270 -3.112 -12.487 1.00 94.44 543 CYS A CA 1
ATOM 4227 C C . CYS A 1 543 ? -5.993 -3.209 -11.634 1.00 94.44 543 CYS A C 1
ATOM 4229 O O . CYS A 1 543 ? -5.302 -4.230 -11.682 1.00 94.44 543 CYS A O 1
ATOM 4231 N N . GLY A 1 544 ? -5.645 -2.166 -10.875 1.00 95.06 544 GLY A N 1
ATOM 4232 C CA . GLY A 1 544 ? -4.410 -2.103 -10.089 1.00 95.06 544 GLY A CA 1
ATOM 4233 C C . GLY A 1 544 ? -3.142 -1.891 -10.910 1.00 95.06 544 GLY A C 1
ATOM 4234 O O . GLY A 1 544 ? -2.067 -2.326 -10.496 1.00 95.06 544 GLY A O 1
ATOM 4235 N N . THR A 1 545 ? -3.261 -1.262 -12.081 1.00 94.69 545 THR A N 1
ATOM 4236 C CA . THR A 1 545 ? -2.120 -0.927 -12.958 1.00 94.69 545 THR A CA 1
ATOM 4237 C C . THR A 1 545 ? -1.596 0.495 -12.748 1.00 94.69 545 THR A C 1
ATOM 4239 O O . THR A 1 545 ? -0.488 0.827 -13.174 1.00 94.69 545 THR A O 1
ATOM 4242 N N . ALA A 1 546 ? -2.371 1.326 -12.053 1.00 95.06 546 ALA A N 1
ATOM 4243 C CA . ALA A 1 546 ? -2.019 2.684 -11.672 1.00 95.06 546 ALA A CA 1
ATOM 4244 C C . ALA A 1 546 ? -2.100 2.842 -10.152 1.00 95.06 546 ALA A C 1
ATOM 4246 O O . ALA A 1 546 ? -3.003 2.302 -9.512 1.00 95.06 546 ALA A O 1
ATOM 4247 N N . PHE A 1 547 ? -1.171 3.600 -9.576 1.00 95.31 547 PHE A N 1
ATOM 4248 C CA . PHE A 1 547 ? -1.225 4.007 -8.177 1.00 95.31 547 PHE A CA 1
ATOM 4249 C C . PHE A 1 547 ? -0.968 5.507 -8.068 1.00 95.31 547 PHE A C 1
ATOM 4251 O O . PHE A 1 547 ? 0.114 5.971 -8.428 1.00 95.31 547 PHE A O 1
ATOM 4258 N N . ALA A 1 548 ? -1.950 6.248 -7.556 1.00 91.88 548 ALA A N 1
ATOM 4259 C CA . ALA A 1 548 ? -1.838 7.686 -7.350 1.00 91.88 548 ALA A CA 1
ATOM 4260 C C . ALA A 1 548 ? -1.547 8.026 -5.884 1.00 91.88 548 ALA A C 1
ATOM 4262 O O . ALA A 1 548 ? -2.128 7.448 -4.962 1.00 91.88 548 ALA A O 1
ATOM 4263 N N . VAL A 1 549 ? -0.669 9.004 -5.656 1.00 87.81 549 VAL A N 1
ATOM 4264 C CA . VAL A 1 549 ? -0.275 9.444 -4.302 1.00 87.81 549 VAL A CA 1
ATOM 4265 C C . VAL A 1 549 ? -1.407 10.201 -3.581 1.00 87.81 549 VAL A C 1
ATOM 4267 O O . VAL A 1 549 ? -1.421 10.277 -2.349 1.00 87.81 549 VAL A O 1
ATOM 4270 N N . SER A 1 550 ? -2.376 10.737 -4.325 1.00 88.06 550 SER A N 1
ATOM 4271 C CA . SER A 1 550 ? -3.593 11.396 -3.821 1.00 88.06 550 SER A CA 1
ATOM 4272 C C . SER A 1 550 ? -4.440 10.488 -2.925 1.00 88.06 550 SER A C 1
ATOM 4274 O O . SER A 1 550 ? -4.996 10.942 -1.927 1.00 88.06 550 SER A O 1
ATOM 4276 N N . VAL A 1 551 ? -4.462 9.181 -3.203 1.00 89.50 551 VAL A N 1
ATOM 4277 C CA . VAL A 1 551 ? -5.187 8.179 -2.407 1.00 89.50 551 VAL A CA 1
ATOM 4278 C C . VAL A 1 551 ? -4.769 8.227 -0.935 1.00 89.50 551 VAL A C 1
ATOM 4280 O O . VAL A 1 551 ? -5.609 8.114 -0.043 1.00 89.50 551 VAL A O 1
ATOM 4283 N N . LEU A 1 552 ? -3.484 8.470 -0.657 1.00 90.44 552 LEU A N 1
ATOM 4284 C CA . LEU A 1 552 ? -2.956 8.521 0.708 1.00 90.44 552 LEU A CA 1
ATOM 4285 C C . LEU A 1 552 ? -3.462 9.730 1.514 1.00 90.44 552 LEU A C 1
ATOM 4287 O O . LEU A 1 552 ? -3.375 9.703 2.739 1.00 90.44 552 LEU A O 1
ATOM 4291 N N . ASP A 1 553 ? -4.033 10.763 0.882 1.00 89.12 553 ASP A N 1
ATOM 4292 C CA . ASP A 1 553 ? -4.659 11.872 1.623 1.00 89.12 553 ASP A CA 1
ATOM 4293 C C . ASP A 1 553 ? -5.941 11.444 2.324 1.00 89.12 553 ASP A C 1
ATOM 4295 O O . ASP A 1 553 ? -6.220 11.908 3.430 1.00 89.12 553 ASP A O 1
ATOM 4299 N N . SER A 1 554 ? -6.686 10.502 1.737 1.00 89.19 554 SER A N 1
ATOM 4300 C CA . SER A 1 554 ? -7.882 9.943 2.382 1.00 89.19 554 SER A CA 1
ATOM 4301 C C . SER A 1 554 ? -7.529 9.281 3.715 1.00 89.19 554 SER A C 1
ATOM 4303 O O . SER A 1 554 ? -8.299 9.354 4.675 1.00 89.19 554 SER A O 1
ATOM 4305 N N . LEU A 1 555 ? -6.318 8.722 3.817 1.00 90.69 555 LEU A N 1
ATOM 4306 C CA . LEU A 1 555 ? -5.845 8.056 5.023 1.00 90.69 555 LEU A CA 1
ATOM 4307 C C . LEU A 1 555 ? -5.673 9.017 6.209 1.00 90.69 555 LEU A C 1
ATOM 4309 O O . LEU A 1 555 ? -5.837 8.584 7.347 1.00 90.69 555 LEU A O 1
ATOM 4313 N N . MET A 1 556 ? -5.409 10.311 5.978 1.00 90.25 556 MET A N 1
ATOM 4314 C CA . MET A 1 556 ? -5.379 11.313 7.058 1.00 90.25 556 MET A CA 1
ATOM 4315 C C . MET A 1 556 ? -6.734 11.393 7.765 1.00 90.25 556 MET A C 1
ATOM 4317 O O . MET A 1 556 ? -6.798 11.374 8.993 1.00 90.25 556 MET A O 1
ATOM 4321 N N . SER A 1 557 ? -7.819 11.431 6.986 1.00 90.12 557 SER A N 1
ATOM 4322 C CA . SER A 1 557 ? -9.180 11.471 7.526 1.00 90.12 557 SER A CA 1
ATOM 4323 C C . SER A 1 557 ? -9.573 10.153 8.198 1.00 90.12 557 SER A C 1
ATOM 4325 O O . SER A 1 557 ? -10.107 10.170 9.304 1.00 90.12 557 SER A O 1
ATOM 4327 N N . ALA A 1 558 ? -9.224 9.011 7.597 1.00 91.12 558 ALA A N 1
ATOM 4328 C CA . ALA A 1 558 ? -9.492 7.699 8.182 1.00 91.12 558 ALA A CA 1
ATOM 4329 C C . ALA A 1 558 ? -8.750 7.504 9.517 1.00 91.12 558 ALA A C 1
ATOM 4331 O O . ALA A 1 558 ? -9.339 7.031 10.486 1.00 91.12 558 ALA A O 1
ATOM 4332 N N . THR A 1 559 ? -7.487 7.939 9.592 1.00 92.31 559 THR A N 1
ATOM 4333 C CA . THR A 1 559 ? -6.673 7.876 10.818 1.00 92.31 559 THR A CA 1
ATOM 4334 C C . THR A 1 559 ? -7.242 8.789 11.900 1.00 92.31 559 THR A C 1
ATOM 4336 O O . THR A 1 559 ? -7.277 8.408 13.066 1.00 92.31 559 THR A O 1
ATOM 4339 N N . TYR A 1 560 ? -7.749 9.971 11.532 1.00 92.56 560 TYR A N 1
ATOM 4340 C CA . TYR A 1 560 ? -8.414 10.867 12.480 1.00 92.56 560 TYR A CA 1
ATOM 4341 C C . TYR A 1 560 ? -9.602 10.186 13.176 1.00 92.56 560 TYR A C 1
ATOM 4343 O O . TYR A 1 560 ? -9.660 10.191 14.405 1.00 92.56 560 TYR A O 1
ATOM 4351 N N . PHE A 1 561 ? -10.492 9.529 12.429 1.00 90.62 561 PHE A N 1
ATOM 4352 C CA . PHE A 1 561 ? -11.632 8.823 13.026 1.00 90.62 561 PHE A CA 1
ATOM 4353 C C . PHE A 1 561 ? -11.248 7.521 13.739 1.00 90.62 561 PHE A C 1
ATOM 4355 O O . PHE A 1 561 ? -11.919 7.137 14.697 1.00 90.62 561 PHE A O 1
ATOM 4362 N N . ASN A 1 562 ? -10.194 6.839 13.285 1.00 87.81 562 ASN A N 1
ATOM 4363 C CA . ASN A 1 562 ? -9.754 5.570 13.851 1.00 87.81 562 ASN A CA 1
ATOM 4364 C C . ASN A 1 562 ? -8.229 5.399 13.744 1.00 87.81 562 ASN A C 1
ATOM 4366 O O . ASN A 1 562 ? -7.685 5.099 12.679 1.00 87.81 562 ASN A O 1
ATOM 4370 N N . ASP A 1 563 ? -7.552 5.536 14.880 1.00 84.75 563 ASP A N 1
ATOM 4371 C CA . ASP A 1 563 ? -6.105 5.355 15.059 1.00 84.75 563 ASP A CA 1
ATOM 4372 C C . ASP A 1 563 ? -5.618 3.948 14.658 1.00 84.75 563 ASP A C 1
ATOM 4374 O O . ASP A 1 563 ? -4.523 3.757 14.117 1.00 84.75 563 ASP A O 1
ATOM 4378 N N . ASN A 1 564 ? -6.460 2.932 14.838 1.00 88.25 564 ASN A N 1
ATOM 4379 C CA . ASN A 1 564 ? -6.085 1.549 14.566 1.00 88.25 564 ASN A CA 1
ATOM 4380 C C . ASN A 1 564 ? -5.982 1.221 13.065 1.00 88.25 564 ASN A C 1
ATOM 4382 O O . ASN A 1 564 ? -5.304 0.254 12.702 1.00 88.25 564 ASN A O 1
ATOM 4386 N N . ILE A 1 565 ? -6.618 2.004 12.183 1.00 89.56 565 ILE A N 1
ATOM 4387 C CA . ILE A 1 565 ? -6.607 1.764 10.728 1.00 89.56 565 ILE A CA 1
ATOM 4388 C C . ILE A 1 565 ? -5.198 1.919 10.161 1.00 89.56 565 ILE A C 1
ATOM 4390 O O . ILE A 1 565 ? -4.727 1.038 9.437 1.00 89.56 565 ILE A O 1
ATOM 4394 N N . LEU A 1 566 ? -4.491 2.988 10.540 1.00 91.12 566 LEU A N 1
ATOM 4395 C CA . LEU A 1 566 ? -3.113 3.207 10.105 1.00 91.12 566 LEU A CA 1
ATOM 4396 C C . LEU A 1 566 ? -2.205 2.068 10.577 1.00 91.12 566 LEU A C 1
ATOM 4398 O O . LEU A 1 566 ? -1.414 1.542 9.794 1.00 91.12 566 LEU A O 1
ATOM 4402 N N . THR A 1 567 ? -2.353 1.647 11.834 1.00 89.00 567 THR A N 1
ATOM 4403 C CA . THR A 1 567 ? -1.550 0.562 12.413 1.00 89.00 567 THR A CA 1
ATOM 4404 C C . THR A 1 567 ? -1.797 -0.768 11.692 1.00 89.00 567 THR A C 1
ATOM 4406 O O . THR A 1 567 ? -0.843 -1.488 11.378 1.00 89.00 567 THR A O 1
ATOM 4409 N N . LEU A 1 568 ? -3.054 -1.086 11.360 1.00 91.00 568 LEU A N 1
ATOM 4410 C CA . LEU A 1 568 ? -3.404 -2.287 10.598 1.00 91.00 568 LEU A CA 1
ATOM 4411 C C . LEU A 1 568 ? -2.844 -2.240 9.170 1.00 91.00 568 LEU A C 1
ATOM 4413 O O . LEU A 1 568 ? -2.177 -3.188 8.751 1.00 91.00 568 LEU A O 1
ATOM 4417 N N . ILE A 1 569 ? -3.071 -1.142 8.440 1.00 92.31 569 ILE A N 1
ATOM 4418 C CA . ILE A 1 569 ? -2.575 -0.967 7.067 1.00 92.31 569 ILE A CA 1
ATOM 4419 C C . ILE A 1 569 ? -1.057 -1.071 7.054 1.00 92.31 569 ILE A C 1
ATOM 4421 O O . ILE A 1 569 ? -0.497 -1.826 6.265 1.00 92.31 569 ILE A O 1
ATOM 4425 N N . ARG A 1 570 ? -0.379 -0.380 7.970 1.00 91.25 570 ARG A N 1
ATOM 4426 C CA . ARG A 1 570 ? 1.075 -0.433 8.083 1.00 91.25 570 ARG A CA 1
ATOM 4427 C C . ARG A 1 570 ? 1.558 -1.855 8.355 1.00 91.25 570 ARG A C 1
ATOM 4429 O O . ARG A 1 570 ? 2.486 -2.306 7.689 1.00 91.25 570 ARG A O 1
ATOM 4436 N N . THR A 1 571 ? 0.909 -2.595 9.253 1.00 90.19 571 THR A N 1
ATOM 4437 C CA . THR A 1 571 ? 1.262 -3.996 9.548 1.00 90.19 571 THR A CA 1
ATOM 4438 C C . THR A 1 571 ? 1.091 -4.899 8.323 1.00 90.19 571 THR A C 1
ATOM 4440 O O . THR A 1 571 ? 1.983 -5.697 8.023 1.00 90.19 571 THR A O 1
ATOM 4443 N N . LEU A 1 572 ? -0.012 -4.741 7.584 1.00 90.56 572 LEU A N 1
ATOM 4444 C CA . LEU A 1 572 ? -0.316 -5.510 6.375 1.00 90.56 572 LEU A CA 1
ATOM 4445 C C . LEU A 1 572 ? 0.650 -5.185 5.225 1.00 90.56 572 LEU A C 1
ATOM 4447 O O . LEU A 1 572 ? 1.144 -6.080 4.544 1.00 90.56 572 LEU A O 1
ATOM 4451 N N . VAL A 1 573 ? 0.936 -3.90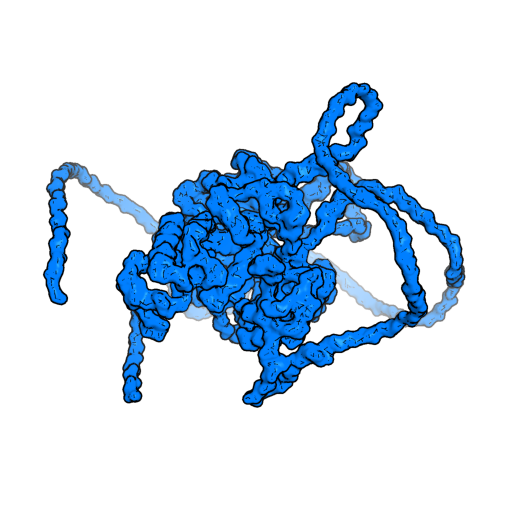0 5.025 1.00 92.19 573 VAL A N 1
ATOM 4452 C CA . VAL A 1 573 ? 1.641 -3.385 3.851 1.00 92.19 573 VAL A CA 1
ATOM 4453 C C . VAL A 1 573 ? 3.161 -3.481 3.996 1.00 92.19 573 VAL A C 1
ATOM 4455 O O . VAL A 1 573 ? 3.849 -3.896 3.063 1.00 92.19 573 VAL A O 1
ATOM 4458 N N . THR A 1 574 ? 3.703 -3.167 5.174 1.00 88.12 574 THR A N 1
ATOM 4459 C CA . THR A 1 574 ? 5.162 -3.145 5.404 1.00 88.12 574 THR A CA 1
ATOM 4460 C C . THR A 1 574 ? 5.758 -4.522 5.702 1.00 88.12 574 THR A C 1
ATOM 4462 O O . THR A 1 574 ? 6.973 -4.660 5.843 1.00 88.12 574 THR A O 1
ATOM 4465 N N . GLY A 1 575 ? 4.920 -5.558 5.802 1.00 78.94 575 GLY A N 1
ATOM 4466 C CA . GLY A 1 575 ? 5.355 -6.894 6.200 1.00 78.94 575 GLY A CA 1
ATOM 4467 C C . GLY A 1 575 ? 5.653 -7.007 7.697 1.00 78.94 575 GLY A C 1
ATOM 4468 O O . GLY A 1 575 ? 6.446 -7.868 8.082 1.00 78.94 575 GLY A O 1
ATOM 4469 N N . GLY A 1 576 ? 5.002 -6.185 8.530 1.00 73.19 576 GLY A N 1
ATOM 4470 C CA . GLY A 1 576 ? 5.109 -6.214 9.990 1.00 73.19 576 GLY A CA 1
ATOM 4471 C C . GLY A 1 576 ? 6.251 -5.372 10.563 1.00 73.19 576 GLY A C 1
ATOM 4472 O O . GLY A 1 576 ? 6.967 -5.850 11.435 1.00 73.19 576 GLY A O 1
ATOM 4473 N N . ALA A 1 577 ? 6.455 -4.136 10.098 1.00 75.62 577 ALA A N 1
ATOM 4474 C CA . ALA A 1 577 ? 7.413 -3.229 10.730 1.00 75.62 577 ALA A CA 1
ATOM 4475 C C . ALA A 1 577 ? 6.970 -2.879 12.166 1.00 75.62 577 ALA A C 1
ATOM 4477 O O . ALA A 1 577 ? 6.128 -2.012 12.385 1.00 75.62 577 ALA A O 1
ATOM 4478 N N . THR A 1 578 ? 7.524 -3.584 13.152 1.00 81.62 578 THR A N 1
ATOM 4479 C CA . THR A 1 578 ? 7.251 -3.354 14.577 1.00 81.62 578 THR A CA 1
ATOM 4480 C C . THR A 1 578 ? 7.890 -2.051 15.067 1.00 81.62 578 THR A C 1
ATOM 4482 O O . THR A 1 578 ? 8.956 -1.690 14.559 1.00 81.62 578 THR A O 1
ATOM 4485 N N . PRO A 1 579 ? 7.350 -1.406 16.116 1.00 81.50 579 PRO A N 1
ATOM 4486 C CA . PRO A 1 579 ? 7.989 -0.248 16.751 1.00 81.50 579 PRO A CA 1
ATOM 4487 C C . PRO A 1 579 ? 9.438 -0.507 17.205 1.00 81.50 579 PRO A C 1
ATOM 4489 O O . PRO A 1 579 ? 10.276 0.387 17.145 1.00 81.50 579 PRO A O 1
ATOM 4492 N N . GLU A 1 580 ? 9.771 -1.744 17.596 1.00 83.50 580 GLU A N 1
ATOM 4493 C CA . GLU A 1 580 ? 11.149 -2.152 17.920 1.00 83.50 580 GLU A CA 1
ATOM 4494 C C . GLU A 1 580 ? 12.102 -1.969 16.727 1.00 83.50 580 GLU A C 1
ATOM 4496 O O . GLU A 1 580 ? 13.213 -1.462 16.870 1.00 83.50 580 GLU A O 1
ATOM 4501 N N . LEU A 1 581 ? 11.649 -2.331 15.526 1.00 85.62 581 LEU A N 1
ATOM 4502 C CA . LEU A 1 581 ? 12.431 -2.167 14.307 1.00 85.62 581 LEU A CA 1
ATOM 4503 C C . LEU A 1 581 ? 12.591 -0.690 13.936 1.00 85.62 581 LEU A C 1
ATOM 4505 O O . LEU A 1 581 ? 13.657 -0.294 13.471 1.00 85.62 581 LEU A O 1
ATOM 4509 N N . GLU A 1 582 ? 11.560 0.129 14.153 1.00 84.12 582 GLU A N 1
ATOM 4510 C CA . GLU A 1 582 ? 11.662 1.583 13.980 1.00 84.12 582 GLU A CA 1
ATOM 4511 C C . GLU A 1 582 ? 12.725 2.187 14.895 1.00 84.12 582 GLU A C 1
ATOM 4513 O O . GLU A 1 582 ? 13.539 2.979 14.426 1.00 84.12 582 GLU A O 1
ATOM 4518 N N . ALA A 1 583 ? 12.776 1.768 16.162 1.00 83.75 583 ALA A N 1
ATOM 4519 C CA . ALA A 1 583 ? 13.801 2.218 17.097 1.00 83.75 583 ALA A CA 1
ATOM 4520 C C . ALA A 1 583 ? 15.216 1.802 16.652 1.00 83.75 583 ALA A C 1
ATOM 4522 O O . ALA A 1 583 ? 16.141 2.607 16.703 1.00 83.75 583 ALA A O 1
ATOM 4523 N N . LEU A 1 584 ? 15.390 0.578 16.141 1.00 85.56 584 LEU A N 1
ATOM 4524 C CA . LEU A 1 584 ? 16.682 0.125 15.608 1.00 85.56 584 LEU A CA 1
ATOM 4525 C C . LEU A 1 584 ? 17.109 0.902 14.356 1.00 85.56 584 LEU A C 1
ATOM 4527 O O . LEU A 1 584 ? 18.279 1.258 14.209 1.00 85.56 584 LEU A O 1
ATOM 4531 N N . LEU A 1 585 ? 16.166 1.183 13.454 1.00 84.31 585 LEU A N 1
ATOM 4532 C CA . LEU A 1 585 ? 16.429 1.978 12.255 1.00 84.31 585 LEU A CA 1
ATOM 4533 C C . LEU A 1 585 ? 16.709 3.448 12.594 1.00 84.31 585 LEU A C 1
ATOM 4535 O O . LEU A 1 585 ? 17.469 4.085 11.870 1.00 84.31 585 LEU A O 1
ATOM 4539 N N . ALA A 1 586 ? 16.163 3.968 13.695 1.00 80.50 586 ALA A N 1
ATOM 4540 C CA . ALA A 1 586 ? 16.466 5.310 14.186 1.00 80.50 586 ALA A CA 1
ATOM 4541 C C . ALA A 1 586 ? 17.930 5.468 14.638 1.00 80.50 586 ALA A C 1
ATOM 4543 O O . ALA A 1 586 ? 18.489 6.554 14.507 1.00 80.50 586 ALA A O 1
ATOM 4544 N N . GLU A 1 587 ? 18.561 4.405 15.153 1.00 81.25 587 GLU A N 1
ATOM 4545 C CA . GLU A 1 587 ? 19.955 4.454 15.615 1.00 81.25 587 GLU A CA 1
ATOM 4546 C C . GLU A 1 587 ? 20.971 4.403 14.467 1.00 81.25 587 GLU A C 1
ATOM 4548 O O . GLU A 1 587 ? 21.924 5.178 14.447 1.00 81.25 587 GLU A O 1
ATOM 4553 N N . GLU A 1 588 ? 20.803 3.464 13.531 1.00 70.31 588 GLU A N 1
ATOM 4554 C CA . GLU A 1 588 ? 21.837 3.132 12.536 1.00 70.31 588 GLU A CA 1
ATOM 4555 C C . GLU A 1 588 ? 21.404 3.310 11.078 1.00 70.31 588 GLU A C 1
ATOM 4557 O O . GLU A 1 588 ? 22.208 3.079 10.178 1.00 70.31 588 GLU A O 1
ATOM 4562 N N . ASN A 1 589 ? 20.150 3.697 10.820 1.00 80.56 589 ASN A N 1
ATOM 4563 C CA . ASN A 1 589 ? 19.556 3.820 9.480 1.00 80.56 589 ASN A CA 1
ATOM 4564 C C . ASN A 1 589 ? 19.775 2.585 8.569 1.00 80.56 589 ASN A C 1
ATOM 4566 O O . ASN A 1 589 ? 19.662 2.672 7.346 1.00 80.56 589 ASN A O 1
ATOM 4570 N N . ALA A 1 590 ? 20.053 1.417 9.157 1.00 82.38 590 ALA A N 1
ATOM 4571 C CA . ALA A 1 590 ? 20.379 0.177 8.462 1.00 82.38 590 ALA A CA 1
ATOM 4572 C C . ALA A 1 590 ? 19.855 -1.046 9.230 1.00 82.38 590 ALA A C 1
ATOM 4574 O O . ALA A 1 590 ? 19.717 -1.035 10.454 1.00 82.38 590 ALA A O 1
ATOM 4575 N N . LEU A 1 591 ? 19.571 -2.131 8.505 1.00 86.06 591 LEU A N 1
ATOM 4576 C CA . LEU A 1 591 ? 19.143 -3.394 9.108 1.00 86.06 591 LEU A CA 1
ATOM 4577 C C . LEU A 1 591 ? 20.347 -4.153 9.680 1.00 86.06 591 LEU A C 1
ATOM 4579 O O . LEU A 1 591 ? 21.213 -4.632 8.938 1.00 86.06 591 LEU A O 1
ATOM 4583 N N . ARG A 1 592 ? 20.372 -4.333 11.004 1.00 87.50 592 ARG A N 1
ATOM 4584 C CA . ARG A 1 592 ? 21.382 -5.152 11.685 1.00 87.50 592 ARG A CA 1
ATOM 4585 C C . ARG A 1 592 ? 21.080 -6.643 11.506 1.00 87.50 592 ARG A C 1
ATOM 4587 O O . ARG A 1 592 ? 19.963 -7.094 11.733 1.00 87.50 592 ARG A O 1
ATOM 4594 N N . GLY A 1 593 ? 22.094 -7.436 11.155 1.00 88.12 593 GLY A N 1
ATOM 4595 C CA . GLY A 1 593 ? 21.969 -8.895 11.051 1.00 88.12 593 GLY A CA 1
ATOM 4596 C C . GLY A 1 593 ? 21.943 -9.588 12.419 1.00 88.12 593 GLY A C 1
ATOM 4597 O O . GLY A 1 593 ? 22.860 -9.392 13.231 1.00 88.12 593 GLY A O 1
ATOM 4598 N N . GLY A 1 594 ? 20.950 -10.452 12.636 1.00 87.38 594 GLY A N 1
ATOM 4599 C CA . GLY A 1 594 ? 20.716 -11.203 13.870 1.00 87.38 594 GLY A CA 1
ATOM 4600 C C . GLY A 1 594 ? 21.048 -12.692 13.768 1.00 87.38 594 GLY A C 1
ATOM 4601 O O . GLY A 1 594 ? 21.080 -13.277 12.684 1.00 87.38 594 GLY A O 1
ATOM 4602 N N . TYR A 1 595 ? 21.295 -13.323 14.918 1.00 87.56 595 TYR A N 1
ATOM 4603 C CA . TYR A 1 595 ? 21.338 -14.785 15.011 1.00 87.56 595 TYR A CA 1
ATOM 4604 C C . TYR A 1 595 ? 19.914 -15.342 15.104 1.00 87.56 595 TYR A C 1
ATOM 4606 O O . TYR A 1 595 ? 19.034 -14.735 15.713 1.00 87.56 595 TYR A O 1
ATOM 4614 N N . SER A 1 596 ? 19.684 -16.507 14.499 1.00 88.00 596 SER A N 1
ATOM 4615 C CA . SER A 1 596 ? 18.375 -17.166 14.549 1.00 88.00 596 SER A CA 1
ATOM 4616 C C . SER A 1 596 ? 18.179 -17.816 15.918 1.00 88.00 596 SER A C 1
ATOM 4618 O O . SER A 1 596 ? 18.837 -18.803 16.236 1.00 88.00 596 SER A O 1
ATOM 4620 N N . THR A 1 597 ? 17.285 -17.259 16.731 1.00 88.06 597 THR A N 1
ATOM 4621 C CA . THR A 1 597 ? 16.852 -17.830 18.008 1.00 88.06 597 THR A CA 1
ATOM 4622 C C . THR A 1 597 ? 15.437 -18.394 17.846 1.00 88.06 597 THR A C 1
ATOM 4624 O O . THR A 1 597 ? 14.721 -18.009 16.920 1.00 88.06 597 THR A O 1
ATOM 4627 N N . PRO A 1 598 ? 14.975 -19.289 18.736 1.00 86.31 598 PRO A N 1
ATOM 4628 C CA . PRO A 1 598 ? 13.596 -19.775 18.686 1.00 86.31 598 PRO A CA 1
ATOM 4629 C C . PRO A 1 598 ? 12.550 -18.649 18.742 1.00 86.31 598 PRO A C 1
ATOM 4631 O O . PRO A 1 598 ? 11.502 -18.762 18.118 1.00 86.31 598 PRO A O 1
ATOM 4634 N N . GLN A 1 599 ? 12.855 -17.547 19.438 1.00 85.19 599 GLN A N 1
ATOM 4635 C CA . GLN A 1 599 ? 11.991 -16.365 19.508 1.00 85.19 599 GLN A CA 1
ATOM 4636 C C . GLN A 1 599 ? 11.936 -15.622 18.166 1.00 85.19 599 GLN A C 1
ATOM 4638 O O . GLN A 1 599 ? 10.849 -15.362 17.663 1.00 85.19 599 GLN A O 1
ATOM 4643 N N . THR A 1 600 ? 13.084 -15.349 17.531 1.00 85.50 600 THR A N 1
ATOM 4644 C CA . THR A 1 600 ? 13.094 -14.654 16.230 1.00 85.50 600 THR A CA 1
ATOM 4645 C C . THR A 1 600 ? 12.483 -15.500 15.116 1.00 85.50 600 THR A C 1
ATOM 4647 O O . THR A 1 600 ? 11.871 -14.966 14.196 1.00 85.50 600 THR A O 1
ATOM 4650 N N . LEU A 1 601 ? 12.584 -16.830 15.206 1.00 86.88 601 LEU A N 1
ATOM 4651 C CA . LEU A 1 601 ? 11.911 -17.738 14.279 1.00 86.88 601 LEU A CA 1
ATOM 4652 C C . LEU A 1 601 ? 10.389 -17.788 14.484 1.00 86.88 601 LEU A C 1
ATOM 4654 O O . LEU A 1 601 ? 9.680 -17.997 13.503 1.00 86.88 601 LEU A O 1
ATOM 4658 N N . ALA A 1 602 ? 9.890 -17.570 15.704 1.00 86.38 602 ALA A N 1
ATOM 4659 C CA . ALA A 1 602 ? 8.454 -17.496 15.983 1.00 86.38 602 ALA A CA 1
ATOM 4660 C C . ALA A 1 602 ? 7.810 -16.235 15.380 1.00 86.38 602 ALA A C 1
ATOM 4662 O O . ALA A 1 602 ? 6.698 -16.302 14.869 1.00 86.38 602 ALA A O 1
ATOM 4663 N N . ASN A 1 603 ? 8.542 -15.116 15.318 1.00 86.25 603 ASN A N 1
ATOM 4664 C CA . ASN A 1 603 ? 8.080 -13.864 14.694 1.00 86.25 603 ASN A CA 1
ATOM 4665 C C . ASN A 1 603 ? 7.780 -13.988 13.184 1.00 86.25 603 ASN A C 1
ATOM 4667 O O . ASN A 1 603 ? 7.207 -13.084 12.571 1.00 86.25 603 ASN A O 1
ATOM 4671 N N . ARG A 1 604 ? 8.180 -15.102 12.562 1.00 87.00 604 ARG A N 1
ATOM 4672 C CA . ARG A 1 604 ? 7.939 -15.409 11.147 1.00 87.00 604 ARG A CA 1
ATOM 4673 C C . ARG A 1 604 ? 6.558 -16.000 10.891 1.00 87.00 604 ARG A C 1
ATOM 4675 O O . ARG A 1 604 ? 6.120 -15.975 9.743 1.00 87.00 604 ARG A O 1
ATOM 4682 N N . ASP A 1 605 ? 5.908 -16.531 11.928 1.00 85.44 605 ASP A N 1
ATOM 4683 C CA . ASP A 1 605 ? 4.589 -17.165 11.852 1.00 85.44 605 ASP A CA 1
ATOM 4684 C C . ASP A 1 605 ? 3.488 -16.101 11.735 1.00 85.44 605 ASP A C 1
ATOM 4686 O O . ASP A 1 605 ? 2.712 -15.825 12.647 1.00 85.44 605 ASP A O 1
ATOM 4690 N N . ARG A 1 606 ? 3.512 -15.401 10.602 1.00 89.00 606 ARG A N 1
ATOM 4691 C CA . ARG A 1 606 ? 2.592 -14.328 10.246 1.00 89.00 606 ARG A CA 1
ATOM 4692 C C . ARG A 1 606 ? 2.012 -14.614 8.882 1.00 89.00 606 ARG A C 1
ATOM 4694 O O . ARG A 1 606 ? 2.686 -15.159 8.004 1.00 89.00 606 ARG A O 1
ATOM 4701 N N . CYS A 1 607 ? 0.787 -14.152 8.682 1.00 89.88 607 CYS A N 1
ATOM 4702 C CA . CYS A 1 607 ? 0.144 -14.262 7.389 1.00 89.88 607 CYS A CA 1
ATOM 4703 C C . CYS A 1 607 ? 0.913 -13.516 6.295 1.00 89.88 607 CYS A C 1
ATOM 4705 O O . CYS A 1 607 ? 1.601 -12.518 6.536 1.00 89.88 607 CYS A O 1
ATOM 4707 N N . ARG A 1 608 ? 0.757 -14.001 5.068 1.00 90.31 608 ARG A N 1
ATOM 4708 C CA . ARG A 1 608 ? 1.221 -13.352 3.844 1.00 90.31 608 ARG A CA 1
ATOM 4709 C C . ARG A 1 608 ? 0.062 -13.179 2.879 1.00 90.31 608 ARG A C 1
ATOM 4711 O O . ARG A 1 608 ? -0.827 -14.028 2.818 1.00 90.31 608 ARG A O 1
ATOM 4718 N N . VAL A 1 609 ? 0.092 -12.094 2.117 1.00 92.88 609 VAL A N 1
ATOM 4719 C CA . VAL A 1 609 ? -0.878 -11.863 1.047 1.00 92.88 609 VAL A CA 1
ATOM 4720 C C . VAL A 1 609 ? -0.492 -12.706 -0.165 1.00 92.88 609 VAL A C 1
ATOM 4722 O O . VAL A 1 609 ? 0.676 -12.735 -0.558 1.00 92.88 609 VAL A O 1
ATOM 4725 N N . ALA A 1 610 ? -1.469 -13.393 -0.750 1.00 92.31 610 ALA A N 1
ATOM 4726 C CA . ALA A 1 610 ? -1.297 -14.176 -1.965 1.00 92.31 610 ALA A CA 1
ATOM 4727 C C . ALA A 1 610 ? -2.558 -14.143 -2.838 1.00 92.31 610 ALA A C 1
ATOM 4729 O O . ALA A 1 610 ? -3.660 -13.839 -2.370 1.00 92.31 610 ALA A O 1
ATOM 4730 N N . GLN A 1 611 ? -2.381 -14.496 -4.111 1.00 93.25 611 GLN A N 1
ATOM 4731 C CA . GLN A 1 611 ? -3.467 -14.774 -5.045 1.00 93.25 611 GLN A CA 1
ATOM 4732 C C . GLN A 1 611 ? -3.504 -16.263 -5.366 1.00 93.25 611 GLN A C 1
ATOM 4734 O O . GLN A 1 611 ? -2.479 -16.854 -5.707 1.00 93.25 611 GLN A O 1
ATOM 4739 N N . LEU A 1 612 ? -4.690 -16.858 -5.269 1.00 92.25 612 LEU A N 1
ATOM 4740 C CA . LEU A 1 612 ? -4.936 -18.231 -5.694 1.00 92.25 612 LEU A CA 1
ATOM 4741 C C . LEU A 1 612 ? -5.713 -18.248 -7.001 1.00 92.25 612 LEU A C 1
ATOM 4743 O O . LEU A 1 612 ? -6.754 -17.607 -7.099 1.00 92.25 612 LEU A O 1
ATOM 4747 N N . ALA A 1 613 ? -5.240 -19.014 -7.975 1.00 93.00 613 ALA A N 1
ATOM 4748 C CA . ALA A 1 613 ? -6.024 -19.324 -9.160 1.00 93.00 613 ALA A CA 1
ATOM 4749 C C . ALA A 1 613 ? -7.082 -20.382 -8.844 1.00 93.00 613 ALA A C 1
ATOM 4751 O O . ALA A 1 613 ? -6.773 -21.345 -8.151 1.00 93.00 613 ALA A O 1
ATOM 4752 N N . LEU A 1 614 ? -8.307 -20.220 -9.355 1.00 90.12 614 LEU A N 1
ATOM 4753 C CA . LEU A 1 614 ? -9.347 -21.242 -9.199 1.00 90.12 614 LEU A CA 1
ATOM 4754 C C . LEU A 1 614 ? -9.206 -22.392 -10.196 1.00 90.12 614 LEU A C 1
ATOM 4756 O O . LEU A 1 614 ? -9.470 -23.528 -9.832 1.00 90.12 614 LEU A O 1
ATOM 4760 N N . TYR A 1 615 ? -8.737 -22.140 -11.420 1.00 86.38 615 TYR A N 1
ATOM 4761 C CA . TYR A 1 615 ? -8.564 -23.190 -12.434 1.00 86.38 615 TYR A CA 1
ATOM 4762 C C . TYR A 1 615 ? -7.507 -24.252 -12.074 1.00 86.38 615 TYR A C 1
ATOM 4764 O O . TYR A 1 615 ? -7.402 -25.263 -12.768 1.00 86.38 615 TYR A O 1
ATOM 4772 N N . ASP A 1 616 ? -6.703 -24.022 -11.031 1.00 80.50 616 ASP A N 1
ATOM 4773 C CA . ASP A 1 616 ? -5.682 -24.948 -10.549 1.00 80.50 616 ASP A CA 1
ATOM 4774 C C . ASP A 1 616 ? -5.792 -25.123 -9.025 1.00 80.50 616 ASP A C 1
ATOM 4776 O O . ASP A 1 616 ? -6.045 -24.179 -8.279 1.00 80.50 616 ASP A O 1
ATOM 4780 N N . GLY A 1 617 ? -5.577 -26.346 -8.545 1.00 83.94 617 GLY A N 1
ATOM 4781 C CA . GLY A 1 617 ? -5.536 -26.662 -7.119 1.00 83.94 617 GLY A CA 1
ATOM 4782 C C . GLY A 1 617 ? -6.850 -27.171 -6.496 1.00 83.94 617 GLY A C 1
ATOM 4783 O O . GLY A 1 617 ? -7.776 -27.593 -7.186 1.00 83.94 617 GLY A O 1
ATOM 4784 N N . PRO A 1 618 ? -6.935 -27.191 -5.150 1.00 85.19 618 PRO A N 1
ATOM 4785 C CA . PRO A 1 618 ? -7.971 -27.914 -4.392 1.00 85.19 618 PRO A CA 1
ATOM 4786 C C . PRO A 1 618 ? -9.363 -27.254 -4.416 1.00 85.19 618 PRO A C 1
ATOM 4788 O O . PRO A 1 618 ? -10.320 -27.776 -3.828 1.00 85.19 618 PRO A O 1
ATOM 4791 N N . PHE A 1 619 ? -9.463 -26.084 -5.047 1.00 89.00 619 PHE A N 1
ATOM 4792 C CA . PHE A 1 619 ? -10.681 -25.287 -5.151 1.00 89.00 619 PHE A CA 1
ATOM 4793 C C . PHE A 1 619 ? -11.254 -25.243 -6.571 1.00 89.00 619 PHE A C 1
ATOM 4795 O O . PHE A 1 619 ? -12.277 -24.595 -6.762 1.00 89.00 619 PHE A O 1
ATOM 4802 N N . ALA A 1 620 ? -10.655 -25.956 -7.533 1.00 88.19 620 ALA A N 1
ATOM 4803 C CA . ALA A 1 620 ? -11.137 -25.995 -8.914 1.00 88.19 620 ALA A CA 1
ATOM 4804 C C . ALA A 1 620 ? -12.598 -26.446 -9.019 1.00 88.19 620 ALA A C 1
ATOM 4806 O O . ALA A 1 620 ? -13.379 -25.817 -9.723 1.00 88.19 620 ALA A O 1
ATOM 4807 N N . ASP A 1 621 ? -12.998 -27.432 -8.211 1.00 87.12 621 ASP A N 1
ATOM 4808 C CA . ASP A 1 621 ? -14.380 -27.924 -8.162 1.00 87.12 621 ASP A CA 1
ATOM 4809 C C . ASP A 1 621 ? -15.405 -26.844 -7.759 1.00 87.12 621 ASP A C 1
ATOM 4811 O O . ASP A 1 621 ? -16.586 -26.975 -8.063 1.00 87.12 621 ASP A O 1
ATOM 4815 N N . LEU A 1 622 ? -14.977 -25.799 -7.038 1.00 86.00 622 LEU A N 1
ATOM 4816 C CA . LEU A 1 622 ? -15.834 -24.677 -6.631 1.00 86.00 622 LEU A CA 1
ATOM 4817 C C . LEU A 1 622 ? -15.831 -23.531 -7.652 1.00 86.00 622 LEU A C 1
ATOM 4819 O O . LEU A 1 622 ? -16.666 -22.637 -7.555 1.00 86.00 622 LEU A O 1
ATOM 4823 N N . GLY A 1 623 ? -14.895 -23.534 -8.604 1.00 81.25 623 GLY A N 1
ATOM 4824 C CA . GLY A 1 623 ? -14.801 -22.506 -9.639 1.00 81.25 623 GLY A CA 1
ATOM 4825 C C . GLY A 1 623 ? -15.885 -22.623 -10.711 1.00 81.25 623 GLY A C 1
ATOM 4826 O O . GLY A 1 623 ? -16.225 -21.617 -11.324 1.00 81.25 623 GLY A O 1
ATOM 4827 N N . ASP A 1 624 ? -16.452 -23.815 -10.917 1.00 82.88 624 ASP A N 1
ATOM 4828 C CA . ASP A 1 624 ? -17.490 -24.082 -11.922 1.00 82.88 624 ASP A CA 1
ATOM 4829 C C . ASP A 1 624 ? -18.894 -23.682 -11.413 1.00 82.88 624 ASP A C 1
ATOM 4831 O O . ASP A 1 624 ? -19.768 -24.529 -11.220 1.00 82.88 624 ASP A O 1
ATOM 4835 N N . GLY A 1 625 ? -19.109 -22.382 -11.171 1.00 80.88 625 GLY A N 1
ATOM 4836 C CA . GLY A 1 625 ? -20.407 -21.828 -10.751 1.00 80.88 625 GLY A CA 1
ATOM 4837 C C . GLY A 1 625 ? -20.736 -22.023 -9.266 1.00 80.88 625 GLY A C 1
ATOM 4838 O O . GLY A 1 625 ? -21.904 -22.002 -8.878 1.00 80.88 625 GLY A O 1
ATOM 4839 N N . GLY A 1 626 ? -19.723 -22.255 -8.427 1.00 89.88 626 GLY A N 1
ATOM 4840 C CA . GLY A 1 626 ? -19.888 -22.304 -6.976 1.00 89.88 626 GLY A CA 1
ATOM 4841 C C . GLY A 1 626 ? -20.055 -20.917 -6.347 1.00 89.88 626 GLY A C 1
ATOM 4842 O O . GLY A 1 626 ? -19.758 -19.890 -6.960 1.00 89.88 626 GLY A O 1
ATOM 4843 N N . CYS A 1 627 ? -20.494 -20.894 -5.088 1.00 94.62 627 CYS A N 1
ATOM 4844 C CA . CYS A 1 627 ? -20.636 -19.667 -4.309 1.00 94.62 627 CYS A CA 1
ATOM 4845 C C . CYS A 1 627 ? -19.311 -19.275 -3.630 1.00 94.62 627 CYS A C 1
ATOM 4847 O O . CYS A 1 627 ? -18.593 -20.120 -3.081 1.00 94.62 627 CYS A O 1
ATOM 4849 N N . TYR A 1 628 ? -19.006 -17.975 -3.583 1.00 95.81 628 TYR A N 1
ATOM 4850 C CA . TYR A 1 628 ? -17.834 -17.446 -2.875 1.00 95.81 628 TYR A CA 1
ATOM 4851 C C . TYR A 1 628 ? -17.836 -17.813 -1.384 1.00 95.81 628 TYR A C 1
ATOM 4853 O O . TYR A 1 628 ? -16.788 -18.125 -0.816 1.00 95.81 628 TYR A O 1
ATOM 4861 N N . GLY A 1 629 ? -19.007 -17.834 -0.746 1.00 94.94 629 GLY A N 1
ATOM 4862 C CA . GLY A 1 629 ? -19.134 -18.186 0.663 1.00 94.94 629 GLY A CA 1
ATOM 4863 C C . GLY A 1 629 ? -18.707 -19.618 0.993 1.00 94.94 629 GLY A C 1
ATOM 4864 O O . GLY A 1 629 ? -18.073 -19.853 2.025 1.00 94.94 629 GLY A O 1
ATOM 4865 N N . ASP A 1 630 ? -18.969 -20.569 0.097 1.00 94.69 630 ASP A N 1
ATOM 4866 C CA . ASP A 1 630 ? -18.525 -21.958 0.255 1.00 94.69 630 ASP A CA 1
ATOM 4867 C C . ASP A 1 630 ? -17.006 -22.077 0.130 1.00 94.69 630 ASP A C 1
ATOM 4869 O O . ASP A 1 630 ? -16.358 -22.773 0.923 1.00 94.69 630 ASP A O 1
ATOM 4873 N N . LEU A 1 631 ? -16.420 -21.348 -0.827 1.00 95.25 631 LEU A N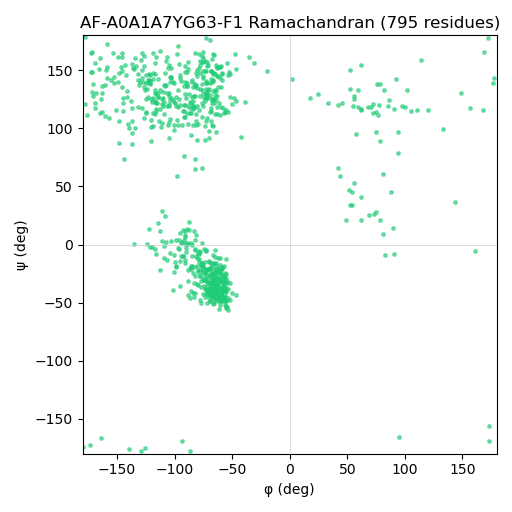 1
ATOM 4874 C CA . LEU A 1 631 ? -14.972 -21.231 -0.972 1.00 95.25 631 LEU A CA 1
ATOM 4875 C C . LEU A 1 631 ? -14.340 -20.650 0.295 1.00 95.25 631 LEU A C 1
ATOM 4877 O O . LEU A 1 631 ? -13.384 -21.230 0.814 1.00 95.25 631 LEU A O 1
ATOM 4881 N N . PHE A 1 632 ? -14.895 -19.553 0.815 1.00 96.00 632 PHE A N 1
ATOM 4882 C CA . PHE A 1 632 ? -14.431 -18.903 2.037 1.00 96.00 632 PHE A CA 1
ATOM 4883 C C . PHE A 1 632 ? -14.412 -19.885 3.218 1.00 96.00 632 PHE A C 1
ATOM 4885 O O . PHE A 1 632 ? -13.373 -20.087 3.852 1.00 96.00 632 PHE A O 1
ATOM 4892 N N . CYS A 1 633 ? -15.529 -20.572 3.479 1.00 94.88 633 CYS A N 1
ATOM 4893 C CA . CYS A 1 633 ? -15.628 -21.537 4.572 1.00 94.88 633 CYS A CA 1
ATOM 4894 C C . CYS A 1 633 ? -14.678 -22.733 4.389 1.00 94.88 633 CYS A C 1
ATOM 4896 O O . CYS A 1 633 ? -14.048 -23.175 5.356 1.00 94.88 633 CYS A O 1
ATOM 4898 N N . LYS A 1 634 ? -14.546 -23.267 3.165 1.00 94.25 634 LYS A N 1
ATOM 4899 C CA . LYS A 1 634 ? -13.662 -24.408 2.871 1.00 94.25 634 LYS A CA 1
ATOM 4900 C C . LYS A 1 634 ? -12.188 -24.032 3.035 1.00 94.25 634 LYS A C 1
ATOM 4902 O O . LYS A 1 634 ? -11.437 -24.799 3.646 1.00 94.25 634 LYS A O 1
ATOM 4907 N N . ALA A 1 635 ? -11.778 -22.867 2.531 1.00 94.06 635 ALA A N 1
ATOM 4908 C CA . ALA A 1 635 ? -10.409 -22.365 2.626 1.00 94.06 635 ALA A CA 1
ATOM 4909 C C . ALA A 1 635 ? -10.006 -22.075 4.079 1.00 94.06 635 ALA A C 1
ATOM 4911 O O . ALA A 1 635 ? -8.932 -22.497 4.523 1.00 94.06 635 ALA A O 1
ATOM 4912 N N . LEU A 1 636 ? -10.905 -21.454 4.847 1.00 94.06 636 LEU A N 1
ATOM 4913 C CA . LEU A 1 636 ? -10.668 -21.123 6.246 1.00 94.06 636 LEU A CA 1
ATOM 4914 C C . LEU A 1 636 ? -10.569 -22.379 7.126 1.00 94.06 636 LEU A C 1
ATOM 4916 O O . LEU A 1 636 ? -9.625 -22.506 7.899 1.00 94.06 636 LEU A O 1
ATOM 4920 N N . LYS A 1 637 ? -11.474 -23.355 6.970 1.00 92.19 637 LYS A N 1
ATOM 4921 C CA . LYS A 1 637 ? -11.449 -24.600 7.768 1.00 92.19 637 LYS A CA 1
ATOM 4922 C C . LYS A 1 637 ? -10.270 -25.510 7.445 1.00 92.19 637 LYS A C 1
ATOM 4924 O O . LYS A 1 637 ? -9.710 -26.128 8.346 1.00 92.19 637 LYS A O 1
ATOM 4929 N N . THR A 1 638 ? -9.932 -25.635 6.163 1.00 91.44 638 THR A N 1
ATOM 4930 C CA . THR A 1 638 ? -8.953 -26.632 5.705 1.00 91.44 638 THR A CA 1
ATOM 4931 C C . THR A 1 638 ? -7.525 -26.108 5.808 1.00 91.44 638 THR A C 1
ATOM 4933 O O . THR A 1 638 ? -6.627 -26.849 6.201 1.00 91.44 638 THR A O 1
ATOM 4936 N N . TYR A 1 639 ? -7.316 -24.832 5.475 1.00 90.75 639 TYR A N 1
ATOM 4937 C CA . TYR A 1 639 ? -5.981 -24.250 5.327 1.00 90.75 639 TYR A CA 1
ATOM 4938 C C . TYR A 1 639 ? -5.742 -23.022 6.218 1.00 90.75 639 TYR A C 1
ATOM 4940 O O . TYR A 1 639 ? -4.652 -22.457 6.177 1.00 90.75 639 TYR A O 1
ATOM 4948 N N . ASN A 1 640 ? -6.724 -22.594 7.027 1.00 92.69 640 ASN A N 1
ATOM 4949 C CA . ASN A 1 640 ? -6.692 -21.320 7.767 1.00 92.69 640 ASN A CA 1
ATOM 4950 C C . ASN A 1 640 ? -6.393 -20.119 6.854 1.00 92.69 640 ASN A C 1
ATOM 4952 O O . ASN A 1 640 ? -5.714 -19.165 7.246 1.00 92.69 640 ASN A O 1
ATOM 4956 N N . MET A 1 641 ? -6.885 -20.197 5.617 1.00 93.81 641 MET A N 1
ATOM 4957 C CA . MET A 1 641 ? -6.726 -19.161 4.610 1.00 93.81 641 MET A CA 1
ATOM 4958 C C . MET A 1 641 ? -7.945 -18.256 4.611 1.00 93.81 641 MET A C 1
ATOM 4960 O O . MET A 1 641 ? -9.057 -18.717 4.361 1.00 93.81 641 MET A O 1
ATOM 4964 N N . LEU A 1 642 ? -7.728 -16.971 4.879 1.00 95.88 642 LEU A N 1
ATOM 4965 C CA . LEU A 1 642 ? -8.799 -15.985 4.875 1.00 95.88 642 LEU A CA 1
ATOM 4966 C C . LEU A 1 642 ? -8.908 -15.358 3.488 1.00 95.88 642 LEU A C 1
ATOM 4968 O O . LEU A 1 642 ? -8.014 -14.617 3.082 1.00 95.88 642 LEU A O 1
ATOM 4972 N N . CYS A 1 643 ? -9.976 -15.671 2.760 1.00 96.19 643 CYS A N 1
ATOM 4973 C CA . CYS A 1 643 ? -10.301 -15.027 1.489 1.00 96.19 643 CYS A CA 1
ATOM 4974 C C . CYS A 1 643 ? -10.979 -13.678 1.764 1.00 96.19 643 CYS A C 1
ATOM 4976 O O . CYS A 1 643 ? -11.849 -13.605 2.626 1.00 96.19 643 CYS A O 1
ATOM 4978 N N . PHE A 1 644 ? -10.579 -12.618 1.060 1.00 95.25 644 PHE A N 1
ATOM 4979 C CA . PHE A 1 644 ? -11.127 -11.269 1.296 1.00 95.25 644 PHE A CA 1
ATOM 4980 C C . PHE A 1 644 ? -11.482 -10.488 0.022 1.00 95.25 644 PHE A C 1
ATOM 4982 O O . PHE A 1 644 ? -11.992 -9.371 0.096 1.00 95.25 644 PHE A O 1
ATOM 4989 N N . GLY A 1 645 ? -11.276 -11.082 -1.155 1.00 96.44 645 GLY A N 1
ATOM 4990 C CA . GLY A 1 645 ? -11.782 -10.531 -2.409 1.00 96.44 645 GLY A CA 1
ATOM 4991 C C . GLY A 1 645 ? -11.468 -11.395 -3.625 1.00 96.44 645 GLY A C 1
ATOM 4992 O O . GLY A 1 645 ? -10.817 -12.437 -3.513 1.00 96.44 645 GLY A O 1
ATOM 4993 N N . ILE A 1 646 ? -11.930 -10.943 -4.786 1.00 96.81 646 ILE A N 1
ATOM 4994 C CA . ILE A 1 646 ? -11.791 -11.597 -6.092 1.00 96.81 646 ILE A CA 1
ATOM 4995 C C . ILE A 1 646 ? -11.076 -10.639 -7.055 1.00 96.81 646 ILE A C 1
ATOM 4997 O O . ILE A 1 646 ? -11.239 -9.424 -6.982 1.00 96.81 646 ILE A O 1
ATOM 5001 N N . TYR A 1 647 ? -10.279 -11.189 -7.965 1.00 96.75 647 TYR A N 1
ATOM 5002 C CA . TYR A 1 647 ? -9.632 -10.495 -9.071 1.00 96.75 647 TYR A CA 1
ATOM 5003 C C . TYR A 1 647 ? -10.090 -11.123 -10.396 1.00 96.75 647 TYR A C 1
ATOM 5005 O O . TYR A 1 647 ? -9.518 -12.102 -10.904 1.00 96.75 647 TYR A O 1
ATOM 5013 N N . ARG A 1 648 ? -11.196 -10.584 -10.911 1.00 95.06 648 ARG A N 1
ATOM 5014 C CA . ARG A 1 648 ? -11.995 -11.139 -12.011 1.00 95.06 648 ARG A CA 1
ATOM 5015 C C . ARG A 1 648 ? -11.589 -10.530 -13.345 1.00 95.06 648 ARG A C 1
ATOM 5017 O O . ARG A 1 648 ? -11.278 -9.348 -13.406 1.00 95.06 648 ARG A O 1
ATOM 5024 N N . LEU A 1 649 ? -11.598 -11.323 -14.419 1.00 93.12 649 LEU A N 1
ATOM 5025 C CA . LEU A 1 649 ? -11.383 -10.806 -15.779 1.00 93.12 649 LEU A CA 1
ATOM 5026 C C . LEU A 1 649 ? -12.489 -9.812 -16.155 1.00 93.12 649 LEU A C 1
ATOM 5028 O O . LEU A 1 649 ? -13.664 -10.103 -15.949 1.00 93.12 649 LEU A O 1
ATOM 5032 N N . ARG A 1 650 ? -12.117 -8.673 -16.750 1.00 88.88 650 ARG A N 1
ATOM 5033 C CA . ARG A 1 650 ? -13.057 -7.612 -17.160 1.00 88.88 650 ARG A CA 1
ATOM 5034 C C . ARG A 1 650 ? -14.194 -8.169 -18.010 1.00 88.88 650 ARG A C 1
ATOM 5036 O O . ARG A 1 650 ? -15.358 -7.951 -17.702 1.00 88.88 650 ARG A O 1
ATOM 5043 N N . ASP A 1 651 ? -13.845 -8.974 -19.007 1.00 85.06 651 ASP A N 1
ATOM 5044 C CA . ASP A 1 651 ? -14.783 -9.483 -20.007 1.00 85.06 651 ASP A CA 1
ATOM 5045 C C . ASP A 1 651 ? -15.434 -10.822 -19.585 1.00 85.06 651 ASP A C 1
ATOM 5047 O O . ASP A 1 651 ? -16.040 -11.494 -20.412 1.00 85.06 651 ASP A O 1
ATOM 5051 N N . ALA A 1 652 ? -15.323 -11.238 -18.311 1.00 80.31 652 ALA A N 1
ATOM 5052 C CA . ALA A 1 652 ? -15.856 -12.524 -17.830 1.00 80.31 652 ALA A CA 1
ATOM 5053 C C . ALA A 1 652 ? -17.390 -12.628 -17.885 1.00 80.31 652 ALA A C 1
ATOM 5055 O O . ALA A 1 652 ? -17.921 -13.725 -18.025 1.00 80.31 652 ALA A O 1
ATOM 5056 N N . HIS A 1 653 ? -18.091 -11.498 -17.766 1.00 75.62 653 HIS A N 1
ATOM 5057 C CA . HIS A 1 653 ? -19.554 -11.420 -17.837 1.00 75.62 653 HIS A CA 1
ATOM 5058 C C . HIS A 1 653 ? -20.072 -11.463 -19.288 1.00 75.62 653 HIS A C 1
ATOM 5060 O O . HIS A 1 653 ? -21.254 -11.706 -19.529 1.00 75.62 653 HIS A O 1
ATOM 5066 N N . LEU A 1 654 ? -19.195 -11.258 -20.279 1.00 77.44 654 LEU A N 1
ATOM 5067 C CA . LEU A 1 654 ? -19.568 -11.261 -21.689 1.00 77.44 654 LEU A CA 1
ATOM 5068 C C . LEU A 1 654 ? -19.642 -12.696 -22.227 1.00 77.44 654 LEU A C 1
ATOM 5070 O O . LEU A 1 654 ? -18.761 -13.523 -22.014 1.00 77.44 654 LEU A O 1
ATOM 5074 N N . SER A 1 655 ? -20.683 -12.981 -23.011 1.00 68.06 655 SER A N 1
ATOM 5075 C CA . SER A 1 655 ? -20.901 -14.304 -23.622 1.00 68.06 655 SER A CA 1
ATOM 5076 C C . SER A 1 655 ? -19.901 -14.654 -24.737 1.00 68.06 655 SER A C 1
ATOM 5078 O O . SER A 1 655 ? -19.789 -15.817 -25.131 1.00 68.06 655 SER A O 1
ATOM 5080 N N . THR A 1 656 ? -19.166 -13.669 -25.259 1.00 71.06 656 THR A N 1
ATOM 5081 C CA . THR A 1 656 ? -18.151 -13.855 -26.303 1.00 71.06 656 THR A CA 1
ATOM 5082 C C . THR A 1 656 ? -16.745 -13.917 -25.703 1.00 71.06 656 THR A C 1
ATOM 5084 O O . THR A 1 656 ? -16.353 -12.969 -25.023 1.00 71.06 656 THR A O 1
ATOM 5087 N N . PRO A 1 657 ? -15.941 -14.958 -25.997 1.00 70.44 657 PRO A N 1
ATOM 5088 C CA . PRO A 1 657 ? -14.579 -15.052 -25.486 1.00 70.44 657 PRO A CA 1
ATOM 5089 C C . PRO A 1 657 ? -13.706 -13.927 -26.061 1.00 70.44 657 PRO A C 1
ATOM 5091 O O . PRO A 1 657 ? -13.420 -13.892 -27.259 1.00 70.44 657 PRO A O 1
ATOM 5094 N N . SER A 1 658 ? -13.293 -13.009 -25.189 1.00 73.75 658 SER A N 1
ATOM 5095 C CA . SER A 1 658 ? -12.361 -11.918 -25.484 1.00 73.75 658 SER A CA 1
ATOM 5096 C C . SER A 1 658 ? -10.915 -12.345 -25.213 1.00 73.75 658 SER A C 1
ATOM 5098 O O . SER A 1 658 ? -10.654 -13.215 -24.383 1.00 73.75 658 SER A O 1
ATOM 5100 N N . GLN A 1 659 ? -9.956 -11.726 -25.905 1.00 73.81 659 GLN A N 1
ATOM 5101 C CA . GLN A 1 659 ? -8.522 -11.905 -25.634 1.00 73.81 659 GLN A CA 1
ATOM 5102 C C . GLN A 1 659 ? -8.005 -10.976 -24.521 1.00 73.81 659 GLN A C 1
ATOM 5104 O O . GLN A 1 659 ? -6.817 -11.012 -24.201 1.00 73.81 659 GLN A O 1
ATOM 5109 N N . CYS A 1 660 ? -8.867 -10.135 -23.938 1.00 81.94 660 CYS A N 1
ATOM 5110 C CA . CYS A 1 660 ? -8.484 -9.226 -22.867 1.00 81.94 660 CYS A CA 1
ATOM 5111 C C . CYS A 1 660 ? -8.091 -10.000 -21.600 1.00 81.94 660 CYS A C 1
ATOM 5113 O O . CYS A 1 660 ? -8.890 -10.740 -21.029 1.00 81.94 660 CYS A O 1
ATOM 5115 N N . THR A 1 661 ? -6.859 -9.799 -21.132 1.00 86.19 661 THR A N 1
ATOM 5116 C CA . THR A 1 661 ? -6.353 -10.405 -19.890 1.00 86.19 661 THR A CA 1
ATOM 5117 C C . THR A 1 661 ? -6.477 -9.477 -18.682 1.00 86.19 661 THR A C 1
ATOM 5119 O O . THR A 1 661 ? -5.987 -9.819 -17.604 1.00 86.19 661 THR A O 1
ATOM 5122 N N . LYS A 1 662 ? -7.084 -8.294 -18.847 1.00 90.75 662 LYS A N 1
ATOM 5123 C CA . LYS A 1 662 ? -7.245 -7.319 -17.765 1.00 90.75 662 LYS A CA 1
ATOM 5124 C C . LYS A 1 662 ? -8.231 -7.839 -16.733 1.00 90.75 662 LYS A C 1
ATOM 5126 O O . LYS A 1 662 ? -9.262 -8.425 -17.069 1.00 90.75 662 LYS A O 1
ATOM 5131 N N . ARG A 1 663 ? -7.902 -7.610 -15.468 1.00 94.62 663 ARG A N 1
ATOM 5132 C CA . ARG A 1 663 ? -8.689 -8.044 -14.320 1.00 94.62 663 ARG A CA 1
ATOM 5133 C C . ARG A 1 663 ? -8.942 -6.865 -13.407 1.00 94.62 663 ARG A C 1
ATOM 5135 O O . ARG A 1 663 ? -8.038 -6.059 -13.232 1.00 94.62 663 ARG A O 1
ATOM 5142 N N . TYR A 1 664 ? -10.124 -6.806 -12.814 1.00 95.75 664 TYR A N 1
ATOM 5143 C CA . TYR A 1 664 ? -10.518 -5.789 -11.846 1.00 95.75 664 TYR A CA 1
ATOM 5144 C C . TYR A 1 664 ? -10.782 -6.417 -10.476 1.00 95.75 664 TYR A C 1
ATOM 5146 O O . TYR A 1 664 ? -10.940 -7.634 -10.334 1.00 95.75 664 TYR A O 1
ATOM 5154 N N . VAL A 1 665 ? -10.771 -5.572 -9.453 1.00 97.12 665 VAL A N 1
ATOM 5155 C CA . VAL A 1 665 ? -10.857 -5.971 -8.047 1.00 97.12 665 VAL A CA 1
ATOM 5156 C C . VAL A 1 665 ? -12.307 -5.991 -7.564 1.00 97.12 665 VAL A C 1
ATOM 5158 O O . VAL A 1 665 ? -13.047 -5.050 -7.800 1.00 97.12 665 VAL A O 1
ATOM 5161 N N . ILE A 1 666 ? -12.702 -7.021 -6.821 1.00 96.81 666 ILE A N 1
ATOM 5162 C CA . ILE A 1 666 ? -13.973 -7.063 -6.089 1.00 96.81 666 ILE A CA 1
ATOM 5163 C C . ILE A 1 666 ? -13.653 -7.357 -4.625 1.00 96.81 666 ILE A C 1
ATOM 5165 O O . ILE A 1 666 ? -13.150 -8.432 -4.288 1.00 96.81 666 ILE A O 1
ATOM 5169 N N . THR A 1 667 ? -13.911 -6.388 -3.754 1.00 96.19 667 THR A N 1
ATOM 5170 C CA . THR A 1 667 ? -13.648 -6.488 -2.313 1.00 96.19 667 THR A CA 1
ATOM 5171 C C . THR A 1 667 ? -14.858 -7.068 -1.594 1.00 96.19 667 THR A C 1
ATOM 5173 O O . THR A 1 667 ? -15.972 -6.645 -1.874 1.00 96.19 667 THR A O 1
ATOM 5176 N N . ASN A 1 668 ? -14.642 -7.997 -0.653 1.00 95.50 668 ASN A N 1
ATOM 5177 C CA . ASN A 1 668 ? -15.691 -8.548 0.217 1.00 95.50 668 ASN A CA 1
ATOM 5178 C C . ASN A 1 668 ? -17.014 -8.898 -0.515 1.00 95.50 668 ASN A C 1
ATOM 5180 O O . ASN A 1 668 ? -18.068 -8.350 -0.186 1.00 95.50 668 ASN A O 1
ATOM 5184 N N . PRO A 1 669 ? -16.978 -9.787 -1.526 1.00 94.94 669 PRO A N 1
ATOM 5185 C CA . PRO A 1 669 ? -18.193 -10.196 -2.221 1.00 94.94 669 PRO A CA 1
ATOM 5186 C C . PRO A 1 669 ? -19.164 -10.923 -1.267 1.00 94.94 669 PRO A C 1
ATOM 5188 O O . PRO A 1 669 ? -18.732 -11.544 -0.283 1.00 94.94 669 PRO A O 1
ATOM 5191 N N . PRO A 1 670 ? -20.480 -10.875 -1.548 1.00 93.56 670 PRO A N 1
ATOM 5192 C CA . PRO A 1 670 ? -21.486 -11.533 -0.723 1.00 93.56 670 PRO A CA 1
ATOM 5193 C C . PRO A 1 670 ? -21.359 -13.062 -0.770 1.00 93.56 670 PRO A C 1
ATOM 5195 O O . PRO A 1 670 ? -20.747 -13.636 -1.669 1.00 93.56 670 PRO A O 1
ATOM 5198 N N . TYR A 1 671 ? -21.994 -13.739 0.191 1.00 94.00 671 TYR A N 1
ATOM 5199 C CA . TYR A 1 671 ? -21.920 -15.200 0.327 1.00 94.00 671 TYR A CA 1
ATOM 5200 C C . TYR A 1 671 ? -22.351 -15.947 -0.950 1.00 94.00 671 TYR A C 1
ATOM 5202 O O . TYR A 1 671 ? -21.660 -16.862 -1.391 1.00 94.00 671 TYR A O 1
ATOM 5210 N N . GLU A 1 672 ? -23.455 -15.515 -1.564 1.00 95.00 672 GLU A N 1
ATOM 5211 C CA . GLU A 1 672 ? -24.056 -16.123 -2.766 1.00 95.00 672 GLU A CA 1
ATOM 5212 C C . GLU A 1 672 ? -23.410 -15.651 -4.082 1.00 95.00 672 GLU A C 1
ATOM 5214 O O . GLU A 1 672 ? -23.966 -15.861 -5.156 1.00 95.00 672 GLU A O 1
ATOM 5219 N N . PHE A 1 673 ? -22.270 -14.956 -4.025 1.00 94.69 673 PHE A N 1
ATOM 5220 C CA . PHE A 1 673 ? -21.616 -14.454 -5.230 1.00 94.69 673 PHE A CA 1
ATOM 5221 C C . PHE A 1 673 ? -21.077 -15.608 -6.082 1.00 94.69 673 PHE A C 1
ATOM 5223 O O . PHE A 1 673 ? -20.294 -16.427 -5.595 1.00 94.69 673 PHE A O 1
ATOM 5230 N N . GLU A 1 674 ? -21.472 -15.652 -7.352 1.00 93.62 674 GLU A N 1
ATOM 5231 C CA . GLU A 1 674 ? -21.081 -16.708 -8.287 1.00 93.62 674 GLU A CA 1
ATOM 5232 C C . GLU A 1 674 ? -19.611 -16.567 -8.706 1.00 93.62 674 GLU A C 1
ATOM 5234 O O . GLU A 1 674 ? -19.155 -15.488 -9.104 1.00 93.62 674 GLU A O 1
ATOM 5239 N N . LEU A 1 675 ? -18.865 -17.669 -8.623 1.00 93.69 675 LEU A N 1
ATOM 5240 C CA . LEU A 1 675 ? -17.467 -17.766 -9.037 1.00 93.69 675 LEU A CA 1
ATOM 5241 C C . LEU A 1 675 ? -17.330 -18.209 -10.494 1.00 93.69 675 LEU A C 1
ATOM 5243 O O . LEU A 1 675 ? -18.113 -19.013 -10.994 1.00 93.69 675 LEU A O 1
ATOM 5247 N N . VAL A 1 676 ? -16.271 -17.724 -11.147 1.00 91.88 676 VAL A N 1
ATOM 5248 C CA . VAL A 1 676 ? -15.876 -18.147 -12.496 1.00 91.88 676 VAL A CA 1
ATOM 5249 C C . VAL A 1 676 ? -14.525 -18.872 -12.414 1.00 91.88 676 VAL A C 1
ATOM 5251 O O . VAL A 1 676 ? -13.640 -18.409 -11.689 1.00 91.88 676 VAL A O 1
ATOM 5254 N N . PRO A 1 677 ? -14.269 -19.947 -13.189 1.00 90.56 677 PRO A N 1
ATOM 5255 C CA . PRO A 1 677 ? -13.028 -20.730 -13.077 1.00 90.56 677 PRO A CA 1
ATOM 5256 C C . PRO A 1 677 ? -11.752 -19.919 -13.335 1.00 90.56 677 PRO A C 1
ATOM 5258 O O . PRO A 1 677 ? -10.667 -20.245 -12.855 1.00 90.56 677 PRO A O 1
ATOM 5261 N N . THR A 1 678 ? -11.868 -18.837 -14.107 1.00 91.19 678 THR A N 1
ATOM 5262 C CA . THR A 1 678 ? -10.754 -17.942 -14.418 1.00 91.19 678 THR A CA 1
ATOM 5263 C C . THR A 1 678 ? -10.417 -16.968 -13.295 1.00 91.19 678 THR A C 1
ATOM 5265 O O . THR A 1 678 ? -9.430 -16.247 -13.436 1.00 91.19 678 THR A O 1
ATOM 5268 N N . ASP A 1 679 ? -11.211 -16.882 -12.227 1.00 94.12 679 ASP A N 1
ATOM 5269 C CA . ASP A 1 679 ? -11.002 -15.923 -11.142 1.00 94.12 679 ASP A CA 1
ATOM 5270 C C . ASP A 1 679 ? -9.711 -16.210 -10.359 1.00 94.12 679 ASP A C 1
ATOM 5272 O O . ASP A 1 679 ? -9.283 -17.357 -10.187 1.00 94.12 679 ASP A O 1
ATOM 5276 N N . LEU A 1 680 ? -9.080 -15.130 -9.889 1.00 95.56 680 LEU A N 1
ATOM 5277 C CA . LEU A 1 680 ? -8.008 -15.193 -8.900 1.00 95.56 680 LEU A CA 1
ATOM 5278 C C . LEU A 1 680 ? -8.550 -14.668 -7.567 1.00 95.56 680 LEU A C 1
ATOM 5280 O O . LEU A 1 680 ? -9.249 -13.662 -7.540 1.00 95.56 680 LEU A O 1
ATOM 5284 N N . ILE A 1 681 ? -8.238 -15.325 -6.458 1.00 96.56 681 ILE A N 1
ATOM 5285 C CA . ILE A 1 681 ? -8.804 -15.017 -5.142 1.00 96.56 681 ILE A CA 1
ATOM 5286 C C . ILE A 1 681 ? -7.731 -14.402 -4.257 1.00 96.56 681 ILE A C 1
ATOM 5288 O O . ILE A 1 681 ? -6.670 -15.000 -4.060 1.00 96.56 681 ILE A O 1
ATOM 5292 N N . PHE A 1 682 ? -8.013 -13.226 -3.697 1.00 97.25 682 PHE A N 1
ATOM 5293 C CA . PHE A 1 682 ? -7.157 -12.608 -2.691 1.00 97.25 682 PHE A CA 1
ATOM 5294 C C . PHE A 1 682 ? -7.318 -13.337 -1.363 1.00 97.25 682 PHE A C 1
ATOM 5296 O O . PHE A 1 682 ? -8.434 -13.483 -0.851 1.00 97.25 682 PHE A O 1
ATOM 5303 N N . CYS A 1 683 ? -6.201 -13.789 -0.799 1.00 95.25 683 CYS A N 1
ATOM 5304 C CA . CYS A 1 683 ? -6.207 -14.524 0.454 1.00 95.25 683 CYS A CA 1
ATOM 5305 C C . CYS A 1 683 ? -5.007 -14.200 1.349 1.00 95.25 683 CYS A C 1
ATOM 5307 O O . CYS A 1 683 ? -3.934 -13.801 0.889 1.00 95.25 683 CYS A O 1
ATOM 5309 N N . LEU A 1 684 ? -5.210 -14.388 2.651 1.00 94.88 684 LEU A N 1
ATOM 5310 C CA . LEU A 1 684 ? -4.163 -14.366 3.663 1.00 94.88 684 LEU A CA 1
ATOM 5311 C C . LEU A 1 684 ? -3.761 -15.805 3.974 1.00 94.88 684 LEU A C 1
ATOM 5313 O O . LEU A 1 684 ? -4.513 -16.545 4.610 1.00 94.88 684 LEU A O 1
ATOM 5317 N N . MET A 1 685 ? -2.580 -16.200 3.509 1.00 91.81 685 MET A N 1
ATOM 5318 C CA . MET A 1 685 ? -2.002 -17.520 3.751 1.00 91.81 685 MET A CA 1
ATOM 5319 C C . MET A 1 685 ? -1.180 -17.522 5.034 1.00 91.81 685 MET A C 1
ATOM 5321 O O . MET A 1 685 ? -0.379 -16.614 5.246 1.00 91.81 685 MET A O 1
ATOM 5325 N N . GLN A 1 686 ? -1.326 -18.569 5.844 1.00 90.00 686 GLN A N 1
ATOM 5326 C CA . GLN A 1 686 ? -0.428 -18.823 6.972 1.00 90.00 686 GLN A CA 1
ATOM 5327 C C . GLN A 1 686 ? 0.979 -19.187 6.493 1.00 90.00 686 GLN A C 1
ATOM 5329 O O . GLN A 1 686 ? 1.176 -19.634 5.357 1.00 90.00 686 GLN A O 1
ATOM 5334 N N . PHE A 1 687 ? 1.959 -19.026 7.378 1.00 86.00 687 PHE A N 1
ATOM 5335 C CA . PHE A 1 687 ? 3.314 -19.487 7.123 1.00 86.00 687 PHE A CA 1
ATOM 5336 C C . PHE A 1 687 ? 3.388 -21.021 7.230 1.00 86.00 687 PHE A C 1
ATOM 5338 O O . PHE A 1 687 ? 3.037 -21.602 8.254 1.00 86.00 687 PHE A O 1
ATOM 5345 N N . ASP A 1 688 ? 3.846 -21.698 6.173 1.00 79.62 688 ASP A N 1
ATOM 5346 C CA . ASP A 1 688 ? 4.023 -23.155 6.192 1.00 79.62 688 ASP A CA 1
ATOM 5347 C C . ASP A 1 688 ? 5.443 -23.538 6.628 1.00 79.62 688 ASP A C 1
ATOM 5349 O O . ASP A 1 688 ? 6.413 -23.304 5.912 1.00 79.62 688 ASP A O 1
ATOM 5353 N N . HIS A 1 689 ? 5.576 -24.201 7.775 1.00 72.19 689 HIS A N 1
ATOM 5354 C CA . HIS A 1 689 ? 6.866 -24.696 8.259 1.00 72.19 689 HIS A CA 1
ATOM 5355 C C . HIS A 1 689 ? 7.439 -25.864 7.428 1.00 72.19 689 HIS A C 1
ATOM 5357 O O . HIS A 1 689 ? 8.648 -26.113 7.474 1.00 72.19 689 HIS A O 1
ATOM 5363 N N . ASN A 1 690 ? 6.609 -26.580 6.662 1.00 58.00 690 ASN A N 1
ATOM 5364 C CA . ASN A 1 690 ? 6.992 -27.825 5.989 1.00 58.00 690 ASN A CA 1
ATOM 5365 C C . ASN A 1 690 ? 7.596 -27.612 4.592 1.00 58.00 690 ASN A C 1
ATOM 5367 O O . ASN A 1 690 ? 8.380 -28.446 4.126 1.00 58.00 690 ASN A O 1
ATOM 5371 N N . ALA A 1 691 ? 7.319 -26.476 3.946 1.00 56.94 691 ALA A N 1
ATOM 5372 C CA . ALA A 1 691 ? 7.872 -26.129 2.635 1.00 56.94 691 ALA A CA 1
ATOM 5373 C C . ALA A 1 691 ? 9.416 -26.035 2.622 1.00 56.94 691 ALA A C 1
ATOM 5375 O O . ALA A 1 691 ? 10.047 -26.198 1.577 1.00 56.94 691 ALA A O 1
ATOM 5376 N N . GLY A 1 692 ? 10.054 -25.823 3.780 1.00 40.47 692 GLY A N 1
ATOM 5377 C CA . GLY A 1 692 ? 11.514 -25.798 3.919 1.00 40.47 692 GLY A CA 1
ATOM 5378 C C . GLY A 1 692 ? 12.200 -27.171 3.995 1.00 40.47 692 GLY A C 1
ATOM 5379 O O . GLY A 1 692 ? 13.392 -27.259 3.705 1.00 40.47 692 GLY A O 1
ATOM 5380 N N . GLN A 1 693 ? 11.486 -28.240 4.368 1.00 37.97 693 GLN A N 1
ATOM 5381 C CA . GLN A 1 693 ? 12.069 -29.576 4.607 1.00 37.97 693 GLN A CA 1
ATOM 5382 C C . GLN A 1 693 ? 11.900 -30.545 3.423 1.00 37.97 693 GLN A C 1
ATOM 5384 O O . GLN A 1 693 ? 12.588 -31.565 3.333 1.00 37.97 693 GLN A O 1
ATOM 5389 N N . SER A 1 694 ? 11.017 -30.224 2.477 1.00 29.95 694 SER A N 1
ATOM 5390 C CA . SER A 1 694 ? 10.635 -31.104 1.365 1.00 29.95 694 SER A CA 1
ATOM 5391 C C . SER A 1 694 ? 11.707 -31.275 0.277 1.00 29.95 694 SER A C 1
ATOM 5393 O O . SER A 1 694 ? 11.551 -32.117 -0.606 1.00 29.95 694 SER A O 1
ATOM 5395 N N . ARG A 1 695 ? 12.832 -30.544 0.340 1.00 33.19 695 ARG A N 1
ATOM 5396 C CA . ARG A 1 695 ? 13.963 -30.708 -0.599 1.00 33.19 695 ARG A CA 1
ATOM 5397 C C . ARG A 1 695 ? 15.226 -31.337 -0.009 1.00 33.19 695 ARG A C 1
ATOM 5399 O O . ARG A 1 695 ? 16.086 -31.746 -0.782 1.00 33.19 695 ARG A O 1
ATOM 5406 N N . THR A 1 696 ? 15.342 -31.478 1.311 1.00 28.02 696 THR A N 1
ATOM 5407 C CA . THR A 1 696 ? 16.528 -32.078 1.958 1.00 28.02 696 THR A CA 1
ATOM 5408 C C . THR A 1 696 ? 16.370 -33.564 2.298 1.00 28.02 696 THR A C 1
ATOM 5410 O O . THR A 1 696 ? 17.338 -34.193 2.710 1.00 28.02 696 THR A O 1
ATOM 5413 N N . SER A 1 697 ? 15.199 -34.166 2.060 1.00 27.41 697 SER A N 1
ATOM 5414 C CA . SER A 1 697 ? 14.911 -35.582 2.359 1.00 27.41 697 SER A CA 1
ATOM 5415 C C . SER A 1 697 ? 14.655 -36.468 1.126 1.00 27.41 697 SER A C 1
ATOM 5417 O O . SER A 1 697 ? 14.148 -37.579 1.251 1.00 27.41 697 SER A O 1
ATOM 5419 N N . LEU A 1 698 ? 15.072 -36.039 -0.071 1.00 29.33 698 LEU A N 1
ATOM 5420 C CA . LEU A 1 698 ? 15.154 -36.903 -1.260 1.00 29.33 698 LEU A CA 1
ATOM 5421 C C . LEU A 1 698 ? 16.588 -37.409 -1.463 1.00 29.33 698 LEU A C 1
ATOM 5423 O O . LEU A 1 698 ? 17.214 -37.189 -2.495 1.00 29.33 698 LEU A O 1
ATOM 5427 N N . SER A 1 699 ? 17.117 -38.113 -0.462 1.00 25.44 699 SER A N 1
ATOM 5428 C CA . SER A 1 699 ? 18.225 -39.041 -0.679 1.00 25.44 699 SER A CA 1
ATOM 5429 C C . SER A 1 699 ? 18.077 -40.256 0.241 1.00 25.44 699 SER A C 1
ATOM 5431 O O . SER A 1 699 ? 18.109 -40.148 1.459 1.00 25.44 699 SER A O 1
ATOM 5433 N N . HIS A 1 700 ? 17.870 -41.408 -0.397 1.00 30.05 700 HIS A N 1
ATOM 5434 C CA . HIS A 1 700 ? 17.983 -42.768 0.134 1.00 30.05 700 HIS A CA 1
ATOM 5435 C C . HIS A 1 700 ? 17.131 -43.165 1.355 1.00 30.05 700 HIS A C 1
ATOM 5437 O O . HIS A 1 700 ? 17.584 -43.152 2.493 1.00 30.05 700 HIS A O 1
ATOM 5443 N N . SER A 1 701 ? 15.969 -43.766 1.085 1.00 24.50 701 SER A N 1
ATOM 5444 C CA . SER A 1 701 ? 15.458 -44.865 1.917 1.00 24.50 701 SER A CA 1
ATOM 5445 C C . SER A 1 701 ? 14.742 -45.918 1.066 1.00 24.50 701 SER A C 1
ATOM 5447 O O . SER A 1 701 ? 13.527 -46.082 1.052 1.00 24.50 701 SER A O 1
ATOM 5449 N N . SER A 1 702 ? 15.537 -46.699 0.338 1.00 27.52 702 SER A N 1
ATOM 5450 C CA . SER A 1 702 ? 15.123 -48.023 -0.115 1.00 27.52 702 SER A CA 1
ATOM 5451 C C . SER A 1 702 ? 15.051 -48.953 1.097 1.00 27.52 702 SER A C 1
ATOM 5453 O O . SER A 1 702 ? 16.045 -49.580 1.454 1.00 27.52 702 SER A O 1
ATOM 5455 N N . HIS A 1 703 ? 13.877 -49.048 1.725 1.00 27.06 703 HIS A N 1
ATOM 5456 C CA . HIS A 1 703 ? 13.557 -50.149 2.627 1.00 27.06 703 HIS A CA 1
ATOM 5457 C C . HIS A 1 703 ? 12.269 -50.855 2.203 1.00 27.06 703 HIS A C 1
ATOM 5459 O O . HIS A 1 703 ? 11.166 -50.319 2.209 1.00 27.06 703 HIS A O 1
ATOM 5465 N N . SER A 1 704 ? 12.493 -52.104 1.814 1.00 25.94 704 SER A N 1
ATOM 5466 C CA . SER A 1 704 ? 11.562 -53.177 1.511 1.00 25.94 704 SER A CA 1
ATOM 5467 C C . SER A 1 704 ? 10.484 -53.374 2.578 1.00 25.94 704 SER A C 1
ATOM 5469 O O . SER A 1 704 ? 10.800 -53.687 3.727 1.00 25.94 704 SER A O 1
ATOM 5471 N N . SER A 1 705 ? 9.218 -53.348 2.171 1.00 27.50 705 SER A N 1
ATOM 5472 C CA . SER A 1 705 ? 8.108 -53.917 2.935 1.00 27.50 705 SER A CA 1
ATOM 5473 C C . SER A 1 705 ? 7.665 -55.238 2.298 1.00 27.50 705 SER A C 1
ATOM 5475 O O . SER A 1 705 ? 6.812 -55.307 1.416 1.00 27.50 705 SER A O 1
ATOM 5477 N N . HIS A 1 706 ? 8.262 -56.330 2.783 1.00 24.30 706 HIS A N 1
ATOM 5478 C CA . HIS A 1 706 ? 7.648 -57.652 2.715 1.00 24.30 706 HIS A CA 1
ATOM 5479 C C . HIS A 1 706 ? 6.329 -57.605 3.500 1.00 24.30 706 HIS A C 1
ATOM 5481 O O . HIS A 1 706 ? 6.347 -57.506 4.725 1.00 24.30 706 HIS A O 1
ATOM 5487 N N . SER A 1 707 ? 5.192 -57.710 2.813 1.00 24.66 707 SER A N 1
ATOM 5488 C CA . SER A 1 707 ? 3.921 -58.075 3.442 1.00 24.66 707 SER A CA 1
ATOM 5489 C C . SER A 1 707 ? 3.523 -59.474 2.979 1.00 24.66 707 SER A C 1
ATOM 5491 O O . SER A 1 707 ? 3.408 -59.776 1.791 1.00 24.66 707 SER A O 1
ATOM 5493 N N . SER A 1 708 ? 3.410 -60.375 3.950 1.00 26.53 708 SER A N 1
ATOM 5494 C CA . SER A 1 708 ? 3.007 -61.761 3.780 1.00 26.53 708 SER A CA 1
ATOM 5495 C C . SER A 1 708 ? 1.485 -61.854 3.707 1.00 26.53 708 SER A C 1
ATOM 5497 O O . SER A 1 708 ? 0.751 -61.534 4.636 1.00 26.53 708 SER A O 1
ATOM 5499 N N . SER A 1 709 ? 1.014 -62.340 2.565 1.00 26.27 709 SER A N 1
ATOM 5500 C CA . SER A 1 709 ? -0.365 -62.727 2.296 1.00 26.27 709 SER A CA 1
ATOM 5501 C C . SER A 1 709 ? -0.843 -63.882 3.184 1.00 26.27 709 SER A C 1
ATOM 5503 O O . SER A 1 709 ? -0.107 -64.861 3.339 1.00 26.27 709 SER A O 1
ATOM 5505 N N . LYS A 1 710 ? -2.124 -63.869 3.583 1.00 26.59 710 LYS A N 1
ATOM 5506 C CA . LYS A 1 710 ? -3.001 -65.058 3.535 1.00 26.59 710 LYS A CA 1
ATOM 5507 C C . LYS A 1 710 ? -4.500 -64.695 3.584 1.00 26.59 710 LYS A C 1
ATOM 5509 O O . LYS A 1 710 ? -5.000 -64.351 4.641 1.00 26.59 710 LYS A O 1
ATOM 5514 N N . LYS A 1 711 ? -5.147 -64.926 2.423 1.00 25.41 711 LYS A N 1
ATOM 5515 C CA . LYS A 1 711 ? -6.491 -65.510 2.148 1.00 25.41 711 LYS A CA 1
ATOM 5516 C C . LYS A 1 711 ? -7.715 -64.792 2.749 1.00 25.41 711 LYS A C 1
ATOM 5518 O O . LYS A 1 711 ? -7.747 -64.507 3.928 1.00 25.41 711 LYS A O 1
ATOM 5523 N N . SER A 1 712 ? -8.805 -64.530 2.026 1.00 24.69 712 SER A N 1
ATOM 5524 C CA . SER A 1 712 ? -9.573 -65.301 1.018 1.00 24.69 712 SER A CA 1
ATOM 5525 C C . SER A 1 712 ? -10.629 -64.340 0.415 1.00 24.69 712 SER A C 1
ATOM 5527 O O . SER A 1 712 ? -10.853 -63.294 1.006 1.00 24.69 712 SER A O 1
ATOM 5529 N N . SER A 1 713 ? -11.326 -64.527 -0.707 1.00 25.88 713 SER A N 1
ATOM 5530 C CA . SER A 1 713 ? -11.486 -65.582 -1.715 1.00 25.88 713 SER A CA 1
ATOM 5531 C C . SER A 1 713 ? -12.122 -64.922 -2.947 1.00 25.88 713 SER A C 1
ATOM 5533 O O . SER A 1 713 ? -13.077 -64.162 -2.807 1.00 25.88 713 SER A O 1
ATOM 5535 N N . SER A 1 714 ? -11.624 -65.241 -4.139 1.00 28.00 714 SER A N 1
ATOM 5536 C CA . SER A 1 714 ? -12.245 -64.924 -5.425 1.00 28.00 714 SER A CA 1
ATOM 5537 C C . SER A 1 714 ? -13.219 -66.029 -5.847 1.00 28.00 714 SER A C 1
ATOM 5539 O O . SER A 1 714 ? -13.004 -67.201 -5.536 1.00 28.00 714 SER A O 1
ATOM 5541 N N . VAL A 1 715 ? -14.253 -65.668 -6.613 1.00 26.47 715 VAL A N 1
ATOM 5542 C CA . VAL A 1 715 ? -15.037 -66.618 -7.413 1.00 26.47 715 VAL A CA 1
ATOM 5543 C C . VAL A 1 715 ? -14.800 -66.314 -8.895 1.00 26.47 715 VAL A C 1
ATOM 5545 O O . VAL A 1 715 ? -15.251 -65.306 -9.421 1.00 26.47 715 VAL A O 1
ATOM 5548 N N . HIS A 1 716 ? -14.012 -67.211 -9.488 1.00 29.94 716 HIS A N 1
ATOM 5549 C CA . HIS A 1 716 ? -13.942 -67.699 -10.869 1.00 29.94 716 HIS A CA 1
ATOM 5550 C C . HIS A 1 716 ? -14.068 -66.774 -12.094 1.00 29.94 716 HIS A C 1
ATOM 5552 O O . HIS A 1 716 ? -15.123 -66.251 -12.430 1.00 29.94 716 HIS A O 1
ATOM 5558 N N . SER A 1 717 ? -12.994 -66.800 -12.886 1.00 28.38 717 SER A N 1
ATOM 5559 C CA . SER A 1 717 ? -12.942 -66.567 -14.331 1.00 28.38 717 SER A CA 1
ATOM 5560 C C . SER A 1 717 ? -12.864 -67.902 -15.097 1.00 28.38 717 SER A C 1
ATOM 5562 O O . SER A 1 717 ? -12.122 -68.795 -14.688 1.00 28.38 717 SER A O 1
ATOM 5564 N N . VAL A 1 718 ? -13.587 -68.029 -16.223 1.00 28.61 718 VAL A N 1
ATOM 5565 C CA . VAL A 1 718 ? -13.421 -69.068 -17.273 1.00 28.61 718 VAL A CA 1
ATOM 5566 C C . VAL A 1 718 ? -13.742 -68.451 -18.669 1.00 28.61 718 VAL A C 1
ATOM 5568 O O . VAL A 1 718 ? -14.530 -67.507 -18.719 1.00 28.61 718 VAL A O 1
ATOM 5571 N N . PRO A 1 719 ? -13.111 -68.921 -19.777 1.00 28.16 719 PRO A N 1
ATOM 5572 C CA . PRO A 1 719 ? -12.845 -68.204 -21.048 1.00 28.16 719 PRO A CA 1
ATOM 5573 C C . PRO A 1 719 ? -13.968 -68.234 -22.122 1.00 28.16 719 PRO A C 1
ATOM 5575 O O . PRO A 1 719 ? -15.029 -68.813 -21.885 1.00 28.16 719 PRO A O 1
ATOM 5578 N N . PRO A 1 720 ? -13.754 -67.636 -23.326 1.00 28.58 720 PRO A N 1
ATOM 5579 C CA . PRO A 1 720 ? -14.811 -67.366 -24.297 1.00 28.58 720 PRO A CA 1
ATOM 5580 C C . PRO A 1 720 ? -15.138 -68.593 -25.157 1.00 28.58 720 PRO A C 1
ATOM 5582 O O . PRO A 1 720 ? -14.249 -69.286 -25.652 1.00 28.58 720 PRO A O 1
ATOM 5585 N N . SER A 1 721 ? -16.431 -68.824 -25.396 1.00 25.88 721 SER A N 1
ATOM 5586 C CA . SER A 1 721 ? -16.917 -69.790 -26.383 1.00 25.88 721 SER A CA 1
ATOM 5587 C C . SER A 1 721 ? -17.694 -69.081 -27.495 1.00 25.88 721 SER A C 1
ATOM 5589 O O . SER A 1 721 ? -18.669 -68.369 -27.274 1.00 25.88 721 SER A O 1
ATOM 5591 N N . ASN A 1 722 ? -17.208 -69.282 -28.719 1.00 27.66 722 ASN A N 1
ATOM 5592 C CA . ASN A 1 722 ? -17.875 -68.982 -29.979 1.00 27.66 722 ASN A CA 1
ATOM 5593 C C . ASN A 1 722 ? -19.146 -69.836 -30.131 1.00 27.66 722 ASN A C 1
ATOM 5595 O O . ASN A 1 722 ? -19.026 -71.062 -30.155 1.00 27.66 722 ASN A O 1
ATOM 5599 N N . ARG A 1 723 ? -20.310 -69.226 -30.408 1.00 26.47 723 ARG A N 1
ATOM 5600 C CA . ARG A 1 723 ? -21.156 -69.604 -31.563 1.00 26.47 723 ARG A CA 1
ATOM 5601 C C . ARG A 1 723 ? -22.343 -68.668 -31.810 1.00 26.47 723 ARG A C 1
ATOM 5603 O O . ARG A 1 723 ? -22.931 -68.091 -30.909 1.00 26.47 723 ARG A O 1
ATOM 5610 N N . GLN A 1 724 ? -22.644 -68.581 -33.101 1.00 26.08 724 GLN A N 1
ATOM 5611 C CA . GLN A 1 724 ? -23.629 -67.777 -33.819 1.00 26.08 724 GLN A CA 1
ATOM 5612 C C . GLN A 1 724 ? -25.097 -68.140 -33.533 1.00 26.08 724 GLN A C 1
ATOM 5614 O O . GLN A 1 724 ? -25.429 -69.318 -33.434 1.00 26.08 724 GLN A O 1
ATOM 5619 N N . ASN A 1 725 ? -25.980 -67.134 -33.598 1.00 26.23 725 ASN A N 1
ATOM 5620 C CA . ASN A 1 725 ? -27.138 -67.057 -34.514 1.00 26.23 725 ASN A CA 1
ATOM 5621 C C . ASN A 1 725 ? -27.721 -65.622 -34.456 1.00 26.23 725 ASN A C 1
ATOM 5623 O O . ASN A 1 725 ? -27.931 -65.103 -33.369 1.00 26.23 725 ASN A O 1
ATOM 5627 N N . ARG A 1 726 ? -27.731 -64.846 -35.561 1.00 27.38 726 ARG A N 1
ATOM 5628 C CA . ARG A 1 726 ? -28.828 -64.688 -36.564 1.00 27.38 726 ARG A CA 1
ATOM 5629 C C . ARG A 1 726 ? -30.146 -64.263 -35.891 1.00 27.38 726 ARG A C 1
ATOM 5631 O O . ARG A 1 726 ? -30.590 -64.971 -35.007 1.00 27.38 726 ARG A O 1
ATOM 5638 N N . SER A 1 727 ? -30.857 -63.187 -36.233 1.00 26.30 727 SER A N 1
ATOM 5639 C CA . SER A 1 727 ? -31.054 -62.338 -37.433 1.00 26.30 727 SER A CA 1
ATOM 5640 C C . SER A 1 727 ? -31.854 -61.096 -36.957 1.00 26.30 727 SER A C 1
ATOM 5642 O O . SER A 1 727 ? -32.521 -61.207 -35.940 1.00 26.30 727 SER A O 1
ATOM 5644 N N . SER A 1 728 ? -31.865 -59.900 -37.554 1.00 26.91 728 SER A N 1
ATOM 5645 C CA . SER A 1 728 ? -32.214 -59.567 -38.941 1.00 26.91 728 SER A CA 1
ATOM 5646 C C . SER A 1 728 ? -31.822 -58.117 -39.278 1.00 26.91 728 SER A C 1
ATOM 5648 O O . SER A 1 728 ? -32.183 -57.186 -38.563 1.00 26.91 728 SER A O 1
ATOM 5650 N N . LYS A 1 729 ? -31.125 -57.946 -40.408 1.00 27.42 729 LYS A N 1
ATOM 5651 C CA . LYS A 1 729 ? -30.921 -56.679 -41.125 1.00 27.42 729 LYS A CA 1
ATOM 5652 C C . LYS A 1 729 ? -32.150 -56.344 -41.975 1.00 27.42 729 LYS A C 1
ATOM 5654 O O . LYS A 1 729 ? -32.706 -57.249 -42.595 1.00 27.42 729 LYS A O 1
ATOM 5659 N N . THR A 1 730 ? -32.400 -55.054 -42.170 1.00 25.53 730 THR A N 1
ATOM 5660 C CA . THR A 1 730 ? -32.954 -54.510 -43.420 1.00 25.53 730 THR A CA 1
ATOM 5661 C C . THR A 1 730 ? -31.855 -53.709 -44.132 1.00 25.53 730 THR A C 1
ATOM 5663 O O . THR A 1 730 ? -31.037 -53.048 -43.496 1.00 25.53 730 THR A O 1
ATOM 5666 N N . ARG A 1 731 ? -31.781 -53.900 -45.452 1.00 28.20 731 ARG A N 1
ATOM 5667 C CA . ARG A 1 731 ? -30.719 -53.569 -46.428 1.00 28.20 731 ARG A CA 1
ATOM 5668 C C . ARG A 1 731 ? -31.133 -52.331 -47.253 1.00 28.20 731 ARG A C 1
ATOM 5670 O O . ARG A 1 731 ? -32.331 -52.136 -47.401 1.00 28.20 731 ARG A O 1
ATOM 5677 N N . GLU A 1 732 ? -30.201 -51.438 -47.634 1.00 26.47 732 GLU A N 1
ATOM 5678 C CA . GLU A 1 732 ? -29.642 -51.188 -49.006 1.00 26.47 732 GLU A CA 1
ATOM 5679 C C . GLU A 1 732 ? -30.674 -50.936 -50.137 1.00 26.47 732 GLU A C 1
ATOM 5681 O O . GLU A 1 732 ? -31.707 -51.583 -50.151 1.00 26.47 732 GLU A O 1
ATOM 5686 N N . ALA A 1 733 ? -30.469 -50.178 -51.228 1.00 29.16 733 ALA A N 1
ATOM 5687 C CA . ALA A 1 733 ? -29.485 -49.218 -51.767 1.00 29.16 733 ALA A CA 1
ATOM 5688 C C . ALA A 1 733 ? -29.891 -48.923 -53.250 1.00 29.16 733 ALA A C 1
ATOM 5690 O O . ALA A 1 733 ? -30.745 -49.633 -53.781 1.00 29.16 733 ALA A O 1
ATOM 5691 N N . ARG A 1 734 ? -29.138 -48.021 -53.924 1.00 30.88 734 ARG A N 1
ATOM 5692 C CA . ARG A 1 734 ? -28.920 -47.837 -55.398 1.00 30.88 734 ARG A CA 1
ATOM 5693 C C . ARG A 1 734 ? -29.848 -46.849 -56.141 1.00 30.88 734 ARG A C 1
ATOM 5695 O O . ARG A 1 734 ? -31.024 -46.789 -55.834 1.00 30.88 734 ARG A O 1
ATOM 5702 N N . ASP A 1 735 ? -29.403 -46.046 -57.126 1.00 29.69 735 ASP A N 1
ATOM 5703 C CA . ASP A 1 735 ? -28.294 -46.185 -58.102 1.00 29.69 735 ASP A CA 1
ATOM 5704 C C . ASP A 1 735 ? -27.940 -44.830 -58.817 1.00 29.69 735 ASP A C 1
ATOM 5706 O O . ASP A 1 735 ? -28.855 -44.054 -59.064 1.00 29.69 735 ASP A O 1
ATOM 5710 N N . LYS A 1 736 ? -26.656 -44.654 -59.241 1.00 31.84 736 LYS A N 1
ATOM 5711 C CA . LYS A 1 736 ? -26.104 -44.057 -60.520 1.00 31.84 736 LYS A CA 1
ATOM 5712 C C . LYS A 1 736 ? -26.373 -42.565 -60.909 1.00 31.84 736 LYS A C 1
ATOM 5714 O O . LYS A 1 736 ? -27.397 -42.029 -60.544 1.00 31.84 736 LYS A O 1
ATOM 5719 N N . GLN A 1 737 ? -25.590 -41.801 -61.708 1.00 30.52 737 GLN A N 1
ATOM 5720 C CA . GLN A 1 737 ? -24.341 -41.913 -62.508 1.00 30.52 737 GLN A CA 1
ATOM 5721 C C . GLN A 1 737 ? -23.904 -40.510 -63.051 1.00 30.52 737 GLN A C 1
ATOM 5723 O O . GLN A 1 737 ? -24.744 -39.625 -63.156 1.00 30.52 737 GLN A O 1
ATOM 5728 N N . ASN A 1 738 ? -22.646 -40.414 -63.538 1.00 27.45 738 ASN A N 1
ATOM 5729 C CA . ASN A 1 738 ? -22.030 -39.469 -64.521 1.00 27.45 738 ASN A CA 1
ATOM 5730 C C . ASN A 1 738 ? -21.672 -38.030 -64.056 1.00 27.45 738 ASN A C 1
ATOM 5732 O O . ASN A 1 738 ? -22.542 -37.269 -63.672 1.00 27.45 738 ASN A O 1
ATOM 5736 N N . ALA A 1 739 ? -20.400 -37.608 -63.932 1.00 27.44 739 ALA A N 1
ATOM 5737 C CA . ALA A 1 739 ? -19.300 -37.384 -64.902 1.00 27.44 739 ALA A CA 1
ATOM 5738 C C . ALA A 1 739 ? -19.402 -36.069 -65.723 1.00 27.44 739 ALA A C 1
ATOM 5740 O O . ALA A 1 739 ? -20.329 -35.923 -66.514 1.00 27.44 739 ALA A O 1
ATOM 5741 N N . THR A 1 740 ? -18.397 -35.168 -65.614 1.00 28.69 740 THR A N 1
ATOM 5742 C CA . THR A 1 740 ? -17.442 -34.703 -66.675 1.00 28.69 740 THR A CA 1
ATOM 5743 C C . THR A 1 740 ? -16.960 -33.226 -66.514 1.00 28.69 740 THR A C 1
ATOM 5745 O O . THR A 1 740 ? -17.769 -32.312 -66.469 1.00 28.69 740 THR A O 1
ATOM 5748 N N . ARG A 1 741 ? -15.622 -33.033 -66.588 1.00 26.59 741 ARG A N 1
ATOM 5749 C CA . ARG A 1 741 ? -14.812 -31.925 -67.194 1.00 26.59 741 ARG A CA 1
ATOM 5750 C C . ARG A 1 741 ? -14.643 -30.508 -66.571 1.00 26.59 741 ARG A C 1
ATOM 5752 O O . ARG A 1 741 ? -15.501 -29.652 -66.679 1.00 26.59 741 ARG A O 1
ATOM 5759 N N . MET A 1 742 ? -13.379 -30.250 -66.188 1.00 26.06 742 MET A N 1
ATOM 5760 C CA . MET A 1 742 ? -12.412 -29.237 -66.700 1.00 26.06 742 MET A CA 1
ATOM 5761 C C . MET A 1 742 ? -12.651 -27.700 -66.632 1.00 26.06 742 MET A C 1
ATOM 5763 O O . MET A 1 742 ? -13.364 -27.145 -67.450 1.00 26.06 742 MET A O 1
ATOM 5767 N N . ASN A 1 743 ? -11.752 -27.056 -65.860 1.00 26.02 743 ASN A N 1
ATOM 5768 C CA . ASN A 1 743 ? -10.723 -26.056 -66.252 1.00 26.02 743 ASN A CA 1
ATOM 5769 C C . ASN A 1 743 ? -11.061 -24.548 -66.457 1.00 26.02 743 ASN A C 1
ATOM 5771 O O . ASN A 1 743 ? -11.871 -24.189 -67.298 1.00 26.02 743 ASN A O 1
ATOM 5775 N N . ARG A 1 744 ? -10.187 -23.720 -65.839 1.00 26.88 744 ARG A N 1
ATOM 5776 C CA . ARG A 1 744 ? -9.646 -22.387 -66.231 1.00 26.88 744 ARG A CA 1
ATOM 5777 C C . ARG A 1 744 ? -10.366 -21.051 -65.915 1.00 26.88 744 ARG A C 1
ATOM 5779 O O . ARG A 1 744 ? -11.400 -20.733 -66.474 1.00 26.88 744 ARG A O 1
ATOM 5786 N N . MET A 1 745 ? -9.565 -20.219 -65.228 1.00 24.23 745 MET A N 1
ATOM 5787 C CA . MET A 1 745 ? -9.176 -18.815 -65.495 1.00 24.23 745 MET A CA 1
ATOM 5788 C C . MET A 1 745 ? -10.100 -17.619 -65.193 1.00 24.23 745 MET A C 1
ATOM 5790 O O . MET A 1 745 ? -11.283 -17.584 -65.492 1.00 24.23 745 MET A O 1
ATOM 5794 N N . SER A 1 746 ? -9.398 -16.620 -64.649 1.00 25.45 746 SER A N 1
ATOM 5795 C CA . SER A 1 746 ? -9.628 -15.196 -64.401 1.00 25.45 746 SER A CA 1
ATOM 5796 C C . SER A 1 746 ? -10.434 -14.364 -65.413 1.00 25.45 746 SER A C 1
ATOM 5798 O O . SER A 1 746 ? -10.420 -14.647 -66.604 1.00 25.45 746 SER A O 1
ATOM 5800 N N . GLN A 1 747 ? -10.904 -13.220 -64.881 1.00 24.94 747 GLN A N 1
ATOM 5801 C CA . GLN A 1 747 ? -11.067 -11.859 -65.448 1.00 24.94 747 GLN A CA 1
ATOM 5802 C C . GLN A 1 747 ? -12.485 -11.248 -65.496 1.00 24.94 747 GLN A C 1
ATOM 5804 O O . GLN A 1 747 ? -13.371 -11.703 -66.204 1.00 24.94 747 GLN A O 1
ATOM 5809 N N . GLU A 1 748 ? -12.603 -10.153 -64.729 1.00 25.59 748 GLU A N 1
ATOM 5810 C CA . GLU A 1 748 ? -13.218 -8.835 -64.992 1.00 25.59 748 GLU A CA 1
ATOM 5811 C C . GLU A 1 748 ? -14.341 -8.648 -66.041 1.00 25.59 748 GLU A C 1
ATOM 5813 O O . GLU A 1 748 ? -14.136 -8.878 -67.231 1.00 25.59 748 GLU A O 1
ATOM 5818 N N . LYS A 1 749 ? -15.439 -7.990 -65.609 1.00 26.25 749 LYS A N 1
ATOM 5819 C CA . LYS A 1 749 ? -15.996 -6.668 -66.052 1.00 26.25 749 LYS A CA 1
ATOM 5820 C C . LYS A 1 749 ? -17.510 -6.604 -65.728 1.00 26.25 749 LYS A C 1
ATOM 5822 O O . LYS A 1 749 ? -18.236 -7.520 -66.081 1.00 26.25 749 LYS A O 1
ATOM 5827 N N . LYS A 1 750 ? -18.006 -5.689 -64.878 1.00 25.38 750 LYS A N 1
ATOM 5828 C CA . LYS A 1 750 ? -18.371 -4.254 -65.067 1.00 25.38 750 LYS A CA 1
ATOM 5829 C C . LYS A 1 750 ? -19.590 -3.988 -65.977 1.00 25.38 750 LYS A C 1
ATOM 5831 O O . LYS A 1 750 ? -19.459 -4.214 -67.169 1.00 25.38 750 LYS A O 1
ATOM 5836 N N . TRP A 1 751 ? -20.650 -3.382 -65.410 1.00 24.70 751 TRP A N 1
ATOM 5837 C CA . TRP A 1 751 ? -21.636 -2.426 -65.993 1.00 24.70 751 TRP A CA 1
ATOM 5838 C C . TRP A 1 751 ? -22.236 -1.626 -64.791 1.00 24.70 751 TRP A C 1
ATOM 5840 O O . TRP A 1 751 ? -22.679 -2.283 -63.855 1.00 24.70 751 TRP A O 1
ATOM 5850 N N . PHE A 1 752 ? -21.962 -0.324 -64.539 1.00 24.95 752 PHE A N 1
ATOM 5851 C CA . PHE A 1 752 ? -22.536 0.951 -65.081 1.00 24.95 752 PHE A CA 1
ATOM 5852 C C . PHE A 1 752 ? -24.079 1.031 -64.981 1.00 24.95 752 PHE A C 1
ATOM 5854 O O . PHE A 1 752 ? -24.703 0.061 -65.391 1.00 24.95 752 PHE A O 1
ATOM 5861 N N . THR A 1 753 ? -24.800 2.077 -64.535 1.00 27.80 753 THR A N 1
ATOM 5862 C CA . THR A 1 753 ? -24.642 3.431 -63.912 1.00 27.80 753 THR A CA 1
ATOM 5863 C C . THR A 1 753 ? -26.049 3.818 -63.366 1.00 27.80 753 THR A C 1
ATOM 5865 O O . THR A 1 753 ? -27.008 3.116 -63.670 1.00 27.80 753 THR A O 1
ATOM 5868 N N . ASP A 1 754 ? -26.248 4.759 -62.435 1.00 25.48 754 ASP A N 1
ATOM 5869 C CA . ASP A 1 754 ? -26.429 6.203 -62.692 1.00 25.48 754 ASP A CA 1
ATOM 5870 C C . ASP A 1 754 ? -26.432 6.993 -61.360 1.00 25.48 754 ASP A C 1
ATOM 5872 O O . ASP A 1 754 ? -27.160 6.650 -60.428 1.00 25.48 754 ASP A O 1
ATOM 5876 N N . GLU A 1 755 ? -25.642 8.071 -61.303 1.00 28.25 755 GLU A N 1
ATOM 5877 C CA . GLU A 1 755 ? -25.890 9.257 -60.461 1.00 28.25 755 GLU A CA 1
ATOM 5878 C C . GLU A 1 755 ? -26.577 10.354 -61.309 1.00 28.25 755 GLU A C 1
ATOM 5880 O O . GLU A 1 755 ? -26.628 10.229 -62.537 1.00 28.25 755 GLU A O 1
ATOM 5885 N N . PRO A 1 756 ? -27.070 11.450 -60.693 1.00 36.56 756 PRO A N 1
ATOM 5886 C CA . PRO A 1 756 ? -26.250 12.670 -60.752 1.00 36.56 756 PRO A CA 1
ATOM 5887 C C . PRO A 1 756 ? -26.232 13.532 -59.467 1.00 36.56 756 PRO A C 1
ATOM 5889 O O . PRO A 1 756 ? -27.269 13.958 -58.964 1.00 36.56 756 PRO A O 1
ATOM 5892 N N . GLU A 1 757 ? -25.011 13.826 -59.005 1.00 28.23 757 GLU A N 1
ATOM 5893 C CA . GLU A 1 757 ? -24.382 15.157 -58.857 1.00 28.23 757 GLU A CA 1
ATOM 5894 C C . GLU A 1 757 ? -25.071 16.284 -58.051 1.00 28.23 7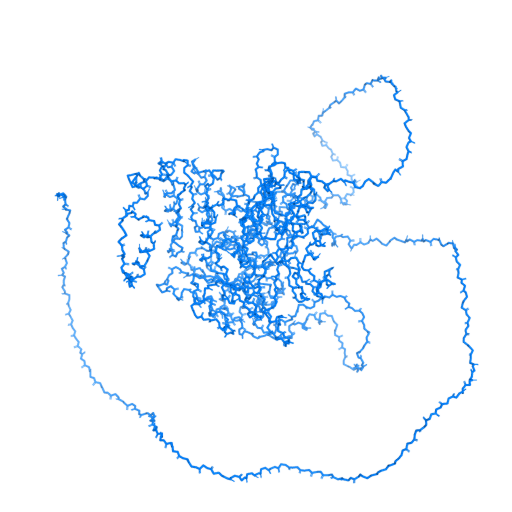57 GLU A C 1
ATOM 5896 O O . GLU A 1 757 ? -26.047 16.901 -58.475 1.00 28.23 757 GLU A O 1
ATOM 5901 N N . ASN A 1 758 ? -24.379 16.740 -56.995 1.00 27.47 758 ASN A N 1
ATOM 5902 C CA . ASN A 1 758 ? -23.697 18.045 -57.049 1.00 27.47 758 ASN A CA 1
ATOM 5903 C C . ASN A 1 758 ? -22.646 18.202 -55.934 1.00 27.47 758 ASN A C 1
ATOM 5905 O O . ASN A 1 758 ? -22.966 18.307 -54.752 1.00 27.47 758 ASN A O 1
ATOM 5909 N N . ALA A 1 759 ? -21.380 18.279 -56.349 1.00 25.98 759 ALA A N 1
ATOM 5910 C CA . ALA A 1 759 ? -20.215 18.598 -55.534 1.00 25.98 759 ALA A CA 1
ATOM 5911 C C . ALA A 1 759 ? -19.569 19.902 -56.034 1.00 25.98 759 ALA A C 1
ATOM 5913 O O . ALA A 1 759 ? -19.511 20.149 -57.235 1.00 25.98 759 ALA A O 1
ATOM 5914 N N . TYR A 1 760 ? -18.993 20.687 -55.122 1.00 26.91 760 TYR A N 1
ATOM 5915 C CA . TYR A 1 760 ? -17.959 21.675 -55.444 1.00 26.91 760 TYR A CA 1
ATOM 5916 C C . TYR A 1 760 ? -16.746 21.462 -54.523 1.00 26.91 760 TYR A C 1
ATOM 5918 O O . TYR A 1 760 ? -16.874 21.649 -53.314 1.00 26.91 760 TYR A O 1
ATOM 5926 N N . PRO A 1 761 ? -15.563 21.119 -55.069 1.00 33.50 761 PRO A N 1
ATOM 5927 C CA . PRO A 1 761 ? -14.292 21.125 -54.352 1.00 33.50 761 PRO A CA 1
ATOM 5928 C C . PRO A 1 761 ? -13.429 22.336 -54.759 1.00 33.50 761 PRO A C 1
ATOM 5930 O O . PRO A 1 761 ? -13.507 22.822 -55.890 1.00 33.50 761 PRO A O 1
ATOM 5933 N N . ARG A 1 762 ? -12.527 22.795 -53.880 1.00 28.58 762 ARG A N 1
ATOM 5934 C CA . ARG A 1 762 ? -11.359 23.596 -54.293 1.00 28.58 762 ARG A CA 1
ATOM 5935 C C . ARG A 1 762 ? -10.080 23.162 -53.573 1.00 28.58 762 ARG A C 1
ATOM 5937 O O . ARG A 1 762 ? -9.954 23.292 -52.363 1.00 28.58 762 ARG A O 1
ATOM 5944 N N . ASN A 1 763 ? -9.146 22.693 -54.403 1.00 27.23 763 ASN A N 1
ATOM 5945 C CA . ASN A 1 763 ? -7.699 22.553 -54.212 1.00 27.23 763 ASN A CA 1
ATOM 5946 C C . ASN A 1 763 ? -7.031 23.802 -53.628 1.00 27.23 763 ASN A C 1
ATOM 5948 O O . ASN A 1 763 ? -7.389 24.888 -54.075 1.00 27.23 763 ASN A O 1
ATOM 5952 N N . ILE A 1 764 ? -5.926 23.630 -52.880 1.00 29.42 764 ILE A N 1
ATOM 5953 C CA . ILE A 1 764 ? -4.696 24.436 -53.058 1.00 29.42 764 ILE A CA 1
ATOM 5954 C C . ILE A 1 764 ? -3.437 23.558 -52.883 1.00 29.42 764 ILE A C 1
ATOM 5956 O O . ILE A 1 764 ? -3.313 22.782 -51.940 1.00 29.42 764 ILE A O 1
ATOM 5960 N N . GLN A 1 765 ? -2.524 23.707 -53.850 1.00 25.11 765 GLN A N 1
ATOM 5961 C CA . GLN A 1 765 ? -1.199 23.098 -54.004 1.00 25.11 765 GLN A CA 1
ATOM 5962 C C . GLN A 1 765 ? -0.086 23.816 -53.212 1.00 25.11 765 GLN A C 1
ATOM 5964 O O . GLN A 1 765 ? -0.200 24.973 -52.825 1.00 25.11 765 GLN A O 1
ATOM 5969 N N . ILE A 1 766 ? 1.040 23.111 -53.078 1.00 30.78 766 ILE A N 1
ATOM 5970 C CA . ILE A 1 766 ? 2.326 23.488 -52.466 1.00 30.78 766 ILE A CA 1
ATOM 5971 C C . ILE A 1 766 ? 3.276 24.153 -53.504 1.00 30.78 766 ILE A C 1
ATOM 5973 O O . ILE A 1 766 ? 3.301 23.685 -54.643 1.00 30.78 766 ILE A O 1
ATOM 5977 N N . LYS A 1 767 ? 4.140 25.096 -53.035 1.00 24.88 767 LYS A N 1
ATOM 5978 C CA . LYS A 1 767 ? 5.511 25.551 -53.488 1.00 24.88 767 LYS A CA 1
ATOM 5979 C C . LYS A 1 767 ? 5.617 27.004 -54.035 1.00 24.88 767 LYS A C 1
ATOM 5981 O O . LYS A 1 767 ? 4.628 27.450 -54.604 1.00 24.88 767 LYS A O 1
ATOM 5986 N N . PRO A 1 768 ? 6.804 27.694 -54.071 1.00 36.09 768 PRO A N 1
ATOM 5987 C CA . PRO A 1 768 ? 8.091 27.614 -53.317 1.00 36.09 768 PRO A CA 1
ATOM 5988 C C . PRO A 1 768 ? 8.763 28.994 -52.924 1.00 36.09 768 PRO A C 1
ATOM 5990 O O . PRO A 1 768 ? 8.223 30.062 -53.174 1.00 36.09 768 PRO A O 1
ATOM 5993 N N . MET A 1 769 ? 9.971 28.912 -52.319 1.00 25.73 769 MET A N 1
ATOM 5994 C CA . MET A 1 769 ? 11.060 29.879 -51.954 1.00 25.73 769 MET A CA 1
ATOM 5995 C C . MET A 1 769 ? 11.207 31.279 -52.629 1.00 25.73 769 MET A C 1
ATOM 5997 O O . MET A 1 769 ? 11.122 31.377 -53.847 1.00 25.73 769 MET A O 1
ATOM 6001 N N . SER A 1 770 ? 11.733 32.302 -51.914 1.00 26.77 770 SER A N 1
ATOM 6002 C CA . SER A 1 770 ? 13.188 32.646 -51.829 1.00 26.77 770 SER A CA 1
ATOM 6003 C C . SER A 1 770 ? 13.511 34.018 -51.169 1.00 26.77 770 SER A C 1
ATOM 6005 O O . SER A 1 770 ? 12.645 34.853 -50.940 1.00 26.77 770 SER A O 1
ATOM 6007 N N . THR A 1 771 ? 14.796 34.168 -50.838 1.00 32.19 771 THR A N 1
ATOM 6008 C CA . THR A 1 771 ? 15.589 35.138 -50.049 1.00 32.19 771 THR A CA 1
ATOM 6009 C C . THR A 1 771 ? 15.803 36.548 -50.626 1.00 32.19 771 THR A C 1
ATOM 6011 O O . THR A 1 771 ? 15.985 36.663 -51.829 1.00 32.19 771 THR A O 1
ATOM 6014 N N . HIS A 1 772 ? 16.031 37.561 -49.765 1.00 28.88 772 HIS A N 1
ATOM 6015 C CA . HIS A 1 772 ? 17.052 38.611 -49.983 1.00 28.88 772 HIS A CA 1
ATOM 6016 C C . HIS A 1 772 ? 17.554 39.269 -48.673 1.00 28.88 772 HIS A C 1
ATOM 6018 O O . HIS A 1 772 ? 16.803 39.483 -47.728 1.00 28.88 772 HIS A O 1
ATOM 6024 N N . MET A 1 773 ? 18.865 39.537 -48.663 1.00 28.42 773 MET A N 1
ATOM 6025 C CA . MET A 1 773 ? 19.745 40.062 -47.606 1.00 28.42 773 MET A CA 1
ATOM 6026 C C . MET A 1 773 ? 19.584 41.566 -47.306 1.00 28.42 773 MET A C 1
ATOM 6028 O O . MET A 1 773 ? 19.294 42.322 -48.228 1.00 28.42 773 MET A O 1
ATOM 6032 N N . ALA A 1 774 ? 19.995 42.014 -46.106 1.00 28.05 774 ALA A N 1
ATOM 6033 C CA . ALA A 1 774 ? 20.850 43.205 -45.939 1.00 28.05 774 ALA A CA 1
ATOM 6034 C C . ALA A 1 774 ? 21.520 43.264 -44.546 1.00 28.05 774 ALA A C 1
ATOM 6036 O O . ALA A 1 774 ? 20.868 43.145 -43.514 1.00 28.05 774 ALA A O 1
ATOM 6037 N N . ASN A 1 775 ? 22.837 43.481 -44.559 1.00 28.86 775 ASN A N 1
ATOM 6038 C CA . ASN A 1 775 ? 23.709 43.786 -43.424 1.00 28.86 775 ASN A CA 1
ATOM 6039 C C . ASN A 1 775 ? 23.371 45.138 -42.774 1.00 28.86 775 ASN A C 1
ATOM 6041 O O . ASN A 1 775 ? 23.153 46.106 -43.499 1.00 28.86 775 ASN A O 1
ATOM 6045 N N . GLN A 1 776 ? 23.546 45.259 -41.454 1.00 28.94 776 GLN A N 1
ATOM 6046 C CA . GLN A 1 776 ? 24.201 46.431 -40.863 1.00 28.94 776 GLN A CA 1
ATOM 6047 C C . GLN A 1 776 ? 24.871 46.091 -39.525 1.00 28.94 776 GLN A C 1
ATOM 6049 O O . GLN A 1 776 ? 24.439 45.229 -38.768 1.00 28.94 776 GLN A O 1
ATOM 6054 N N . VAL A 1 777 ? 26.003 46.749 -39.323 1.00 28.11 777 VAL A N 1
ATOM 6055 C CA . VAL A 1 777 ? 27.096 46.479 -38.392 1.00 28.11 777 VAL A CA 1
ATOM 6056 C C . VAL A 1 777 ? 27.189 47.655 -37.403 1.00 28.11 777 VAL A C 1
ATOM 6058 O O . VAL A 1 777 ? 26.862 48.776 -37.780 1.00 28.11 777 VAL A O 1
ATOM 6061 N N . ASN A 1 778 ? 27.753 47.386 -36.216 1.00 28.31 778 ASN A N 1
ATOM 6062 C CA . ASN A 1 778 ? 28.478 48.288 -35.294 1.00 28.31 778 ASN A CA 1
ATOM 6063 C C . ASN A 1 778 ? 27.782 48.955 -34.075 1.00 28.31 778 ASN A C 1
ATOM 6065 O O . ASN A 1 778 ? 26.992 49.878 -34.202 1.00 28.31 778 ASN A O 1
ATOM 6069 N N . GLN A 1 779 ? 28.341 48.595 -32.902 1.00 27.05 779 GLN A N 1
ATOM 6070 C CA . GLN A 1 779 ? 29.030 49.464 -31.918 1.00 27.05 779 GLN A CA 1
ATOM 6071 C C . GLN A 1 779 ? 28.337 49.984 -30.632 1.00 27.05 779 GLN A C 1
ATOM 6073 O O . GLN A 1 779 ? 27.490 50.861 -30.648 1.00 27.05 779 GLN A O 1
ATOM 6078 N N . TYR A 1 780 ? 28.953 49.542 -29.521 1.00 27.25 780 TYR A N 1
ATOM 6079 C CA . TYR A 1 780 ? 29.390 50.266 -28.309 1.00 27.25 780 TYR A CA 1
ATOM 6080 C C . TYR A 1 780 ? 28.404 50.806 -27.242 1.00 27.25 780 TYR A C 1
ATOM 6082 O O . TYR A 1 780 ? 27.745 51.820 -27.420 1.00 27.25 780 TYR A O 1
ATOM 6090 N N . LYS A 1 781 ? 28.647 50.268 -26.029 1.00 27.66 781 LYS A N 1
ATOM 6091 C CA . LYS A 1 781 ? 28.959 50.930 -24.735 1.00 27.66 781 LYS A CA 1
ATOM 6092 C C . LYS A 1 781 ? 27.879 51.091 -23.652 1.00 27.66 781 LYS A C 1
ATOM 6094 O O . LYS A 1 781 ? 26.770 51.554 -23.859 1.00 27.66 781 LYS A O 1
ATOM 6099 N N . SER A 1 782 ? 28.359 50.723 -22.464 1.00 29.58 782 SER A N 1
ATOM 6100 C CA . SER A 1 782 ? 27.834 50.740 -21.103 1.00 29.58 782 SER A CA 1
ATOM 6101 C C . SER A 1 782 ? 27.468 52.126 -20.569 1.00 29.58 782 SER A C 1
ATOM 6103 O O . SER A 1 782 ? 28.201 53.065 -20.852 1.00 29.58 782 SER A O 1
ATOM 6105 N N . THR A 1 783 ? 26.507 52.193 -19.636 1.00 29.62 783 THR A N 1
ATOM 6106 C CA . THR A 1 783 ? 26.598 53.012 -18.406 1.00 29.62 783 THR A CA 1
ATOM 6107 C C . THR A 1 783 ? 25.641 52.504 -17.319 1.00 29.62 783 THR A C 1
ATOM 6109 O O . THR A 1 783 ? 24.539 52.049 -17.597 1.00 29.62 783 THR A O 1
ATOM 6112 N N . SER A 1 784 ? 26.130 52.590 -16.085 1.00 29.12 784 SER A N 1
ATOM 6113 C CA . SER A 1 784 ? 25.592 52.193 -14.781 1.00 29.12 784 SER A CA 1
ATOM 6114 C C . SER A 1 784 ? 24.504 53.103 -14.194 1.00 29.12 784 SER A C 1
ATOM 6116 O O . SER A 1 784 ? 24.589 54.312 -14.390 1.00 29.12 784 SER A O 1
ATOM 6118 N N . SER A 1 785 ? 23.680 52.563 -13.287 1.00 29.77 785 SER A N 1
ATOM 6119 C CA . SER A 1 785 ? 23.277 53.185 -11.998 1.00 29.77 785 SER A CA 1
ATOM 6120 C C . SER A 1 785 ? 22.389 52.198 -11.211 1.00 29.77 785 SER A C 1
ATOM 6122 O O . SER A 1 785 ? 21.404 51.704 -11.739 1.00 29.77 785 SER A O 1
ATOM 6124 N N . LEU A 1 786 ? 22.839 51.638 -10.082 1.00 30.89 786 LEU A N 1
ATOM 6125 C CA . LEU A 1 786 ? 22.803 52.161 -8.700 1.00 30.89 786 LEU A CA 1
ATOM 6126 C C . LEU A 1 786 ? 21.402 52.171 -8.049 1.00 30.89 786 LEU A C 1
ATOM 6128 O O . LEU A 1 786 ? 20.513 52.923 -8.430 1.00 30.89 786 LEU A O 1
ATOM 6132 N N . ILE A 1 787 ? 21.297 51.313 -7.028 1.00 36.50 787 ILE A N 1
ATOM 6133 C CA . ILE A 1 787 ? 20.233 51.099 -6.029 1.00 36.50 787 ILE A CA 1
ATOM 6134 C C . ILE A 1 787 ? 19.972 52.381 -5.208 1.00 36.50 787 ILE A C 1
ATOM 6136 O O . ILE A 1 787 ? 20.906 53.159 -4.993 1.00 36.50 787 ILE A O 1
ATOM 6140 N N . PRO A 1 788 ? 18.752 52.567 -4.665 1.00 35.56 788 PRO A N 1
ATOM 6141 C CA . PRO A 1 788 ? 18.654 52.723 -3.205 1.00 35.56 788 PRO A CA 1
ATOM 6142 C C . PRO A 1 788 ? 17.475 51.948 -2.553 1.00 35.56 788 PRO A C 1
ATOM 6144 O O . PRO A 1 788 ? 16.474 51.682 -3.218 1.00 35.56 788 PRO A O 1
ATOM 6147 N N . PRO A 1 789 ? 17.573 51.604 -1.249 1.00 39.72 789 PRO A N 1
ATOM 6148 C CA . PRO A 1 789 ? 16.543 50.910 -0.466 1.00 39.72 789 PRO A CA 1
ATOM 6149 C C . PRO A 1 789 ? 15.658 51.883 0.348 1.00 39.72 789 PRO A C 1
ATOM 6151 O O . PRO A 1 789 ? 16.102 52.972 0.713 1.00 39.72 789 PRO A O 1
ATOM 6154 N N . ILE A 1 790 ? 14.428 51.479 0.689 1.00 31.64 790 ILE A N 1
ATOM 6155 C CA . ILE A 1 790 ? 13.515 52.174 1.627 1.00 31.64 790 ILE A CA 1
ATOM 6156 C C . ILE A 1 790 ? 12.890 51.070 2.508 1.00 31.64 790 ILE A C 1
ATOM 6158 O O . ILE A 1 790 ? 12.277 50.168 1.950 1.00 31.64 790 ILE A O 1
ATOM 6162 N N . ARG A 1 791 ? 13.250 50.877 3.787 1.00 30.59 791 ARG A N 1
ATOM 6163 C CA . ARG A 1 791 ? 13.087 51.657 5.040 1.00 30.59 791 ARG A CA 1
ATOM 6164 C C . ARG A 1 791 ? 11.733 51.397 5.727 1.00 30.59 791 ARG A C 1
ATOM 6166 O O . ARG A 1 791 ? 10.683 51.648 5.151 1.00 30.59 791 ARG A O 1
ATOM 6173 N N . GLU A 1 792 ? 11.843 50.885 6.954 1.00 36.41 792 GLU A N 1
ATOM 6174 C CA . GLU A 1 792 ? 10.815 50.671 7.982 1.00 36.41 792 GLU A CA 1
ATOM 6175 C C . GLU A 1 792 ? 9.986 51.932 8.266 1.00 36.41 792 GLU A C 1
ATOM 6177 O O . GLU A 1 792 ? 10.544 53.034 8.264 1.00 36.41 792 GLU A O 1
ATOM 6182 N N . VAL A 1 793 ? 8.697 51.754 8.586 1.00 32.53 793 VAL A N 1
ATOM 6183 C CA . VAL A 1 793 ? 7.883 52.708 9.358 1.00 32.53 793 VAL A CA 1
ATOM 6184 C C . VAL A 1 793 ? 6.902 51.922 10.242 1.00 32.53 793 VAL A C 1
ATOM 6186 O O . VAL A 1 793 ? 6.125 51.110 9.741 1.00 32.53 793 VAL A O 1
ATOM 6189 N N . GLU A 1 794 ? 7.007 52.164 11.549 1.00 32.53 794 GLU A N 1
ATOM 6190 C CA . GLU A 1 794 ? 6.102 51.776 12.638 1.00 32.53 794 GLU A CA 1
ATOM 6191 C C . GLU A 1 794 ? 4.783 52.582 12.615 1.00 32.53 794 GLU A C 1
ATOM 6193 O O . GLU A 1 794 ? 4.752 53.693 12.093 1.00 32.53 794 GLU A O 1
ATOM 6198 N N . ASP A 1 795 ? 3.744 52.000 13.229 1.00 38.03 795 ASP A N 1
ATOM 6199 C CA . ASP A 1 795 ? 2.594 52.590 13.945 1.00 38.03 795 ASP A CA 1
ATOM 6200 C C . ASP A 1 795 ? 1.799 53.787 13.368 1.00 38.03 795 ASP A C 1
ATOM 6202 O O . ASP A 1 795 ? 2.303 54.895 13.229 1.00 38.03 795 ASP A O 1
ATOM 6206 N N . GLU A 1 796 ? 0.482 53.596 13.177 1.00 37.41 796 GLU A N 1
ATOM 6207 C CA . GLU A 1 796 ? -0.582 54.206 14.012 1.00 37.41 796 GLU A CA 1
ATOM 6208 C C . GLU A 1 796 ? -2.009 53.869 13.497 1.00 37.41 796 GLU A C 1
ATOM 6210 O O . GLU A 1 796 ? -2.288 53.961 12.300 1.00 37.41 796 GLU A O 1
ATOM 6215 N N . CYS A 1 797 ? -2.893 53.581 14.469 1.00 36.09 797 CYS A N 1
ATOM 6216 C CA . CYS A 1 797 ? -4.369 53.454 14.461 1.00 36.09 797 CYS A CA 1
ATOM 6217 C C . CYS A 1 797 ? -5.042 52.161 13.968 1.00 36.09 797 CYS A C 1
ATOM 6219 O O . CYS A 1 797 ? -5.158 51.931 12.745 1.00 36.09 797 CYS A O 1
#

Sequence (797 aa):
MSTVGYGDVYAKTTLGRLFMVFFILGEFYQGSVLNPHDLARVKIESADACLILANKYCADPDAEDASNIMRVISIKNYHPKIRIITQMLQYHNKAHLLNIPSWNWKEGDDAICLAELKAGFIAQSCLAQGLSTMLANLFSMRSFIEIEEDTWQKYYLEGVANEMYTEYLSSAFVGLSFPTVCELCYVKLKLLLIAIEFKSEQRESSILINPGNHVKLQDGTLGFFIASDAKEVKRASADGATTPGNSGSQKEAGVRFKADCNIVEDEHPSTLSPKKKQRNGGMRNSPNCSPKMMSRHDPLLIPGNEQIENMDMNVKRYDSTGMFHWCPSKDIEKVILTRSEASMTVLSGHVVVCIFGDVTSALVGLRNLVMPLRASNFHYHELKPIVFVGSLDYLRREWETLHNFPKVSILPGTPLSRADLRAVNINLCDMCVILSANQNNIEDASLQDKECILASLNIKSMQFDDSIGVLQANSQGFTPPGMDRSSPDSSPVHGFVRQASVTTGSNIPIITELVNDSNVQFLDQDDDDDPDTELYLTQPFACGTAFAVSVLDSLMSATYFNDNILTLIRTLVTGGATPELEALLAEENALRGGYSTPQTLANRDRCRVAQLALYDGPFADLGDGGCYGDLFCKALKTYNMLCFGIYRLRDAHLSTPSQCTKRYVITNPPYEFELVPTDLIFCLMQFDHNAGQSRTSLSHSSHSSHSSSKKSSSVHSVPPSNRQNRSSKTREARDKQNATRMNRMSQEKKWFTDEPENAYPRNIQIKPMSTHMANQVNQYKSTSSLIPPIREVEDEC

pLDDT: mean 72.49, std 27.66, range [21.52, 98.25]

Nearest PDB structures (foldseek):
  8vaz-assembly1_D  TM=9.821E-01  e=5.203E-92  Homo sapiens
  8v60-assembly1_D  TM=9.659E-01  e=1.534E-92  Homo sapiens
  8v63-assembly1_D  TM=9.624E-01  e=2.901E-92  Homo sapiens
  8v64-assembly1_B  TM=9.544E-01  e=1.617E-92  Homo sapiens
  7yo2-assembly1_D  TM=9.748E-01  e=9.996E-90  Homo sapiens

Secondary structure (DSSP, 8-state):
-----------SSHHHHHHHHHHHH-------TTSHHHHHHTTGGG-SEEEE---TT-S-HHHHHHHHHHHHHHHHHH-TTSEEEEEESSHHHHGGGGGSTT--GGGT-EEEEHHHHHHHHHHHHTTSTTHHHHHHHHHS--------S-SHHHHHHHHHT-EEEEEEPPGGGTTSBHHHHHHHHHHHH--EEEEEEEE-TTS-EEEEES--TTPBPPTTPEEEEEES-HHHHGGGSGGGGS----S-S-------TTSS--------------------------------------------SSSHHHHHTTS--EESSSSBB------GGGTB--HHHHHHS---SEEEEEEE--SSSPP--THHHHTGGGBTTS-TTTPPPEEEEE-HHHHHHHGGGTTTSSSEEEEES-TT-HHHHHHTTGGGEEEEEEEES-GGG-S-GGGTTHHHHHHHHHHHT-B--THHHHGGG-SS----S----------------------BGGGS-EEEEES-GGGGGGS-TT----TT--GGGSHHHHTTSEEETTHHHHHHHHHHH-HHHHHHHHHHHTT---HHHHHHHHHHSS--EE---HHHHHTT---EEEEEESSSSTTHHHHTT-BHHHHHHHHHHHH--EEEEEEEEGGGGSSS------EEEEES--TTPBP-TT-EEEEEEPP-SSTTTTTTS-S--------------------------------------------------------------------------------------------------